Protein AF-A0A9Q0I1T8-F1 (afdb_monomer)

Structure (mmCIF, N/CA/C/O backbone):
data_AF-A0A9Q0I1T8-F1
#
_entry.id   AF-A0A9Q0I1T8-F1
#
loop_
_atom_site.group_PDB
_atom_site.id
_atom_site.type_symbol
_atom_site.label_atom_id
_atom_site.label_alt_id
_atom_site.label_comp_id
_atom_site.label_asym_id
_atom_site.label_entity_id
_atom_site.label_seq_id
_atom_site.pdbx_PDB_ins_code
_atom_site.Cartn_x
_atom_site.Cartn_y
_atom_site.Cartn_z
_atom_site.occupancy
_atom_site.B_iso_or_equiv
_atom_site.auth_seq_id
_atom_site.auth_comp_id
_atom_site.auth_asym_id
_atom_site.auth_atom_id
_atom_site.pdbx_PDB_model_num
ATOM 1 N N . MET A 1 1 ? -14.343 9.483 -34.000 1.00 51.53 1 MET A N 1
ATOM 2 C CA . MET A 1 1 ? -15.474 9.572 -33.045 1.00 51.53 1 MET A CA 1
ATOM 3 C C . MET A 1 1 ? -15.349 8.598 -31.855 1.00 51.53 1 MET A C 1
ATOM 5 O O . MET A 1 1 ? -15.179 9.073 -30.742 1.00 51.53 1 MET A O 1
ATOM 9 N N . GLN A 1 2 ? -15.341 7.262 -32.033 1.00 53.12 2 GLN A N 1
ATOM 10 C CA . GLN A 1 2 ? -15.307 6.309 -30.893 1.00 53.12 2 GLN A CA 1
ATOM 11 C C . GLN A 1 2 ? -14.057 6.409 -29.983 1.00 53.12 2 GLN A C 1
ATOM 13 O O . GLN A 1 2 ? -14.193 6.241 -28.775 1.00 53.12 2 GLN A O 1
ATOM 18 N N . LYS A 1 3 ? -12.871 6.733 -30.534 1.00 62.94 3 LYS A N 1
ATOM 19 C CA . LYS A 1 3 ? -11.593 6.837 -29.785 1.00 62.94 3 LYS A CA 1
ATOM 20 C C . LYS A 1 3 ? -11.587 7.945 -28.715 1.00 62.94 3 LYS A C 1
ATOM 22 O O . LYS A 1 3 ? -10.957 7.767 -27.683 1.00 62.94 3 LYS A O 1
ATOM 27 N N . PHE A 1 4 ? -12.289 9.059 -28.945 1.00 61.53 4 PHE A N 1
ATOM 28 C CA . PHE A 1 4 ? -12.214 10.262 -28.094 1.00 61.53 4 PHE A CA 1
ATOM 29 C C . PHE A 1 4 ? -13.514 10.576 -27.337 1.00 61.53 4 PHE A C 1
ATOM 31 O O . PHE A 1 4 ? -13.502 11.395 -26.426 1.00 61.53 4 PHE A O 1
ATOM 38 N N . ARG A 1 5 ? -14.628 9.904 -27.675 1.00 51.78 5 ARG A N 1
ATOM 39 C CA . ARG A 1 5 ? -15.926 10.081 -26.999 1.00 51.78 5 ARG A CA 1
ATOM 40 C C . ARG A 1 5 ? -15.902 9.596 -25.544 1.00 51.78 5 ARG A C 1
ATOM 42 O O . ARG A 1 5 ? -16.572 10.168 -24.699 1.00 51.78 5 ARG A O 1
ATOM 49 N N . ARG A 1 6 ? -15.138 8.542 -25.242 1.00 56.75 6 ARG A N 1
ATOM 50 C CA . ARG A 1 6 ? -15.064 7.918 -23.911 1.00 56.75 6 ARG A CA 1
ATOM 51 C C . ARG A 1 6 ? -13.673 8.106 -23.321 1.00 56.75 6 ARG A C 1
ATOM 53 O O . ARG A 1 6 ? -12.721 7.500 -23.806 1.00 56.75 6 ARG A O 1
ATOM 60 N N . VAL A 1 7 ? -13.564 8.916 -22.270 1.00 54.38 7 VAL A N 1
ATOM 61 C CA . VAL A 1 7 ? -12.290 9.198 -21.592 1.00 54.38 7 VAL A CA 1
ATOM 62 C C . VAL A 1 7 ? -12.302 8.561 -20.203 1.00 54.38 7 VAL A C 1
ATOM 64 O O . VAL A 1 7 ? -13.291 8.640 -19.477 1.00 54.38 7 VAL A O 1
ATOM 67 N N . PHE A 1 8 ? -11.207 7.893 -19.838 1.00 49.31 8 PHE A N 1
ATOM 68 C CA . PHE A 1 8 ? -11.041 7.313 -18.507 1.00 49.31 8 PHE A CA 1
ATOM 69 C C . PHE A 1 8 ? -10.514 8.378 -17.542 1.00 49.31 8 PHE A C 1
ATOM 71 O O . PHE A 1 8 ? -9.388 8.853 -17.685 1.00 49.31 8 PHE A O 1
ATOM 78 N N . GLU A 1 9 ? -11.322 8.752 -16.551 1.00 43.28 9 GLU A N 1
ATOM 79 C CA . GLU A 1 9 ? -10.919 9.701 -15.513 1.00 43.28 9 GLU A CA 1
ATOM 80 C C . GLU A 1 9 ? -10.294 8.985 -14.300 1.00 43.28 9 GLU A C 1
ATOM 82 O O . GLU A 1 9 ? -10.974 8.273 -13.560 1.00 43.28 9 GLU A O 1
ATOM 87 N N . GLY A 1 10 ? -9.004 9.224 -14.038 1.00 44.25 10 GLY A N 1
ATOM 88 C CA . GLY A 1 10 ? -8.345 8.869 -12.771 1.00 44.25 10 GLY A CA 1
ATOM 89 C C . GLY A 1 10 ? -8.330 7.372 -12.411 1.00 44.25 10 GLY A C 1
ATOM 90 O O . GLY A 1 10 ? -8.317 6.501 -13.277 1.00 44.25 10 GLY A O 1
ATOM 91 N N . ILE A 1 11 ? -8.298 7.069 -11.102 1.00 31.44 11 ILE A N 1
ATOM 92 C CA . ILE A 1 11 ? -8.317 5.706 -10.521 1.00 31.44 11 ILE A CA 1
ATOM 93 C C . ILE A 1 11 ? -9.739 5.113 -10.622 1.00 31.44 11 ILE A C 1
ATOM 95 O O . ILE A 1 11 ? -10.334 4.679 -9.633 1.00 31.44 11 ILE A O 1
ATOM 99 N N . ALA A 1 12 ? -10.343 5.143 -11.806 1.00 27.09 12 ALA A N 1
ATOM 100 C CA . ALA A 1 12 ? -11.598 4.454 -12.040 1.00 27.09 12 ALA A CA 1
ATOM 101 C C . ALA A 1 12 ? -11.328 2.946 -12.144 1.00 27.09 12 ALA A C 1
ATOM 103 O O . ALA A 1 12 ? -10.468 2.495 -12.903 1.00 27.09 12 ALA A O 1
ATOM 104 N N . LYS A 1 13 ? -12.079 2.149 -11.372 1.00 34.12 13 LYS A N 1
ATOM 105 C CA . LYS A 1 13 ? -12.199 0.702 -11.602 1.00 34.12 13 LYS A CA 1
ATOM 106 C C . LYS A 1 13 ? -12.590 0.487 -13.067 1.00 34.12 13 LYS A C 1
ATOM 108 O O . LYS A 1 13 ? -13.462 1.194 -13.569 1.00 34.12 13 LYS A O 1
ATOM 113 N N . ALA A 1 14 ? -11.972 -0.487 -13.731 1.00 31.80 14 ALA A N 1
ATOM 114 C CA . ALA A 1 14 ? -12.332 -0.877 -15.091 1.00 31.80 14 ALA A CA 1
ATOM 115 C C . ALA A 1 14 ? -13.862 -1.052 -15.209 1.00 31.80 14 ALA A C 1
ATOM 117 O O . ALA A 1 14 ? -14.426 -1.929 -14.555 1.00 31.80 14 ALA A O 1
ATOM 118 N N . GLY A 1 15 ? -14.530 -0.185 -15.987 1.00 37.97 15 GLY A N 1
ATOM 119 C CA . GLY A 1 15 ? -15.959 -0.320 -16.304 1.00 37.97 15 GLY A CA 1
ATOM 120 C C . GLY A 1 15 ? -16.792 0.962 -16.469 1.00 37.97 15 GLY A C 1
ATOM 121 O O . GLY A 1 15 ? -17.834 0.886 -17.108 1.00 37.97 15 GLY A O 1
ATOM 122 N N . GLN A 1 16 ? -16.383 2.130 -15.958 1.00 44.97 16 GLN A N 1
ATOM 123 C CA . GLN A 1 16 ? -17.155 3.378 -16.129 1.00 44.97 16 GLN A CA 1
ATOM 124 C C . GLN A 1 16 ? -16.420 4.370 -17.033 1.00 44.97 16 GLN A C 1
ATOM 126 O O . GLN A 1 16 ? -15.580 5.138 -16.578 1.00 44.97 16 GLN A O 1
ATOM 131 N N . SER A 1 17 ? -16.728 4.342 -18.328 1.00 48.81 17 SER A N 1
ATOM 132 C CA . SER A 1 17 ? -16.342 5.397 -19.267 1.00 48.81 17 SER A CA 1
ATOM 133 C C . SER A 1 17 ? -17.405 6.499 -19.271 1.00 48.81 17 SER A C 1
ATOM 135 O O . SER A 1 17 ? -18.556 6.205 -19.602 1.00 48.81 17 SER A O 1
ATOM 137 N N . THR A 1 18 ? -17.042 7.735 -18.938 1.00 58.75 18 THR A N 1
ATOM 138 C CA . THR A 1 18 ? -17.910 8.920 -19.068 1.00 58.75 18 THR A CA 1
ATOM 139 C C . THR A 1 18 ? -17.721 9.578 -20.435 1.00 58.75 18 THR A C 1
ATOM 141 O O . THR A 1 18 ? -16.619 9.546 -20.992 1.00 58.75 18 THR A O 1
ATOM 144 N N . ASP A 1 19 ? -18.802 10.128 -20.998 1.00 68.88 19 ASP A N 1
ATOM 145 C CA . ASP A 1 19 ? -18.733 10.873 -22.257 1.00 68.88 19 ASP A CA 1
ATOM 146 C C . ASP A 1 19 ? -18.014 12.205 -22.017 1.00 68.88 19 ASP A C 1
ATOM 148 O O . ASP A 1 19 ? -18.327 12.908 -21.056 1.00 68.88 19 ASP A O 1
ATOM 152 N N . LEU A 1 20 ? -17.035 12.545 -22.858 1.00 70.69 20 LEU A N 1
ATOM 153 C CA . LEU A 1 20 ? -16.271 13.791 -22.731 1.00 70.69 20 LEU A CA 1
ATOM 154 C C . LEU A 1 20 ? -17.185 15.026 -22.742 1.00 70.69 20 LEU A C 1
ATOM 156 O O . LEU A 1 20 ? -16.912 15.997 -22.038 1.00 70.69 20 LEU A O 1
ATOM 160 N N . ASN A 1 21 ? -18.289 14.983 -23.490 1.00 72.50 21 ASN A N 1
ATOM 161 C CA . ASN A 1 21 ? -19.240 16.090 -23.559 1.00 72.50 21 ASN A CA 1
ATOM 162 C C . ASN A 1 21 ? -19.986 16.334 -22.234 1.00 72.50 21 ASN A C 1
ATOM 164 O O . ASN A 1 21 ? -20.385 17.468 -21.973 1.00 72.50 21 ASN A O 1
ATOM 168 N N . ASP A 1 22 ? -20.127 15.314 -21.381 1.00 66.81 22 ASP A N 1
ATOM 169 C CA . ASP A 1 22 ? -20.904 15.406 -20.138 1.00 66.81 22 ASP A CA 1
ATOM 170 C C . ASP A 1 22 ? -20.167 16.169 -19.026 1.00 66.81 22 ASP A C 1
ATOM 172 O O . ASP A 1 22 ? -20.800 16.706 -18.118 1.00 66.81 22 ASP A O 1
ATOM 176 N N . PHE A 1 23 ? -18.831 16.221 -19.071 1.00 70.19 23 PHE A N 1
ATOM 177 C CA . PHE A 1 23 ? -18.014 16.826 -18.010 1.00 70.19 23 PHE A CA 1
ATOM 178 C C . PHE A 1 23 ? -17.028 17.891 -18.501 1.00 70.19 23 PHE A C 1
ATOM 180 O O . PHE A 1 23 ? -16.344 18.507 -17.682 1.00 70.19 23 PHE A O 1
ATOM 187 N N . TYR A 1 24 ? -16.933 18.123 -19.813 1.00 76.12 24 TYR A N 1
ATOM 188 C CA . TYR A 1 24 ? -16.053 19.155 -20.344 1.00 76.12 24 TYR A CA 1
ATOM 189 C C . TYR A 1 24 ? -16.520 20.558 -19.925 1.00 76.12 24 TYR A C 1
ATOM 191 O O . TYR A 1 24 ? -17.674 20.963 -20.122 1.00 76.12 24 TYR A O 1
ATOM 199 N N . THR A 1 25 ? -15.569 21.318 -19.393 1.00 74.50 25 THR A N 1
ATOM 200 C CA . THR A 1 25 ? -15.685 22.749 -19.123 1.00 74.50 25 THR A CA 1
ATOM 201 C C . THR A 1 25 ? -14.617 23.463 -19.929 1.00 74.50 25 THR A C 1
ATOM 203 O O . THR A 1 25 ? -13.478 22.997 -19.994 1.00 74.50 25 THR A O 1
ATOM 206 N N . GLU A 1 26 ? -14.989 24.575 -20.557 1.00 75.06 26 GLU A N 1
ATOM 207 C CA . GLU A 1 26 ? -14.080 25.338 -21.403 1.00 75.06 26 GLU A CA 1
ATOM 208 C C . GLU A 1 26 ? -12.887 25.849 -20.584 1.00 75.06 26 GLU A C 1
ATOM 210 O O . GLU A 1 26 ? -13.046 26.377 -19.481 1.00 75.06 26 GLU A O 1
ATOM 215 N N . LEU A 1 27 ? -11.677 25.628 -21.100 1.00 75.44 27 LEU A N 1
ATOM 216 C CA . LEU A 1 27 ? -10.441 26.071 -20.463 1.00 75.44 27 LEU A CA 1
ATOM 217 C C . LEU A 1 27 ? -10.156 27.525 -20.834 1.00 75.44 27 LEU A C 1
ATOM 219 O O . LEU A 1 27 ? -10.411 27.943 -21.959 1.00 75.44 27 LEU A O 1
ATOM 223 N N . PHE A 1 28 ? -9.588 28.289 -19.900 1.00 74.25 28 PHE A N 1
ATOM 224 C CA . PHE A 1 28 ? -9.167 29.658 -20.178 1.00 74.25 28 PHE A CA 1
ATOM 225 C C . PHE A 1 28 ? -7.843 29.659 -20.952 1.00 74.25 28 PHE A C 1
ATOM 227 O O . PHE A 1 28 ? -6.806 29.221 -20.433 1.00 74.25 28 PHE A O 1
ATOM 234 N N . ILE A 1 29 ? -7.901 30.133 -22.197 1.00 78.62 29 ILE A N 1
ATOM 235 C CA . ILE A 1 29 ? -6.774 30.221 -23.128 1.00 78.62 29 ILE A CA 1
ATOM 236 C C . ILE A 1 29 ? -6.526 31.693 -23.436 1.00 78.62 29 ILE A C 1
ATOM 238 O O . ILE A 1 29 ? -7.453 32.406 -23.823 1.00 78.62 29 ILE A O 1
ATOM 242 N N . THR A 1 30 ? -5.280 32.141 -23.290 1.00 80.00 30 THR A N 1
ATOM 243 C CA . THR A 1 30 ? -4.878 33.504 -23.659 1.00 80.00 30 THR A CA 1
ATOM 244 C C . THR A 1 30 ? -3.759 33.500 -24.686 1.00 80.00 30 THR A C 1
ATOM 246 O O . THR A 1 30 ? -2.960 32.560 -24.768 1.00 80.00 30 THR A O 1
ATOM 249 N N . GLN A 1 31 ? -3.721 34.547 -25.509 1.00 75.25 31 GLN A N 1
ATOM 250 C CA . GLN A 1 31 ? -2.633 34.770 -26.452 1.00 75.25 31 GLN A CA 1
ATOM 251 C C . GLN A 1 31 ? -1.405 35.321 -25.724 1.00 75.25 31 GLN A C 1
ATOM 253 O O . GLN A 1 31 ? -1.519 36.194 -24.862 1.00 75.25 31 GLN A O 1
ATOM 258 N N . ARG A 1 32 ? -0.213 34.854 -26.102 1.00 66.88 32 ARG A N 1
ATOM 259 C CA . ARG A 1 32 ? 1.053 35.412 -25.621 1.00 66.88 32 ARG A CA 1
ATOM 260 C C . ARG A 1 32 ? 1.692 36.269 -26.713 1.00 66.88 32 ARG A C 1
ATOM 262 O O . ARG A 1 32 ? 1.799 35.824 -27.851 1.00 66.88 32 ARG A O 1
ATOM 269 N N . VAL A 1 33 ? 2.149 37.474 -26.367 1.00 54.09 33 VAL A N 1
ATOM 270 C CA . VAL A 1 33 ? 2.911 38.332 -27.293 1.00 54.09 33 VAL A CA 1
ATOM 271 C C . VAL A 1 33 ? 4.278 37.687 -27.559 1.00 54.09 33 VAL A C 1
ATOM 273 O O . VAL A 1 33 ? 4.983 37.308 -26.618 1.00 54.09 33 VAL A O 1
ATOM 276 N N . SER A 1 34 ? 4.634 37.524 -28.835 1.00 42.25 34 SER A N 1
ATOM 277 C CA . SER A 1 34 ? 5.871 36.876 -29.284 1.00 42.25 34 SER A CA 1
ATOM 278 C C . SER A 1 34 ? 7.102 37.677 -28.837 1.00 42.25 34 SER A C 1
ATOM 280 O O . SER A 1 34 ? 7.327 38.786 -29.315 1.00 42.25 34 SER A O 1
ATOM 282 N N . GLY A 1 35 ? 7.894 37.129 -27.909 1.00 42.78 35 GLY A N 1
ATOM 283 C CA . GLY A 1 35 ? 9.159 37.737 -27.471 1.00 42.78 35 GLY A CA 1
ATOM 284 C C . GLY A 1 35 ? 9.687 37.278 -26.106 1.00 42.78 35 GLY A C 1
ATOM 285 O O . GLY A 1 35 ? 10.890 37.316 -25.879 1.00 42.78 35 GLY A O 1
ATOM 286 N N . GLU A 1 36 ? 8.836 36.775 -25.204 1.00 41.53 36 GLU A N 1
ATOM 287 C CA . GLU A 1 36 ? 9.262 36.311 -23.868 1.00 41.53 36 GLU A CA 1
ATOM 288 C C . GLU A 1 36 ? 9.109 34.789 -23.708 1.00 41.53 36 GLU A C 1
ATOM 290 O O . GLU A 1 36 ? 8.176 34.292 -23.066 1.00 41.53 36 GLU A O 1
ATOM 295 N N . VAL A 1 37 ? 10.043 34.008 -24.261 1.00 40.28 37 VAL A N 1
ATOM 296 C CA . VAL A 1 37 ? 10.165 32.588 -23.891 1.00 40.28 37 VAL A CA 1
ATOM 297 C C . VAL A 1 37 ? 11.018 32.481 -22.620 1.00 40.28 37 VAL A C 1
ATOM 299 O O . VAL A 1 37 ? 12.234 32.314 -22.657 1.00 40.28 37 VAL A O 1
ATOM 302 N N . ASN A 1 38 ? 10.369 32.664 -21.465 1.00 43.56 38 ASN A N 1
ATOM 303 C CA . ASN A 1 38 ? 11.008 32.660 -20.143 1.00 43.56 38 ASN A CA 1
ATOM 304 C C . ASN A 1 38 ? 11.754 31.347 -19.835 1.00 43.56 38 ASN A C 1
ATOM 306 O O . ASN A 1 38 ? 11.150 30.276 -19.804 1.00 43.56 38 ASN A O 1
ATOM 310 N N . LYS A 1 39 ? 13.037 31.452 -19.459 1.00 42.25 39 LYS A N 1
ATOM 311 C CA . LYS A 1 39 ? 13.865 30.374 -18.875 1.00 42.25 39 LYS A CA 1
ATOM 312 C C . LYS A 1 39 ? 13.617 30.171 -17.364 1.00 42.25 39 LYS A C 1
ATOM 314 O O . LYS A 1 39 ? 14.558 29.915 -16.617 1.00 42.25 39 LYS A O 1
ATOM 319 N N . GLU A 1 40 ? 12.389 30.335 -16.868 1.00 40.06 40 GLU A N 1
ATOM 320 C CA . GLU A 1 40 ? 12.116 30.280 -15.419 1.00 40.06 40 GLU A CA 1
ATOM 321 C C . GLU A 1 40 ? 11.460 28.969 -14.955 1.00 40.06 40 GLU A C 1
ATOM 323 O O . GLU A 1 40 ? 10.579 28.416 -15.612 1.00 40.06 40 GLU A O 1
ATOM 328 N N . HIS A 1 41 ? 11.890 28.490 -13.779 1.00 40.66 41 HIS A N 1
ATOM 329 C CA . HIS A 1 41 ? 11.390 27.289 -13.101 1.00 40.66 41 HIS A CA 1
ATOM 330 C C . HIS A 1 41 ? 9.871 27.327 -12.834 1.00 40.66 41 HIS A C 1
ATOM 332 O O . HIS A 1 41 ? 9.326 28.352 -12.419 1.00 40.66 41 HIS A O 1
ATOM 338 N N . GLU A 1 42 ? 9.216 26.162 -12.951 1.00 43.53 42 GLU A N 1
ATOM 339 C CA . GLU A 1 42 ? 7.760 25.955 -12.796 1.00 43.53 42 GLU A CA 1
ATOM 340 C C . GLU A 1 42 ? 7.165 26.549 -11.501 1.00 43.53 42 GLU A C 1
ATOM 342 O O . GLU A 1 42 ? 6.018 26.989 -11.495 1.00 43.53 42 GLU A O 1
ATOM 347 N N . VAL A 1 43 ? 7.948 26.625 -10.418 1.00 37.94 43 VAL A N 1
ATOM 348 C CA . VAL A 1 43 ? 7.512 27.174 -9.120 1.00 37.94 43 VAL A CA 1
ATOM 349 C C . VAL A 1 43 ? 7.369 28.702 -9.151 1.00 37.94 43 VAL A C 1
ATOM 351 O O . VAL A 1 43 ? 6.425 29.232 -8.569 1.00 37.94 43 VAL A O 1
ATOM 354 N N . ARG A 1 44 ? 8.241 29.420 -9.877 1.00 38.78 44 ARG A N 1
ATOM 355 C CA . ARG A 1 44 ? 8.143 30.885 -10.011 1.00 38.78 44 ARG A CA 1
ATOM 356 C C . ARG A 1 44 ? 7.009 31.297 -10.944 1.00 38.78 44 ARG A C 1
ATOM 358 O O . ARG A 1 44 ? 6.328 32.261 -10.643 1.00 38.78 44 ARG A O 1
ATOM 365 N N . LEU A 1 45 ? 6.726 30.543 -12.009 1.00 39.72 45 LEU A N 1
ATOM 366 C CA . LEU A 1 45 ? 5.625 30.847 -12.942 1.00 39.72 45 LEU A CA 1
ATOM 367 C C . LEU A 1 45 ? 4.246 30.896 -12.255 1.00 39.72 45 LEU A C 1
ATOM 369 O O . LEU A 1 45 ? 3.423 31.747 -12.592 1.00 39.72 45 LEU A O 1
ATOM 373 N N . ILE A 1 46 ? 4.019 30.040 -11.253 1.00 41.81 46 ILE A N 1
ATOM 374 C CA . ILE A 1 46 ? 2.792 30.030 -10.436 1.00 41.81 46 ILE A CA 1
ATOM 375 C C . ILE A 1 46 ? 2.728 31.265 -9.512 1.00 41.81 46 ILE A C 1
ATOM 377 O O . ILE A 1 46 ? 1.664 31.864 -9.335 1.00 41.81 46 ILE A O 1
ATOM 381 N N . GLU A 1 47 ? 3.866 31.685 -8.949 1.00 37.16 47 GLU A N 1
ATOM 382 C CA . GLU A 1 47 ? 3.966 32.875 -8.092 1.00 37.16 47 GLU A CA 1
ATOM 383 C C . GLU A 1 47 ? 3.866 34.190 -8.886 1.00 37.16 47 GLU A C 1
ATOM 385 O O . GLU A 1 47 ? 3.229 35.139 -8.422 1.00 37.16 47 GLU A O 1
ATOM 390 N N . THR A 1 48 ? 4.435 34.252 -10.094 1.00 36.59 48 THR A N 1
ATOM 391 C CA . THR A 1 48 ? 4.420 35.440 -10.962 1.00 36.59 48 THR A CA 1
ATOM 392 C C . THR A 1 48 ? 3.041 35.659 -11.600 1.00 36.59 48 THR A C 1
ATOM 394 O O . THR A 1 48 ? 2.607 36.806 -11.714 1.00 36.59 48 THR A O 1
ATOM 397 N N . ALA A 1 49 ? 2.298 34.589 -11.925 1.00 40.91 49 ALA A N 1
ATOM 398 C CA . ALA A 1 49 ? 0.901 34.669 -12.380 1.00 40.91 49 ALA A CA 1
ATOM 399 C C . ALA A 1 49 ? -0.047 35.259 -11.316 1.00 40.91 49 ALA A C 1
ATOM 401 O O . ALA A 1 49 ? -1.059 35.862 -11.654 1.00 40.91 49 ALA A O 1
ATOM 402 N N . SER A 1 50 ? 0.307 35.147 -10.031 1.00 40.03 50 SER A N 1
ATOM 403 C CA . SER A 1 50 ? -0.465 35.724 -8.920 1.00 40.03 50 SER A CA 1
ATOM 404 C C . SER A 1 50 ? -0.128 37.198 -8.627 1.00 40.03 50 SER A C 1
ATOM 406 O O . SER A 1 50 ? -0.771 37.800 -7.769 1.00 40.03 50 SER A O 1
ATOM 408 N N . ARG A 1 51 ? 0.897 37.779 -9.277 1.00 35.75 51 ARG A N 1
ATOM 409 C CA . ARG A 1 51 ? 1.445 39.113 -8.947 1.00 35.75 51 ARG A CA 1
ATOM 410 C C . ARG A 1 51 ? 1.409 40.143 -10.085 1.00 35.75 51 ARG A C 1
ATOM 412 O O . ARG A 1 51 ? 1.714 41.304 -9.819 1.00 35.75 51 ARG A O 1
ATOM 419 N N . LYS A 1 52 ? 1.057 39.777 -11.324 1.00 37.22 52 LYS A N 1
ATOM 420 C CA . LYS A 1 52 ? 0.959 40.749 -12.431 1.00 37.22 52 LYS A CA 1
ATOM 421 C C . LYS A 1 52 ? -0.379 41.514 -12.372 1.00 37.22 52 LYS A C 1
ATOM 423 O O . LYS A 1 52 ? -1.423 40.868 -12.318 1.00 37.22 52 LYS A O 1
ATOM 428 N N . PRO A 1 53 ? -0.383 42.862 -12.393 1.00 34.53 53 PRO A N 1
ATOM 429 C CA . PRO A 1 53 ? -1.608 43.624 -12.610 1.00 34.53 53 PRO A CA 1
ATOM 430 C C . PRO A 1 53 ? -2.123 43.377 -14.035 1.00 34.53 53 PRO A C 1
ATOM 432 O O . PRO A 1 53 ? -1.329 43.218 -14.964 1.00 34.53 53 PRO A O 1
ATOM 435 N N . ALA A 1 54 ? -3.448 43.320 -14.181 1.00 36.31 54 ALA A N 1
ATOM 436 C CA . ALA A 1 54 ? -4.143 43.020 -15.427 1.00 36.31 54 ALA A CA 1
ATOM 437 C C . ALA A 1 54 ? -3.746 44.004 -16.543 1.00 36.31 54 ALA A C 1
ATOM 439 O O . ALA A 1 54 ? -4.226 45.133 -16.589 1.00 36.31 54 ALA A O 1
ATOM 440 N N . LYS A 1 55 ? -2.875 43.565 -17.457 1.00 42.09 55 LYS A N 1
ATOM 441 C CA . LYS A 1 55 ? -3.002 43.978 -18.858 1.00 42.09 55 LYS A CA 1
ATOM 442 C C . LYS A 1 55 ? -4.176 43.187 -19.433 1.00 42.09 55 LYS A C 1
ATOM 444 O O . LYS A 1 55 ? -4.337 42.023 -19.076 1.00 42.09 55 LYS A O 1
ATOM 449 N N . GLU A 1 56 ? -5.001 43.827 -20.254 1.00 48.62 56 GLU A N 1
ATOM 450 C CA . GLU A 1 56 ? -6.152 43.211 -20.923 1.00 48.62 56 GLU A CA 1
ATOM 451 C C . GLU A 1 56 ? -5.678 42.045 -21.810 1.00 48.62 56 GLU A C 1
ATOM 453 O O . GLU A 1 56 ? -5.257 42.235 -22.947 1.00 48.62 56 GLU A O 1
ATOM 458 N N . GLU A 1 57 ? -5.662 40.829 -21.257 1.00 60.06 57 GLU A N 1
ATOM 459 C CA . GLU A 1 57 ? -5.399 39.600 -22.007 1.00 60.06 57 GLU A CA 1
ATOM 460 C C . GLU A 1 57 ? -6.686 39.199 -22.740 1.00 60.06 57 GLU A C 1
ATOM 462 O O . GLU A 1 57 ? -7.739 39.042 -22.119 1.00 60.06 57 GLU A O 1
ATOM 467 N N . THR A 1 58 ? -6.612 39.030 -24.059 1.00 61.25 58 THR A N 1
ATOM 468 C CA . THR A 1 58 ? -7.749 38.619 -24.886 1.00 61.25 58 THR A CA 1
ATOM 469 C C . THR A 1 58 ? -7.973 37.104 -24.766 1.00 61.25 58 THR A C 1
ATOM 471 O O . THR A 1 58 ? -7.074 36.316 -25.085 1.00 61.25 58 THR A O 1
ATOM 474 N N . PRO A 1 59 ? -9.147 36.652 -24.282 1.00 71.69 59 PRO A N 1
ATOM 475 C CA . PRO A 1 59 ? -9.467 35.232 -24.236 1.00 71.69 59 PRO A CA 1
ATOM 476 C C . PRO A 1 59 ? -9.747 34.708 -25.647 1.00 71.69 59 PRO A C 1
ATOM 478 O O . PRO A 1 59 ? -10.517 35.309 -26.395 1.00 71.69 59 PRO A O 1
ATOM 481 N N . ILE A 1 60 ? -9.149 33.569 -25.994 1.00 78.06 60 ILE A N 1
ATOM 482 C CA . ILE A 1 60 ? -9.393 32.880 -27.266 1.00 78.06 60 ILE A CA 1
ATOM 483 C C . ILE A 1 60 ? -10.310 31.692 -26.999 1.00 78.06 60 ILE A C 1
ATOM 485 O O . ILE A 1 60 ? -10.001 30.831 -26.172 1.00 78.06 60 ILE A O 1
ATOM 489 N N . LYS A 1 61 ? -11.430 31.626 -27.719 1.00 79.19 61 LYS A N 1
ATOM 490 C CA . LYS A 1 61 ? -12.284 30.440 -27.716 1.00 79.19 61 LYS A CA 1
ATOM 491 C C . LYS A 1 61 ? -11.666 29.327 -28.547 1.00 79.19 61 LYS A C 1
ATOM 493 O O . LYS A 1 61 ? -11.028 29.572 -29.569 1.00 79.19 61 LYS A O 1
ATOM 498 N N . LEU A 1 62 ? -11.928 28.083 -28.156 1.00 78.81 62 LEU A N 1
ATOM 499 C CA . LEU A 1 62 ? -11.392 26.913 -28.856 1.00 78.81 62 LEU A CA 1
ATOM 500 C C . LEU A 1 62 ? -11.847 26.826 -30.329 1.00 78.81 62 LEU A C 1
ATOM 502 O O . LEU A 1 62 ? -11.085 26.387 -31.185 1.00 78.81 62 LEU A O 1
ATOM 506 N N . GLU A 1 63 ? -13.072 27.262 -30.624 1.00 75.44 63 GLU A N 1
ATOM 507 C CA . GLU A 1 63 ? -13.652 27.309 -31.979 1.00 75.44 63 GLU A CA 1
ATOM 508 C C . GLU A 1 63 ? -13.016 28.367 -32.896 1.00 75.44 63 GLU A C 1
ATOM 510 O O . GLU A 1 63 ? -13.161 28.310 -34.117 1.00 75.44 63 GLU A O 1
ATOM 515 N N . ASP A 1 64 ? -12.294 29.319 -32.309 1.00 79.00 64 ASP A N 1
ATOM 516 C CA . ASP A 1 64 ? -11.671 30.435 -33.015 1.00 79.00 64 ASP A CA 1
ATOM 517 C C . ASP A 1 64 ? -10.144 30.300 -33.059 1.00 79.00 64 ASP A C 1
ATOM 519 O O . ASP A 1 64 ? -9.465 31.196 -33.548 1.00 79.00 64 ASP A O 1
ATOM 523 N N . ILE A 1 65 ? -9.585 29.174 -32.590 1.00 82.62 65 ILE A N 1
ATOM 524 C CA . ILE A 1 65 ? -8.136 29.022 -32.409 1.00 82.62 65 ILE A CA 1
ATOM 525 C C . ILE A 1 65 ? -7.347 29.205 -33.715 1.00 82.62 65 ILE A C 1
ATOM 527 O O . ILE A 1 65 ? -6.251 29.740 -33.679 1.00 82.62 65 ILE A O 1
ATOM 531 N N . PHE A 1 66 ? -7.907 28.821 -34.866 1.00 80.38 66 PHE A N 1
ATOM 532 C CA . PHE A 1 66 ? -7.288 28.996 -36.189 1.00 80.38 66 PHE A CA 1
ATOM 533 C C . PHE A 1 66 ? -7.853 30.176 -36.994 1.00 80.38 66 PHE A C 1
ATOM 535 O O . PHE A 1 66 ? -7.490 30.350 -38.159 1.00 80.38 66 PHE A O 1
ATOM 542 N N . LYS A 1 67 ? -8.769 30.964 -36.420 1.00 79.25 67 LYS A N 1
ATOM 543 C CA . LYS A 1 67 ? -9.340 32.131 -37.100 1.00 79.25 67 LYS A CA 1
ATOM 544 C C . LYS A 1 67 ? -8.411 33.340 -36.942 1.00 79.25 67 LYS A C 1
ATOM 546 O O . LYS A 1 67 ? -7.719 33.443 -35.931 1.00 79.25 67 LYS A O 1
ATOM 551 N N . PRO A 1 68 ? -8.382 34.255 -37.926 1.00 69.62 68 PRO A N 1
ATOM 552 C CA . PRO A 1 68 ? -7.589 35.472 -37.821 1.00 69.62 68 PRO A CA 1
ATOM 553 C C . PRO A 1 68 ? -8.056 36.316 -36.629 1.00 69.62 68 PRO A C 1
ATOM 555 O O . PRO A 1 68 ? -9.254 36.528 -36.425 1.00 69.62 68 PRO A O 1
ATOM 558 N N . LEU A 1 69 ? -7.097 36.785 -35.835 1.00 66.88 69 LEU A N 1
ATOM 559 C CA . LEU A 1 69 ? -7.340 37.682 -34.708 1.00 66.88 69 LEU A CA 1
ATOM 560 C C . LEU A 1 69 ? -7.575 39.126 -35.195 1.00 66.88 69 LEU A C 1
ATOM 562 O O . LEU A 1 69 ? -7.189 39.462 -36.317 1.00 66.88 69 LEU A O 1
ATOM 566 N N . PRO A 1 70 ? -8.172 40.013 -34.372 1.00 58.69 70 PRO A N 1
ATOM 567 C CA . PRO A 1 70 ? -8.407 41.405 -34.756 1.00 58.69 70 PRO A CA 1
ATOM 568 C C . PRO A 1 70 ? -7.089 42.103 -35.140 1.00 58.69 70 PRO A C 1
ATOM 570 O O . PRO A 1 70 ? -6.241 42.332 -34.280 1.00 58.69 70 PRO A O 1
ATOM 573 N N . GLY A 1 71 ? -6.911 42.421 -36.428 1.00 57.78 71 GLY A N 1
ATOM 574 C CA . GLY A 1 71 ? -5.695 43.046 -36.974 1.00 57.78 71 GLY A CA 1
ATOM 575 C C . GLY A 1 71 ? -4.743 42.121 -37.752 1.00 57.78 71 GLY A C 1
ATOM 576 O O . GLY A 1 71 ? -3.696 42.593 -38.186 1.00 57.78 71 GLY A O 1
ATOM 577 N N . GLN A 1 72 ? -5.079 40.839 -37.950 1.00 62.28 72 GLN A N 1
ATOM 578 C CA . GLN A 1 72 ? -4.378 39.930 -38.873 1.00 62.28 72 GLN A CA 1
ATOM 579 C C . GLN A 1 72 ? -5.232 39.631 -40.116 1.00 62.28 72 GLN A C 1
ATOM 581 O O . GLN A 1 72 ? -6.377 39.206 -39.987 1.00 62.28 72 GLN A O 1
ATOM 586 N N . ASP A 1 73 ? -4.658 39.789 -41.315 1.00 53.75 73 ASP A N 1
ATOM 587 C CA . ASP A 1 73 ? -5.344 39.526 -42.596 1.00 53.75 73 ASP A CA 1
ATOM 588 C C . ASP A 1 73 ? -5.337 38.041 -43.014 1.00 53.75 73 ASP A C 1
ATOM 590 O O . ASP A 1 73 ? -6.088 37.644 -43.906 1.00 53.75 73 ASP A O 1
ATOM 594 N N . GLN A 1 74 ? -4.509 37.195 -42.382 1.00 60.25 74 GLN A N 1
ATOM 595 C CA . GLN A 1 74 ? -4.394 35.764 -42.696 1.00 60.25 74 GLN A CA 1
ATOM 596 C C . GLN A 1 74 ? -4.468 34.880 -41.436 1.00 60.25 74 GLN A C 1
ATOM 598 O O . GLN A 1 74 ? -3.955 35.269 -40.385 1.00 60.25 74 GLN A O 1
ATOM 603 N N . PRO A 1 75 ? -5.100 33.691 -41.516 1.00 72.69 75 PRO A N 1
ATOM 604 C CA . PRO A 1 75 ? -5.181 32.745 -40.403 1.00 72.69 75 PRO A CA 1
ATOM 605 C C . PRO A 1 75 ? -3.813 32.128 -40.081 1.00 72.69 75 PRO A C 1
ATOM 607 O O . PRO A 1 75 ? -3.045 31.805 -40.986 1.00 72.69 75 PRO A O 1
ATOM 610 N N . SER A 1 76 ? -3.529 31.903 -38.795 1.00 80.50 76 SER A N 1
ATOM 611 C CA . SER A 1 76 ? -2.292 31.248 -38.351 1.00 80.50 76 SER A CA 1
ATOM 612 C C . SER A 1 76 ? -2.201 29.805 -38.862 1.00 80.50 76 SER A C 1
ATOM 614 O O . SER A 1 76 ? -3.144 29.023 -38.702 1.00 80.50 76 SER A O 1
ATOM 616 N N . ARG A 1 77 ? -1.053 29.429 -39.439 1.00 87.00 77 ARG A N 1
ATOM 617 C CA . ARG A 1 77 ? -0.769 28.059 -39.880 1.00 87.00 77 ARG A CA 1
ATOM 618 C C . ARG A 1 77 ? -0.352 27.206 -38.688 1.00 87.00 77 ARG A C 1
ATOM 620 O O . ARG A 1 77 ? -0.964 26.162 -38.464 1.00 87.00 77 ARG A O 1
ATOM 627 N N . THR A 1 78 ? 0.653 27.642 -37.932 1.00 88.31 78 THR A N 1
ATOM 628 C CA . THR A 1 78 ? 1.240 26.882 -36.821 1.00 88.31 78 THR A CA 1
ATOM 629 C C . THR A 1 78 ? 0.954 27.546 -35.480 1.00 88.31 78 THR A C 1
ATOM 631 O O . THR A 1 78 ? 1.400 28.657 -35.195 1.00 88.31 78 THR A O 1
ATOM 634 N N . ILE A 1 79 ? 0.242 26.823 -34.618 1.00 89.81 79 ILE A N 1
ATOM 635 C CA . ILE A 1 79 ? -0.138 27.264 -33.278 1.00 89.81 79 ILE A CA 1
ATOM 636 C C . ILE A 1 79 ? 0.577 26.408 -32.243 1.00 89.81 79 ILE A C 1
ATOM 638 O O . ILE A 1 79 ? 0.479 25.181 -32.265 1.00 89.81 79 ILE A O 1
ATOM 642 N N . MET A 1 80 ? 1.231 27.049 -31.277 1.00 89.50 80 MET A N 1
ATOM 643 C CA . MET A 1 80 ? 1.834 26.374 -30.132 1.00 89.50 80 MET A CA 1
ATOM 644 C C . MET A 1 80 ? 1.097 26.726 -28.841 1.00 89.50 80 MET A C 1
ATOM 646 O O . MET A 1 80 ? 1.106 27.868 -28.389 1.00 89.50 80 MET A O 1
ATOM 650 N N . THR A 1 81 ? 0.500 25.727 -28.202 1.00 89.81 81 THR A N 1
ATOM 651 C CA . THR A 1 81 ? -0.175 25.864 -26.912 1.00 89.81 81 THR A CA 1
ATOM 652 C C . THR A 1 81 ? 0.713 25.370 -25.779 1.00 89.81 81 THR A C 1
ATOM 654 O O . THR A 1 81 ? 1.056 24.190 -25.686 1.00 89.81 81 THR A O 1
ATOM 657 N N . THR A 1 82 ? 1.043 26.275 -24.864 1.00 86.25 82 THR A N 1
ATOM 658 C CA . THR A 1 82 ? 1.876 26.003 -23.690 1.00 86.25 82 THR A CA 1
ATOM 659 C C . THR A 1 82 ? 1.043 25.949 -22.409 1.00 86.25 82 THR A C 1
ATOM 661 O O . THR A 1 82 ? -0.021 26.555 -22.301 1.00 86.25 82 THR A O 1
ATOM 664 N N . GLY A 1 83 ? 1.502 25.197 -21.410 1.00 79.81 83 GLY A N 1
ATOM 665 C CA . GLY A 1 83 ? 0.862 25.183 -20.092 1.00 79.81 83 GLY A CA 1
ATOM 666 C C . GLY A 1 83 ? 1.495 24.183 -19.133 1.00 79.81 83 GLY A C 1
ATOM 667 O O . GLY A 1 83 ? 2.167 23.238 -19.557 1.00 79.81 83 GLY A O 1
ATOM 668 N N . VAL A 1 84 ? 1.276 24.363 -17.831 1.00 74.94 84 VAL A N 1
ATOM 669 C CA . VAL A 1 84 ? 1.848 23.494 -16.784 1.00 74.94 84 VAL A CA 1
ATOM 670 C C . VAL A 1 84 ? 1.330 22.048 -16.866 1.00 74.94 84 VAL A C 1
ATOM 672 O O . VAL A 1 84 ? 0.348 21.740 -17.554 1.00 74.94 84 VAL A O 1
ATOM 675 N N . ALA A 1 85 ? 2.025 21.113 -16.214 1.00 74.12 85 ALA A N 1
ATOM 676 C CA . ALA A 1 85 ? 1.625 19.707 -16.200 1.00 74.12 85 ALA A CA 1
ATOM 677 C C . ALA A 1 85 ? 0.231 19.528 -15.567 1.00 74.12 85 ALA A C 1
ATOM 679 O O . ALA A 1 85 ? -0.086 20.148 -14.556 1.00 74.12 85 ALA A O 1
ATOM 680 N N . GLY A 1 86 ? -0.613 18.685 -16.171 1.00 66.62 86 GLY A N 1
ATOM 681 C CA . GLY A 1 86 ? -1.961 18.402 -15.660 1.00 66.62 86 GLY A CA 1
ATOM 682 C C . GLY A 1 86 ? -3.012 19.498 -15.890 1.00 66.62 86 GLY A C 1
ATOM 683 O O . GLY A 1 86 ? -4.151 19.309 -15.484 1.00 66.62 86 GLY A O 1
ATOM 684 N N . ILE A 1 87 ? -2.678 20.602 -16.574 1.00 74.06 87 ILE A N 1
ATOM 685 C CA . ILE A 1 87 ? -3.601 21.737 -16.790 1.00 74.06 87 ILE A CA 1
ATOM 686 C C . ILE A 1 87 ? -4.726 21.473 -17.813 1.00 74.06 87 ILE A C 1
ATOM 688 O O . ILE A 1 87 ? -5.622 22.294 -17.957 1.00 74.06 87 ILE A O 1
ATOM 692 N N . GLY A 1 88 ? -4.684 20.343 -18.533 1.00 77.69 88 GLY A N 1
ATOM 693 C CA . GLY A 1 88 ? -5.741 19.944 -19.476 1.00 77.69 88 GLY A CA 1
ATOM 694 C C . GLY A 1 88 ? -5.426 20.096 -20.972 1.00 77.69 88 GLY A C 1
ATOM 695 O O . GLY A 1 88 ? -6.336 19.950 -21.777 1.00 77.69 88 GLY A O 1
ATOM 696 N N . LYS A 1 89 ? -4.163 20.319 -21.371 1.00 84.62 89 LYS A N 1
ATOM 697 C CA . LYS A 1 89 ? -3.754 20.461 -22.792 1.00 84.62 89 LYS A CA 1
ATOM 698 C C . LYS A 1 89 ? -4.231 19.310 -23.700 1.00 84.62 89 LYS A C 1
ATOM 700 O O . LYS A 1 89 ? -4.854 19.564 -24.719 1.00 84.62 89 LYS A O 1
ATOM 705 N N . THR A 1 90 ? -4.024 18.056 -23.295 1.00 84.56 90 THR A N 1
ATOM 706 C CA . THR A 1 90 ? -4.488 16.875 -24.053 1.00 84.56 90 THR A CA 1
ATOM 707 C C . THR A 1 90 ? -6.017 16.749 -24.083 1.00 84.56 90 THR A C 1
ATOM 709 O O . THR A 1 90 ? -6.601 16.285 -25.054 1.00 84.56 90 THR A O 1
ATOM 712 N N . ILE A 1 91 ? -6.710 17.179 -23.022 1.00 82.31 91 ILE A N 1
ATOM 713 C CA . ILE A 1 91 ? -8.183 17.177 -23.002 1.00 82.31 91 ILE A CA 1
ATOM 714 C C . ILE A 1 91 ? -8.722 18.212 -24.001 1.00 82.31 91 ILE A C 1
ATOM 716 O O . ILE A 1 91 ? -9.726 17.957 -24.663 1.00 82.31 91 ILE A O 1
ATOM 720 N N . LEU A 1 92 ? -8.027 19.342 -24.156 1.00 84.69 92 LEU A N 1
ATOM 721 C CA . LEU A 1 92 ? -8.364 20.392 -25.114 1.00 84.69 92 LEU A CA 1
ATOM 722 C C . LEU A 1 92 ? -8.278 19.898 -26.570 1.00 84.69 92 LEU A C 1
ATOM 724 O O . LEU A 1 92 ? -9.222 20.079 -27.338 1.00 84.69 92 LEU A O 1
ATOM 728 N N . THR A 1 93 ? -7.192 19.211 -26.935 1.00 87.06 93 THR A N 1
ATOM 729 C CA . THR A 1 93 ? -7.012 18.639 -28.283 1.00 87.06 93 THR A CA 1
ATOM 730 C C . THR A 1 93 ? -8.009 17.517 -28.574 1.00 87.06 93 THR A C 1
ATOM 732 O O . THR A 1 93 ? -8.555 17.427 -29.680 1.00 87.06 93 THR A O 1
ATOM 735 N N . HIS A 1 94 ? -8.318 16.693 -27.568 1.00 86.56 94 HIS A N 1
ATOM 736 C CA . HIS A 1 94 ? -9.367 15.680 -27.663 1.00 86.56 94 HIS A CA 1
ATOM 737 C C . HIS A 1 94 ? -10.751 16.301 -27.882 1.00 86.56 94 HIS A C 1
ATOM 739 O O . HIS A 1 94 ? -11.499 15.802 -28.725 1.00 86.56 94 HIS A O 1
ATOM 745 N N . LYS A 1 95 ? -11.089 17.389 -27.173 1.00 86.00 95 LYS A N 1
ATOM 746 C CA . LYS A 1 95 ? -12.379 18.073 -27.340 1.00 86.00 95 LYS A CA 1
ATOM 747 C C . LYS A 1 95 ? -12.519 18.692 -28.727 1.00 86.00 95 LYS A C 1
ATOM 749 O O . LYS A 1 95 ? -13.538 18.469 -29.368 1.00 86.00 95 LYS A O 1
ATOM 754 N N . PHE A 1 96 ? -11.483 19.371 -29.220 1.00 87.38 96 PHE A N 1
ATOM 755 C CA . PHE A 1 96 ? -11.462 19.923 -30.579 1.00 87.38 96 PHE A CA 1
ATOM 756 C C . PHE A 1 96 ? -11.710 18.845 -31.643 1.00 87.38 96 PHE A C 1
ATOM 758 O O . PHE A 1 96 ? -12.565 18.996 -32.512 1.00 87.38 96 PHE A O 1
ATOM 765 N N . THR A 1 97 ? -11.000 17.717 -31.531 1.00 87.00 97 THR A N 1
ATOM 766 C CA . THR A 1 97 ? -11.148 16.586 -32.460 1.00 87.00 97 THR A CA 1
ATOM 767 C C . THR A 1 97 ? -12.546 15.968 -32.376 1.00 87.00 97 THR A C 1
ATOM 769 O O . THR A 1 97 ? -13.092 15.527 -33.388 1.00 87.00 97 THR A O 1
ATOM 772 N N . LEU A 1 98 ? -13.134 15.910 -31.176 1.00 85.19 98 LEU A N 1
ATOM 773 C CA . LEU A 1 98 ? -14.481 15.386 -30.967 1.00 85.19 98 LEU A CA 1
ATOM 774 C C . LEU A 1 98 ? -15.547 16.305 -31.575 1.00 85.19 98 LEU A C 1
ATOM 776 O O . LEU A 1 98 ? -16.415 15.799 -32.277 1.00 85.19 98 LEU A O 1
ATOM 780 N N . ASP A 1 99 ? -15.457 17.620 -31.366 1.00 83.25 99 ASP A N 1
ATOM 781 C CA . ASP A 1 99 ? -16.419 18.593 -31.906 1.00 83.25 99 ASP A CA 1
ATOM 782 C C . ASP A 1 99 ? -16.398 18.652 -33.430 1.00 83.25 99 ASP A C 1
ATOM 784 O O . ASP A 1 99 ? -17.459 18.708 -34.053 1.00 83.25 99 ASP A O 1
ATOM 788 N N . TRP A 1 100 ? -15.208 18.564 -34.029 1.00 87.12 100 TRP A N 1
ATOM 789 C CA . TRP A 1 100 ? -15.061 18.405 -35.473 1.00 87.12 100 TRP A CA 1
ATOM 790 C C . TRP A 1 100 ? -15.691 17.089 -35.956 1.00 87.12 100 TRP A C 1
ATOM 792 O O . TRP A 1 100 ? -16.508 17.087 -36.873 1.00 87.12 100 TRP A O 1
ATOM 802 N N . ALA A 1 101 ? -15.385 15.962 -35.301 1.00 83.31 101 ALA A N 1
ATOM 803 C CA . ALA A 1 101 ? -15.918 14.657 -35.698 1.00 83.31 101 ALA A CA 1
ATOM 804 C C . ALA A 1 101 ? -17.443 14.532 -35.514 1.00 83.31 101 ALA A C 1
ATOM 806 O O . ALA A 1 101 ? -18.062 13.704 -36.179 1.00 83.31 101 ALA A O 1
ATOM 807 N N . GLU A 1 102 ? -18.036 15.301 -34.597 1.00 82.75 102 GLU A N 1
ATOM 808 C CA . GLU A 1 102 ? -19.485 15.398 -34.381 1.00 82.75 102 GLU A CA 1
ATOM 809 C C . GLU A 1 102 ? -20.159 16.461 -35.267 1.00 82.75 102 GLU A C 1
ATOM 811 O O . GLU A 1 102 ? -21.383 16.571 -35.226 1.00 82.75 102 GLU A O 1
ATOM 816 N N . GLY A 1 103 ? -19.396 17.217 -36.068 1.00 79.69 103 GLY A N 1
ATOM 817 C CA . GLY A 1 103 ? -19.921 18.269 -36.942 1.00 79.69 103 GLY A CA 1
ATOM 818 C C . GLY A 1 103 ? -20.510 19.457 -36.177 1.00 79.69 103 GLY A C 1
ATOM 819 O O . GLY A 1 103 ? -21.490 20.045 -36.617 1.00 79.69 103 GLY A O 1
ATOM 820 N N . LYS A 1 104 ? -19.975 19.768 -34.990 1.00 81.19 104 LYS A N 1
ATOM 821 C CA . LYS A 1 104 ? -20.451 20.874 -34.140 1.00 81.19 104 LYS A CA 1
ATOM 822 C C . LYS A 1 104 ? -19.698 22.180 -34.392 1.00 81.19 104 LYS A C 1
ATOM 824 O O . LYS A 1 104 ? -20.276 23.251 -34.243 1.00 81.19 104 LYS A O 1
ATOM 829 N N . ALA A 1 105 ? -18.417 22.094 -34.745 1.00 80.25 105 ALA A N 1
ATOM 830 C CA . ALA A 1 105 ? -17.529 23.235 -34.959 1.00 80.25 105 ALA A CA 1
ATOM 831 C C . ALA A 1 105 ? -16.478 22.913 -36.035 1.00 80.25 105 ALA A C 1
ATOM 833 O O . ALA A 1 105 ? -16.280 21.745 -36.371 1.00 80.25 105 ALA A O 1
ATOM 834 N N . ASN A 1 106 ? -15.772 23.940 -36.528 1.00 81.00 106 ASN A N 1
ATOM 835 C CA . ASN A 1 106 ? -14.661 23.801 -37.486 1.00 81.00 106 ASN A CA 1
ATOM 836 C C . ASN A 1 106 ? -15.057 23.141 -38.823 1.00 81.00 106 ASN A C 1
ATOM 838 O O . ASN A 1 106 ? -14.354 22.272 -39.337 1.00 81.00 106 ASN A O 1
ATOM 842 N N . HIS A 1 107 ? -16.203 23.547 -39.383 1.00 80.06 107 HIS A N 1
ATOM 843 C CA . HIS A 1 107 ? -16.749 23.019 -40.644 1.00 80.06 107 HIS A CA 1
ATOM 844 C C . HIS A 1 107 ? -15.868 23.303 -41.874 1.00 80.06 107 HIS A C 1
ATOM 846 O O . HIS A 1 107 ? -16.047 22.678 -42.914 1.00 80.06 107 HIS A O 1
ATOM 852 N N . ASP A 1 108 ? -14.926 24.239 -41.762 1.00 80.44 108 ASP A N 1
ATOM 853 C CA . ASP A 1 108 ? -13.922 24.564 -42.776 1.00 80.44 108 ASP A CA 1
ATOM 854 C C . ASP A 1 108 ? -12.791 23.519 -42.863 1.00 80.44 108 ASP A C 1
ATOM 856 O O . ASP A 1 108 ? -12.044 23.485 -43.844 1.00 80.44 108 ASP A O 1
ATOM 860 N N . ILE A 1 109 ? -12.662 22.646 -41.858 1.00 85.25 109 ILE A N 1
ATOM 861 C CA . ILE A 1 109 ? -11.613 21.627 -41.774 1.00 85.25 109 ILE A CA 1
ATOM 862 C C . ILE A 1 109 ? -12.134 20.288 -42.302 1.00 85.25 109 ILE A C 1
ATOM 864 O O . ILE A 1 109 ? -13.080 19.703 -41.776 1.00 85.25 109 ILE A O 1
ATOM 868 N N . HIS A 1 110 ? -11.453 19.753 -43.314 1.00 86.31 110 HIS A N 1
ATOM 869 C CA . HIS A 1 110 ? -11.826 18.498 -43.968 1.00 86.31 110 HIS A CA 1
ATOM 870 C C . HIS A 1 110 ? -11.265 17.273 -43.241 1.00 86.31 110 HIS A C 1
ATOM 872 O O . HIS A 1 110 ? -11.917 16.233 -43.197 1.00 86.31 110 HIS A O 1
ATOM 878 N N . PHE A 1 111 ? -10.067 17.388 -42.655 1.00 84.75 111 PHE A N 1
ATOM 879 C CA . PHE A 1 111 ? -9.421 16.309 -41.906 1.00 84.75 111 PHE A CA 1
ATOM 880 C C . PHE A 1 111 ? -8.734 16.843 -40.653 1.00 84.75 111 PHE A C 1
ATOM 882 O O . PHE A 1 111 ? -7.932 17.768 -40.736 1.00 84.75 111 PHE A O 1
ATOM 889 N N . THR A 1 112 ? -8.982 16.202 -39.510 1.00 86.94 112 THR A N 1
ATOM 890 C CA . THR A 1 112 ? -8.196 16.400 -38.284 1.00 86.94 112 THR A CA 1
ATOM 891 C C . THR A 1 112 ? -7.421 15.125 -37.968 1.00 86.94 112 THR A C 1
ATOM 893 O O . THR A 1 112 ? -8.018 14.063 -37.773 1.00 86.94 112 THR A O 1
ATOM 896 N N . LEU A 1 113 ? -6.094 15.228 -37.915 1.00 90.00 113 LEU A N 1
ATOM 897 C CA . LEU A 1 113 ? -5.160 14.114 -37.752 1.00 90.00 113 LEU A CA 1
ATOM 898 C C . LEU A 1 113 ? -4.363 14.297 -36.447 1.00 90.00 113 LEU A C 1
ATOM 900 O O . LEU A 1 113 ? -3.324 14.962 -36.442 1.00 90.00 113 LEU A O 1
ATOM 904 N N . PRO A 1 114 ? -4.864 13.762 -35.316 1.00 89.69 114 PRO A N 1
ATOM 905 C CA . PRO A 1 114 ? -4.187 13.873 -34.032 1.00 89.69 114 PRO A CA 1
ATOM 906 C C . PRO A 1 114 ? -3.098 12.811 -33.862 1.00 89.69 114 PRO A C 1
ATOM 908 O O . PRO A 1 114 ? -3.372 11.611 -33.881 1.00 89.69 114 PRO A O 1
ATOM 911 N N . PHE A 1 115 ? -1.881 13.267 -33.604 1.00 89.62 115 PHE A N 1
ATOM 912 C CA . PHE A 1 115 ? -0.729 12.467 -33.220 1.00 89.62 115 PHE A CA 1
ATOM 913 C C . PHE A 1 115 ? -0.292 12.827 -31.808 1.00 89.62 115 PHE A C 1
ATOM 915 O O . PHE A 1 115 ? -0.265 13.996 -31.426 1.00 89.62 115 PHE A O 1
ATOM 922 N N . THR A 1 116 ? 0.120 11.827 -31.039 1.00 89.69 116 THR A N 1
ATOM 923 C CA . THR A 1 116 ? 0.857 12.071 -29.797 1.00 89.69 116 THR A CA 1
ATOM 924 C C . THR A 1 116 ? 2.345 11.855 -30.046 1.00 89.69 116 THR A C 1
ATOM 926 O O . THR A 1 116 ? 2.734 10.885 -30.700 1.00 89.69 116 THR A O 1
ATOM 929 N N . PHE A 1 117 ? 3.213 12.702 -29.488 1.00 87.56 117 PHE A N 1
ATOM 930 C CA . PHE A 1 117 ? 4.660 12.475 -29.594 1.00 87.56 117 PHE A CA 1
ATOM 931 C C . PHE A 1 117 ? 5.079 11.146 -28.959 1.00 87.56 117 PHE A C 1
ATOM 933 O O . PHE A 1 117 ? 6.038 10.524 -29.406 1.00 87.56 117 PHE A O 1
ATOM 940 N N . ARG A 1 118 ? 4.316 10.635 -27.983 1.00 85.69 118 ARG A N 1
ATOM 941 C CA . ARG A 1 118 ? 4.500 9.282 -27.444 1.00 85.69 118 ARG A CA 1
ATOM 942 C C . ARG A 1 118 ? 4.332 8.194 -28.507 1.00 85.69 118 ARG A C 1
ATOM 944 O O . ARG A 1 118 ? 5.146 7.276 -28.534 1.00 85.69 118 ARG A O 1
ATOM 951 N N . GLU A 1 119 ? 3.298 8.278 -29.341 1.00 84.75 119 GLU A N 1
ATOM 952 C CA . GLU A 1 119 ? 3.066 7.340 -30.445 1.00 84.75 119 GLU A CA 1
ATOM 953 C C . GLU A 1 119 ? 4.118 7.520 -31.551 1.00 84.75 119 GLU A C 1
ATOM 955 O O . GLU A 1 119 ? 4.684 6.534 -32.017 1.00 84.75 119 GLU A O 1
ATOM 960 N N . LEU A 1 120 ? 4.447 8.765 -31.913 1.00 86.12 120 LEU A N 1
ATOM 961 C CA . LEU A 1 120 ? 5.453 9.069 -32.940 1.00 86.12 120 LEU A CA 1
ATOM 962 C C . LEU A 1 120 ? 6.860 8.595 -32.543 1.00 86.12 120 LEU A C 1
ATOM 964 O O . LEU A 1 120 ? 7.602 8.084 -33.378 1.00 86.12 120 LEU A O 1
ATOM 968 N N . ASN A 1 121 ? 7.208 8.667 -31.255 1.00 86.44 121 ASN A N 1
ATOM 969 C CA . ASN A 1 121 ? 8.477 8.155 -30.737 1.00 86.44 121 ASN A CA 1
ATOM 970 C C . ASN A 1 121 ? 8.660 6.642 -30.966 1.00 86.44 121 ASN A C 1
ATOM 972 O O . ASN A 1 121 ? 9.797 6.177 -30.998 1.00 86.44 121 ASN A O 1
ATOM 976 N N . LEU A 1 122 ? 7.577 5.863 -31.110 1.00 83.94 122 LEU A N 1
ATOM 977 C CA . LEU A 1 122 ? 7.652 4.418 -31.389 1.00 83.94 122 LEU A CA 1
ATOM 978 C C . LEU A 1 122 ? 8.099 4.117 -32.826 1.00 83.94 122 LEU A C 1
ATOM 980 O O . LEU A 1 122 ? 8.440 2.977 -33.137 1.00 83.94 122 LEU A O 1
ATOM 984 N N . LEU A 1 123 ? 8.074 5.126 -33.698 1.00 82.00 123 LEU A N 1
ATOM 985 C CA . LEU A 1 123 ? 8.403 5.026 -35.118 1.00 82.00 123 LEU A CA 1
ATOM 986 C C . LEU A 1 123 ? 9.756 5.657 -35.467 1.00 82.00 123 LEU A C 1
ATOM 988 O O . LEU A 1 123 ? 10.088 5.749 -36.642 1.00 82.00 123 LEU A O 1
ATOM 992 N N . LYS A 1 124 ? 10.542 6.061 -34.460 1.00 75.69 124 LYS A N 1
ATOM 993 C CA . LYS A 1 124 ? 11.805 6.798 -34.619 1.00 75.69 124 LYS A CA 1
ATOM 994 C C . LYS A 1 124 ? 12.810 6.141 -35.578 1.00 75.69 124 LYS A C 1
ATOM 996 O O . LYS A 1 124 ? 13.510 6.857 -36.277 1.00 75.69 124 LYS A O 1
ATOM 1001 N N . GLU A 1 125 ? 12.881 4.811 -35.611 1.00 76.75 125 GLU A N 1
ATOM 1002 C CA . GLU A 1 125 ? 13.870 4.056 -36.407 1.00 76.75 125 GLU A CA 1
ATOM 1003 C C . GLU A 1 125 ? 13.342 3.555 -37.755 1.00 76.75 125 GLU A C 1
ATOM 1005 O O . GLU A 1 125 ? 13.970 2.731 -38.417 1.00 76.75 125 GLU A O 1
ATOM 1010 N N . LYS A 1 126 ? 12.142 3.982 -38.141 1.00 81.50 126 LYS A N 1
ATOM 1011 C CA . LYS A 1 126 ? 11.489 3.529 -39.363 1.00 81.50 126 LYS A CA 1
ATOM 1012 C C . LYS A 1 126 ? 11.339 4.694 -40.318 1.00 81.50 126 LYS A C 1
ATOM 1014 O O . LYS A 1 126 ? 10.993 5.803 -39.911 1.00 81.50 126 LYS A O 1
ATOM 1019 N N . GLU A 1 127 ? 11.540 4.407 -41.591 1.00 87.31 127 GLU A N 1
ATOM 1020 C CA . GLU A 1 127 ? 11.253 5.351 -42.656 1.00 87.31 127 GLU A CA 1
ATOM 1021 C C . GLU A 1 127 ? 9.807 5.188 -43.108 1.00 87.31 127 GLU A C 1
ATOM 1023 O O . GLU A 1 127 ? 9.306 4.076 -43.281 1.00 87.31 127 GLU A O 1
ATOM 1028 N N . PHE A 1 128 ? 9.136 6.318 -43.278 1.00 85.62 128 PHE A N 1
ATOM 1029 C CA . PHE A 1 128 ? 7.769 6.393 -43.762 1.00 85.62 128 PHE A CA 1
ATOM 1030 C C . PHE A 1 128 ? 7.683 7.506 -44.790 1.00 85.62 128 PHE A C 1
ATOM 1032 O O . PHE A 1 128 ? 8.317 8.549 -44.640 1.00 85.62 128 PHE A O 1
ATOM 1039 N N . SER A 1 129 ? 6.873 7.325 -45.824 1.00 89.19 129 SER A N 1
ATOM 1040 C CA . SER A 1 129 ? 6.313 8.481 -46.522 1.00 89.19 129 SER A CA 1
ATOM 1041 C C . SER A 1 129 ? 5.237 9.119 -45.650 1.00 89.19 129 SER A C 1
ATOM 1043 O O . SER A 1 129 ? 4.678 8.466 -44.761 1.00 89.19 129 SER A O 1
ATOM 1045 N N . LEU A 1 130 ? 4.896 10.388 -45.895 1.00 85.94 130 LEU A N 1
ATOM 1046 C CA . LEU A 1 130 ? 3.803 11.018 -45.153 1.00 85.94 130 LEU A CA 1
ATOM 1047 C C . LEU A 1 130 ? 2.511 10.201 -45.312 1.00 85.94 130 LEU A C 1
ATOM 1049 O O . LEU A 1 130 ? 1.815 9.957 -44.332 1.00 85.94 130 LEU A O 1
ATOM 1053 N N . MET A 1 131 ? 2.244 9.687 -46.516 1.00 82.50 131 MET A N 1
ATOM 1054 C CA . MET A 1 131 ? 1.089 8.826 -46.792 1.00 82.50 131 MET A CA 1
ATOM 1055 C C . MET A 1 131 ? 1.116 7.521 -45.990 1.00 82.50 131 MET A C 1
ATOM 1057 O O . MET A 1 131 ? 0.105 7.128 -45.410 1.00 82.50 131 MET A O 1
ATOM 1061 N N . GLU A 1 132 ? 2.264 6.848 -45.917 1.00 82.44 132 GLU A N 1
ATOM 1062 C CA . GLU A 1 132 ? 2.414 5.622 -45.126 1.00 82.44 132 GLU A CA 1
ATOM 1063 C C . GLU A 1 132 ? 2.252 5.886 -43.631 1.00 82.44 132 GLU A C 1
ATOM 1065 O O . GLU A 1 132 ? 1.601 5.096 -42.946 1.00 82.44 132 GLU A O 1
ATOM 1070 N N . LEU A 1 133 ? 2.777 7.010 -43.134 1.00 85.50 133 LEU A N 1
ATOM 1071 C CA . LEU A 1 133 ? 2.616 7.426 -41.744 1.00 85.50 133 LEU A CA 1
ATOM 1072 C C . LEU A 1 133 ? 1.134 7.656 -41.413 1.00 85.50 133 LEU A C 1
ATOM 1074 O O . LEU A 1 133 ? 0.639 7.162 -40.398 1.00 85.50 133 LEU A O 1
ATOM 1078 N N . LEU A 1 134 ? 0.394 8.332 -42.299 1.00 83.38 134 LEU A N 1
ATOM 1079 C CA . LEU A 1 134 ? -1.048 8.534 -42.143 1.00 83.38 134 LEU A CA 1
ATOM 1080 C C . LEU A 1 134 ? -1.814 7.205 -42.173 1.00 83.38 134 LEU A C 1
ATOM 1082 O O . LEU A 1 134 ? -2.621 6.950 -41.281 1.00 83.38 134 LEU A O 1
ATOM 1086 N N . HIS A 1 135 ? -1.522 6.319 -43.130 1.00 79.81 135 HIS A N 1
ATOM 1087 C CA . HIS A 1 135 ? -2.153 4.996 -43.222 1.00 79.81 135 HIS A CA 1
ATOM 1088 C C . HIS A 1 135 ? 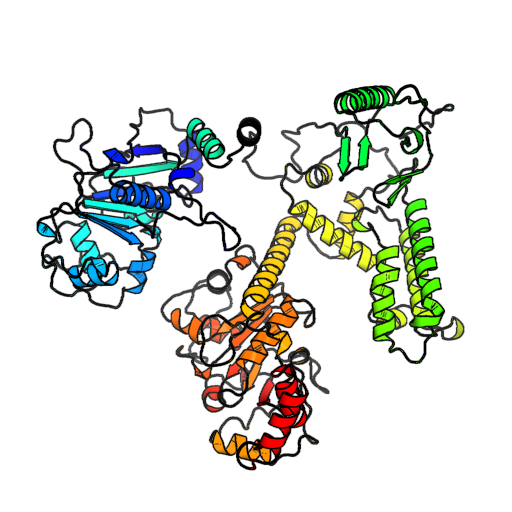-1.822 4.078 -42.041 1.00 79.81 135 HIS A C 1
ATOM 1090 O O . HIS A 1 135 ? -2.623 3.201 -41.705 1.00 79.81 135 HIS A O 1
ATOM 1096 N N . HIS A 1 136 ? -0.647 4.251 -41.430 1.00 79.12 136 HIS A N 1
ATOM 1097 C CA . HIS A 1 136 ? -0.217 3.479 -40.271 1.00 79.12 136 HIS A CA 1
ATOM 1098 C C . HIS A 1 136 ? -1.087 3.780 -39.046 1.00 79.12 136 HIS A C 1
ATOM 1100 O O . HIS A 1 136 ? -1.538 2.855 -38.370 1.00 79.12 136 HIS A O 1
ATOM 1106 N N . PHE A 1 137 ? -1.369 5.060 -38.787 1.00 75.88 137 PHE A N 1
ATOM 1107 C CA . PHE A 1 137 ? -2.184 5.480 -37.642 1.00 75.88 137 PHE A CA 1
ATOM 1108 C C . PHE A 1 137 ? -3.687 5.518 -37.933 1.00 75.88 137 PHE A C 1
ATOM 1110 O O . PHE A 1 137 ? -4.498 5.314 -37.025 1.00 75.88 137 PHE A O 1
ATOM 1117 N N . PHE A 1 138 ? -4.069 5.733 -39.191 1.00 78.38 138 PHE A N 1
ATOM 1118 C CA . PHE A 1 138 ? -5.450 5.893 -39.629 1.00 78.38 138 PHE A CA 1
ATOM 1119 C C . PHE A 1 138 ? -5.732 4.986 -40.829 1.00 78.38 138 PHE A C 1
ATOM 1121 O O . PHE A 1 138 ? -5.848 5.431 -41.963 1.00 78.38 138 PHE A O 1
ATOM 1128 N N . ILE A 1 139 ? -5.885 3.682 -40.585 1.00 66.88 139 ILE A N 1
ATOM 1129 C CA . ILE A 1 139 ? -6.134 2.672 -41.636 1.00 66.88 139 ILE A CA 1
ATOM 1130 C C . ILE A 1 139 ? -7.328 3.045 -42.538 1.00 66.88 139 ILE A C 1
ATOM 1132 O O . ILE A 1 139 ? -7.349 2.694 -43.716 1.00 66.88 139 ILE A O 1
ATOM 1136 N N . GLN A 1 140 ? -8.307 3.784 -42.008 1.00 63.75 140 GLN A N 1
ATOM 1137 C CA . GLN A 1 140 ? -9.488 4.256 -42.736 1.00 63.75 140 GLN A CA 1
ATOM 1138 C C . GLN A 1 140 ? -9.166 5.267 -43.848 1.00 63.75 140 GLN A C 1
ATOM 1140 O O . GLN A 1 140 ? -10.016 5.501 -44.701 1.00 63.75 140 GLN A O 1
ATOM 1145 N N . THR A 1 141 ? -7.967 5.856 -43.869 1.00 64.31 141 THR A N 1
ATOM 1146 C CA . THR A 1 141 ? -7.568 6.816 -44.904 1.00 64.31 141 THR A CA 1
ATOM 1147 C C . THR A 1 141 ? -6.943 6.167 -46.139 1.00 64.31 141 THR A C 1
ATOM 1149 O O . THR A 1 141 ? -6.618 6.888 -47.077 1.00 64.31 141 THR A O 1
ATOM 1152 N N . LYS A 1 142 ? -6.855 4.823 -46.196 1.00 61.38 142 LYS A N 1
ATOM 1153 C CA . LYS A 1 142 ? -6.256 4.014 -47.287 1.00 61.38 142 LYS A CA 1
ATOM 1154 C C . LYS A 1 142 ? -6.890 4.146 -48.692 1.00 61.38 142 LYS A C 1
ATOM 1156 O O . LYS A 1 142 ? -6.638 3.312 -49.553 1.00 61.38 142 LYS A O 1
ATOM 1161 N N . GLY A 1 143 ? -7.677 5.186 -48.953 1.00 55.09 143 GLY A N 1
ATOM 1162 C CA . GLY A 1 143 ? -8.206 5.541 -50.276 1.00 55.09 143 GLY A CA 1
ATOM 1163 C C . GLY A 1 143 ? -8.009 7.012 -50.660 1.00 55.09 143 GLY A C 1
ATOM 1164 O O . GLY A 1 143 ? -8.445 7.418 -51.733 1.00 55.09 143 GLY A O 1
ATOM 1165 N N . ILE A 1 144 ? -7.374 7.823 -49.807 1.00 64.12 144 ILE A N 1
ATOM 1166 C CA . ILE A 1 144 ? -7.106 9.239 -50.078 1.00 64.12 144 ILE A CA 1
ATOM 1167 C C . ILE A 1 144 ? -5.724 9.336 -50.720 1.00 64.12 144 ILE A C 1
ATOM 1169 O O . ILE A 1 144 ? -4.737 8.938 -50.114 1.00 64.12 144 ILE A O 1
ATOM 1173 N N . LEU A 1 145 ? -5.654 9.855 -51.946 1.00 58.03 145 LEU A N 1
ATOM 1174 C CA . LEU A 1 145 ? -4.408 9.932 -52.723 1.00 58.03 145 LEU A CA 1
ATOM 1175 C C . LEU A 1 145 ? -3.766 11.331 -52.714 1.00 58.03 145 LEU A C 1
ATOM 1177 O O . LEU A 1 145 ? -2.596 11.463 -53.058 1.00 58.03 145 LEU A O 1
ATOM 1181 N N . ARG A 1 146 ? -4.524 12.375 -52.349 1.00 65.69 146 ARG A N 1
ATOM 1182 C CA . ARG A 1 146 ? -4.142 13.793 -52.484 1.00 65.69 146 ARG A CA 1
ATOM 1183 C C . ARG A 1 146 ? -4.634 14.601 -51.278 1.00 65.69 146 ARG A C 1
ATOM 1185 O O . ARG A 1 146 ? -5.786 15.022 -51.247 1.00 65.69 146 ARG A O 1
ATOM 1192 N N . TYR A 1 147 ? -3.785 14.776 -50.263 1.00 71.50 147 TYR A N 1
ATOM 1193 C CA . TYR A 1 147 ? -4.090 15.603 -49.078 1.00 71.50 147 TYR A CA 1
ATOM 1194 C C . TYR A 1 147 ? -3.890 17.106 -49.321 1.00 71.50 147 TYR A C 1
ATOM 1196 O O . TYR A 1 147 ? -4.403 17.921 -48.563 1.00 71.50 147 TYR A O 1
ATOM 1204 N N . ASP A 1 148 ? -3.189 17.469 -50.395 1.00 71.31 148 ASP A N 1
ATOM 1205 C CA . ASP A 1 148 ? -2.947 18.835 -50.869 1.00 71.31 148 ASP A CA 1
ATOM 1206 C C . ASP A 1 148 ? -4.234 19.593 -51.236 1.00 71.31 148 ASP A C 1
ATOM 1208 O O . ASP A 1 148 ? -4.269 20.817 -51.140 1.00 71.31 148 ASP A O 1
ATOM 1212 N N . LEU A 1 149 ? -5.296 18.871 -51.609 1.00 76.62 149 LEU A N 1
ATOM 1213 C CA . LEU A 1 149 ? -6.590 19.432 -52.019 1.00 76.62 149 LEU A CA 1
ATOM 1214 C C . LEU A 1 149 ? -7.541 19.729 -50.848 1.00 76.62 149 LEU A C 1
ATOM 1216 O O . LEU A 1 149 ? -8.628 20.262 -51.064 1.00 76.62 149 LEU A O 1
ATOM 1220 N N . PHE A 1 150 ? -7.164 19.366 -49.621 1.00 81.75 150 PHE A N 1
ATOM 1221 C CA . PHE A 1 150 ? -8.032 19.450 -48.452 1.00 81.75 150 PHE A CA 1
ATOM 1222 C C . PHE A 1 150 ? -7.441 20.356 -47.377 1.00 81.75 150 PHE A C 1
ATOM 1224 O O . PHE A 1 150 ? -6.231 20.404 -47.170 1.00 81.75 150 PHE A O 1
ATOM 1231 N N . GLN A 1 151 ? -8.314 21.016 -46.614 1.00 84.31 151 GLN A N 1
ATOM 1232 C CA . GLN A 1 151 ? -7.885 21.706 -45.402 1.00 84.31 151 GLN A CA 1
ATOM 1233 C C . GLN A 1 151 ? -7.646 20.674 -44.293 1.00 84.31 151 GLN A C 1
ATOM 1235 O O . GLN A 1 151 ? -8.593 20.178 -43.675 1.00 84.31 151 GLN A O 1
ATOM 1240 N N . VAL A 1 152 ? -6.376 20.335 -44.068 1.00 88.88 152 VAL A N 1
ATOM 1241 C CA . VAL A 1 152 ? -5.938 19.348 -43.070 1.00 88.88 152 VAL A CA 1
ATOM 1242 C C . VAL A 1 152 ? -5.404 20.054 -41.826 1.00 88.88 152 VAL A C 1
ATOM 1244 O O . VAL A 1 152 ? -4.672 21.037 -41.936 1.00 88.88 152 VAL A O 1
ATOM 1247 N N . VAL A 1 153 ? -5.742 19.537 -40.645 1.00 91.69 153 VAL A N 1
ATOM 1248 C CA . VAL A 1 153 ? -5.160 19.943 -39.362 1.00 91.69 153 VAL A CA 1
ATOM 1249 C C . VAL A 1 153 ? -4.369 18.792 -38.760 1.00 91.69 153 VAL A C 1
ATOM 1251 O O . VAL A 1 153 ? -4.924 17.726 -38.491 1.00 91.69 153 VAL A O 1
ATOM 1254 N N . PHE A 1 154 ? -3.090 19.029 -38.488 1.00 93.00 154 PHE A N 1
ATOM 1255 C CA . PHE A 1 154 ? -2.236 18.134 -37.717 1.00 93.00 154 PHE A CA 1
ATOM 1256 C C . PHE A 1 154 ? -2.185 18.600 -36.269 1.00 93.00 154 PHE A C 1
ATOM 1258 O O . PHE A 1 154 ? -1.757 19.717 -35.991 1.00 93.00 154 PHE A O 1
ATOM 1265 N N . ILE A 1 155 ? -2.597 17.741 -35.340 1.00 93.25 155 ILE A N 1
ATOM 1266 C CA . ILE A 1 155 ? -2.464 18.020 -33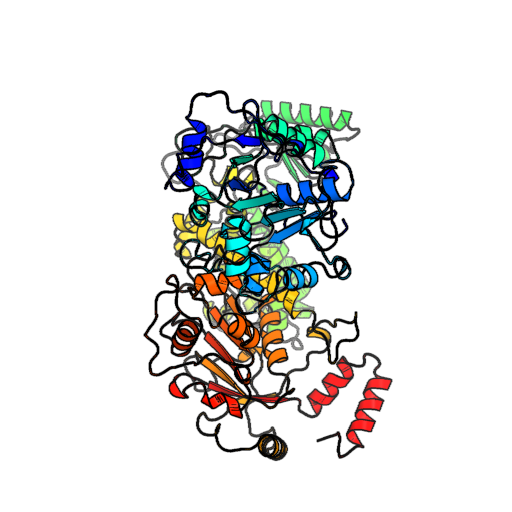.908 1.00 93.25 155 ILE A CA 1
ATOM 1267 C C . ILE A 1 155 ? -1.309 17.180 -33.379 1.00 93.25 155 ILE A C 1
ATOM 1269 O O . ILE A 1 155 ? -1.381 15.960 -33.428 1.00 93.25 155 ILE A O 1
ATOM 1273 N N . LEU A 1 156 ? -0.256 17.820 -32.883 1.00 93.12 156 LEU A N 1
ATOM 1274 C CA . LEU A 1 156 ? 0.927 17.188 -32.309 1.00 93.12 156 LEU A CA 1
ATOM 1275 C C . LEU A 1 156 ? 0.910 17.387 -30.787 1.00 93.12 156 LEU A C 1
ATOM 1277 O O . LEU A 1 156 ? 1.353 18.412 -30.263 1.00 93.12 156 LEU A O 1
ATOM 1281 N N . ASP A 1 157 ? 0.350 16.414 -30.071 1.00 91.81 157 ASP A N 1
ATOM 1282 C CA . ASP A 1 157 ? 0.156 16.491 -28.623 1.00 91.81 157 ASP A CA 1
ATOM 1283 C C . ASP A 1 157 ? 1.388 15.997 -27.847 1.00 91.81 157 ASP A C 1
ATOM 1285 O O . ASP A 1 157 ? 1.894 14.893 -28.085 1.00 91.81 157 ASP A O 1
ATOM 1289 N N . GLY A 1 158 ? 1.848 16.804 -26.886 1.00 89.75 158 GLY A N 1
ATOM 1290 C CA . GLY A 1 158 ? 2.877 16.424 -25.914 1.00 89.75 158 GLY A CA 1
ATOM 1291 C C . GLY A 1 158 ? 4.318 16.533 -26.413 1.00 89.75 158 GLY A C 1
ATOM 1292 O O . GLY A 1 158 ? 5.094 15.597 -26.231 1.00 89.75 158 GLY A O 1
ATOM 1293 N N . LEU A 1 159 ? 4.709 17.664 -27.011 1.00 89.06 159 LEU A N 1
ATOM 1294 C CA . LEU A 1 159 ? 6.094 17.921 -27.452 1.00 89.06 159 LEU A CA 1
ATOM 1295 C C . LEU A 1 159 ? 7.120 17.782 -26.309 1.00 89.06 159 LEU A C 1
ATOM 1297 O O . LEU A 1 159 ? 8.266 17.424 -26.551 1.00 89.06 159 LEU A O 1
ATOM 1301 N N . ASP A 1 160 ? 6.718 17.978 -25.050 1.00 86.31 160 ASP A N 1
ATOM 1302 C CA . ASP A 1 160 ? 7.569 17.707 -23.885 1.00 86.31 160 ASP A CA 1
ATOM 1303 C C . ASP A 1 160 ? 7.969 16.229 -23.733 1.00 86.31 160 ASP A C 1
ATOM 1305 O O . ASP A 1 160 ? 8.958 15.929 -23.067 1.00 86.31 160 ASP A O 1
ATOM 1309 N N . GLU A 1 161 ? 7.239 15.309 -24.367 1.00 86.38 161 GLU A N 1
ATOM 1310 C CA . GLU A 1 161 ? 7.590 13.891 -24.465 1.00 86.38 161 GLU A CA 1
ATOM 1311 C C . GLU A 1 161 ? 8.345 13.550 -25.766 1.00 86.38 161 GLU A C 1
ATOM 1313 O O . GLU A 1 161 ? 8.685 12.381 -25.965 1.00 86.38 161 GLU A O 1
ATOM 1318 N N . CYS A 1 162 ? 8.622 14.516 -26.654 1.00 87.56 162 CYS A N 1
ATOM 1319 C CA . CYS A 1 162 ? 9.326 14.284 -27.918 1.00 87.56 162 CYS A CA 1
ATOM 1320 C C . CYS A 1 162 ? 10.768 13.805 -27.687 1.00 87.56 162 CYS A C 1
ATOM 1322 O O . CYS A 1 162 ? 11.515 14.372 -26.891 1.00 87.56 162 CYS A O 1
ATOM 1324 N N . ARG A 1 163 ? 11.160 12.735 -28.389 1.00 85.12 163 ARG A N 1
ATOM 1325 C CA . ARG A 1 163 ? 12.526 12.169 -28.387 1.00 85.12 163 ARG A CA 1
ATOM 1326 C C . ARG A 1 163 ? 13.113 12.048 -29.794 1.00 85.12 163 ARG A C 1
ATOM 1328 O O . ARG A 1 163 ? 14.164 11.420 -29.980 1.00 85.12 163 ARG A O 1
ATOM 1335 N N . LEU A 1 164 ? 12.390 12.569 -30.781 1.00 85.62 164 LEU A N 1
ATOM 1336 C CA . LEU A 1 164 ? 12.825 12.648 -32.165 1.00 85.62 164 LEU A CA 1
ATOM 1337 C C . LEU A 1 164 ? 13.829 13.806 -32.287 1.00 85.62 164 LEU A C 1
ATOM 1339 O O . LEU A 1 164 ? 13.597 14.855 -31.682 1.00 85.62 164 LEU A O 1
ATOM 1343 N N . PRO A 1 165 ? 14.944 13.633 -33.015 1.00 84.50 165 PRO A N 1
ATOM 1344 C CA . PRO A 1 165 ? 15.911 14.701 -33.237 1.00 84.50 165 PRO A CA 1
ATOM 1345 C C . PRO A 1 165 ? 15.335 15.715 -34.236 1.00 84.50 165 PRO A C 1
ATOM 1347 O O . PRO A 1 165 ? 15.607 15.649 -35.426 1.00 84.50 165 PRO A O 1
ATOM 1350 N N . LEU A 1 166 ? 14.483 16.628 -33.763 1.00 86.00 166 LEU A N 1
ATOM 1351 C CA . LEU A 1 166 ? 13.866 17.660 -34.600 1.00 86.00 166 LEU A CA 1
ATOM 1352 C C . LEU A 1 166 ? 14.896 18.743 -34.958 1.00 86.00 166 LEU A C 1
ATOM 1354 O O . LEU A 1 166 ? 14.928 19.810 -34.348 1.00 86.00 166 LEU A O 1
ATOM 1358 N N . ASP A 1 167 ? 15.760 18.456 -35.929 1.00 86.81 167 ASP A N 1
ATOM 1359 C CA . ASP A 1 167 ? 16.770 19.400 -36.398 1.00 86.81 167 ASP A CA 1
ATOM 1360 C C . ASP A 1 167 ? 16.195 20.323 -37.483 1.00 86.81 167 ASP A C 1
ATOM 1362 O O . ASP A 1 167 ? 16.051 19.974 -38.656 1.00 86.81 167 ASP A O 1
ATOM 1366 N N . PHE A 1 168 ? 15.840 21.545 -37.093 1.00 86.38 168 PHE A N 1
ATOM 1367 C CA . PHE A 1 168 ? 15.283 22.537 -38.011 1.00 86.38 168 PHE A CA 1
ATOM 1368 C C . PHE A 1 168 ? 16.329 23.211 -38.915 1.00 86.38 168 PHE A C 1
ATOM 1370 O O . PHE A 1 168 ? 15.929 23.899 -39.848 1.00 86.38 168 PHE A O 1
ATOM 1377 N N . GLN A 1 169 ? 17.628 23.003 -38.679 1.00 82.50 169 GLN A N 1
ATOM 1378 C CA . GLN A 1 169 ? 18.708 23.628 -39.449 1.00 82.50 169 GLN A CA 1
ATOM 1379 C C . GLN A 1 169 ? 19.339 22.657 -40.449 1.00 82.50 169 GLN A C 1
ATOM 1381 O O . GLN A 1 169 ? 19.556 23.027 -41.600 1.00 82.50 169 GLN A O 1
ATOM 1386 N N . ASN A 1 170 ? 19.606 21.416 -40.029 1.00 83.62 170 ASN A N 1
ATOM 1387 C CA . ASN A 1 170 ? 20.346 20.445 -40.839 1.00 83.62 170 ASN A CA 1
ATOM 1388 C C . ASN A 1 170 ? 19.454 19.429 -41.565 1.00 83.62 170 ASN A C 1
ATOM 1390 O O . ASN A 1 170 ? 19.918 18.814 -42.526 1.00 83.62 170 ASN A O 1
ATOM 1394 N N . ASN A 1 171 ? 18.191 19.232 -41.151 1.00 87.12 171 ASN A N 1
ATOM 1395 C CA . ASN A 1 171 ? 17.332 18.267 -41.847 1.00 87.12 171 ASN A CA 1
ATOM 1396 C C . ASN A 1 171 ? 17.036 18.726 -43.285 1.00 87.12 171 ASN A C 1
ATOM 1398 O O . ASN A 1 171 ? 16.664 19.895 -43.478 1.00 87.12 171 ASN A O 1
ATOM 1402 N N . PRO A 1 172 ? 17.140 17.813 -44.275 1.00 86.81 172 PRO A N 1
ATOM 1403 C CA . PRO A 1 172 ? 16.957 18.136 -45.684 1.00 86.81 172 PRO A CA 1
ATOM 1404 C C . PRO A 1 172 ? 15.539 18.642 -45.947 1.00 86.81 172 PRO A C 1
ATOM 1406 O O . PRO A 1 172 ? 14.579 18.175 -45.327 1.00 86.81 172 PRO A O 1
ATOM 1409 N N . ILE A 1 173 ? 15.413 19.575 -46.893 1.00 86.12 173 ILE A N 1
ATOM 1410 C CA . ILE A 1 173 ? 14.111 20.056 -47.364 1.00 86.12 173 ILE A CA 1
ATOM 1411 C C . ILE A 1 173 ? 13.394 18.893 -48.052 1.00 86.12 173 ILE A C 1
ATOM 1413 O O . ILE A 1 173 ? 13.917 18.296 -48.995 1.00 86.12 173 ILE A O 1
ATOM 1417 N N . TRP A 1 174 ? 12.197 18.574 -47.573 1.00 85.94 174 TRP A N 1
ATOM 1418 C CA . TRP A 1 174 ? 11.413 17.431 -48.022 1.00 85.94 174 TRP A CA 1
ATOM 1419 C C . TRP A 1 174 ? 9.999 17.868 -48.393 1.00 85.94 174 TRP A C 1
ATOM 1421 O O . TRP A 1 174 ? 9.208 18.226 -47.526 1.00 85.94 174 TRP A O 1
ATOM 1431 N N . THR A 1 175 ? 9.676 17.824 -49.686 1.00 83.69 175 THR A N 1
ATOM 1432 C CA . THR A 1 175 ? 8.405 18.333 -50.236 1.00 83.69 175 THR A CA 1
ATOM 1433 C C . THR A 1 175 ? 7.485 17.229 -50.769 1.00 83.69 175 THR A C 1
ATOM 1435 O O . THR A 1 175 ? 6.288 17.452 -50.954 1.00 83.69 175 THR A O 1
ATOM 1438 N N . ASP A 1 176 ? 8.014 16.024 -51.005 1.00 82.81 176 ASP A N 1
ATOM 1439 C CA . ASP A 1 176 ? 7.274 14.910 -51.604 1.00 82.81 176 ASP A CA 1
ATOM 1440 C C . ASP A 1 176 ? 6.587 14.050 -50.533 1.00 82.81 176 ASP A C 1
ATOM 1442 O O . ASP A 1 176 ? 7.234 13.393 -49.714 1.00 82.81 176 ASP A O 1
ATOM 1446 N N . VAL A 1 177 ? 5.253 14.021 -50.568 1.00 82.06 177 VAL A N 1
ATOM 1447 C CA . VAL A 1 177 ? 4.419 13.259 -49.625 1.00 82.06 177 VAL A CA 1
ATOM 1448 C C . VAL A 1 177 ? 4.487 11.741 -49.827 1.00 82.06 177 VAL A C 1
ATOM 1450 O O . VAL A 1 177 ? 4.108 11.001 -48.917 1.00 82.06 177 VAL A O 1
ATOM 1453 N N . SER A 1 178 ? 4.957 11.272 -50.990 1.00 81.38 178 SER A N 1
ATOM 1454 C CA . SER A 1 178 ? 4.954 9.851 -51.379 1.00 81.38 178 SER A CA 1
ATOM 1455 C C . SER A 1 178 ? 6.292 9.149 -51.151 1.00 81.38 178 SER A C 1
ATOM 1457 O O . SER A 1 178 ? 6.348 7.923 -51.207 1.00 81.38 178 SER A O 1
ATOM 1459 N N . LYS A 1 179 ? 7.371 9.897 -50.895 1.00 84.75 179 LYS A N 1
ATOM 1460 C CA . LYS A 1 179 ? 8.705 9.330 -50.661 1.00 84.75 179 LYS A CA 1
ATOM 1461 C C . LYS A 1 179 ? 8.968 9.123 -49.178 1.00 84.75 179 LYS A C 1
ATOM 1463 O O . LYS A 1 179 ? 8.649 9.992 -48.366 1.00 84.75 179 LYS A O 1
ATOM 1468 N N . SER A 1 180 ? 9.572 7.985 -48.852 1.00 88.81 180 SER A N 1
ATOM 1469 C CA . SER A 1 180 ? 9.875 7.608 -47.475 1.00 88.81 180 SER A CA 1
ATOM 1470 C C . SER A 1 180 ? 11.129 8.306 -46.955 1.00 88.81 180 SER A C 1
ATOM 1472 O O . SER A 1 180 ? 12.118 8.445 -47.670 1.00 88.81 180 SER A O 1
ATOM 1474 N N . THR A 1 181 ? 11.054 8.780 -45.715 1.00 90.88 181 THR A N 1
ATOM 1475 C CA . THR A 1 181 ? 12.153 9.397 -44.966 1.00 90.88 181 THR A CA 1
ATOM 1476 C C . THR A 1 181 ? 11.913 9.194 -43.469 1.00 90.88 181 THR A C 1
ATOM 1478 O O . THR A 1 181 ? 10.898 8.613 -43.067 1.00 90.88 181 THR A O 1
ATOM 1481 N N . SER A 1 182 ? 12.836 9.629 -42.618 1.00 91.12 182 SER A N 1
ATOM 1482 C CA . SER A 1 182 ? 12.676 9.499 -41.173 1.00 91.12 182 SER A CA 1
ATOM 1483 C C . SER A 1 182 ? 11.547 10.393 -40.641 1.00 91.12 182 SER A C 1
ATOM 1485 O O . SER A 1 182 ? 11.224 11.457 -41.178 1.00 91.12 182 SER A O 1
ATOM 1487 N N . VAL A 1 183 ? 10.918 9.960 -39.546 1.00 90.12 183 VAL A N 1
ATOM 1488 C CA . VAL A 1 183 ? 9.768 10.667 -38.956 1.00 90.12 183 VAL A CA 1
ATOM 1489 C C . VAL A 1 183 ? 10.147 12.070 -38.461 1.00 90.12 183 VAL A C 1
ATOM 1491 O O . VAL A 1 183 ? 9.328 12.983 -38.532 1.00 90.12 183 VAL A O 1
ATOM 1494 N N . ASP A 1 184 ? 11.378 12.286 -37.996 1.00 90.19 184 ASP A N 1
ATOM 1495 C CA . ASP A 1 184 ? 11.859 13.614 -37.596 1.00 90.19 184 ASP A CA 1
ATOM 1496 C C . ASP A 1 184 ? 12.016 14.568 -38.796 1.00 90.19 184 ASP A C 1
ATOM 1498 O O . ASP A 1 184 ? 11.615 15.732 -38.701 1.00 90.19 184 ASP A O 1
ATOM 1502 N N . VAL A 1 185 ? 12.492 14.076 -39.948 1.00 90.38 185 VAL A N 1
ATOM 1503 C CA . VAL A 1 185 ? 12.576 14.851 -41.196 1.00 90.38 185 VAL A CA 1
ATOM 1504 C C . VAL A 1 185 ? 11.173 15.194 -41.698 1.00 90.38 185 VAL A C 1
ATOM 1506 O O . VAL A 1 185 ? 10.922 16.342 -42.062 1.00 90.38 185 VAL A O 1
ATOM 1509 N N . LEU A 1 186 ? 10.219 14.257 -41.638 1.00 90.81 186 LEU A N 1
ATOM 1510 C CA . LEU A 1 186 ? 8.819 14.539 -41.982 1.00 90.81 186 LEU A CA 1
ATOM 1511 C C . LEU A 1 186 ? 8.208 15.628 -41.092 1.00 90.81 186 LEU A C 1
ATOM 1513 O O . LEU A 1 186 ? 7.585 16.558 -41.599 1.00 90.81 186 LEU A O 1
ATOM 1517 N N . LEU A 1 187 ? 8.370 15.525 -39.769 1.00 90.50 187 LEU A N 1
ATOM 1518 C CA . LEU A 1 187 ? 7.770 16.472 -38.825 1.00 90.50 187 LEU A CA 1
ATOM 1519 C C . LEU A 1 187 ? 8.416 17.857 -38.904 1.00 90.50 187 LEU A C 1
ATOM 1521 O O . LEU A 1 187 ? 7.699 18.853 -38.856 1.00 90.50 187 LEU A O 1
ATOM 1525 N N . THR A 1 188 ? 9.741 17.935 -39.052 1.00 91.00 188 THR A N 1
ATOM 1526 C CA . THR A 1 188 ? 10.442 19.219 -39.222 1.00 91.00 188 THR A CA 1
ATOM 1527 C C . THR A 1 188 ? 9.979 19.932 -40.490 1.00 91.00 188 THR A C 1
ATOM 1529 O O . THR A 1 188 ? 9.593 21.094 -40.408 1.00 91.00 188 THR A O 1
ATOM 1532 N N . ASN A 1 189 ? 9.903 19.238 -41.628 1.00 91.00 189 ASN A N 1
ATOM 1533 C CA . ASN A 1 189 ? 9.420 19.822 -42.885 1.00 91.00 189 ASN A CA 1
ATOM 1534 C C . ASN A 1 189 ? 7.918 20.155 -42.863 1.00 91.00 189 ASN A C 1
ATOM 1536 O O . ASN A 1 189 ? 7.502 21.162 -43.435 1.00 91.00 189 ASN A O 1
ATOM 1540 N N . LEU A 1 190 ? 7.097 19.367 -42.160 1.00 90.00 190 LEU A N 1
ATOM 1541 C CA . LEU A 1 190 ? 5.678 19.677 -41.956 1.00 90.00 190 LEU A CA 1
ATOM 1542 C C . LEU A 1 190 ? 5.515 20.986 -41.167 1.00 90.00 190 LEU A C 1
ATOM 1544 O O . LEU A 1 190 ? 4.773 21.873 -41.592 1.00 90.00 190 LEU A O 1
ATOM 1548 N N . ILE A 1 191 ? 6.252 21.127 -40.058 1.00 89.25 191 ILE A N 1
ATOM 1549 C CA . ILE A 1 191 ? 6.224 22.305 -39.176 1.00 89.25 191 ILE A CA 1
ATOM 1550 C C . ILE A 1 191 ? 6.793 23.552 -39.869 1.00 89.25 191 ILE A C 1
ATOM 1552 O O . ILE A 1 191 ? 6.185 24.614 -39.752 1.00 89.25 191 ILE A O 1
ATOM 1556 N N . ARG A 1 192 ? 7.897 23.432 -40.625 1.00 87.12 192 ARG A N 1
ATOM 1557 C CA . ARG A 1 192 ? 8.460 24.536 -41.433 1.00 87.12 192 ARG A CA 1
ATOM 1558 C C . ARG A 1 192 ? 7.510 25.003 -42.538 1.00 87.12 192 ARG A C 1
ATOM 1560 O O . ARG A 1 192 ? 7.532 26.169 -42.909 1.00 87.12 192 ARG A O 1
ATOM 1567 N N . GLY A 1 193 ? 6.670 24.103 -43.048 1.00 85.88 193 GLY A N 1
ATOM 1568 C CA . GLY A 1 193 ? 5.773 24.384 -44.167 1.00 85.88 193 GLY A CA 1
ATOM 1569 C C . GLY A 1 193 ? 6.280 23.928 -45.529 1.00 85.88 193 GLY A C 1
ATOM 1570 O O . GLY A 1 193 ? 5.570 24.116 -46.510 1.00 85.88 193 GLY A O 1
ATOM 1571 N N . ASP A 1 194 ? 7.438 23.269 -45.583 1.00 87.00 194 ASP A N 1
ATOM 1572 C CA . ASP A 1 194 ? 7.994 22.663 -46.798 1.00 87.00 194 ASP A CA 1
ATOM 1573 C C . ASP A 1 194 ? 7.158 21.454 -47.262 1.00 87.00 194 ASP A C 1
ATOM 1575 O O . ASP A 1 194 ? 6.984 21.214 -48.459 1.00 87.00 194 ASP A O 1
ATOM 1579 N N . LEU A 1 195 ? 6.579 20.716 -46.306 1.00 85.25 195 LEU A N 1
ATOM 1580 C CA . LEU A 1 195 ? 5.698 19.573 -46.539 1.00 85.25 195 LEU A CA 1
ATOM 1581 C C . LEU A 1 195 ? 4.246 19.943 -46.190 1.00 85.25 195 LEU A C 1
ATOM 1583 O O . LEU A 1 195 ? 3.951 20.350 -45.069 1.00 85.25 195 LEU A O 1
ATOM 1587 N N . LEU A 1 196 ? 3.323 19.788 -47.147 1.00 85.62 196 LEU A N 1
ATOM 1588 C CA . LEU A 1 196 ? 1.922 20.250 -47.067 1.00 85.62 196 LEU A CA 1
ATOM 1589 C C . LEU A 1 196 ? 1.764 21.728 -46.613 1.00 85.62 196 LEU A C 1
ATOM 1591 O O . LEU A 1 196 ? 1.261 22.003 -45.513 1.00 85.62 196 LEU A O 1
ATOM 1595 N N . PRO A 1 197 ? 2.104 22.706 -47.477 1.00 84.50 197 PRO A N 1
ATOM 1596 C CA . PRO A 1 197 ? 2.008 24.145 -47.180 1.00 84.50 197 PRO A CA 1
ATOM 1597 C C . PRO A 1 197 ? 0.582 24.676 -46.920 1.00 84.50 197 PRO A C 1
ATOM 1599 O O . PRO A 1 197 ? 0.413 25.757 -46.362 1.00 84.50 197 PRO A O 1
ATOM 1602 N N . SER A 1 198 ? -0.461 23.913 -47.254 1.00 83.44 198 SER A N 1
ATOM 1603 C CA . SER A 1 198 ? -1.863 24.250 -46.953 1.00 83.44 198 SER A CA 1
ATOM 1604 C C . SER A 1 198 ? -2.358 23.722 -45.595 1.00 83.44 198 SER A C 1
ATOM 1606 O O . SER A 1 198 ? -3.423 24.127 -45.124 1.00 83.44 198 SER A O 1
ATOM 1608 N N . ALA A 1 199 ? -1.610 22.822 -44.945 1.00 88.12 199 ALA A N 1
ATOM 1609 C CA . ALA A 1 199 ? -2.017 22.214 -43.680 1.00 88.12 199 ALA A CA 1
ATOM 1610 C C . ALA A 1 199 ? -1.836 23.159 -42.482 1.00 88.12 199 ALA A C 1
ATOM 1612 O O . ALA A 1 199 ? -0.848 23.878 -42.388 1.00 88.12 199 ALA A O 1
ATOM 1613 N N . ARG A 1 200 ? -2.763 23.114 -41.525 1.00 90.75 200 ARG A N 1
ATOM 1614 C CA . ARG A 1 200 ? -2.632 23.810 -40.237 1.00 90.75 200 ARG A CA 1
ATOM 1615 C C . ARG A 1 200 ? -2.060 22.866 -39.187 1.00 90.75 200 ARG A C 1
ATOM 1617 O O . ARG A 1 200 ? -2.328 21.664 -39.212 1.00 90.75 200 ARG A O 1
ATOM 1624 N N . ILE A 1 201 ? -1.290 23.402 -38.251 1.00 92.44 201 ILE A N 1
ATOM 1625 C CA . ILE A 1 201 ? -0.544 22.624 -37.265 1.00 92.44 201 ILE A CA 1
ATOM 1626 C C . ILE A 1 201 ? -0.832 23.169 -35.878 1.00 92.44 201 ILE A C 1
ATOM 1628 O O . ILE A 1 201 ? -0.722 24.366 -35.627 1.00 92.44 201 ILE A O 1
ATOM 1632 N N . TRP A 1 202 ? -1.176 22.275 -34.959 1.00 93.38 202 TRP A N 1
ATOM 1633 C CA . TRP A 1 202 ? -1.380 22.609 -33.561 1.00 93.38 202 TRP A CA 1
ATOM 1634 C C . TRP A 1 202 ? -0.512 21.748 -32.660 1.00 93.38 202 TRP A C 1
ATOM 1636 O O . TRP A 1 202 ? -0.658 20.532 -32.623 1.00 93.38 202 TRP A O 1
ATOM 1646 N N . ILE A 1 203 ? 0.378 22.383 -31.909 1.00 92.69 203 ILE A N 1
ATOM 1647 C CA . ILE A 1 203 ? 1.372 21.721 -31.071 1.00 92.69 203 ILE A CA 1
ATOM 1648 C C . ILE A 1 203 ? 1.086 22.036 -29.610 1.00 92.69 203 ILE A C 1
ATOM 1650 O O . ILE A 1 203 ? 0.981 23.205 -29.242 1.00 92.69 203 ILE A O 1
ATOM 1654 N N . THR A 1 204 ? 0.993 21.020 -28.752 1.00 92.06 204 THR A N 1
ATOM 1655 C CA . THR A 1 204 ? 0.851 21.229 -27.303 1.00 92.06 204 THR A CA 1
ATOM 1656 C C . THR A 1 204 ? 2.131 20.858 -26.565 1.00 92.06 204 THR A C 1
ATOM 1658 O O . THR A 1 204 ? 2.783 19.856 -26.862 1.00 92.06 204 THR A O 1
ATOM 1661 N N . THR A 1 205 ? 2.518 21.672 -25.581 1.00 90.62 205 THR A N 1
ATOM 1662 C CA . THR A 1 205 ? 3.777 21.458 -24.858 1.00 90.62 205 THR A CA 1
ATOM 1663 C C . THR A 1 205 ? 3.785 22.071 -23.461 1.00 90.62 205 THR A C 1
ATOM 1665 O O . THR A 1 205 ? 2.924 22.876 -23.088 1.00 90.62 205 THR A O 1
ATOM 1668 N N . ARG A 1 206 ? 4.769 21.690 -22.644 1.00 86.75 206 ARG A N 1
ATOM 1669 C CA . ARG A 1 206 ? 5.125 22.449 -21.438 1.00 86.75 206 ARG A CA 1
ATOM 1670 C C . ARG A 1 206 ? 6.011 23.634 -21.822 1.00 86.75 206 ARG A C 1
ATOM 1672 O O . ARG A 1 206 ? 6.814 23.497 -22.740 1.00 86.75 206 ARG A O 1
ATOM 1679 N N . PRO A 1 207 ? 5.963 24.757 -21.082 1.00 79.44 207 PRO A N 1
ATOM 1680 C CA . PRO A 1 207 ? 6.801 25.921 -21.378 1.00 79.44 207 PRO A CA 1
ATOM 1681 C C . PRO A 1 207 ? 8.293 25.585 -21.531 1.00 79.44 207 PRO A C 1
ATOM 1683 O O . PRO A 1 207 ? 8.943 26.100 -22.431 1.00 79.44 207 PRO A O 1
ATOM 1686 N N . ALA A 1 208 ? 8.815 24.661 -20.714 1.00 76.19 208 ALA A N 1
ATOM 1687 C CA . ALA A 1 208 ? 10.218 24.243 -20.758 1.00 76.19 208 ALA A CA 1
ATOM 1688 C C . ALA A 1 208 ? 10.634 23.555 -22.075 1.00 76.19 208 ALA A C 1
ATOM 1690 O O . ALA A 1 208 ? 11.804 23.606 -22.439 1.00 76.19 208 ALA A O 1
ATOM 1691 N N . ALA A 1 209 ? 9.693 22.928 -22.785 1.00 82.00 209 ALA A N 1
ATOM 1692 C CA . ALA A 1 209 ? 9.943 22.209 -24.033 1.00 82.00 209 ALA A CA 1
ATOM 1693 C C . ALA A 1 209 ? 9.535 23.006 -25.285 1.00 82.00 209 ALA A C 1
ATOM 1695 O O . ALA A 1 209 ? 9.745 22.534 -26.397 1.00 82.00 209 ALA A O 1
ATOM 1696 N N . ALA A 1 210 ? 8.989 24.218 -25.132 1.00 84.00 210 ALA A N 1
ATOM 1697 C CA . ALA A 1 210 ? 8.595 25.068 -26.258 1.00 84.00 210 ALA A CA 1
ATOM 1698 C C . ALA A 1 210 ? 9.786 25.462 -27.153 1.00 84.00 210 ALA A C 1
ATOM 1700 O O . ALA A 1 210 ? 9.636 25.565 -28.362 1.00 84.00 210 ALA A O 1
ATOM 1701 N N . ASN A 1 211 ? 10.982 25.591 -26.569 1.00 81.56 211 ASN A N 1
ATOM 1702 C CA . ASN A 1 211 ? 12.214 25.945 -27.285 1.00 81.56 211 ASN A CA 1
ATOM 1703 C C . ASN A 1 211 ? 12.714 24.865 -28.258 1.00 81.56 211 ASN A C 1
ATOM 1705 O O . ASN A 1 211 ? 13.685 25.108 -28.966 1.00 81.56 211 ASN A O 1
ATOM 1709 N N . GLN A 1 212 ? 12.108 23.673 -28.273 1.00 83.25 212 GLN A N 1
ATOM 1710 C CA . GLN A 1 212 ? 12.458 22.635 -29.248 1.00 83.25 212 GLN A CA 1
ATOM 1711 C C . GLN A 1 212 ? 12.031 23.008 -30.674 1.00 83.25 212 GLN A C 1
ATOM 1713 O O . GLN A 1 212 ? 12.549 22.435 -31.627 1.00 83.25 212 GLN A O 1
ATOM 1718 N N . ILE A 1 213 ? 11.092 23.946 -30.824 1.00 86.56 213 ILE A N 1
ATOM 1719 C CA . ILE A 1 213 ? 10.646 24.453 -32.120 1.00 86.56 213 ILE A CA 1
ATOM 1720 C C . ILE A 1 213 ? 11.106 25.909 -32.245 1.00 86.56 213 ILE A C 1
ATOM 1722 O O . ILE A 1 213 ? 10.846 26.699 -31.332 1.00 86.56 213 ILE A O 1
ATOM 1726 N N . PRO A 1 214 ? 11.784 26.287 -33.345 1.00 85.12 214 PRO A N 1
ATOM 1727 C CA . PRO A 1 214 ? 12.168 27.671 -33.587 1.00 85.12 214 PRO A CA 1
ATOM 1728 C C . PRO A 1 214 ? 10.953 28.601 -33.583 1.00 85.12 214 PRO A C 1
ATOM 1730 O O . PRO A 1 214 ? 9.914 28.276 -34.158 1.00 85.12 214 PRO A O 1
ATOM 1733 N N . ALA A 1 215 ? 11.092 29.783 -32.977 1.00 80.69 215 ALA A N 1
ATOM 1734 C CA . ALA A 1 215 ? 10.013 30.774 -32.920 1.00 80.69 215 ALA A CA 1
ATOM 1735 C C . ALA A 1 215 ? 9.556 31.226 -34.319 1.00 80.69 215 ALA A C 1
ATOM 1737 O O . ALA A 1 215 ? 8.390 31.543 -34.509 1.00 80.69 215 ALA A O 1
ATOM 1738 N N . GLU A 1 216 ? 10.461 31.188 -35.297 1.00 81.25 216 GLU A N 1
ATOM 1739 C CA . GLU A 1 216 ? 10.209 31.499 -36.709 1.00 81.25 216 GLU A CA 1
ATOM 1740 C C . GLU A 1 216 ? 9.209 30.535 -37.368 1.00 81.25 216 GLU A C 1
ATOM 1742 O O . GLU A 1 216 ? 8.568 30.893 -38.347 1.00 81.25 216 GLU A O 1
ATOM 1747 N N . CYS A 1 217 ? 9.056 29.319 -36.832 1.00 83.62 217 CYS A N 1
ATOM 1748 C CA . CYS A 1 217 ? 8.128 28.307 -37.342 1.00 83.62 217 CYS A CA 1
ATOM 1749 C C . CYS A 1 217 ? 6.748 28.348 -36.659 1.00 83.62 217 CYS A C 1
ATOM 1751 O O . CYS A 1 217 ? 5.908 27.488 -36.932 1.00 83.62 217 CYS A O 1
ATOM 1753 N N . VAL A 1 218 ? 6.519 29.274 -35.719 1.00 85.94 218 VAL A N 1
ATOM 1754 C CA . VAL A 1 218 ? 5.290 29.349 -34.919 1.00 85.94 218 VAL A CA 1
ATOM 1755 C C . VAL A 1 218 ? 4.640 30.717 -35.088 1.00 85.94 218 VAL A C 1
ATOM 1757 O O . VAL A 1 218 ? 5.126 31.713 -34.560 1.00 85.94 218 VAL A O 1
ATOM 1760 N N . ASP A 1 219 ? 3.482 30.747 -35.743 1.00 83.38 219 ASP A N 1
ATOM 1761 C CA . ASP A 1 219 ? 2.750 31.989 -36.012 1.00 83.38 219 ASP A CA 1
ATOM 1762 C C . ASP A 1 219 ? 2.042 32.530 -34.766 1.00 83.38 219 ASP A C 1
ATOM 1764 O O . ASP A 1 219 ? 1.905 33.739 -34.582 1.00 83.38 219 ASP A O 1
ATOM 1768 N N . MET A 1 220 ? 1.563 31.631 -33.899 1.00 83.62 220 MET A N 1
ATOM 1769 C CA . MET A 1 220 ? 0.833 32.011 -32.693 1.00 83.62 220 MET A CA 1
ATOM 1770 C C . MET A 1 220 ? 1.172 31.124 -31.498 1.00 83.62 220 MET A C 1
ATOM 1772 O O . MET A 1 220 ? 1.107 29.896 -31.561 1.00 83.62 220 MET A O 1
ATOM 1776 N N . VAL A 1 221 ? 1.447 31.761 -30.356 1.00 83.31 221 VAL A N 1
ATOM 1777 C CA . VAL A 1 221 ? 1.630 31.082 -29.069 1.00 83.31 221 VAL A CA 1
ATOM 1778 C C . VAL A 1 221 ? 0.443 31.367 -28.155 1.00 83.31 221 VAL A C 1
ATOM 1780 O O . VAL A 1 221 ? 0.123 32.518 -27.859 1.00 83.31 221 VAL A O 1
ATOM 1783 N N . THR A 1 222 ? -0.183 30.302 -27.666 1.00 84.75 222 THR A N 1
ATOM 1784 C CA . THR A 1 222 ? -1.282 30.356 -26.697 1.00 84.75 222 THR A CA 1
ATOM 1785 C C . THR A 1 222 ? -0.863 29.729 -25.368 1.00 84.75 222 THR A C 1
ATOM 1787 O O . THR A 1 222 ? 0.004 28.851 -25.314 1.00 84.75 222 THR A O 1
ATOM 1790 N N . GLU A 1 223 ? -1.454 30.181 -24.265 1.00 82.38 223 GLU A N 1
ATOM 1791 C CA . GLU A 1 223 ? -1.206 29.650 -22.923 1.00 82.38 223 GLU A CA 1
ATOM 1792 C C . GLU A 1 223 ? -2.511 29.164 -22.281 1.00 82.38 223 GLU A C 1
ATOM 1794 O O . GLU A 1 223 ? -3.487 29.906 -22.190 1.00 82.38 223 GLU A O 1
ATOM 1799 N N . VAL A 1 224 ? -2.522 27.917 -21.797 1.00 80.19 224 VAL A N 1
ATOM 1800 C CA . VAL A 1 224 ? -3.638 27.369 -21.011 1.00 80.19 224 VAL A CA 1
ATOM 1801 C C . VAL A 1 224 ? -3.412 27.701 -19.541 1.00 80.19 224 VAL A C 1
ATOM 1803 O O . VAL A 1 224 ? -2.520 27.141 -18.898 1.00 80.19 224 VAL A O 1
ATOM 1806 N N . ARG A 1 225 ? -4.255 28.577 -18.989 1.00 70.62 225 ARG A N 1
ATOM 1807 C CA . ARG A 1 225 ? -4.196 29.006 -17.578 1.00 70.62 225 ARG A CA 1
ATOM 1808 C C . ARG A 1 225 ? -5.016 28.116 -16.635 1.00 70.62 225 ARG A C 1
ATOM 1810 O O . ARG A 1 225 ? -4.941 28.275 -15.419 1.00 70.62 225 ARG A O 1
ATOM 1817 N N . GLY A 1 226 ? -5.769 27.160 -17.182 1.00 70.19 226 GLY A N 1
ATOM 1818 C CA . GLY A 1 226 ? -6.662 26.272 -16.434 1.00 70.19 226 GLY A CA 1
ATOM 1819 C C . GLY A 1 226 ? -8.066 26.858 -16.282 1.00 70.19 226 GLY A C 1
ATOM 1820 O O . GLY A 1 226 ? -8.542 27.565 -17.166 1.00 70.19 226 GLY A O 1
ATOM 1821 N N . PHE A 1 227 ? -8.740 26.544 -15.174 1.00 68.81 227 PHE A N 1
ATOM 1822 C CA . PHE A 1 227 ? -10.080 27.060 -14.890 1.00 68.81 227 PHE A CA 1
ATOM 1823 C C . PHE A 1 227 ? -10.030 28.388 -14.130 1.00 68.81 227 PHE A C 1
ATOM 1825 O O . PHE A 1 227 ? -9.379 28.498 -13.085 1.00 68.81 227 PHE A O 1
ATOM 1832 N N . THR A 1 228 ? -10.805 29.363 -14.595 1.00 66.81 228 THR A N 1
ATOM 1833 C CA . THR A 1 228 ? -11.230 30.510 -13.782 1.00 66.81 228 THR A CA 1
ATOM 1834 C C . THR A 1 228 ? -12.142 30.043 -12.646 1.00 66.81 228 THR A C 1
ATOM 1836 O O . THR A 1 228 ? -12.690 28.941 -12.683 1.00 66.81 228 THR A O 1
ATOM 1839 N N . ASP A 1 229 ? -12.322 30.856 -11.605 1.00 60.97 229 ASP A N 1
ATOM 1840 C CA . ASP A 1 229 ? -13.198 30.475 -10.490 1.00 60.97 229 ASP A CA 1
ATOM 1841 C C . ASP A 1 229 ? -14.645 30.153 -10.927 1.00 60.97 229 ASP A C 1
ATOM 1843 O O . ASP A 1 229 ? -15.158 29.127 -10.477 1.00 60.97 229 ASP A O 1
ATOM 1847 N N . PRO A 1 230 ? -15.273 30.893 -11.866 1.00 67.31 230 PRO A N 1
ATOM 1848 C CA . PRO A 1 230 ? -16.557 30.499 -12.452 1.00 67.31 230 PRO A CA 1
ATOM 1849 C C . PRO A 1 230 ? -16.516 29.148 -13.187 1.00 67.31 230 PRO A C 1
ATOM 1851 O O . PRO A 1 230 ? -17.409 28.322 -13.006 1.00 67.31 230 PRO A O 1
ATOM 1854 N N . GLN A 1 231 ? -15.455 28.874 -13.954 1.00 66.75 231 GLN A N 1
ATOM 1855 C CA . GLN A 1 231 ? -15.287 27.599 -14.667 1.00 66.75 231 GLN A CA 1
ATOM 1856 C C . GLN A 1 231 ? -15.048 26.424 -13.709 1.00 66.75 231 GLN A C 1
ATOM 1858 O O . GLN A 1 231 ? -15.540 25.326 -13.945 1.00 66.75 231 GLN A O 1
ATOM 1863 N N . LYS A 1 232 ? -14.353 26.629 -12.581 1.00 67.31 232 LYS A N 1
ATOM 1864 C CA . LYS A 1 232 ? -14.221 25.588 -11.545 1.00 67.31 232 LYS A CA 1
ATOM 1865 C C . LYS A 1 232 ? -15.592 25.190 -11.012 1.00 67.31 232 LYS A C 1
ATOM 1867 O O . LYS A 1 232 ? -15.857 24.006 -10.830 1.00 67.31 232 LYS A O 1
ATOM 1872 N N . GLU A 1 233 ? -16.467 26.163 -10.764 1.00 70.00 233 GLU A N 1
ATOM 1873 C CA . GLU A 1 233 ? -17.832 25.879 -10.325 1.00 70.00 233 GLU A CA 1
ATOM 1874 C C . GLU A 1 233 ? -18.627 25.114 -11.374 1.00 70.00 233 GLU A C 1
ATOM 1876 O O . GLU A 1 233 ? -19.286 24.130 -11.044 1.00 70.00 233 GLU A O 1
ATOM 1881 N N . GLU A 1 234 ? -18.554 25.548 -12.629 1.00 73.88 234 GLU A N 1
ATOM 1882 C CA . GLU A 1 234 ? -19.205 24.869 -13.745 1.00 73.88 234 GLU A CA 1
ATOM 1883 C C . GLU A 1 234 ? -18.726 23.419 -13.874 1.00 73.88 234 GLU A C 1
ATOM 1885 O O . GLU A 1 234 ? -19.550 22.511 -13.965 1.00 73.88 234 GLU A O 1
ATOM 1890 N N . TYR A 1 235 ? -17.414 23.187 -13.788 1.00 71.06 235 TYR A N 1
ATOM 1891 C CA . TYR A 1 235 ? -16.824 21.851 -13.808 1.00 71.06 235 TYR A CA 1
ATOM 1892 C C . TYR A 1 235 ? -17.382 20.971 -12.690 1.00 71.06 235 TYR A C 1
ATOM 1894 O O . TYR A 1 235 ? -17.835 19.857 -12.948 1.00 71.06 235 TYR A O 1
ATOM 1902 N N . PHE A 1 236 ? -17.425 21.462 -11.448 1.00 69.06 236 PHE A N 1
ATOM 1903 C CA . PHE A 1 236 ? -17.980 20.680 -10.341 1.00 69.06 236 PHE A CA 1
ATOM 1904 C C . PHE A 1 236 ? -19.486 20.431 -10.490 1.00 69.06 236 PHE A C 1
ATOM 1906 O O . PHE A 1 236 ? -19.941 19.338 -10.157 1.00 69.06 236 PHE A O 1
ATOM 1913 N N . ARG A 1 237 ? -20.255 21.384 -11.032 1.00 75.19 237 ARG A N 1
ATOM 1914 C CA . ARG A 1 237 ? -21.685 21.182 -11.325 1.00 75.19 237 ARG A CA 1
ATOM 1915 C C . ARG A 1 237 ? -21.910 20.137 -12.416 1.00 75.19 237 ARG A C 1
ATOM 1917 O O . ARG A 1 237 ? -22.768 19.282 -12.254 1.00 75.19 237 ARG A O 1
ATOM 1924 N N . LYS A 1 238 ? -21.117 20.151 -13.490 1.00 73.69 238 LYS A N 1
ATOM 1925 C CA . LYS A 1 238 ? -21.196 19.137 -14.556 1.00 73.69 238 LYS A CA 1
ATOM 1926 C C . LYS A 1 238 ? -20.728 17.762 -14.074 1.00 73.69 238 LYS A C 1
ATOM 1928 O O . LYS A 1 238 ? -21.298 16.735 -14.434 1.00 73.69 238 LYS A O 1
ATOM 1933 N N . ARG A 1 239 ? -19.709 17.726 -13.209 1.00 66.94 239 ARG A N 1
ATOM 1934 C CA . ARG A 1 239 ? -19.098 16.482 -12.723 1.00 66.94 239 ARG A CA 1
ATOM 1935 C C . ARG A 1 239 ? -19.970 15.703 -11.740 1.00 66.94 239 ARG A C 1
ATOM 1937 O O . ARG A 1 239 ? -19.852 14.473 -11.666 1.00 66.94 239 ARG A O 1
ATOM 1944 N N . PHE A 1 240 ? -20.798 16.398 -10.966 1.00 72.50 240 PHE A N 1
ATOM 1945 C CA . PHE A 1 240 ? -21.678 15.805 -9.966 1.00 72.50 240 PHE A CA 1
ATOM 1946 C C . PHE A 1 240 ? -23.135 16.032 -10.367 1.00 72.50 240 PHE A C 1
ATOM 1948 O O . PHE A 1 240 ? -23.632 17.146 -10.296 1.00 72.50 240 PHE A O 1
ATOM 1955 N N . ARG A 1 241 ? -23.837 14.952 -10.737 1.00 61.94 241 ARG A N 1
ATOM 1956 C CA . ARG A 1 241 ? -25.252 15.003 -11.154 1.00 61.94 241 ARG A CA 1
ATOM 1957 C C . ARG A 1 241 ? -26.197 15.542 -10.066 1.00 61.94 241 ARG A C 1
ATOM 1959 O O . ARG A 1 241 ? -27.289 15.987 -10.390 1.00 61.94 241 ARG A O 1
ATOM 1966 N N . GLU A 1 242 ? -25.791 15.494 -8.794 1.00 72.19 242 GLU A N 1
ATOM 1967 C CA . GLU A 1 242 ? -26.537 16.077 -7.672 1.00 72.19 242 GLU A CA 1
ATOM 1968 C C . GLU A 1 242 ? -26.119 17.531 -7.406 1.00 72.19 242 GLU A C 1
ATOM 1970 O O . GLU A 1 242 ? -25.011 17.816 -6.939 1.00 72.19 242 GLU A O 1
ATOM 1975 N N . GLU A 1 243 ? -27.050 18.458 -7.633 1.00 69.31 243 GLU A N 1
ATOM 1976 C CA . GLU A 1 243 ? -26.823 19.904 -7.526 1.00 69.31 243 GLU A CA 1
ATOM 1977 C C . GLU A 1 243 ? -26.540 20.379 -6.088 1.00 69.31 243 GLU A C 1
ATOM 1979 O O . GLU A 1 243 ? -25.751 21.303 -5.856 1.00 69.31 243 GLU A O 1
ATOM 1984 N N . THR A 1 244 ? -27.115 19.698 -5.096 1.00 71.75 244 THR A N 1
ATOM 1985 C CA . THR A 1 244 ? -26.883 19.955 -3.666 1.00 71.75 244 THR A CA 1
ATOM 1986 C C . THR A 1 244 ? -25.459 19.580 -3.243 1.00 71.75 244 THR A C 1
ATOM 1988 O O . THR A 1 244 ? -24.808 20.323 -2.499 1.00 71.75 244 THR A O 1
ATOM 1991 N N . LEU A 1 245 ? -24.936 18.468 -3.766 1.00 69.50 245 LEU A N 1
ATOM 1992 C CA . LEU A 1 245 ? -23.572 18.002 -3.530 1.00 69.50 245 LEU A CA 1
ATOM 1993 C C . LEU A 1 245 ? -22.550 18.926 -4.206 1.00 69.50 245 LEU A C 1
ATOM 1995 O O . LEU A 1 245 ? -21.598 19.364 -3.555 1.00 69.50 245 LEU A O 1
ATOM 1999 N N . ALA A 1 246 ? -22.782 19.296 -5.470 1.00 66.75 246 ALA A N 1
ATOM 2000 C CA . ALA A 1 246 ? -21.935 20.237 -6.203 1.00 66.75 246 ALA A CA 1
ATOM 2001 C C . ALA A 1 246 ? -21.847 21.601 -5.494 1.00 66.75 246 ALA A C 1
ATOM 2003 O O . ALA A 1 246 ? -20.752 22.121 -5.267 1.00 66.75 246 ALA A O 1
ATOM 2004 N N . SER A 1 247 ? -22.989 22.146 -5.057 1.00 70.31 247 SER A N 1
ATOM 2005 C CA . SER A 1 247 ? -23.064 23.436 -4.355 1.00 70.31 247 SER A CA 1
ATOM 2006 C C . SER A 1 247 ? -22.351 23.413 -2.999 1.00 70.31 247 SER A C 1
ATOM 2008 O O . SER A 1 247 ? -21.670 24.372 -2.625 1.00 70.31 247 SER A O 1
ATOM 2010 N N . THR A 1 248 ? -22.438 22.292 -2.281 1.00 69.31 248 THR A N 1
ATOM 2011 C CA . THR A 1 248 ? -21.738 22.087 -1.006 1.00 69.31 248 THR A CA 1
ATOM 2012 C C . THR A 1 248 ? -20.221 22.038 -1.213 1.00 69.31 248 THR A C 1
ATOM 2014 O O . THR A 1 248 ? -19.476 22.714 -0.500 1.00 69.31 248 THR A O 1
ATOM 2017 N N . ILE A 1 249 ? -19.751 21.313 -2.233 1.00 61.62 249 ILE A N 1
ATOM 2018 C CA . ILE A 1 249 ? -18.326 21.223 -2.593 1.00 61.62 249 ILE A CA 1
ATOM 2019 C C . ILE A 1 249 ? -17.774 22.599 -2.991 1.00 61.62 249 ILE A C 1
ATOM 2021 O O . ILE A 1 249 ? -16.743 23.019 -2.463 1.00 61.62 249 ILE A O 1
ATOM 2025 N N . ILE A 1 250 ? -18.483 23.337 -3.849 1.00 62.59 250 ILE A N 1
ATOM 2026 C CA . ILE A 1 250 ? -18.105 24.694 -4.275 1.00 62.59 250 ILE A CA 1
ATOM 2027 C C . ILE A 1 250 ? -18.011 25.643 -3.070 1.00 62.59 250 ILE A C 1
ATOM 2029 O O . ILE A 1 250 ? -17.031 26.380 -2.928 1.00 62.59 250 ILE A O 1
ATOM 2033 N N . SER A 1 251 ? -18.993 25.593 -2.164 1.00 67.75 251 SER A N 1
ATOM 2034 C CA . SER A 1 251 ? -19.004 26.388 -0.929 1.00 67.75 251 SER A CA 1
ATOM 2035 C C . SER A 1 251 ? -17.812 26.064 -0.023 1.00 67.75 251 SER A C 1
ATOM 2037 O O . SER A 1 251 ? -17.156 26.970 0.497 1.00 67.75 251 SER A O 1
ATOM 2039 N N . HIS A 1 252 ? -17.465 24.782 0.127 1.00 60.47 252 HIS A N 1
ATOM 2040 C CA . HIS A 1 252 ? -16.299 24.371 0.904 1.00 60.47 252 HIS A CA 1
ATOM 2041 C C . HIS A 1 252 ? -14.981 24.844 0.284 1.00 60.47 252 HIS A C 1
ATOM 2043 O O . HIS A 1 252 ? -14.144 25.367 1.019 1.00 60.47 252 HIS A O 1
ATOM 2049 N N . ILE A 1 253 ? -14.824 24.741 -1.041 1.00 52.88 253 ILE A N 1
ATOM 2050 C CA . ILE A 1 253 ? -13.619 25.181 -1.762 1.00 52.88 253 ILE A CA 1
ATOM 2051 C C . ILE A 1 253 ? -13.415 26.696 -1.617 1.00 52.88 253 ILE A C 1
ATOM 2053 O O . ILE A 1 253 ? -12.317 27.132 -1.265 1.00 52.88 253 ILE A O 1
ATOM 2057 N N . LYS A 1 254 ? -14.478 27.499 -1.784 1.00 52.09 254 LYS A N 1
ATOM 2058 C CA . LYS A 1 254 ? -14.431 28.965 -1.610 1.00 52.09 254 LYS A CA 1
ATOM 2059 C C . LYS A 1 254 ? -14.068 29.396 -0.185 1.00 52.09 254 LYS A C 1
ATOM 2061 O O . LYS A 1 254 ? -13.463 30.448 0.012 1.00 52.09 254 LYS A O 1
ATOM 2066 N N . ARG A 1 255 ? -14.423 28.593 0.824 1.00 56.22 255 ARG A N 1
ATOM 2067 C CA . ARG A 1 255 ? -14.140 28.877 2.245 1.00 56.22 255 ARG A CA 1
ATOM 2068 C C . ARG A 1 255 ? -12.731 28.459 2.675 1.00 56.22 255 ARG A C 1
ATOM 2070 O O . ARG A 1 255 ? -12.240 28.936 3.697 1.00 56.22 255 ARG A O 1
ATOM 2077 N N . SER A 1 256 ? -12.051 27.613 1.904 1.00 50.06 256 SER A N 1
ATOM 2078 C CA . SER A 1 256 ? -10.704 27.122 2.206 1.00 50.06 256 SER A CA 1
ATOM 2079 C C . SER A 1 256 ? -9.602 27.931 1.504 1.00 50.06 256 SER A C 1
ATOM 2081 O O . SER A 1 256 ? -9.182 27.601 0.403 1.00 50.06 256 SER A O 1
ATOM 2083 N N . ARG A 1 257 ? -9.025 28.938 2.181 1.00 46.56 257 ARG A N 1
ATOM 2084 C CA . ARG A 1 257 ? -7.793 29.657 1.747 1.00 46.56 257 ARG A CA 1
ATOM 2085 C C . ARG A 1 257 ? -6.493 28.834 1.935 1.00 46.56 257 ARG A C 1
ATOM 2087 O O . ARG A 1 257 ? -5.443 29.387 2.244 1.00 46.56 257 ARG A O 1
ATOM 2094 N N . GLY A 1 258 ? -6.567 27.506 1.842 1.00 43.03 258 GLY A N 1
ATOM 2095 C CA . GLY A 1 258 ? -5.624 26.574 2.479 1.00 43.03 258 GLY A CA 1
ATOM 2096 C C . GLY A 1 258 ? -4.788 25.677 1.561 1.00 43.03 258 GLY A C 1
ATOM 2097 O O . GLY A 1 258 ? -4.414 24.595 1.996 1.00 43.03 258 GLY A O 1
ATOM 2098 N N . LEU A 1 259 ? -4.481 26.081 0.325 1.00 39.16 259 LEU A N 1
ATOM 2099 C CA . LEU A 1 259 ? -3.520 25.378 -0.549 1.00 39.16 259 LEU A CA 1
ATOM 2100 C C . LEU A 1 259 ? -2.089 25.943 -0.408 1.00 39.16 259 LEU A C 1
ATOM 2102 O O . LEU A 1 259 ? -1.394 26.182 -1.391 1.00 39.16 259 LEU A O 1
ATOM 2106 N N . HIS A 1 260 ? -1.640 26.174 0.828 1.00 32.88 260 HIS A N 1
ATOM 2107 C CA . HIS A 1 260 ? -0.246 26.517 1.125 1.00 32.88 260 HIS A CA 1
ATOM 2108 C C . HIS A 1 260 ? 0.289 25.682 2.299 1.00 32.88 260 HIS A C 1
ATOM 2110 O O . HIS A 1 260 ? -0.415 25.404 3.268 1.00 32.88 260 HIS A O 1
ATOM 2116 N N . ILE A 1 261 ? 1.532 25.238 2.134 1.00 30.33 261 ILE A N 1
ATOM 2117 C CA . ILE A 1 261 ? 2.221 24.107 2.769 1.00 30.33 261 ILE A CA 1
ATOM 2118 C C . ILE A 1 261 ? 2.756 24.412 4.195 1.00 30.33 261 ILE A C 1
ATOM 2120 O O . ILE A 1 261 ? 3.097 25.547 4.507 1.00 30.33 261 ILE A O 1
ATOM 2124 N N . MET A 1 262 ? 2.919 23.341 4.999 1.00 28.41 262 MET A N 1
ATOM 2125 C CA . MET A 1 262 ? 3.807 23.157 6.176 1.00 28.41 262 MET A CA 1
ATOM 2126 C C . MET A 1 262 ? 3.516 23.866 7.517 1.00 28.41 262 MET A C 1
ATOM 2128 O O . MET A 1 262 ? 3.688 25.071 7.656 1.00 28.41 262 MET A O 1
ATOM 2132 N N . ARG A 1 263 ? 3.288 23.057 8.571 1.00 31.66 263 ARG A N 1
ATOM 2133 C CA . ARG A 1 263 ? 4.106 22.970 9.814 1.00 31.66 263 ARG A CA 1
ATOM 2134 C C . ARG A 1 263 ? 3.351 22.217 10.915 1.00 31.66 263 ARG A C 1
ATOM 2136 O O . ARG A 1 263 ? 2.276 22.626 11.340 1.00 31.66 263 ARG A O 1
ATOM 2143 N N . LEU A 1 264 ? 3.975 21.171 11.463 1.00 36.84 264 LEU A N 1
ATOM 2144 C CA . LEU A 1 264 ? 3.492 20.453 12.653 1.00 36.84 264 LEU A CA 1
ATOM 2145 C C . LEU A 1 264 ? 3.721 21.181 13.982 1.00 36.84 264 LEU A C 1
ATOM 2147 O O . LEU A 1 264 ? 3.362 20.667 15.040 1.00 36.84 264 LEU A O 1
ATOM 2151 N N . GLN A 1 265 ? 4.217 22.413 13.926 1.00 43.00 265 GLN A N 1
ATOM 2152 C CA . GLN A 1 265 ? 4.052 23.428 14.959 1.00 43.00 265 GLN A CA 1
ATOM 2153 C C . GLN A 1 265 ? 3.961 24.789 14.257 1.00 43.00 265 GLN A C 1
ATOM 2155 O O . GLN A 1 265 ? 4.979 25.399 13.946 1.00 43.00 265 GLN A O 1
ATOM 2160 N N . ALA A 1 266 ? 2.751 25.252 13.942 1.00 31.50 266 ALA A N 1
ATOM 2161 C CA . ALA A 1 266 ? 2.533 26.625 13.497 1.00 31.50 266 ALA A CA 1
ATOM 2162 C C . ALA A 1 266 ? 1.893 27.419 14.640 1.00 31.50 266 ALA A C 1
ATOM 2164 O O . ALA A 1 266 ? 0.739 27.197 15.003 1.00 31.50 266 ALA A O 1
ATOM 2165 N N . THR A 1 267 ? 2.650 28.352 15.212 1.00 37.38 267 THR A N 1
ATOM 2166 C CA . THR A 1 267 ? 2.153 29.378 16.140 1.00 37.38 267 THR A CA 1
ATOM 2167 C C . THR A 1 267 ? 1.468 30.545 15.424 1.00 37.38 267 THR A C 1
ATOM 2169 O O . THR A 1 267 ? 1.045 31.491 16.081 1.00 37.38 267 THR A O 1
ATOM 2172 N N . THR A 1 268 ? 1.285 30.499 14.102 1.00 48.66 268 THR A N 1
ATOM 2173 C CA . THR A 1 268 ? 0.683 31.600 13.342 1.00 48.66 268 THR A CA 1
ATOM 2174 C C . THR A 1 268 ? -0.360 31.087 12.340 1.00 48.66 268 THR A C 1
ATOM 2176 O O . THR A 1 268 ? -0.051 30.347 11.413 1.00 48.66 268 THR A O 1
ATOM 2179 N N . LYS A 1 269 ? -1.618 31.510 12.580 1.00 49.41 269 LYS A N 1
ATOM 2180 C CA . LYS A 1 269 ? -2.923 31.081 12.012 1.00 49.41 269 LYS A CA 1
ATOM 2181 C C . LYS A 1 269 ? -3.504 29.768 12.570 1.00 49.41 269 LYS A C 1
ATOM 2183 O O . LYS A 1 269 ? -3.711 28.791 11.861 1.00 49.41 269 LYS A O 1
ATOM 2188 N N . LEU A 1 270 ? -3.849 29.785 13.860 1.00 59.72 270 LEU A N 1
ATOM 2189 C CA . LEU A 1 270 ? -4.636 28.733 14.515 1.00 59.72 270 LEU A CA 1
ATOM 2190 C C . LEU A 1 270 ? -6.139 28.930 14.246 1.00 59.72 270 LEU A C 1
ATOM 2192 O O . LEU A 1 270 ? -6.720 29.923 14.683 1.00 59.72 270 LEU A O 1
ATOM 2196 N N . GLN A 1 271 ? -6.784 27.971 13.575 1.00 69.12 271 GLN A N 1
ATOM 2197 C CA . GLN A 1 271 ? -8.247 27.884 13.527 1.00 69.12 271 GLN A CA 1
ATOM 2198 C C . GLN A 1 271 ? -8.752 27.234 14.821 1.00 69.12 271 GLN A C 1
ATOM 2200 O O . GLN A 1 271 ? -8.241 26.194 15.240 1.00 69.12 271 GLN A O 1
ATOM 2205 N N . ARG A 1 272 ? -9.754 27.841 15.464 1.00 78.50 272 ARG A N 1
ATOM 2206 C CA . ARG A 1 272 ? -10.444 27.240 16.612 1.00 78.50 272 ARG A CA 1
ATOM 2207 C C . ARG A 1 272 ? -11.650 26.465 16.116 1.00 78.50 272 ARG A C 1
ATOM 2209 O O . ARG A 1 272 ? -12.441 26.996 15.345 1.00 78.50 272 ARG A O 1
ATOM 2216 N N . GLU A 1 273 ? -11.809 25.251 16.616 1.00 80.31 273 GLU A N 1
ATOM 2217 C CA . GLU A 1 273 ? -13.009 24.458 16.398 1.00 80.31 273 GLU A CA 1
ATOM 2218 C C . GLU A 1 273 ? -13.499 23.855 17.700 1.00 80.31 273 GLU A C 1
ATOM 2220 O O . GLU A 1 273 ? -12.709 23.499 18.577 1.00 80.31 273 GLU A O 1
ATOM 2225 N N . ARG A 1 274 ? -14.823 23.762 17.812 1.00 84.81 274 ARG A N 1
ATOM 2226 C CA . ARG A 1 274 ? -15.507 23.095 18.909 1.00 84.81 274 ARG A CA 1
ATOM 2227 C C . ARG A 1 274 ? -16.075 21.791 18.365 1.00 84.81 274 ARG A C 1
ATOM 2229 O O . ARG A 1 274 ? -16.866 21.819 17.429 1.00 84.81 274 ARG A O 1
ATOM 2236 N N . VAL A 1 275 ? -15.656 20.672 18.944 1.00 87.38 275 VAL A N 1
ATOM 2237 C CA . VAL A 1 275 ? -16.234 19.357 18.651 1.00 87.38 275 VAL A CA 1
ATOM 2238 C C . VAL A 1 275 ? -17.420 19.178 19.584 1.00 87.38 275 VAL A C 1
ATOM 2240 O O . VAL A 1 275 ? -17.237 19.193 20.797 1.00 87.38 275 VAL A O 1
ATOM 2243 N N . ILE A 1 276 ? -18.616 19.090 19.010 1.00 87.69 276 ILE A N 1
ATOM 2244 C CA . ILE A 1 276 ? -19.881 19.002 19.755 1.00 87.69 276 ILE A CA 1
ATOM 2245 C C . ILE A 1 276 ? -20.485 17.601 19.632 1.00 87.69 276 ILE A C 1
ATOM 2247 O O . ILE A 1 276 ? -21.167 17.135 20.537 1.00 87.69 276 ILE A O 1
ATOM 2251 N N . GLU A 1 277 ? -20.207 16.919 18.525 1.00 87.19 277 GLU A N 1
ATOM 2252 C CA . GLU A 1 277 ? -20.839 15.658 18.169 1.00 87.19 277 GLU A CA 1
ATOM 2253 C C . GLU A 1 277 ? -19.828 14.727 17.490 1.00 87.19 277 GLU A C 1
ATOM 2255 O O . GLU A 1 277 ? -19.002 15.160 16.678 1.00 87.19 277 GLU A O 1
ATOM 2260 N N . LEU A 1 278 ? -19.893 13.444 17.840 1.00 87.75 278 LEU A N 1
ATOM 2261 C CA . LEU A 1 278 ? -19.132 12.348 17.254 1.00 87.75 278 LEU A CA 1
ATOM 2262 C C . LEU A 1 278 ? -20.123 11.262 16.830 1.00 87.75 278 LEU A C 1
ATOM 2264 O O . LEU A 1 278 ? -20.685 10.575 17.677 1.00 87.75 278 LEU A O 1
ATOM 2268 N N . GLN A 1 279 ? -20.333 11.113 15.525 1.00 83.50 279 GLN A N 1
ATOM 2269 C CA . GLN A 1 279 ? -21.257 10.124 14.969 1.00 83.50 279 GLN A CA 1
ATOM 2270 C C . GLN A 1 279 ? -20.499 8.917 14.413 1.00 83.50 279 GLN A C 1
ATOM 2272 O O . GLN A 1 279 ? -19.460 9.067 13.757 1.00 83.50 279 GLN A O 1
ATOM 2277 N N . TYR A 1 280 ? -21.044 7.725 14.633 1.00 81.00 280 TYR A N 1
ATOM 2278 C CA . TYR A 1 280 ? -20.606 6.492 13.997 1.00 81.00 280 TYR A CA 1
ATOM 2279 C C . TYR A 1 280 ? -21.807 5.576 13.757 1.00 81.00 280 TYR A C 1
ATOM 2281 O O . TYR A 1 280 ? -22.339 5.002 14.697 1.00 81.00 280 TYR A O 1
ATOM 2289 N N . ALA A 1 281 ? -22.200 5.411 12.490 1.00 79.75 281 ALA A N 1
ATOM 2290 C CA . ALA A 1 281 ? -23.406 4.669 12.117 1.00 79.75 281 ALA A CA 1
ATOM 2291 C C . ALA A 1 281 ? -24.646 5.182 12.881 1.00 79.75 281 ALA A C 1
ATOM 2293 O O . ALA A 1 281 ? -25.039 6.328 12.671 1.00 79.75 281 ALA A O 1
ATOM 2294 N N . ASP A 1 282 ? -25.244 4.352 13.732 1.00 75.69 282 ASP A N 1
ATOM 2295 C CA . ASP A 1 282 ? -26.390 4.657 14.592 1.00 75.69 282 ASP A CA 1
ATOM 2296 C C . ASP A 1 282 ? -26.005 5.221 15.972 1.00 75.69 282 ASP A C 1
ATOM 2298 O O . ASP A 1 282 ? -26.860 5.774 16.664 1.00 75.69 282 ASP A O 1
ATOM 2302 N N . ASP A 1 283 ? -24.727 5.153 16.356 1.00 81.06 283 ASP A N 1
ATOM 2303 C CA . ASP A 1 283 ? -24.227 5.717 17.608 1.00 81.06 283 ASP A CA 1
ATOM 2304 C C . ASP A 1 283 ? -23.889 7.211 17.454 1.00 81.06 283 ASP A C 1
ATOM 2306 O O . ASP A 1 283 ? -23.158 7.630 16.547 1.00 81.06 283 ASP A O 1
ATOM 2310 N N . CYS A 1 284 ? -24.360 8.027 18.399 1.00 86.06 284 CYS A N 1
ATOM 2311 C CA . CYS A 1 284 ? -24.015 9.443 18.508 1.00 86.06 284 CYS A CA 1
ATOM 2312 C C . CYS A 1 284 ? -23.516 9.767 19.920 1.00 86.06 284 CYS A C 1
ATOM 2314 O O . CYS A 1 284 ? -24.199 9.510 20.909 1.00 86.06 284 CYS A O 1
ATOM 2316 N N . ALA A 1 285 ? -22.325 10.361 20.012 1.00 89.50 285 ALA A N 1
ATOM 2317 C CA . ALA A 1 285 ? -21.780 10.897 21.251 1.00 89.50 285 ALA A CA 1
ATOM 2318 C C . ALA A 1 285 ? -21.743 12.429 21.201 1.00 89.50 285 ALA A C 1
ATOM 2320 O O . ALA A 1 285 ? -21.030 13.031 20.393 1.00 89.50 285 ALA A O 1
ATOM 2321 N N . LEU A 1 286 ? -22.490 13.057 22.107 1.00 91.38 286 LEU A N 1
ATOM 2322 C CA . LEU A 1 286 ? -22.497 14.503 22.307 1.00 91.38 286 LEU A CA 1
ATOM 2323 C C . LEU A 1 286 ? -21.438 14.886 23.341 1.00 91.38 286 LEU A C 1
ATOM 2325 O O . LEU A 1 286 ? -21.311 14.247 24.384 1.00 91.38 286 LEU A O 1
ATOM 2329 N N . VAL A 1 287 ? -20.666 15.932 23.055 1.00 90.19 287 VAL A N 1
ATOM 2330 C CA . VAL A 1 287 ? -19.522 16.338 23.876 1.00 90.19 287 VAL A CA 1
ATOM 2331 C C . VAL A 1 287 ? -19.583 17.832 24.159 1.00 90.19 287 VAL A C 1
ATOM 2333 O O . VAL A 1 287 ? -19.827 18.649 23.273 1.00 90.19 287 VAL A O 1
ATOM 2336 N N . SER A 1 288 ? -19.328 18.206 25.410 1.00 90.00 288 SER A N 1
ATOM 2337 C CA . SER A 1 288 ? -19.300 19.601 25.842 1.00 90.00 288 SER A CA 1
ATOM 2338 C C . SER A 1 288 ? -18.301 19.807 26.978 1.00 90.00 288 SER A C 1
ATOM 2340 O O . SER A 1 288 ? -17.945 18.874 27.694 1.00 90.00 288 SER A O 1
ATOM 2342 N N . HIS A 1 289 ? -17.848 21.049 27.151 1.00 85.88 289 HIS A N 1
ATOM 2343 C CA . HIS A 1 289 ? -16.978 21.449 28.258 1.00 85.88 289 HIS A CA 1
ATOM 2344 C C . HIS A 1 289 ? -17.744 21.909 29.503 1.00 85.88 289 HIS A C 1
ATOM 2346 O O . HIS A 1 289 ? -17.121 22.092 30.545 1.00 85.88 289 HIS A O 1
ATOM 2352 N N . ASN A 1 290 ? -19.054 22.146 29.402 1.00 85.88 290 ASN A N 1
ATOM 2353 C CA . ASN A 1 290 ? -19.878 22.541 30.541 1.00 85.88 290 ASN A CA 1
ATOM 2354 C C . ASN A 1 290 ? -21.267 21.868 30.499 1.00 85.88 290 ASN A C 1
ATOM 2356 O O . ASN A 1 290 ? -21.768 21.578 29.404 1.00 85.88 290 ASN A O 1
ATOM 2360 N N . PRO A 1 291 ? -21.884 21.605 31.671 1.00 89.31 291 PRO A N 1
ATOM 2361 C CA . PRO A 1 291 ? -23.178 20.926 31.751 1.00 89.31 291 PRO A CA 1
ATOM 2362 C C . PRO A 1 291 ? -24.308 21.668 31.027 1.00 89.31 291 PRO A C 1
ATOM 2364 O O . PRO A 1 291 ? -25.125 21.042 30.360 1.00 89.31 291 PRO A O 1
ATOM 2367 N N . GLN A 1 292 ? -24.342 22.999 31.101 1.00 90.94 292 GLN A N 1
ATOM 2368 C CA . GLN A 1 292 ? -25.399 23.814 30.494 1.00 90.94 292 GLN A CA 1
ATOM 2369 C C . GLN A 1 292 ? -25.381 23.734 28.958 1.00 90.94 292 GLN A C 1
ATOM 2371 O O . GLN A 1 292 ? -26.421 23.551 28.322 1.00 90.94 292 GLN A O 1
ATOM 2376 N N . ASP A 1 293 ? -24.198 23.804 28.354 1.00 91.25 293 ASP A N 1
ATOM 2377 C CA . ASP A 1 293 ? -23.984 23.622 26.919 1.00 91.25 293 ASP A CA 1
ATOM 2378 C C . ASP A 1 293 ? -24.321 22.181 26.521 1.00 91.25 293 ASP A C 1
ATOM 2380 O O . ASP A 1 293 ? -24.921 21.984 25.469 1.00 91.25 293 ASP A O 1
ATOM 2384 N N . LEU A 1 294 ? -23.992 21.175 27.349 1.00 92.56 294 LEU A N 1
ATOM 2385 C CA . LEU A 1 294 ? -24.363 19.785 27.056 1.00 92.56 294 LEU A CA 1
ATOM 2386 C C . LEU A 1 294 ? -25.884 19.624 27.010 1.00 92.56 294 LEU A C 1
ATOM 2388 O O . LEU A 1 294 ? -26.401 19.066 26.048 1.00 92.56 294 LEU A O 1
ATOM 2392 N N . GLN A 1 295 ? -26.599 20.169 27.998 1.00 94.56 295 GLN A N 1
ATOM 2393 C CA . GLN A 1 295 ? -28.062 20.165 28.017 1.00 94.56 295 GLN A CA 1
ATOM 2394 C C . GLN A 1 295 ? -28.639 20.910 26.803 1.00 94.56 295 GLN A C 1
ATOM 2396 O O . GLN A 1 295 ? -29.608 20.455 26.193 1.00 94.56 295 GLN A O 1
ATOM 2401 N N . SER A 1 296 ? -28.033 22.033 26.409 1.00 93.12 296 SER A N 1
ATOM 2402 C CA . SER A 1 296 ? -28.464 22.820 25.246 1.00 93.12 296 SER A CA 1
ATOM 2403 C C . SER A 1 296 ? -28.299 22.041 23.938 1.00 93.12 296 SER A C 1
ATOM 2405 O O . SER A 1 296 ? -29.219 21.996 23.120 1.00 93.12 296 SER A O 1
ATOM 2407 N N . VAL A 1 297 ? -27.152 21.380 23.761 1.00 92.56 297 VAL A N 1
ATOM 2408 C CA . VAL A 1 297 ? -26.862 20.518 22.606 1.00 92.56 297 VAL A CA 1
ATOM 2409 C C . VAL A 1 297 ? -27.796 19.310 22.585 1.00 92.56 297 VAL A C 1
ATOM 2411 O O . VAL A 1 297 ? -28.378 19.019 21.546 1.00 92.56 297 VAL A O 1
ATOM 2414 N N . LEU A 1 298 ? -28.001 18.653 23.728 1.00 92.88 298 LEU A N 1
ATOM 2415 C CA . LEU A 1 298 ? -28.924 17.528 23.877 1.00 92.88 298 LEU A CA 1
ATOM 2416 C C . LEU A 1 298 ? -30.358 17.928 23.508 1.00 92.88 298 LEU A C 1
ATOM 2418 O O . LEU A 1 298 ? -31.011 17.247 22.724 1.00 92.88 298 LEU A O 1
ATOM 2422 N N . THR A 1 299 ? -30.828 19.075 24.000 1.00 93.31 299 THR A N 1
ATOM 2423 C CA . THR A 1 299 ? -32.163 19.615 23.688 1.00 93.31 299 THR A CA 1
ATOM 2424 C C . THR A 1 299 ? -32.313 19.899 22.193 1.00 93.31 299 THR A C 1
ATOM 2426 O O . THR A 1 299 ? -33.341 19.582 21.591 1.00 93.31 299 THR A O 1
ATOM 2429 N N . ALA A 1 300 ? -31.281 20.480 21.575 1.00 92.12 300 ALA A N 1
ATOM 2430 C CA . ALA A 1 300 ? -31.263 20.746 20.143 1.00 92.12 300 ALA A CA 1
ATOM 2431 C C . ALA A 1 300 ? -31.267 19.447 19.320 1.00 92.12 300 ALA A C 1
ATOM 2433 O O . ALA A 1 300 ? -32.028 19.352 18.356 1.00 92.12 300 ALA A O 1
ATOM 2434 N N . ALA A 1 301 ? -30.482 18.444 19.726 1.00 90.50 301 ALA A N 1
ATOM 2435 C CA . ALA A 1 301 ? -30.420 17.136 19.082 1.00 90.50 301 ALA A CA 1
ATOM 2436 C C . ALA A 1 301 ? -31.764 16.402 19.175 1.00 90.50 301 ALA A C 1
ATOM 2438 O O . ALA A 1 301 ? -32.306 15.999 18.150 1.00 90.50 301 ALA A O 1
ATOM 2439 N N . VAL A 1 302 ? -32.367 16.332 20.370 1.00 91.38 302 VAL A N 1
ATOM 2440 C CA . VAL A 1 302 ? -33.704 15.746 20.579 1.00 91.38 302 VAL A CA 1
ATOM 2441 C C . VAL A 1 302 ? -34.732 16.426 19.675 1.00 91.38 302 VAL A C 1
ATOM 2443 O O . VAL A 1 302 ? -35.454 15.746 18.954 1.00 91.38 302 VAL A O 1
ATOM 2446 N N . ARG A 1 303 ? -34.762 17.766 19.635 1.00 92.50 303 ARG A N 1
ATOM 2447 C CA . ARG A 1 303 ? -35.685 18.515 18.767 1.00 92.50 303 ARG A CA 1
ATOM 2448 C C . ARG A 1 303 ? -35.461 18.210 17.282 1.00 92.50 303 ARG A C 1
ATOM 2450 O O . ARG A 1 303 ? -36.434 18.110 16.536 1.00 92.50 303 ARG A O 1
ATOM 2457 N N . ALA A 1 304 ? -34.208 18.104 16.842 1.00 90.62 304 ALA A N 1
ATOM 2458 C CA . ALA A 1 304 ? -33.875 17.778 15.459 1.00 90.62 304 ALA A CA 1
ATOM 2459 C C . ALA A 1 304 ? -34.319 16.352 15.098 1.00 90.62 304 ALA A C 1
ATOM 2461 O O . ALA A 1 304 ? -34.998 16.170 14.090 1.00 90.62 304 ALA A O 1
ATOM 2462 N N . TYR A 1 305 ? -34.023 15.372 15.953 1.00 89.81 305 TYR A N 1
ATOM 2463 C CA . TYR A 1 305 ? -34.437 13.982 15.770 1.00 89.81 305 TYR A CA 1
ATOM 2464 C C . TYR A 1 305 ? -35.960 13.835 15.754 1.00 89.81 305 TYR A C 1
ATOM 2466 O O . TYR A 1 305 ? -36.491 13.206 14.842 1.00 89.81 305 TYR A O 1
ATOM 2474 N N . SER A 1 306 ? -36.682 14.510 16.654 1.00 90.19 306 SER A N 1
ATOM 2475 C CA . SER A 1 306 ? -38.151 14.489 16.651 1.00 90.19 306 SER A CA 1
ATOM 2476 C C . SER A 1 306 ? -38.748 15.046 15.356 1.00 90.19 306 SER A C 1
ATOM 2478 O O . SER A 1 306 ? -39.724 14.499 14.853 1.00 90.19 306 SER A O 1
ATOM 2480 N N . ARG A 1 307 ? -38.146 16.088 14.761 1.00 92.50 307 ARG A N 1
ATOM 2481 C CA . ARG A 1 307 ? -38.576 16.614 13.448 1.00 92.50 307 ARG A CA 1
ATOM 2482 C C . ARG A 1 307 ? -38.343 15.633 12.299 1.00 92.50 307 ARG A C 1
ATOM 2484 O O . ARG A 1 307 ? -39.028 15.725 11.290 1.00 92.50 307 ARG A O 1
ATOM 2491 N N . MET A 1 308 ? -37.392 14.715 12.450 1.00 90.94 308 MET A N 1
ATOM 2492 C CA . MET A 1 308 ? -37.110 13.643 11.491 1.00 90.94 308 MET A CA 1
ATOM 2493 C C . MET A 1 308 ? -37.920 12.367 11.775 1.00 90.94 308 MET A C 1
ATOM 2495 O O . MET A 1 308 ? -37.690 11.350 11.130 1.00 90.94 308 MET A O 1
ATOM 2499 N N . GLY A 1 309 ? -38.847 12.396 12.741 1.00 91.12 309 GLY A N 1
ATOM 2500 C CA . GLY A 1 309 ? -39.625 11.222 13.144 1.00 91.12 309 GLY A CA 1
ATOM 2501 C C . GLY A 1 309 ? -38.841 10.205 13.981 1.00 91.12 309 GLY A C 1
ATOM 2502 O O . GLY A 1 309 ? -39.274 9.065 14.112 1.00 91.12 309 GLY A O 1
ATOM 2503 N N . LEU A 1 310 ? -37.692 10.593 14.544 1.00 88.88 310 LEU A N 1
ATOM 2504 C CA . LEU A 1 310 ? -36.869 9.749 15.408 1.00 88.88 310 LEU A CA 1
ATOM 2505 C C . LEU A 1 310 ? -37.125 10.061 16.888 1.00 88.88 310 LEU A C 1
ATOM 2507 O O . LEU A 1 310 ? -37.313 11.215 17.284 1.00 88.88 310 LEU A O 1
ATOM 2511 N N . THR A 1 311 ? -37.075 9.027 17.726 1.00 86.94 311 THR A N 1
ATOM 2512 C CA . THR A 1 311 ? -37.220 9.139 19.183 1.00 86.94 311 THR A CA 1
ATOM 2513 C C . THR A 1 311 ? -35.922 8.730 19.866 1.00 86.94 311 THR A C 1
ATOM 2515 O O . THR A 1 311 ? -35.359 7.678 19.568 1.00 86.94 311 THR A O 1
ATOM 2518 N N . VAL A 1 312 ? -35.442 9.560 20.795 1.00 87.06 312 VAL A N 1
ATOM 2519 C CA . VAL A 1 312 ? -34.256 9.242 21.598 1.00 87.06 312 VAL A CA 1
ATOM 2520 C C . VAL A 1 312 ? -34.622 8.185 22.632 1.00 87.06 312 VAL A C 1
ATOM 2522 O O . VAL A 1 312 ? -35.562 8.363 23.400 1.00 87.06 312 VAL A O 1
ATOM 2525 N N . ASN A 1 313 ? -33.862 7.092 22.665 1.00 88.38 313 ASN A N 1
ATOM 2526 C CA . ASN A 1 313 ? -34.002 6.071 23.694 1.00 88.38 313 ASN A CA 1
ATOM 2527 C C . ASN A 1 313 ? -33.288 6.536 24.970 1.00 88.38 313 ASN A C 1
ATOM 2529 O O . ASN A 1 313 ? -32.079 6.359 25.118 1.00 88.38 313 ASN A O 1
ATOM 2533 N N . THR A 1 314 ? -34.042 7.141 25.876 1.00 88.75 314 THR A N 1
ATOM 2534 C CA . THR A 1 314 ? -33.577 7.672 27.166 1.00 88.75 314 THR A CA 1
ATOM 2535 C C . THR A 1 314 ? -32.961 6.595 28.059 1.00 88.75 314 THR A C 1
ATOM 2537 O O . THR A 1 314 ? -31.954 6.860 28.704 1.00 88.75 314 THR A O 1
ATOM 2540 N N . ILE A 1 315 ? -33.472 5.358 28.015 1.00 87.62 315 ILE A N 1
ATOM 2541 C CA . ILE A 1 315 ? -32.946 4.211 28.781 1.00 87.62 315 ILE A CA 1
ATOM 2542 C C . ILE A 1 315 ? -31.530 3.827 28.328 1.00 87.62 315 ILE A C 1
ATOM 2544 O O . ILE A 1 315 ? -30.697 3.447 29.144 1.00 87.62 315 ILE A O 1
ATOM 2548 N N . LYS A 1 316 ? -31.249 3.898 27.023 1.00 87.69 316 LYS A N 1
ATOM 2549 C CA . LYS A 1 316 ? -29.921 3.596 26.460 1.00 87.69 316 LYS A CA 1
ATOM 2550 C C . LYS A 1 316 ? -28.973 4.798 26.454 1.00 87.69 316 LYS A C 1
ATOM 2552 O O . LYS A 1 316 ? -27.798 4.627 26.140 1.00 87.69 316 LYS A O 1
ATOM 2557 N N . THR A 1 317 ? -29.474 5.999 26.736 1.00 90.12 317 THR A N 1
ATOM 2558 C CA . THR A 1 317 ? -28.688 7.233 26.672 1.00 90.12 317 THR A CA 1
ATOM 2559 C C . THR A 1 317 ? -28.106 7.539 28.045 1.00 90.12 317 THR A C 1
ATOM 2561 O O . THR A 1 317 ? -28.811 7.959 28.958 1.00 90.12 317 THR A O 1
ATOM 2564 N N . GLU A 1 318 ? -26.797 7.364 28.181 1.00 91.31 318 GLU A N 1
ATOM 2565 C CA . GLU A 1 318 ? -26.072 7.597 29.429 1.00 91.31 318 GLU A CA 1
ATOM 2566 C C . GLU A 1 318 ? -25.175 8.837 29.322 1.00 91.31 318 GLU A C 1
ATOM 2568 O O . GLU A 1 318 ? -24.690 9.186 28.242 1.00 91.31 318 GLU A O 1
ATOM 2573 N N . VAL A 1 319 ? -24.923 9.502 30.452 1.00 92.06 319 VAL A N 1
ATOM 2574 C CA . VAL A 1 319 ? -24.010 10.651 30.532 1.00 92.06 319 VAL A CA 1
ATOM 2575 C C . VAL A 1 319 ? -22.827 10.305 31.429 1.00 92.06 319 VAL A C 1
ATOM 2577 O O . VAL A 1 319 ? -23.012 9.881 32.565 1.00 92.06 319 VAL A O 1
ATOM 2580 N N . VAL A 1 320 ? -21.602 10.537 30.949 1.00 91.00 320 VAL A N 1
ATOM 2581 C CA . VAL A 1 320 ? -20.391 10.493 31.782 1.00 91.00 320 VAL A CA 1
ATOM 2582 C C . VAL A 1 320 ? -19.833 11.898 31.961 1.00 91.00 320 VAL A C 1
ATOM 2584 O O . VAL A 1 320 ? -19.721 12.666 31.003 1.00 91.00 320 VAL A O 1
ATOM 2587 N N . CYS A 1 321 ? -19.438 12.229 33.186 1.00 88.69 321 CYS A N 1
ATOM 2588 C CA . CYS A 1 321 ? -18.830 13.514 33.509 1.00 88.69 321 CYS A CA 1
ATOM 2589 C C . CYS A 1 321 ? -17.343 13.325 33.821 1.00 88.69 321 CYS A C 1
ATOM 2591 O O . CYS A 1 321 ? -16.980 12.579 34.723 1.00 88.69 321 CYS A O 1
ATOM 2593 N N . GLN A 1 322 ? -16.475 14.018 33.082 1.00 86.69 322 GLN A N 1
ATOM 2594 C CA . GLN A 1 322 ? -15.022 13.940 33.249 1.00 86.69 322 GLN A CA 1
ATOM 2595 C C . GLN A 1 322 ? -14.486 15.221 33.892 1.00 86.69 322 GLN A C 1
ATOM 2597 O O . GLN A 1 322 ? -14.337 16.255 33.239 1.00 86.69 322 GLN A O 1
ATOM 2602 N N . TRP A 1 323 ? -14.195 15.153 35.189 1.00 76.69 323 TRP A N 1
ATOM 2603 C CA . TRP A 1 323 ? -13.864 16.323 36.004 1.00 76.69 323 TRP A CA 1
ATOM 2604 C C . TRP A 1 323 ? -12.371 16.677 35.941 1.00 76.69 323 TRP A C 1
ATOM 2606 O O . TRP A 1 323 ? -11.504 15.814 36.085 1.00 76.69 323 TRP A O 1
ATOM 2616 N N . SER A 1 324 ? -12.048 17.964 35.753 1.00 67.31 324 SER A N 1
ATOM 2617 C CA . SER A 1 324 ? -10.657 18.450 35.741 1.00 67.31 324 SER A CA 1
ATOM 2618 C C . SER A 1 324 ? -10.087 18.723 37.139 1.00 67.31 324 SER A C 1
ATOM 2620 O O . SER A 1 324 ? -8.884 18.573 37.336 1.00 67.31 324 SER A O 1
ATOM 2622 N N . ALA A 1 325 ? -10.936 19.146 38.081 1.00 62.09 325 ALA A N 1
ATOM 2623 C CA . ALA A 1 325 ? -10.672 19.333 39.512 1.00 62.09 325 ALA A CA 1
ATOM 2624 C C . ALA A 1 325 ? -12.015 19.599 40.221 1.00 62.09 325 ALA A C 1
ATOM 2626 O O . ALA A 1 325 ? -12.890 20.199 39.602 1.00 62.09 325 ALA A O 1
ATOM 2627 N N . ASN A 1 326 ? -12.148 19.199 41.491 1.00 63.66 326 ASN A N 1
ATOM 2628 C CA . ASN A 1 326 ? -13.354 19.340 42.325 1.00 63.66 326 ASN A CA 1
ATOM 2629 C C . ASN A 1 326 ? -14.593 18.641 41.741 1.00 63.66 326 ASN A C 1
ATOM 2631 O O . ASN A 1 326 ? -15.357 19.220 40.973 1.00 63.66 326 ASN A O 1
ATOM 2635 N N . ILE A 1 327 ? -14.792 17.381 42.135 1.00 70.44 327 ILE A N 1
ATOM 2636 C CA . ILE A 1 327 ? -16.031 16.652 41.848 1.00 70.44 327 ILE A CA 1
ATOM 2637 C C . ILE A 1 327 ? -17.153 17.351 42.632 1.00 70.44 327 ILE A C 1
ATOM 2639 O O . ILE A 1 327 ? -17.021 17.491 43.852 1.00 70.44 327 ILE A O 1
ATOM 2643 N N . PRO A 1 328 ? -18.219 17.838 41.975 1.00 72.19 328 PRO A N 1
ATOM 2644 C CA . PRO A 1 328 ? -19.325 18.458 42.687 1.00 72.19 328 PRO A CA 1
ATOM 2645 C C . PRO A 1 328 ? -19.999 17.431 43.604 1.00 72.19 328 PRO A C 1
ATOM 2647 O O . PRO A 1 328 ? -20.139 16.264 43.245 1.00 72.19 328 PRO A O 1
ATOM 2650 N N . SER A 1 329 ? -20.428 17.872 44.789 1.00 72.12 329 SER A N 1
ATOM 2651 C CA . SER A 1 329 ? -21.116 17.020 45.773 1.00 72.12 329 SER A CA 1
ATOM 2652 C C . SER A 1 329 ? -22.417 16.423 45.232 1.00 72.12 329 SER A C 1
ATOM 2654 O O . SER A 1 329 ? -22.836 15.357 45.673 1.00 72.12 329 SER A O 1
ATOM 2656 N N . THR A 1 330 ? -23.037 17.095 44.261 1.00 79.06 330 THR A N 1
ATOM 2657 C CA . THR A 1 330 ? -24.196 16.610 43.511 1.00 79.06 330 THR A CA 1
ATOM 2658 C C . THR A 1 330 ? -23.886 16.622 42.010 1.00 79.06 330 THR A C 1
ATOM 2660 O O . THR A 1 330 ? -23.465 17.655 41.479 1.00 79.06 330 THR A O 1
ATOM 2663 N N . PRO A 1 331 ? -24.049 15.488 41.301 1.00 81.12 331 PRO A N 1
ATOM 2664 C CA . PRO A 1 331 ? -23.847 15.448 39.861 1.00 81.12 331 PRO A CA 1
ATOM 2665 C C . PRO A 1 331 ? -24.929 16.274 39.140 1.00 81.12 331 PRO A C 1
ATOM 2667 O O . PRO A 1 331 ? -26.079 16.304 39.583 1.00 81.12 331 PRO A O 1
ATOM 2670 N N . PRO A 1 332 ? -24.588 16.944 38.025 1.00 87.00 332 PRO A N 1
ATOM 2671 C CA . PRO A 1 332 ? -25.558 17.692 37.236 1.00 87.00 332 PRO A CA 1
ATOM 2672 C C . PRO A 1 332 ? -26.636 16.761 36.669 1.00 87.00 332 PRO A C 1
ATOM 2674 O O . PRO A 1 332 ? -26.331 15.677 36.176 1.00 87.00 332 PRO A O 1
ATOM 2677 N N . ALA A 1 333 ? -27.892 17.203 36.725 1.00 90.00 333 ALA A N 1
ATOM 2678 C CA . ALA A 1 333 ? -29.013 16.495 36.123 1.00 90.00 333 ALA A CA 1
ATOM 2679 C C . ALA A 1 333 ? -29.164 16.887 34.648 1.00 90.00 333 ALA A C 1
ATOM 2681 O O . ALA A 1 333 ? -29.067 18.066 34.301 1.00 90.00 333 ALA A O 1
ATOM 2682 N N . PHE A 1 334 ? -29.440 15.896 33.802 1.00 93.06 334 PHE A N 1
ATOM 2683 C CA . PHE A 1 334 ? -29.693 16.086 32.376 1.00 93.06 334 PHE A CA 1
ATOM 2684 C C . PHE A 1 334 ? -31.047 15.499 32.006 1.00 93.06 334 PHE A C 1
ATOM 2686 O O . PHE A 1 334 ? -31.429 14.453 32.533 1.00 93.06 334 PHE A O 1
ATOM 2693 N N . THR A 1 335 ? -31.757 16.150 31.090 1.00 92.69 335 THR A N 1
ATOM 2694 C CA . THR A 1 335 ? -33.060 15.687 30.604 1.00 92.69 335 THR A CA 1
ATOM 2695 C C . THR A 1 335 ? -33.087 15.564 29.083 1.00 92.69 335 THR A C 1
ATOM 2697 O O . THR A 1 335 ? -32.581 16.426 28.362 1.00 92.69 335 THR A O 1
ATOM 2700 N N . ALA A 1 336 ? -33.697 14.495 28.576 1.00 90.25 336 ALA A N 1
ATOM 2701 C CA . ALA A 1 336 ? -33.950 14.279 27.154 1.00 90.25 336 ALA A CA 1
ATOM 2702 C C . ALA A 1 336 ? -35.383 13.783 26.967 1.00 90.25 336 ALA A C 1
ATOM 2704 O O . ALA A 1 336 ? -35.838 12.919 27.704 1.00 90.25 336 ALA A O 1
ATOM 2705 N N . ALA A 1 337 ? -36.102 14.348 25.993 1.00 84.88 337 ALA A N 1
ATOM 2706 C CA . ALA A 1 337 ? -37.499 13.995 25.711 1.00 84.88 337 ALA A CA 1
ATOM 2707 C C . ALA A 1 337 ? -38.443 14.051 26.942 1.00 84.88 337 ALA A C 1
ATOM 2709 O O . ALA A 1 337 ? -39.451 13.358 26.978 1.00 84.88 337 ALA A O 1
ATOM 2710 N N . GLY A 1 338 ? -38.133 14.895 27.936 1.00 84.50 338 GLY A N 1
ATOM 2711 C CA . GLY A 1 338 ? -38.919 15.032 29.170 1.00 84.50 338 GLY A CA 1
ATOM 2712 C C . GLY A 1 338 ? -38.534 14.067 30.298 1.00 84.50 338 GLY A C 1
ATOM 2713 O O . GLY A 1 338 ? -39.031 14.227 31.407 1.00 84.50 338 GLY A O 1
ATOM 2714 N N . GLU A 1 339 ? -37.615 13.129 30.060 1.00 91.00 339 GLU A N 1
ATOM 2715 C CA . GLU A 1 339 ? -37.127 12.177 31.063 1.00 91.00 339 GLU A CA 1
ATOM 2716 C C . GLU A 1 339 ? -35.713 12.528 31.537 1.00 91.00 339 GLU A C 1
ATOM 2718 O O . GLU A 1 339 ? -34.924 13.134 30.806 1.00 91.00 339 GLU A O 1
ATOM 2723 N N . GLN A 1 340 ? -35.380 12.144 32.770 1.00 92.19 340 GLN A N 1
ATOM 2724 C CA . GLN A 1 340 ? -34.051 12.345 33.345 1.00 92.19 340 GLN A CA 1
ATOM 2725 C C . GLN A 1 340 ? -33.088 11.241 32.885 1.00 92.19 340 GLN A C 1
ATOM 2727 O O . GLN A 1 340 ? -33.381 10.057 33.030 1.00 92.19 340 GLN A O 1
ATOM 2732 N N . LEU A 1 341 ? -31.926 11.631 32.357 1.00 93.06 341 LEU A N 1
ATOM 2733 C CA . LEU A 1 341 ? -30.882 10.703 31.920 1.00 93.06 341 LEU A CA 1
ATOM 2734 C C . LEU A 1 341 ? -30.029 10.209 33.094 1.00 93.06 341 LEU A C 1
ATOM 2736 O O . LEU A 1 341 ? -29.767 10.948 34.048 1.00 93.06 341 LEU A O 1
ATOM 2740 N N . SER A 1 342 ? -29.526 8.978 32.991 1.00 91.38 342 SER A N 1
ATOM 2741 C CA . SER A 1 342 ? -28.620 8.400 33.984 1.00 91.38 342 SER A CA 1
ATOM 2742 C C . SER A 1 342 ? -27.194 8.929 33.823 1.00 91.38 342 SER A C 1
ATOM 2744 O O . SER A 1 342 ? -26.563 8.752 32.776 1.00 91.38 342 SER A O 1
ATOM 2746 N N . VAL A 1 343 ? -26.659 9.527 34.890 1.00 91.19 343 VAL A N 1
ATOM 2747 C CA . VAL A 1 343 ? -25.239 9.890 34.985 1.00 91.19 343 VAL A CA 1
ATOM 2748 C C . VAL A 1 343 ? -24.470 8.707 35.566 1.00 91.19 343 VAL A C 1
ATOM 2750 O O . VAL A 1 343 ? -24.733 8.293 36.694 1.00 91.19 343 VAL A O 1
ATOM 2753 N N . VAL A 1 344 ? -23.531 8.157 34.799 1.00 90.69 344 VAL A N 1
ATOM 2754 C CA . VAL A 1 344 ? -22.797 6.930 35.139 1.00 90.69 344 VAL A CA 1
ATOM 2755 C C . VAL A 1 344 ? -21.293 7.197 35.269 1.00 90.69 344 VAL A C 1
ATOM 2757 O O . VAL A 1 344 ? -20.755 8.035 34.543 1.00 90.69 344 VAL A O 1
ATOM 2760 N N . PRO A 1 345 ? -20.573 6.474 36.150 1.00 88.44 345 PRO A N 1
ATOM 2761 C CA . PRO A 1 345 ? -19.127 6.651 36.328 1.00 88.44 345 PRO A CA 1
ATOM 2762 C C . PRO A 1 345 ? -18.313 6.091 35.151 1.00 88.44 345 PRO A C 1
ATOM 2764 O O . PRO A 1 345 ? -17.162 6.470 34.930 1.00 88.44 345 PRO A O 1
ATOM 2767 N N . SER A 1 346 ? -18.891 5.169 34.381 1.00 90.38 346 SER A N 1
ATOM 2768 C CA . SER A 1 346 ? -18.301 4.662 33.146 1.00 90.38 346 SER A CA 1
ATOM 2769 C C . SER A 1 346 ? -19.366 4.068 32.238 1.00 90.38 346 SER A C 1
ATOM 2771 O O . SER A 1 346 ? -20.290 3.436 32.746 1.00 90.38 346 SER A O 1
ATOM 2773 N N . PHE A 1 347 ? -19.187 4.176 30.923 1.00 88.00 347 PHE A N 1
ATOM 2774 C CA . PHE A 1 347 ? -20.075 3.555 29.939 1.00 88.00 347 PHE A CA 1
ATOM 2775 C C . PHE A 1 347 ? -19.301 2.953 28.764 1.00 88.00 347 PHE A C 1
ATOM 2777 O O . PHE A 1 347 ? -18.103 3.198 28.590 1.00 88.00 347 PHE A O 1
ATOM 2784 N N . ARG A 1 348 ? -19.978 2.129 27.958 1.00 87.81 348 ARG A N 1
ATOM 2785 C CA . ARG A 1 348 ? -19.390 1.480 26.780 1.00 87.81 348 ARG A CA 1
ATOM 2786 C C . ARG A 1 348 ? -19.717 2.272 25.515 1.00 87.81 348 ARG A C 1
ATOM 2788 O O . ARG A 1 348 ? -20.877 2.372 25.145 1.00 87.81 348 ARG A O 1
ATOM 2795 N N . TYR A 1 349 ? -18.688 2.712 24.800 1.00 86.31 349 TYR A N 1
ATOM 2796 C CA . TYR A 1 349 ? -18.790 3.376 23.502 1.00 86.31 349 TYR A CA 1
ATOM 2797 C C . TYR A 1 349 ? -17.984 2.618 22.441 1.00 86.31 349 TYR A C 1
ATOM 2799 O O . TYR A 1 349 ? -16.791 2.365 22.630 1.00 86.31 349 TYR A O 1
ATOM 2807 N N . LEU A 1 350 ? -18.631 2.204 21.342 1.00 85.25 350 LEU A N 1
ATOM 2808 C CA . LEU A 1 350 ? -18.021 1.413 20.252 1.00 85.25 350 LEU A CA 1
ATOM 2809 C C . LEU A 1 350 ? -17.245 0.173 20.741 1.00 85.25 350 LEU A C 1
ATOM 2811 O O . LEU A 1 350 ? -16.208 -0.229 20.203 1.00 85.25 350 LEU A O 1
ATOM 2815 N N . GLY A 1 351 ? -17.743 -0.431 21.821 1.00 84.50 351 GLY A N 1
ATOM 2816 C CA . GLY A 1 351 ? -17.135 -1.593 22.458 1.00 84.50 351 GLY A CA 1
ATOM 2817 C C . GLY A 1 351 ? -16.013 -1.291 23.456 1.00 84.50 35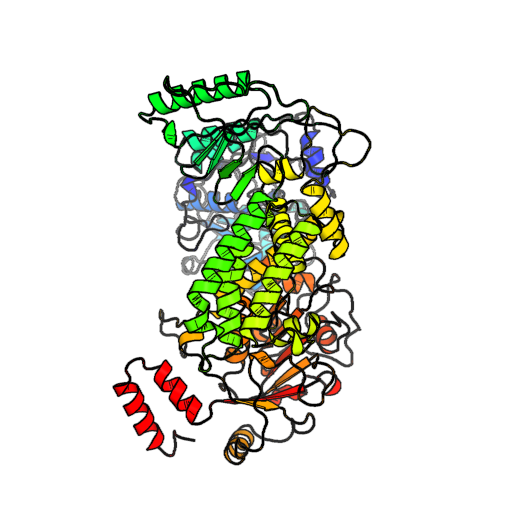1 GLY A C 1
ATOM 2818 O O . GLY A 1 351 ? -15.575 -2.238 24.104 1.00 84.50 351 GLY A O 1
ATOM 2819 N N . SER A 1 352 ? -15.573 -0.038 23.620 1.00 88.12 352 SER A N 1
ATOM 2820 C CA . SER A 1 352 ? -14.558 0.392 24.602 1.00 88.12 352 SER A CA 1
ATOM 2821 C C . SER A 1 352 ? -15.196 1.084 25.809 1.00 88.12 352 SER A C 1
ATOM 2823 O O . SER A 1 352 ? -16.212 1.756 25.667 1.00 88.12 352 SER A O 1
ATOM 2825 N N . ILE A 1 353 ? -14.621 0.931 26.999 1.00 90.62 353 ILE A N 1
ATOM 2826 C CA . ILE A 1 353 ? -15.114 1.570 28.225 1.00 90.62 353 ILE A CA 1
ATOM 2827 C C . ILE A 1 353 ? -14.481 2.955 28.392 1.00 90.62 353 ILE A C 1
ATOM 2829 O O . ILE A 1 353 ? -13.257 3.091 28.409 1.00 90.62 353 ILE A O 1
ATOM 2833 N N . LEU A 1 354 ? -15.327 3.972 28.556 1.00 88.56 354 LEU A N 1
ATOM 2834 C CA . LEU A 1 354 ? -14.942 5.329 28.930 1.00 88.56 354 LEU A CA 1
ATOM 2835 C C . LEU A 1 354 ? -15.295 5.562 30.398 1.00 88.56 354 LEU A C 1
ATOM 2837 O O . LEU A 1 354 ? -16.437 5.342 30.791 1.00 88.56 354 LEU A O 1
ATOM 2841 N N . SER A 1 355 ? -14.325 6.017 31.188 1.00 89.38 355 SER A N 1
ATOM 2842 C CA . SER A 1 355 ? -14.475 6.272 32.627 1.00 89.38 355 SER A CA 1
ATOM 2843 C C . SER A 1 355 ? -14.423 7.770 32.950 1.00 89.38 355 SER A C 1
ATOM 2845 O O . SER A 1 355 ? -13.767 8.551 32.248 1.00 89.38 355 SER A O 1
ATOM 2847 N N . GLU A 1 356 ? -15.064 8.167 34.050 1.00 88.00 356 GLU A N 1
ATOM 2848 C CA . GLU A 1 356 ? -15.073 9.536 34.590 1.00 88.00 356 GLU A CA 1
ATOM 2849 C C . GLU A 1 356 ? -13.673 10.054 34.974 1.00 88.00 356 GLU A C 1
ATOM 2851 O O . GLU A 1 356 ? -13.353 11.234 34.820 1.00 88.00 356 GLU A O 1
ATOM 2856 N N . ASP A 1 357 ? -12.790 9.156 35.413 1.00 84.75 357 ASP A N 1
ATOM 2857 C CA . ASP A 1 357 ? -11.440 9.461 35.894 1.00 84.75 357 ASP A CA 1
ATOM 2858 C C . ASP A 1 357 ? -10.404 9.614 34.762 1.00 84.75 357 ASP A C 1
ATOM 2860 O O . ASP A 1 357 ? -9.229 9.940 35.009 1.00 84.75 357 ASP A O 1
ATOM 2864 N N . ASN A 1 358 ? -10.839 9.421 33.511 1.00 81.94 358 ASN A N 1
ATOM 2865 C CA . ASN A 1 358 ? -10.010 9.386 32.309 1.00 81.94 358 ASN A CA 1
ATOM 2866 C C . ASN A 1 358 ? -8.904 8.313 32.342 1.00 81.94 358 ASN A C 1
ATOM 2868 O O . ASN A 1 358 ? -7.849 8.497 31.725 1.00 81.94 358 ASN A O 1
ATOM 2872 N N . THR A 1 359 ? -9.095 7.212 33.075 1.00 87.06 359 THR A N 1
ATOM 2873 C CA . THR A 1 359 ? -8.170 6.072 33.054 1.00 87.06 359 THR A CA 1
ATOM 2874 C C . THR A 1 359 ? -8.721 4.920 32.220 1.00 87.06 359 THR A C 1
ATOM 2876 O O . THR A 1 359 ? -9.920 4.785 31.994 1.00 87.06 359 THR A O 1
ATOM 2879 N N . ILE A 1 360 ? -7.812 4.060 31.757 1.00 91.88 360 ILE A N 1
ATOM 2880 C CA . ILE A 1 360 ? -8.152 2.831 31.029 1.00 91.88 360 ILE A CA 1
ATOM 2881 C C . ILE A 1 360 ? -8.150 1.597 31.943 1.00 91.88 360 ILE A C 1
ATOM 2883 O O . ILE A 1 360 ? -8.130 0.473 31.447 1.00 91.88 360 ILE A O 1
ATOM 2887 N N . ASP A 1 361 ? -8.120 1.777 33.270 1.00 93.06 361 ASP A N 1
ATOM 2888 C CA . ASP A 1 361 ? -8.031 0.661 34.220 1.00 93.06 361 ASP A CA 1
ATOM 2889 C C . ASP A 1 361 ? -9.225 -0.304 34.037 1.00 93.06 361 ASP A C 1
ATOM 2891 O O . ASP A 1 361 ? -9.022 -1.508 33.859 1.00 93.06 361 ASP A O 1
ATOM 2895 N N . ASN A 1 362 ? -10.450 0.230 33.948 1.00 92.00 362 ASN A N 1
ATOM 2896 C CA . ASN A 1 362 ? -11.669 -0.555 33.701 1.00 92.00 362 ASN A CA 1
ATOM 2897 C C . ASN A 1 362 ? -11.665 -1.253 32.332 1.00 92.00 362 ASN A C 1
ATOM 2899 O O . ASN A 1 362 ? -12.054 -2.418 32.227 1.00 92.00 362 ASN A O 1
ATOM 2903 N N . GLU A 1 363 ? -11.187 -0.568 31.290 1.00 94.31 363 GLU A N 1
ATOM 2904 C CA . GLU A 1 363 ? -11.092 -1.118 29.934 1.00 94.31 363 GLU A CA 1
ATOM 2905 C C . GLU A 1 363 ? -10.139 -2.320 29.889 1.00 94.31 363 GLU A C 1
ATOM 2907 O O . GLU A 1 363 ? -10.515 -3.399 29.429 1.00 94.31 363 GLU A O 1
ATOM 2912 N N . VAL A 1 364 ? -8.932 -2.181 30.447 1.00 95.75 364 VAL A N 1
ATOM 2913 C CA . VAL A 1 364 ? -7.926 -3.255 30.481 1.00 95.75 364 VAL A CA 1
ATOM 2914 C C . VAL A 1 364 ? -8.442 -4.470 31.254 1.00 95.75 364 VAL A C 1
ATOM 2916 O O . VAL A 1 364 ? -8.312 -5.603 30.781 1.00 95.75 364 VAL A O 1
ATOM 2919 N N . GLN A 1 365 ? -9.073 -4.264 32.415 1.00 95.25 365 GLN A N 1
ATOM 2920 C CA . GLN A 1 365 ? -9.640 -5.369 33.197 1.00 95.25 365 GLN A CA 1
ATOM 2921 C C . GLN A 1 365 ? -10.780 -6.073 32.457 1.00 95.25 365 GLN A C 1
ATOM 2923 O O . GLN A 1 365 ? -10.833 -7.306 32.422 1.00 95.25 365 GLN A O 1
ATOM 2928 N N . ASN A 1 366 ? -11.662 -5.313 31.804 1.00 94.62 366 ASN A N 1
ATOM 2929 C CA . ASN A 1 366 ? -12.735 -5.878 30.995 1.00 94.62 366 ASN A CA 1
ATOM 2930 C C . ASN A 1 366 ? -12.186 -6.708 29.818 1.00 94.62 366 ASN A C 1
ATOM 2932 O O . ASN A 1 366 ? -12.655 -7.826 29.591 1.00 94.62 366 ASN A O 1
ATOM 2936 N N . ARG A 1 367 ? -11.145 -6.235 29.121 1.00 96.69 367 ARG A N 1
ATOM 2937 C CA . ARG A 1 367 ? -10.491 -6.988 28.034 1.00 96.69 367 ARG A CA 1
ATOM 2938 C C . ARG A 1 367 ? -9.859 -8.284 28.518 1.00 96.69 367 ARG A C 1
ATOM 2940 O O . ARG A 1 367 ? -10.068 -9.330 27.903 1.00 96.69 367 ARG A O 1
ATOM 2947 N N . ILE A 1 368 ? -9.155 -8.248 29.651 1.00 97.62 368 ILE A N 1
ATOM 2948 C CA . ILE A 1 368 ? -8.593 -9.454 30.276 1.00 97.62 368 ILE A CA 1
ATOM 2949 C C . ILE A 1 368 ? -9.712 -10.436 30.635 1.00 97.62 368 ILE A C 1
ATOM 2951 O O . ILE A 1 368 ? -9.580 -11.630 30.359 1.00 97.62 368 ILE A O 1
ATOM 2955 N N . LYS A 1 369 ? -10.832 -9.962 31.198 1.00 97.06 369 LYS A N 1
ATOM 2956 C CA . LYS A 1 369 ? -11.994 -10.800 31.533 1.00 97.06 369 LYS A CA 1
ATOM 2957 C C . LYS A 1 369 ? -12.584 -11.475 30.290 1.00 97.06 369 LYS A C 1
ATOM 2959 O O . LYS A 1 369 ? -12.792 -12.689 30.294 1.00 97.06 369 LYS A O 1
ATOM 2964 N N . GLN A 1 370 ? -12.809 -10.719 29.216 1.00 94.44 370 GLN A N 1
ATOM 2965 C CA . GLN A 1 370 ? -13.359 -11.238 27.959 1.00 94.44 370 GLN A CA 1
ATOM 2966 C C . GLN A 1 370 ? -12.418 -12.248 27.290 1.00 94.44 370 GLN A C 1
ATOM 2968 O O . GLN A 1 370 ? -12.844 -13.348 26.928 1.00 94.44 370 GLN A O 1
ATOM 2973 N N . ALA A 1 371 ? -11.127 -11.922 27.190 1.00 95.44 371 ALA A N 1
ATOM 2974 C CA . ALA A 1 371 ? -10.122 -12.817 26.627 1.00 95.44 371 ALA A CA 1
ATOM 2975 C C . ALA A 1 371 ? -9.947 -14.088 27.475 1.00 95.44 371 ALA A C 1
ATOM 2977 O O . ALA A 1 371 ? -9.822 -15.184 26.927 1.00 95.44 371 ALA A O 1
ATOM 2978 N N . SER A 1 372 ? -10.017 -13.973 28.806 1.00 97.06 372 SER A N 1
ATOM 2979 C CA . SER A 1 372 ? -9.992 -15.119 29.725 1.00 97.06 372 SER A CA 1
ATOM 2980 C C . SER A 1 372 ? -11.185 -16.047 29.512 1.00 97.06 372 SER A C 1
ATOM 2982 O O . SER A 1 372 ? -11.010 -17.265 29.459 1.00 97.06 372 SER A O 1
ATOM 2984 N N . ALA A 1 373 ? -12.389 -15.493 29.342 1.00 94.12 373 ALA A N 1
ATOM 2985 C CA . ALA A 1 373 ? -13.584 -16.277 29.042 1.00 94.12 373 ALA A CA 1
ATOM 2986 C C . ALA A 1 373 ? -13.469 -16.986 27.681 1.00 94.12 373 ALA A C 1
ATOM 2988 O O . ALA A 1 373 ? -13.769 -18.177 27.573 1.00 94.12 373 ALA A O 1
ATOM 2989 N N . ALA A 1 374 ? -12.972 -16.290 26.652 1.00 90.44 374 ALA A N 1
ATOM 2990 C CA . ALA A 1 374 ? -12.721 -16.877 25.337 1.00 90.44 374 ALA A CA 1
ATOM 2991 C C . ALA A 1 374 ? -11.700 -18.026 25.407 1.00 90.44 374 ALA A C 1
ATOM 2993 O O . ALA A 1 374 ? -11.965 -19.116 24.895 1.00 90.44 374 ALA A O 1
ATOM 2994 N N . PHE A 1 375 ? -10.584 -17.821 26.114 1.00 93.06 375 PHE A N 1
ATOM 2995 C CA . PHE A 1 375 ? -9.580 -18.860 26.332 1.00 93.06 375 PHE A CA 1
ATOM 2996 C C . PHE A 1 375 ? -10.169 -20.067 27.073 1.00 93.06 375 PHE A C 1
ATOM 2998 O O . PHE A 1 375 ? -9.940 -21.215 26.691 1.00 93.06 375 PHE A O 1
ATOM 3005 N N . GLY A 1 376 ? -10.970 -19.813 28.113 1.00 90.56 376 GLY A N 1
ATOM 3006 C CA . GLY A 1 376 ? -11.645 -20.839 28.905 1.00 90.56 376 GLY A CA 1
ATOM 3007 C C . GLY A 1 376 ? -12.549 -21.746 28.068 1.00 90.56 376 GLY A C 1
ATOM 3008 O O . GLY A 1 376 ? -12.446 -22.968 28.183 1.00 90.56 376 GLY A O 1
ATOM 3009 N N . ARG A 1 377 ? -13.364 -21.171 27.171 1.00 91.62 377 ARG A N 1
ATOM 3010 C CA . ARG A 1 377 ? -14.260 -21.927 26.270 1.00 91.62 377 ARG A CA 1
ATOM 3011 C C . ARG A 1 377 ? -13.508 -22.864 25.319 1.00 91.62 377 ARG A C 1
ATOM 3013 O O . ARG A 1 377 ? -13.992 -23.952 25.019 1.00 91.62 377 ARG A O 1
ATOM 3020 N N . LEU A 1 378 ? -12.314 -22.469 24.875 1.00 89.12 378 LEU A N 1
ATOM 3021 C CA . LEU A 1 378 ? -11.490 -23.239 23.933 1.00 89.12 378 LEU A CA 1
ATOM 3022 C C . LEU A 1 378 ? -10.487 -24.177 24.618 1.00 89.12 378 LEU A C 1
ATOM 3024 O O . LEU A 1 378 ? -9.882 -25.026 23.959 1.00 89.12 378 LEU A O 1
ATOM 3028 N N . ARG A 1 379 ? -10.329 -24.069 25.942 1.00 90.00 379 ARG A N 1
ATOM 3029 C CA . ARG A 1 379 ? -9.291 -24.764 26.712 1.00 90.00 379 ARG A CA 1
ATOM 3030 C C . ARG A 1 379 ? -9.263 -26.271 26.474 1.00 90.00 379 ARG A C 1
ATOM 3032 O O . ARG A 1 379 ? -8.208 -26.789 26.127 1.00 90.00 379 ARG A O 1
ATOM 3039 N N . ARG A 1 380 ? -10.393 -26.965 26.645 1.00 86.75 380 ARG A N 1
ATOM 3040 C CA . ARG A 1 380 ? -10.456 -28.433 26.504 1.00 86.75 380 ARG A CA 1
ATOM 3041 C C . ARG A 1 380 ? -10.399 -28.884 25.042 1.00 86.75 380 ARG A C 1
ATOM 3043 O O . ARG A 1 380 ? -9.690 -29.829 24.727 1.00 86.75 380 ARG A O 1
ATOM 3050 N N . ARG A 1 381 ? -11.133 -28.201 24.156 1.00 87.69 381 ARG A N 1
ATOM 3051 C CA . ARG A 1 381 ? -11.315 -28.619 22.753 1.00 87.69 381 ARG A CA 1
ATOM 3052 C C . ARG A 1 381 ? -10.094 -28.343 21.874 1.00 87.69 381 ARG A C 1
ATOM 3054 O O . ARG A 1 381 ? -9.814 -29.128 20.974 1.00 87.69 381 ARG A O 1
ATOM 3061 N N . VAL A 1 382 ? -9.378 -27.248 22.142 1.00 87.75 382 VAL A N 1
ATOM 3062 C CA . VAL A 1 382 ? -8.250 -26.788 21.317 1.00 87.75 382 VAL A CA 1
ATOM 3063 C C . VAL A 1 382 ? -6.938 -26.855 22.092 1.00 87.75 382 VAL A C 1
ATOM 3065 O O . VAL A 1 382 ? -6.040 -27.609 21.728 1.00 87.75 382 VAL A O 1
ATOM 3068 N N . PHE A 1 383 ? -6.807 -26.091 23.180 1.00 90.31 383 PHE A N 1
ATOM 3069 C CA . PHE A 1 383 ? -5.492 -25.861 23.796 1.00 90.31 383 PHE A CA 1
ATOM 3070 C C . PHE A 1 383 ? -4.924 -27.100 24.509 1.00 90.31 383 PHE A C 1
ATOM 3072 O O . PHE A 1 383 ? -3.733 -27.382 24.391 1.00 90.31 383 PHE A O 1
ATOM 3079 N N . GLN A 1 384 ? -5.769 -27.892 25.173 1.00 89.94 384 GLN A N 1
ATOM 3080 C CA . GLN A 1 384 ? -5.379 -29.140 25.848 1.00 89.94 384 GLN A CA 1
ATOM 3081 C C . GLN A 1 384 ? -5.451 -30.382 24.948 1.00 89.94 384 GLN A C 1
ATOM 3083 O O . GLN A 1 384 ? -5.040 -31.462 25.366 1.00 89.94 384 GLN A O 1
ATOM 3088 N N . ASN A 1 385 ? -5.952 -30.251 23.720 1.00 87.69 385 ASN A N 1
ATOM 3089 C CA . ASN A 1 385 ? -6.108 -31.385 22.819 1.00 87.69 385 ASN A CA 1
ATOM 3090 C C . ASN A 1 385 ? -4.737 -31.858 22.309 1.00 87.69 385 ASN A C 1
ATOM 3092 O O . ASN A 1 385 ? -3.995 -31.073 21.716 1.00 87.69 385 ASN A O 1
ATOM 3096 N N . LYS A 1 386 ? -4.383 -33.123 22.551 1.00 88.31 386 LYS A N 1
ATOM 3097 C CA . LYS A 1 386 ? -3.089 -33.694 22.140 1.00 88.31 386 LYS A CA 1
ATOM 3098 C C . LYS A 1 386 ? -3.001 -33.964 20.633 1.00 88.31 386 LYS A C 1
ATOM 3100 O O . LYS A 1 386 ? -1.899 -33.984 20.104 1.00 88.31 386 LYS A O 1
ATOM 3105 N N . ASN A 1 387 ? -4.137 -34.074 19.945 1.00 87.56 387 ASN A N 1
ATOM 3106 C CA . ASN A 1 387 ? -4.199 -34.372 18.510 1.00 87.56 387 ASN A CA 1
ATOM 3107 C C . ASN A 1 387 ? -4.014 -33.127 17.625 1.00 87.56 387 ASN A C 1
ATOM 3109 O O . ASN A 1 387 ? -4.031 -33.231 16.404 1.00 87.56 387 ASN A O 1
ATOM 3113 N N . LEU A 1 388 ? -3.874 -31.936 18.220 1.00 83.44 388 LEU A N 1
ATOM 3114 C CA . LEU A 1 388 ? -3.658 -30.689 17.486 1.00 83.44 388 LEU A CA 1
ATOM 3115 C C . LEU A 1 388 ? -2.206 -30.233 17.603 1.00 83.44 388 LEU A C 1
ATOM 3117 O O . LEU A 1 388 ? -1.672 -30.107 18.708 1.00 83.44 388 LEU A O 1
ATOM 3121 N N . HIS A 1 389 ? -1.605 -29.888 16.465 1.00 82.31 389 HIS A N 1
ATOM 3122 C CA . HIS A 1 389 ? -0.268 -29.305 16.423 1.00 82.31 389 HIS A CA 1
ATOM 3123 C C . HIS A 1 389 ? -0.205 -27.965 17.171 1.00 82.31 389 HIS A C 1
ATOM 3125 O O . HIS A 1 389 ? -1.143 -27.161 17.142 1.00 82.31 389 HIS A O 1
ATOM 3131 N N . LEU A 1 390 ? 0.943 -27.697 17.805 1.00 80.81 390 LEU A N 1
ATOM 3132 C CA . LEU A 1 390 ? 1.194 -26.462 18.555 1.00 80.81 390 LEU A CA 1
ATOM 3133 C C . LEU A 1 390 ? 0.946 -25.211 17.702 1.00 80.81 390 LEU A C 1
ATOM 3135 O O . LEU A 1 390 ? 0.285 -24.283 18.165 1.00 80.81 390 LEU A O 1
ATOM 3139 N N . ARG A 1 391 ? 1.402 -25.215 16.442 1.00 76.94 391 ARG A N 1
ATOM 3140 C CA . ARG A 1 391 ? 1.188 -24.111 15.495 1.00 76.94 391 ARG A CA 1
ATOM 3141 C C . ARG A 1 391 ? -0.298 -23.770 15.355 1.00 76.94 391 ARG A C 1
ATOM 3143 O O . ARG A 1 391 ? -0.668 -22.612 15.505 1.00 76.94 391 ARG A O 1
ATOM 3150 N N . THR A 1 392 ? -1.157 -24.773 15.171 1.00 70.81 392 THR A N 1
ATOM 3151 C CA . THR A 1 392 ? -2.613 -24.589 15.069 1.00 70.81 392 THR A CA 1
ATOM 3152 C C . THR A 1 392 ? -3.197 -23.994 16.349 1.00 70.81 392 THR A C 1
ATOM 3154 O O . THR A 1 392 ? -3.990 -23.055 16.289 1.00 70.81 392 THR A O 1
ATOM 3157 N N . LYS A 1 393 ? -2.773 -24.481 17.523 1.00 83.12 393 LYS A N 1
ATOM 3158 C CA . LYS A 1 393 ? -3.220 -23.941 18.820 1.00 83.12 393 LYS A CA 1
ATOM 3159 C C . LYS A 1 393 ? -2.844 -22.471 18.986 1.00 83.12 393 LYS A C 1
ATOM 3161 O O . LYS A 1 393 ? -3.681 -21.675 19.410 1.00 83.12 393 LYS A O 1
ATOM 3166 N N . VAL A 1 394 ? -1.606 -22.114 18.645 1.00 77.50 394 VAL A N 1
ATOM 3167 C CA . VAL A 1 394 ? -1.114 -20.732 18.715 1.00 77.50 394 VAL A CA 1
ATOM 3168 C C . VAL A 1 394 ? -1.863 -19.837 17.727 1.00 77.50 394 VAL A C 1
ATOM 3170 O O . VAL A 1 394 ? -2.291 -18.755 18.119 1.00 77.50 394 VAL A O 1
ATOM 3173 N N . CYS A 1 395 ? -2.117 -20.297 16.497 1.00 73.25 395 CYS A N 1
ATOM 3174 C CA . CYS A 1 395 ? -2.918 -19.548 15.524 1.00 73.25 395 CYS A CA 1
ATOM 3175 C C . CYS A 1 395 ? -4.330 -19.253 16.049 1.00 73.25 395 CYS A C 1
ATOM 3177 O O . CYS A 1 395 ? -4.774 -18.109 15.996 1.00 73.25 395 CYS A O 1
ATOM 3179 N N . VAL A 1 396 ? -5.020 -20.248 16.620 1.00 73.88 396 VAL A N 1
ATOM 3180 C CA . VAL A 1 396 ? -6.356 -20.047 17.213 1.00 73.88 396 VAL A CA 1
ATOM 3181 C C . VAL A 1 396 ? -6.300 -19.075 18.396 1.00 73.88 396 VAL A C 1
ATOM 3183 O O . VAL A 1 396 ? -7.157 -18.200 18.528 1.00 73.88 396 VAL A O 1
ATOM 3186 N N . TYR A 1 397 ? -5.279 -19.190 19.249 1.00 87.06 397 TYR A N 1
ATOM 3187 C CA . TYR A 1 397 ? -5.066 -18.272 20.368 1.00 87.06 397 TYR A CA 1
ATOM 3188 C C . TYR A 1 397 ? -4.862 -16.823 19.902 1.00 87.06 397 TYR A C 1
ATOM 3190 O O . TYR A 1 397 ? -5.503 -15.913 20.431 1.00 87.06 397 TYR A O 1
ATOM 3198 N N . GLN A 1 398 ? -4.018 -16.602 18.893 1.00 80.62 398 GLN A N 1
ATOM 3199 C CA . GLN A 1 398 ? -3.792 -15.277 18.317 1.00 80.62 398 GLN A CA 1
ATOM 3200 C C . GLN A 1 398 ? -5.070 -14.724 17.668 1.00 80.62 398 GLN A C 1
ATOM 3202 O O . GLN A 1 398 ? -5.438 -13.581 17.926 1.00 80.62 398 GLN A O 1
ATOM 3207 N N . ALA A 1 399 ? -5.786 -15.545 16.896 1.00 71.25 399 ALA A N 1
ATOM 3208 C CA . ALA A 1 399 ? -6.976 -15.125 16.159 1.00 71.25 399 ALA A CA 1
ATOM 3209 C C . ALA A 1 399 ? -8.173 -14.771 17.056 1.00 71.25 399 ALA A C 1
ATOM 3211 O O . ALA A 1 399 ? -8.972 -13.916 16.679 1.00 71.25 399 ALA A O 1
ATOM 3212 N N . ILE A 1 400 ? -8.309 -15.408 18.225 1.00 78.88 400 ILE A N 1
ATOM 3213 C CA . ILE A 1 400 ? -9.479 -15.238 19.103 1.00 78.88 400 ILE A CA 1
ATOM 3214 C C . ILE A 1 400 ? -9.118 -14.510 20.399 1.00 78.88 400 ILE A C 1
ATOM 3216 O O . ILE A 1 400 ? -9.762 -13.528 20.764 1.00 78.88 400 ILE A O 1
ATOM 3220 N N . CYS A 1 401 ? -8.117 -14.988 21.140 1.00 89.19 401 CYS A N 1
ATOM 3221 C CA . CYS A 1 401 ? -7.816 -14.449 22.465 1.00 89.19 401 CYS A CA 1
ATOM 3222 C C . CYS A 1 401 ? -7.059 -13.122 22.378 1.00 89.19 401 CYS A C 1
ATOM 3224 O O . CYS A 1 401 ? -7.416 -12.192 23.095 1.00 89.19 401 CYS A O 1
ATOM 3226 N N . ILE A 1 402 ? -6.047 -13.016 21.509 1.00 90.69 402 ILE A N 1
ATOM 3227 C CA . ILE A 1 402 ? -5.245 -11.787 21.379 1.00 90.69 402 ILE A CA 1
ATOM 3228 C C . ILE A 1 402 ? -6.042 -10.662 20.724 1.00 90.69 402 ILE A C 1
ATOM 3230 O O . ILE A 1 402 ? -6.008 -9.539 21.219 1.00 90.69 402 ILE A O 1
ATOM 3234 N N . THR A 1 403 ? -6.820 -10.960 19.684 1.00 84.06 403 THR A N 1
ATOM 3235 C CA . THR A 1 403 ? -7.736 -9.987 19.063 1.00 84.06 403 THR A CA 1
ATOM 3236 C C . THR A 1 403 ? -8.778 -9.462 20.053 1.00 84.06 403 THR A C 1
ATOM 3238 O O . THR A 1 403 ? -9.029 -8.262 20.087 1.00 84.06 403 THR A O 1
ATOM 3241 N N . THR A 1 404 ? -9.329 -10.324 20.918 1.00 90.69 404 THR A N 1
ATOM 3242 C CA . THR A 1 404 ? -10.250 -9.906 21.991 1.00 90.69 404 THR A CA 1
ATOM 3243 C C . THR A 1 404 ? -9.542 -9.064 23.056 1.00 90.69 404 THR A C 1
ATOM 3245 O O . THR A 1 404 ? -10.089 -8.065 23.520 1.00 90.69 404 THR A O 1
ATOM 3248 N N . LEU A 1 405 ? -8.329 -9.463 23.455 1.00 95.88 405 LEU A N 1
ATOM 3249 C CA . LEU A 1 405 ? -7.545 -8.789 24.491 1.00 95.88 405 LEU A CA 1
ATOM 3250 C C . LEU A 1 405 ? -7.113 -7.382 24.065 1.00 95.88 405 LEU A C 1
ATOM 3252 O O . LEU A 1 405 ? -7.122 -6.473 24.886 1.00 95.88 405 LEU A O 1
ATOM 3256 N N . LEU A 1 406 ? -6.709 -7.219 22.805 1.00 94.06 406 LEU A N 1
ATOM 3257 C CA . LEU A 1 406 ? -6.102 -5.994 22.274 1.00 94.06 406 LEU A CA 1
ATOM 3258 C C . LEU A 1 406 ? -7.048 -5.188 21.380 1.00 94.06 406 LEU A C 1
ATOM 3260 O O . LEU A 1 406 ? -6.602 -4.318 20.631 1.00 94.06 406 LEU A O 1
ATOM 3264 N N . TYR A 1 407 ? -8.347 -5.468 21.450 1.00 93.44 407 TYR A N 1
ATOM 3265 C CA . TYR A 1 407 ? -9.352 -4.697 20.731 1.00 93.44 407 TYR A CA 1
ATOM 3266 C C . TYR A 1 407 ? -9.247 -3.210 21.104 1.00 93.44 407 TYR A C 1
ATOM 3268 O O . TYR A 1 407 ? -9.246 -2.859 22.284 1.00 93.44 407 TYR A O 1
ATOM 3276 N N . SER A 1 408 ? -9.150 -2.353 20.086 1.00 88.75 408 SER A N 1
ATOM 3277 C CA . SER A 1 408 ? -8.998 -0.896 20.206 1.00 88.75 408 SER A CA 1
ATOM 3278 C C . SER A 1 408 ? -7.754 -0.409 20.968 1.00 88.75 408 SER A C 1
ATOM 3280 O O . SER A 1 408 ? -7.703 0.749 21.395 1.00 88.75 408 SER A O 1
ATOM 3282 N N . CYS A 1 409 ? -6.719 -1.246 21.127 1.00 93.31 409 CYS A N 1
ATOM 3283 C CA . CYS A 1 409 ? -5.498 -0.858 21.844 1.00 93.31 409 CYS A CA 1
ATOM 3284 C C . CYS A 1 409 ? -4.713 0.287 21.177 1.00 93.31 409 CYS A C 1
ATOM 3286 O O . CYS A 1 409 ? -3.921 0.971 21.834 1.00 93.31 409 CYS A O 1
ATOM 3288 N N . GLU A 1 410 ? -4.967 0.555 19.894 1.00 92.56 410 GLU A N 1
ATOM 3289 C CA . GLU A 1 410 ? -4.400 1.682 19.160 1.00 92.56 410 GLU A CA 1
ATOM 3290 C C . GLU A 1 410 ? -4.778 3.050 19.744 1.00 92.56 410 GLU A C 1
ATOM 3292 O O . GLU A 1 410 ? -4.062 4.014 19.499 1.00 92.56 410 GLU A O 1
ATOM 3297 N N . ALA A 1 411 ? -5.858 3.145 20.527 1.00 89.69 411 ALA A N 1
ATOM 3298 C CA . ALA A 1 411 ? -6.301 4.385 21.168 1.00 89.69 411 ALA A CA 1
ATOM 3299 C C . ALA A 1 411 ? -5.887 4.498 22.649 1.00 89.69 411 ALA A C 1
ATOM 3301 O O . ALA A 1 411 ? -6.126 5.526 23.286 1.00 89.69 411 ALA A O 1
ATOM 3302 N N . TRP A 1 412 ? -5.283 3.455 23.227 1.00 92.19 412 TRP A N 1
ATOM 3303 C CA . TRP A 1 412 ? -5.006 3.403 24.662 1.00 92.19 412 TRP A CA 1
ATOM 3304 C C . TRP A 1 412 ? -3.841 4.294 25.089 1.00 92.19 412 TRP A C 1
ATOM 3306 O O . TRP A 1 412 ? -2.832 4.413 24.394 1.00 92.19 412 TRP A O 1
ATOM 3316 N N . VAL A 1 413 ? -3.960 4.848 26.301 1.00 92.00 413 VAL A N 1
ATOM 3317 C CA . VAL A 1 413 ? -2.859 5.510 27.009 1.00 92.00 413 VAL A CA 1
ATOM 3318 C C . VAL A 1 413 ? -2.398 4.628 28.170 1.00 92.00 413 VAL A C 1
ATOM 3320 O O . VAL A 1 413 ? -2.944 4.682 29.270 1.00 92.00 413 VAL A O 1
ATOM 3323 N N . THR A 1 414 ? -1.403 3.781 27.918 1.00 92.50 414 THR A N 1
ATOM 3324 C CA . THR A 1 414 ? -0.972 2.723 28.838 1.00 92.50 414 THR A CA 1
ATOM 3325 C C . THR A 1 414 ? 0.139 3.162 29.790 1.00 92.50 414 THR A C 1
ATOM 3327 O O . THR A 1 414 ? 1.115 3.828 29.424 1.00 92.50 414 THR A O 1
ATOM 3330 N N . TYR A 1 415 ? 0.038 2.685 31.026 1.00 92.75 415 TYR A N 1
ATOM 3331 C CA . TYR A 1 415 ? 1.091 2.724 32.035 1.00 92.75 415 TYR A CA 1
ATOM 3332 C C . TYR A 1 415 ? 1.729 1.343 32.199 1.00 92.75 415 TYR A C 1
ATOM 3334 O O . TYR A 1 415 ? 1.144 0.324 31.834 1.00 92.75 415 TYR A O 1
ATOM 3342 N N . SER A 1 416 ? 2.911 1.285 32.819 1.00 92.50 416 SER A N 1
ATOM 3343 C CA . SER A 1 416 ? 3.625 0.021 33.046 1.00 92.50 416 SER A CA 1
ATOM 3344 C C . SER A 1 416 ? 2.782 -1.007 33.810 1.00 92.50 416 SER A C 1
ATOM 3346 O O . SER A 1 416 ? 2.898 -2.197 33.545 1.00 92.50 416 SER A O 1
ATOM 3348 N N . ARG A 1 417 ? 1.888 -0.569 34.712 1.00 95.50 417 ARG A N 1
ATOM 3349 C CA . ARG A 1 417 ? 0.944 -1.464 35.406 1.00 95.50 417 ARG A CA 1
ATOM 3350 C C . ARG A 1 417 ? -0.026 -2.172 34.451 1.00 95.50 417 ARG A C 1
ATOM 3352 O O . ARG A 1 417 ? -0.293 -3.353 34.637 1.00 95.50 417 ARG A O 1
ATOM 3359 N N . HIS A 1 418 ? -0.503 -1.475 33.415 1.00 96.00 418 HIS A N 1
ATOM 3360 C CA . HIS A 1 418 ? -1.420 -2.026 32.412 1.00 96.00 418 HIS A CA 1
ATOM 3361 C C . HIS A 1 418 ? -0.716 -3.058 31.544 1.00 96.00 418 HIS A C 1
ATOM 3363 O O . HIS A 1 418 ? -1.208 -4.171 31.395 1.00 96.00 418 HIS A O 1
ATOM 3369 N N . ILE A 1 419 ? 0.473 -2.708 31.041 1.00 95.94 419 ILE A N 1
ATOM 3370 C CA . ILE A 1 419 ? 1.297 -3.612 30.234 1.00 95.94 419 ILE A CA 1
ATOM 3371 C C . ILE A 1 419 ? 1.624 -4.881 31.023 1.00 95.94 419 ILE A C 1
ATOM 3373 O O . ILE A 1 419 ? 1.392 -5.975 30.522 1.00 95.94 419 ILE A O 1
ATOM 3377 N N . ARG A 1 420 ? 2.054 -4.760 32.288 1.00 97.12 420 ARG A N 1
ATOM 3378 C CA . ARG A 1 420 ? 2.323 -5.923 33.152 1.00 97.12 420 ARG A CA 1
ATOM 3379 C C . ARG A 1 420 ? 1.101 -6.828 33.312 1.00 97.12 420 ARG A C 1
ATOM 3381 O O . ARG A 1 420 ? 1.248 -8.040 33.211 1.00 97.12 420 ARG A O 1
ATOM 3388 N N . ALA A 1 421 ? -0.087 -6.269 33.544 1.00 97.56 421 ALA A N 1
ATOM 3389 C CA . ALA A 1 421 ? -1.307 -7.062 33.709 1.00 97.56 421 ALA A CA 1
ATOM 3390 C C . ALA A 1 421 ? -1.680 -7.834 32.427 1.00 97.56 421 ALA A C 1
ATOM 3392 O O . ALA A 1 421 ? -2.009 -9.022 32.486 1.00 97.56 421 ALA A O 1
ATOM 3393 N N . LEU A 1 422 ? -1.583 -7.179 31.266 1.00 97.62 422 LEU A N 1
ATOM 3394 C CA . LEU A 1 422 ? -1.842 -7.801 29.965 1.00 97.62 422 LEU A CA 1
ATOM 3395 C C . LEU A 1 422 ? -0.800 -8.879 29.633 1.00 97.62 422 LEU A C 1
ATOM 3397 O O . LEU A 1 422 ? -1.161 -9.977 29.209 1.00 97.62 422 LEU A O 1
ATOM 3401 N N . GLU A 1 423 ? 0.478 -8.599 29.886 1.00 96.31 423 GLU A N 1
ATOM 3402 C CA . GLU A 1 423 ? 1.580 -9.535 29.658 1.00 96.31 423 GLU A CA 1
ATOM 3403 C C . GLU A 1 423 ? 1.441 -10.770 30.562 1.00 96.31 423 GLU A C 1
ATOM 3405 O O . GLU A 1 423 ? 1.529 -11.903 30.097 1.00 96.31 423 GLU A O 1
ATOM 3410 N N . GLN A 1 424 ? 1.099 -10.589 31.841 1.00 95.38 424 GLN A N 1
ATOM 3411 C CA . GLN A 1 424 ? 0.823 -11.702 32.756 1.00 95.38 424 GLN A CA 1
ATOM 3412 C C . GLN A 1 424 ? -0.329 -12.591 32.272 1.00 95.38 424 GLN A C 1
ATOM 3414 O O . GLN A 1 424 ? -0.292 -13.812 32.443 1.00 95.38 424 GLN A O 1
ATOM 3419 N N . PHE A 1 425 ? -1.381 -12.019 31.684 1.00 96.81 425 PHE A N 1
ATOM 3420 C CA . PHE A 1 425 ? -2.430 -12.816 31.051 1.00 96.81 425 PHE A CA 1
ATOM 3421 C C . PHE A 1 425 ? -1.897 -13.585 29.832 1.00 96.81 425 PHE A C 1
ATOM 3423 O O . PHE A 1 425 ? -2.125 -14.795 29.736 1.00 96.81 425 PHE A O 1
ATOM 3430 N N . HIS A 1 426 ? -1.155 -12.908 28.951 1.00 96.25 426 HIS A N 1
ATOM 3431 C CA . HIS A 1 426 ? -0.589 -13.488 27.735 1.00 96.25 426 HIS A CA 1
ATOM 3432 C C . HIS A 1 426 ? 0.309 -14.695 28.034 1.00 96.25 426 HIS A C 1
ATOM 3434 O O . HIS A 1 426 ? 0.095 -15.788 27.506 1.00 96.25 426 HIS A O 1
ATOM 3440 N N . ILE A 1 427 ? 1.248 -14.523 28.964 1.00 93.44 427 ILE A N 1
ATOM 3441 C CA . ILE A 1 427 ? 2.216 -15.545 29.370 1.00 93.44 427 ILE A CA 1
ATOM 3442 C C . ILE A 1 427 ? 1.513 -16.753 29.982 1.00 93.44 427 ILE A C 1
ATOM 3444 O O . ILE A 1 427 ? 1.786 -17.887 29.590 1.00 93.44 427 ILE A O 1
ATOM 3448 N N . ARG A 1 428 ? 0.557 -16.529 30.895 1.00 94.31 428 ARG A N 1
ATOM 3449 C CA . ARG A 1 428 ? -0.206 -17.623 31.520 1.00 94.31 428 ARG A CA 1
ATOM 3450 C C . ARG A 1 428 ? -0.953 -18.466 30.487 1.00 94.31 428 ARG A C 1
ATOM 3452 O O . ARG A 1 428 ? -1.074 -19.678 30.663 1.00 94.31 428 ARG A O 1
ATOM 3459 N N . CYS A 1 429 ? -1.471 -17.850 29.427 1.00 95.12 429 CYS A N 1
ATOM 3460 C CA . CYS A 1 429 ? -2.138 -18.575 28.349 1.00 95.12 429 CYS A CA 1
ATOM 3461 C C . CYS A 1 429 ? -1.146 -19.404 27.523 1.00 95.12 429 CYS A C 1
ATOM 3463 O O . CYS A 1 429 ? -1.400 -20.587 27.299 1.00 95.12 429 CYS A O 1
ATOM 3465 N N . LEU A 1 430 ? -0.005 -18.825 27.132 1.00 94.88 430 LEU A N 1
ATOM 3466 C CA . LEU A 1 430 ? 1.030 -19.529 26.367 1.00 94.88 430 LEU A CA 1
ATOM 3467 C C . LEU A 1 430 ? 1.634 -20.705 27.142 1.00 94.88 430 LEU A C 1
ATOM 3469 O O . LEU A 1 430 ? 1.729 -21.805 26.603 1.00 94.88 430 LEU A O 1
ATOM 3473 N N . GLN A 1 431 ? 1.952 -20.515 28.425 1.00 93.94 431 GLN A N 1
ATOM 3474 C CA . GLN A 1 431 ? 2.432 -21.593 29.298 1.00 93.94 431 GLN A CA 1
ATOM 3475 C C . GLN A 1 431 ? 1.430 -22.754 29.350 1.00 93.94 431 GLN A C 1
ATOM 3477 O O . GLN A 1 431 ? 1.811 -23.908 29.182 1.00 93.94 431 GLN A O 1
ATOM 3482 N N . ARG A 1 432 ? 0.126 -22.462 29.475 1.00 92.88 432 ARG A N 1
ATOM 3483 C CA . ARG A 1 432 ? -0.930 -23.490 29.456 1.00 92.88 432 ARG A CA 1
ATOM 3484 C C . ARG A 1 432 ? -1.064 -24.209 28.114 1.00 92.88 432 ARG A C 1
ATOM 3486 O O . ARG A 1 432 ? -1.401 -25.388 28.120 1.00 92.88 432 ARG A O 1
ATOM 3493 N N . ILE A 1 433 ? -0.841 -23.524 26.991 1.00 93.50 433 ILE A N 1
ATOM 3494 C CA . ILE A 1 433 ? -0.845 -24.141 25.652 1.00 93.50 433 ILE A CA 1
ATOM 3495 C C . ILE A 1 433 ? 0.344 -25.097 25.498 1.00 93.50 433 ILE A C 1
ATOM 3497 O O . ILE A 1 433 ? 0.182 -26.183 24.943 1.00 93.50 433 ILE A O 1
ATOM 3501 N N . LEU A 1 434 ? 1.513 -24.706 26.011 1.00 91.69 434 LEU A N 1
ATOM 3502 C CA . LEU A 1 434 ? 2.737 -25.511 25.987 1.00 91.69 434 LEU A CA 1
ATOM 3503 C C . LEU A 1 434 ? 2.757 -26.629 27.040 1.00 91.69 434 LEU A C 1
ATOM 3505 O O . LEU A 1 434 ? 3.627 -27.491 26.988 1.00 91.69 434 LEU A O 1
ATOM 3509 N N . GLY A 1 435 ? 1.829 -26.617 28.000 1.00 90.44 435 GLY A N 1
ATOM 3510 C CA . GLY A 1 435 ? 1.847 -27.540 29.137 1.00 90.44 435 GLY A CA 1
ATOM 3511 C C . GLY A 1 435 ? 2.941 -27.233 30.165 1.00 90.44 435 GLY A C 1
ATOM 3512 O O . GLY A 1 435 ? 3.235 -28.086 30.993 1.00 90.44 435 GLY A O 1
ATOM 3513 N N . ILE A 1 436 ? 3.517 -26.028 30.128 1.00 91.06 436 ILE A N 1
ATOM 3514 C CA . ILE A 1 436 ? 4.558 -25.576 31.054 1.00 91.06 436 ILE A CA 1
ATOM 3515 C C . ILE A 1 436 ? 3.918 -25.161 32.377 1.00 91.06 436 ILE A C 1
ATOM 3517 O O . ILE A 1 436 ? 2.934 -24.414 32.428 1.00 91.06 436 ILE A O 1
ATOM 3521 N N . THR A 1 437 ? 4.518 -25.626 33.458 1.00 86.00 437 THR A N 1
ATOM 3522 C CA . THR A 1 437 ? 4.166 -25.328 34.838 1.00 86.00 437 THR A CA 1
ATOM 3523 C C . THR A 1 437 ? 5.233 -24.450 35.490 1.00 86.00 437 THR A C 1
ATOM 3525 O O . THR A 1 437 ? 6.345 -24.291 34.993 1.00 86.00 437 THR A O 1
ATOM 3528 N N . TRP A 1 438 ? 4.912 -23.874 36.649 1.00 78.44 438 TRP A N 1
ATOM 3529 C CA . TRP A 1 438 ? 5.862 -23.056 37.409 1.00 78.44 438 TRP A CA 1
ATOM 3530 C C . TRP A 1 438 ? 7.120 -23.833 37.847 1.00 78.44 438 TRP A C 1
ATOM 3532 O O . TRP A 1 438 ? 8.156 -23.218 38.092 1.00 78.44 438 TRP A O 1
ATOM 3542 N N . ARG A 1 439 ? 7.041 -25.172 37.931 1.00 84.25 439 ARG A N 1
ATOM 3543 C CA . ARG A 1 439 ? 8.154 -26.052 38.326 1.00 84.25 439 ARG A CA 1
ATOM 3544 C C . ARG A 1 439 ? 9.237 -26.145 37.258 1.00 84.25 439 ARG A C 1
ATOM 3546 O O . ARG A 1 439 ? 10.396 -26.331 37.603 1.00 84.25 439 ARG A O 1
ATOM 3553 N N . ASP A 1 440 ? 8.864 -25.949 35.997 1.00 85.94 440 ASP A N 1
ATOM 3554 C CA . ASP A 1 440 ? 9.769 -26.101 34.857 1.00 85.94 440 ASP A CA 1
ATOM 3555 C C . ASP A 1 440 ? 10.748 -24.921 34.729 1.00 85.94 440 ASP A C 1
ATOM 3557 O O . ASP A 1 440 ? 11.699 -24.993 33.960 1.00 85.94 440 ASP A O 1
ATOM 3561 N N . ARG A 1 441 ? 10.522 -23.823 35.476 1.00 84.88 441 ARG A N 1
ATOM 3562 C CA . ARG A 1 441 ? 11.378 -22.616 35.534 1.00 84.88 441 ARG A CA 1
ATOM 3563 C C . ARG A 1 441 ? 11.775 -22.052 34.159 1.00 84.88 441 ARG A C 1
ATOM 3565 O O . ARG A 1 441 ? 12.826 -21.434 34.017 1.00 84.88 441 ARG A O 1
ATOM 3572 N N . VAL A 1 442 ? 10.907 -22.219 33.160 1.00 85.75 442 VAL A N 1
ATOM 3573 C CA . VAL A 1 442 ? 11.154 -21.762 31.787 1.00 85.75 442 VAL A CA 1
ATOM 3574 C C . VAL A 1 442 ? 11.066 -20.230 31.714 1.00 85.75 442 VAL A C 1
ATOM 3576 O O . VAL A 1 442 ? 10.030 -19.665 32.093 1.00 85.75 442 VAL A O 1
ATOM 3579 N N . PRO A 1 443 ? 12.107 -19.534 31.219 1.00 88.62 443 PRO A N 1
ATOM 3580 C CA . PRO A 1 443 ? 12.096 -18.083 31.087 1.00 88.62 443 PRO A CA 1
ATOM 3581 C C . PRO A 1 443 ? 11.095 -17.612 30.022 1.00 88.62 443 PRO A C 1
ATOM 3583 O O . PRO A 1 443 ? 10.783 -18.311 29.057 1.00 88.62 443 PRO A O 1
ATOM 3586 N N . LEU A 1 444 ? 10.613 -16.373 30.170 1.00 84.88 444 LEU A N 1
ATOM 3587 C CA . LEU A 1 444 ? 9.649 -15.763 29.245 1.00 84.88 444 LEU A CA 1
ATOM 3588 C C . LEU A 1 444 ? 10.140 -15.758 27.789 1.00 84.88 444 LEU A C 1
ATOM 3590 O O . LEU A 1 444 ? 9.369 -16.052 26.876 1.00 84.88 444 LEU A O 1
ATOM 3594 N N . SER A 1 445 ? 11.416 -15.443 27.572 1.00 87.38 445 SER A N 1
ATOM 3595 C CA . SER A 1 445 ? 12.032 -15.430 26.241 1.00 87.38 445 SER A CA 1
ATOM 3596 C C . SER A 1 445 ? 11.884 -16.775 25.526 1.00 87.38 445 SER A C 1
ATOM 3598 O O . SER A 1 445 ? 11.576 -16.812 24.337 1.00 87.38 445 SER A O 1
ATOM 3600 N N . GLU A 1 446 ? 12.020 -17.881 26.256 1.00 89.19 446 GLU A N 1
ATOM 3601 C CA . GLU A 1 446 ? 11.884 -19.228 25.710 1.00 89.19 446 GLU A CA 1
ATOM 3602 C C . GLU A 1 446 ? 10.420 -19.587 25.418 1.00 89.19 446 GLU A C 1
ATOM 3604 O O . GLU A 1 446 ? 10.131 -20.176 24.377 1.00 89.19 446 GLU A O 1
ATOM 3609 N N . VAL A 1 447 ? 9.474 -19.174 26.273 1.00 91.50 447 VAL A N 1
ATOM 3610 C CA . VAL A 1 447 ? 8.028 -19.346 26.015 1.00 91.50 447 VAL A CA 1
ATOM 3611 C C . VAL A 1 447 ? 7.609 -18.629 24.726 1.00 91.50 447 VAL A C 1
ATOM 3613 O O . VAL A 1 447 ? 6.881 -19.195 23.904 1.00 91.50 447 VAL A O 1
ATOM 3616 N N . LEU A 1 448 ? 8.076 -17.393 24.534 1.00 88.88 448 LEU A N 1
ATOM 3617 C CA . LEU A 1 448 ? 7.797 -16.603 23.333 1.00 88.88 448 LEU A CA 1
ATOM 3618 C C . LEU A 1 448 ? 8.463 -17.208 22.092 1.00 88.88 448 LEU A C 1
ATOM 3620 O O . LEU A 1 448 ? 7.802 -17.341 21.065 1.00 88.88 448 LEU A O 1
ATOM 3624 N N . SER A 1 449 ? 9.719 -17.651 22.207 1.00 86.62 449 SER A N 1
ATOM 3625 C CA . SER A 1 449 ? 10.457 -18.315 21.123 1.00 86.62 449 SER A CA 1
ATOM 3626 C C . SER A 1 449 ? 9.765 -19.604 20.661 1.00 86.62 449 SER A C 1
ATOM 3628 O O . SER A 1 449 ? 9.428 -19.741 19.486 1.00 86.62 449 SER A O 1
ATOM 3630 N N . LYS A 1 450 ? 9.411 -20.503 21.593 1.00 84.69 450 LYS A N 1
ATOM 3631 C CA . LYS A 1 450 ? 8.717 -21.774 21.296 1.00 84.69 450 LYS A CA 1
ATOM 3632 C C . LYS A 1 450 ? 7.360 -21.591 20.618 1.00 84.69 450 LYS A C 1
ATOM 3634 O O . LYS A 1 450 ? 6.905 -22.472 19.894 1.00 84.69 450 LYS A O 1
ATOM 3639 N N . THR A 1 451 ? 6.687 -20.474 20.881 1.00 81.81 451 THR A N 1
ATOM 3640 C CA . THR A 1 451 ? 5.365 -20.172 20.310 1.00 81.81 451 THR A CA 1
ATOM 3641 C C . THR A 1 451 ? 5.431 -19.220 19.125 1.00 81.81 451 THR A C 1
ATOM 3643 O O . THR A 1 451 ? 4.395 -18.965 18.517 1.00 81.81 451 THR A O 1
ATOM 3646 N N . ASN A 1 452 ? 6.611 -18.691 18.790 1.00 81.56 452 ASN A N 1
ATOM 3647 C CA . ASN A 1 452 ? 6.788 -17.613 17.820 1.00 81.56 452 ASN A CA 1
ATOM 3648 C C . ASN A 1 452 ? 5.833 -16.421 18.076 1.00 81.56 452 ASN A C 1
ATOM 3650 O O . ASN A 1 452 ? 5.224 -15.870 17.155 1.00 81.56 452 ASN A O 1
ATOM 3654 N N . CYS A 1 453 ? 5.636 -16.062 19.351 1.00 81.25 453 CYS A N 1
ATOM 3655 C CA . CYS A 1 453 ? 4.796 -14.936 19.767 1.00 81.25 453 CYS A CA 1
ATOM 3656 C C . CYS A 1 453 ? 5.639 -13.705 20.127 1.00 81.25 453 CYS A C 1
ATOM 3658 O O . CYS A 1 453 ? 6.777 -13.814 20.575 1.00 81.25 453 CYS A O 1
ATOM 3660 N N . ARG A 1 454 ? 5.049 -12.515 19.968 1.00 88.69 454 ARG A N 1
ATOM 3661 C CA . ARG A 1 454 ? 5.615 -11.238 20.434 1.00 88.69 454 ARG A CA 1
ATOM 3662 C C . ARG A 1 454 ? 5.058 -10.887 21.810 1.00 88.69 454 ARG A C 1
ATOM 3664 O O . ARG A 1 454 ? 3.976 -11.347 22.163 1.00 88.69 454 ARG A O 1
ATOM 3671 N N . THR A 1 455 ? 5.749 -10.012 22.538 1.00 93.19 455 THR A N 1
ATOM 3672 C CA . THR A 1 455 ? 5.196 -9.417 23.764 1.00 93.19 455 THR A CA 1
ATOM 3673 C C . THR A 1 455 ? 3.952 -8.583 23.452 1.00 93.19 455 THR A C 1
ATOM 3675 O O . THR A 1 455 ? 3.768 -8.076 22.333 1.00 93.19 455 THR A O 1
ATOM 3678 N N . ILE A 1 456 ? 3.093 -8.394 24.452 1.00 94.75 456 ILE A N 1
ATOM 3679 C CA . ILE A 1 456 ? 1.922 -7.526 24.323 1.00 94.75 456 ILE A CA 1
ATOM 3680 C C . ILE A 1 456 ? 2.354 -6.078 24.116 1.00 94.75 456 ILE A C 1
ATOM 3682 O O . ILE A 1 456 ? 1.775 -5.389 23.282 1.00 94.75 456 ILE A O 1
ATOM 3686 N N . GLU A 1 457 ? 3.401 -5.625 24.806 1.00 94.12 457 GLU A N 1
ATOM 3687 C CA . GLU A 1 457 ? 3.927 -4.267 24.629 1.00 94.12 457 GLU A CA 1
ATOM 3688 C C . GLU A 1 457 ? 4.355 -3.989 23.181 1.00 94.12 457 GLU A C 1
ATOM 3690 O O . GLU A 1 457 ? 3.974 -2.966 22.604 1.00 94.12 457 GLU A O 1
ATOM 3695 N N . ALA A 1 458 ? 5.089 -4.921 22.562 1.00 89.62 458 ALA A N 1
ATOM 3696 C CA . ALA A 1 458 ? 5.497 -4.802 21.165 1.00 89.62 458 ALA A CA 1
ATOM 3697 C C . ALA A 1 458 ? 4.282 -4.804 20.226 1.00 89.62 458 ALA A C 1
ATOM 3699 O O . ALA A 1 458 ? 4.228 -4.023 19.276 1.00 89.62 458 ALA A O 1
ATOM 3700 N N . THR A 1 459 ? 3.281 -5.637 20.519 1.00 90.38 459 THR A N 1
ATOM 3701 C CA . THR A 1 459 ? 2.050 -5.723 19.724 1.00 90.38 459 THR A CA 1
ATOM 3702 C C . THR A 1 459 ? 1.232 -4.429 19.813 1.00 90.38 459 THR A C 1
ATOM 3704 O O . THR A 1 459 ? 0.855 -3.876 18.783 1.00 90.38 459 THR A O 1
ATOM 3707 N N . ILE A 1 460 ? 1.026 -3.875 21.011 1.00 93.75 460 ILE A N 1
ATOM 3708 C CA . ILE A 1 460 ? 0.340 -2.584 21.201 1.00 93.75 460 ILE A CA 1
ATOM 3709 C C . ILE A 1 460 ? 1.097 -1.469 20.476 1.00 93.75 460 ILE A C 1
ATOM 3711 O O . ILE A 1 460 ? 0.492 -0.697 19.735 1.00 93.75 460 ILE A O 1
ATOM 3715 N N . THR A 1 461 ? 2.424 -1.418 20.628 1.00 90.56 461 THR A N 1
ATOM 3716 C CA . THR A 1 461 ? 3.276 -0.437 19.937 1.00 90.56 461 THR A CA 1
ATOM 3717 C C . THR A 1 461 ? 3.099 -0.528 18.420 1.00 90.56 461 THR A C 1
ATOM 3719 O O . THR A 1 461 ? 2.912 0.490 17.754 1.00 90.56 461 THR A O 1
ATOM 3722 N N . GLN A 1 462 ? 3.078 -1.744 17.868 1.00 85.62 462 GLN A N 1
ATOM 3723 C CA . GLN A 1 462 ? 2.844 -1.976 16.445 1.00 85.62 462 GLN A CA 1
ATOM 3724 C C . GLN A 1 462 ? 1.465 -1.467 15.994 1.00 85.62 462 GLN A C 1
ATOM 3726 O O . GLN A 1 462 ? 1.371 -0.779 14.976 1.00 85.62 462 GLN A O 1
ATOM 3731 N N . HIS A 1 463 ? 0.401 -1.775 16.740 1.00 86.25 463 HIS A N 1
ATOM 3732 C CA . HIS A 1 463 ? -0.956 -1.310 16.435 1.00 86.25 463 HIS A CA 1
ATOM 3733 C C . HIS A 1 463 ? -1.058 0.221 16.481 1.00 86.25 463 HIS A C 1
ATOM 3735 O O . HIS A 1 463 ? -1.599 0.833 15.558 1.00 86.25 463 HIS A O 1
ATOM 3741 N N . GLN A 1 464 ? -0.467 0.848 17.499 1.00 91.25 464 GLN A N 1
ATOM 3742 C CA . GLN A 1 464 ? -0.438 2.303 17.661 1.00 91.25 464 GLN A CA 1
ATOM 3743 C C . GLN A 1 464 ? 0.322 3.001 16.533 1.00 91.25 464 GLN A C 1
ATOM 3745 O O . GLN A 1 464 ? -0.176 3.977 15.974 1.00 91.25 464 GLN A O 1
ATOM 3750 N N . LEU A 1 465 ? 1.499 2.499 16.149 1.00 86.38 465 LEU A N 1
ATOM 3751 C CA . LEU A 1 465 ? 2.274 3.070 15.043 1.00 86.38 465 LEU A CA 1
ATOM 3752 C C . LEU A 1 465 ? 1.578 2.871 13.692 1.00 86.38 465 LEU A C 1
ATOM 3754 O O . LEU A 1 465 ? 1.567 3.783 12.863 1.00 86.38 465 LEU A O 1
ATOM 3758 N N . ARG A 1 466 ? 0.932 1.718 13.478 1.00 83.44 466 ARG A N 1
ATOM 3759 C CA . ARG A 1 466 ? 0.128 1.467 12.275 1.00 83.44 466 ARG A CA 1
ATOM 3760 C C . ARG A 1 466 ? -1.046 2.441 12.177 1.00 83.44 466 ARG A C 1
ATOM 3762 O O . ARG A 1 466 ? -1.273 3.023 11.114 1.00 83.44 466 ARG A O 1
ATOM 3769 N N . TRP A 1 467 ? -1.769 2.638 13.278 1.00 89.38 467 TRP A N 1
ATOM 3770 C CA . TRP A 1 467 ? -2.866 3.598 13.350 1.00 89.38 467 TRP A CA 1
ATOM 3771 C C . TRP A 1 467 ? -2.381 5.037 13.164 1.00 89.38 467 TRP A C 1
ATOM 3773 O O . TRP A 1 467 ? -2.956 5.773 12.364 1.00 89.38 467 TRP A O 1
ATOM 3783 N N . LEU A 1 468 ? -1.274 5.420 13.806 1.00 87.31 468 LEU A N 1
ATOM 3784 C CA . LEU A 1 468 ? -0.629 6.717 13.607 1.00 87.31 468 LEU A CA 1
ATOM 3785 C C . LEU A 1 468 ? -0.319 6.958 12.126 1.00 87.31 468 LEU A C 1
ATOM 3787 O O . LEU A 1 468 ? -0.697 7.998 11.593 1.00 87.31 468 LEU A O 1
ATOM 3791 N N . GLY A 1 469 ? 0.286 5.983 11.443 1.00 81.19 469 GLY A N 1
ATOM 3792 C CA . GLY A 1 469 ? 0.529 6.064 10.004 1.00 81.19 469 GLY A CA 1
ATOM 3793 C C . GLY A 1 469 ? -0.758 6.296 9.203 1.00 81.19 469 GLY A C 1
ATOM 3794 O O . GLY A 1 469 ? -0.771 7.120 8.291 1.00 81.19 469 GLY A O 1
ATOM 3795 N N . HIS A 1 470 ? -1.866 5.632 9.557 1.00 81.31 470 HIS A N 1
ATOM 3796 C CA . HIS A 1 470 ? -3.162 5.886 8.918 1.00 81.31 470 HIS A CA 1
ATOM 3797 C C . HIS A 1 470 ? -3.669 7.307 9.167 1.00 81.31 470 HIS A C 1
ATOM 3799 O O . HIS A 1 470 ? -4.084 7.959 8.213 1.00 81.31 470 HIS A O 1
ATOM 3805 N N . VAL A 1 471 ? -3.612 7.804 10.406 1.00 85.44 471 VAL A N 1
ATOM 3806 C CA . VAL A 1 471 ? -4.058 9.162 10.759 1.00 85.44 471 VAL A CA 1
ATOM 3807 C C . VAL A 1 471 ? -3.239 10.227 10.026 1.00 85.44 471 VAL A C 1
ATOM 3809 O O . VAL A 1 471 ? -3.812 11.188 9.517 1.00 85.44 471 VAL A O 1
ATOM 3812 N N . VAL A 1 472 ? -1.921 10.039 9.914 1.00 83.12 472 VAL A N 1
ATOM 3813 C CA . VAL A 1 472 ? -1.016 10.933 9.171 1.00 83.12 472 VAL A CA 1
ATOM 3814 C C . VAL A 1 472 ? -1.396 11.001 7.687 1.00 83.12 472 VAL A C 1
ATOM 3816 O O . VAL A 1 472 ? -1.401 12.083 7.104 1.00 83.12 472 VAL A O 1
ATOM 3819 N N . ARG A 1 473 ? -1.788 9.869 7.089 1.00 81.75 473 ARG A N 1
ATOM 3820 C CA . ARG A 1 473 ? -2.233 9.790 5.687 1.00 81.75 473 ARG A CA 1
ATOM 3821 C C . ARG A 1 473 ? -3.643 10.340 5.434 1.00 81.75 473 ARG A C 1
ATOM 3823 O O . ARG A 1 473 ? -3.997 10.555 4.279 1.00 81.75 473 ARG A O 1
ATOM 3830 N N . MET A 1 474 ? -4.468 10.560 6.464 1.00 81.88 474 MET A N 1
ATOM 3831 C CA . MET A 1 474 ? -5.830 11.081 6.270 1.00 81.88 474 MET A CA 1
ATOM 3832 C C . MET A 1 474 ? -5.812 12.513 5.711 1.00 81.88 474 MET A C 1
ATOM 3834 O O . MET A 1 474 ? -4.913 13.279 6.047 1.00 81.88 474 MET A O 1
ATOM 3838 N N . PRO A 1 475 ? -6.821 12.939 4.932 1.00 77.00 475 PRO A N 1
ATOM 3839 C CA . PRO A 1 475 ? -6.995 14.344 4.563 1.00 77.00 475 PRO A CA 1
ATOM 3840 C C . PRO A 1 475 ? -6.965 15.291 5.777 1.00 77.00 475 PRO A C 1
ATOM 3842 O O . PRO A 1 475 ? -7.427 14.940 6.864 1.00 77.00 475 PRO A O 1
ATOM 3845 N N . SER A 1 476 ? -6.439 16.507 5.606 1.00 78.12 476 SER A N 1
ATOM 3846 C CA . SER A 1 476 ? -6.247 17.479 6.699 1.00 78.12 476 SER A CA 1
ATOM 3847 C C . SER A 1 476 ? -7.549 17.950 7.358 1.00 78.12 476 SER A C 1
ATOM 3849 O O . SER A 1 476 ? -7.525 18.392 8.504 1.00 78.12 476 SER A O 1
ATOM 3851 N N . ASN A 1 477 ? -8.690 17.818 6.678 1.00 80.00 477 ASN A N 1
ATOM 3852 C CA . ASN A 1 477 ? -10.015 18.139 7.213 1.00 80.00 477 ASN A CA 1
ATOM 3853 C C . ASN A 1 477 ? -10.579 17.053 8.151 1.00 80.00 477 ASN A C 1
ATOM 3855 O O . ASN A 1 477 ? -11.510 17.326 8.908 1.00 80.00 477 ASN A O 1
ATOM 3859 N N . ARG A 1 478 ? -10.032 15.830 8.136 1.00 84.94 478 ARG A N 1
ATOM 3860 C CA . ARG A 1 478 ? -10.523 14.718 8.961 1.00 84.94 478 ARG A CA 1
ATOM 3861 C C . ARG A 1 478 ? -10.215 14.966 10.433 1.00 84.94 478 ARG A C 1
ATOM 3863 O O . ARG A 1 478 ? -9.058 15.150 10.813 1.00 84.94 478 ARG A O 1
ATOM 3870 N N . LEU A 1 479 ? -11.246 14.876 11.273 1.00 85.75 479 LEU A N 1
ATOM 3871 C CA . LEU A 1 479 ? -11.147 15.151 12.707 1.00 85.75 479 LEU A CA 1
ATOM 3872 C C . LEU A 1 479 ? -9.996 14.403 13.417 1.00 85.75 479 LEU A C 1
ATOM 3874 O O . LEU A 1 479 ? -9.257 15.067 14.141 1.00 85.75 479 LEU A O 1
ATOM 3878 N N . PRO A 1 480 ? -9.732 13.097 13.182 1.00 88.44 480 PRO A N 1
ATOM 3879 C CA . PRO A 1 480 ? -8.613 12.405 13.832 1.00 88.44 480 PRO A CA 1
ATOM 3880 C C . PRO A 1 480 ? -7.242 13.043 13.565 1.00 88.44 480 PRO A C 1
ATOM 3882 O O . PRO A 1 480 ? -6.456 13.218 14.496 1.00 88.44 480 PRO A O 1
ATOM 3885 N N . ARG A 1 481 ? -6.964 13.456 12.317 1.00 86.00 481 ARG A N 1
ATOM 3886 C CA . ARG A 1 481 ? -5.704 14.131 11.956 1.00 86.00 481 ARG A CA 1
ATOM 3887 C C . ARG A 1 481 ? -5.620 15.507 12.610 1.00 86.00 481 ARG A C 1
ATOM 3889 O O . ARG A 1 481 ? -4.579 15.889 13.141 1.00 86.00 481 ARG A O 1
ATOM 3896 N N . ARG A 1 482 ? -6.739 16.228 12.646 1.00 84.88 482 ARG A N 1
ATOM 3897 C CA . ARG A 1 482 ? -6.830 17.545 13.285 1.00 84.88 482 ARG A CA 1
ATOM 3898 C C . ARG A 1 482 ? -6.624 17.477 14.790 1.00 84.88 482 ARG A C 1
ATOM 3900 O O . ARG A 1 482 ? -5.884 18.292 15.321 1.00 84.88 482 ARG A O 1
ATOM 3907 N N . VAL A 1 483 ? -7.205 16.493 15.473 1.00 84.81 483 VAL A N 1
ATOM 3908 C CA . VAL A 1 483 ? -7.007 16.271 16.915 1.00 84.81 483 VAL A CA 1
ATOM 3909 C C . VAL A 1 483 ? -5.564 15.843 17.209 1.00 84.81 483 VAL A C 1
ATOM 3911 O O . VAL A 1 483 ? -4.955 16.334 18.164 1.00 84.81 483 VAL A O 1
ATOM 3914 N N . LEU A 1 484 ? -4.969 14.995 16.359 1.00 85.19 484 LEU A N 1
ATOM 3915 C CA . LEU A 1 484 ? -3.571 14.574 16.493 1.00 85.19 484 LEU A CA 1
ATOM 3916 C C . LEU A 1 484 ? -2.595 15.760 16.453 1.00 85.19 484 LEU A C 1
ATOM 3918 O O . LEU A 1 484 ? -1.611 15.758 17.194 1.00 85.19 484 LEU A O 1
ATOM 3922 N N . TYR A 1 485 ? -2.865 16.794 15.657 1.00 80.56 485 TYR A N 1
ATOM 3923 C CA . TYR A 1 485 ? -1.991 17.971 15.542 1.00 80.56 485 TYR A CA 1
ATOM 3924 C C . TYR A 1 485 ? -2.479 19.203 16.312 1.00 80.56 485 TYR A C 1
ATOM 3926 O O . TYR A 1 485 ? -1.686 20.082 16.637 1.00 80.56 485 TYR A O 1
ATOM 3934 N N . GLY A 1 486 ? -3.747 19.222 16.711 1.00 79.44 486 GLY A N 1
ATOM 3935 C CA . GLY A 1 486 ? -4.369 20.294 17.475 1.00 79.44 486 GLY A CA 1
ATOM 3936 C C . GLY A 1 486 ? -3.935 20.335 18.939 1.00 79.44 486 GLY A C 1
ATOM 3937 O O . GLY A 1 486 ? -3.339 19.396 19.480 1.00 79.44 486 GLY A O 1
ATOM 3938 N N . GLN A 1 487 ? -4.243 21.449 19.594 1.00 79.12 487 GLN A N 1
ATOM 3939 C CA . GLN A 1 487 ? -4.041 21.654 21.026 1.00 79.12 487 GLN A CA 1
ATOM 3940 C C . GLN A 1 487 ? -5.332 22.187 21.642 1.00 79.12 487 GLN A C 1
ATOM 3942 O O . GLN A 1 487 ? -6.123 22.844 20.963 1.00 79.12 487 GLN A O 1
ATOM 3947 N N . LEU A 1 488 ? -5.549 21.903 22.927 1.00 79.62 488 LEU A N 1
ATOM 3948 C CA . LEU A 1 488 ? -6.679 22.477 23.649 1.00 79.62 488 LEU A CA 1
ATOM 3949 C C . LEU A 1 488 ? -6.520 23.996 23.708 1.00 79.62 488 LEU A C 1
ATOM 3951 O O . LEU A 1 488 ? -5.466 24.507 24.078 1.00 79.62 488 LEU A O 1
ATOM 3955 N N . HIS A 1 489 ? -7.580 24.709 23.333 1.00 77.94 489 HIS A N 1
ATOM 3956 C CA . HIS A 1 489 ? -7.569 26.167 23.312 1.00 77.94 489 HIS A CA 1
ATOM 3957 C C . HIS A 1 489 ? -7.561 26.777 24.727 1.00 77.94 489 HIS A C 1
ATOM 3959 O O . HIS A 1 489 ? -6.997 27.851 24.935 1.00 77.94 489 HIS A O 1
ATOM 3965 N N . ARG A 1 490 ? -8.186 26.095 25.695 1.00 74.81 490 ARG A N 1
ATOM 3966 C CA . ARG A 1 490 ? -8.293 26.511 27.100 1.00 74.81 490 ARG A CA 1
ATOM 3967 C C . ARG A 1 490 ? -7.702 25.440 28.021 1.00 74.81 490 ARG A C 1
ATOM 3969 O O . ARG A 1 490 ? -7.680 24.264 27.667 1.00 74.81 490 ARG A O 1
ATOM 3976 N N . GLY A 1 491 ? -7.278 25.864 29.211 1.00 71.88 491 GLY A N 1
ATOM 3977 C CA . GLY A 1 491 ? -6.628 25.016 30.212 1.00 71.88 491 GLY A CA 1
ATOM 3978 C C . GLY A 1 491 ? -5.102 25.031 30.097 1.00 71.88 491 GLY A C 1
ATOM 3979 O O . GLY A 1 491 ? -4.539 25.106 29.006 1.00 71.88 491 GLY A O 1
ATOM 3980 N N . ARG A 1 492 ? -4.417 24.981 31.242 1.00 69.69 492 ARG A N 1
ATOM 3981 C CA . ARG A 1 492 ? -2.957 24.830 31.339 1.00 69.69 492 ARG A CA 1
ATOM 3982 C C . ARG A 1 492 ? -2.656 23.569 32.139 1.00 69.69 492 ARG A C 1
ATOM 3984 O O . ARG A 1 492 ? -3.428 23.201 33.019 1.00 69.69 492 ARG A O 1
ATOM 3991 N N . ARG A 1 493 ? -1.548 22.893 31.832 1.00 72.31 493 ARG A N 1
ATOM 3992 C CA . ARG A 1 493 ? -1.110 21.749 32.642 1.00 72.31 493 ARG A CA 1
ATOM 3993 C C . ARG A 1 493 ? -0.481 22.277 33.930 1.00 72.31 493 ARG A C 1
ATOM 3995 O O . ARG A 1 493 ? 0.343 23.185 33.866 1.00 72.31 493 ARG A O 1
ATOM 4002 N N . SER A 1 494 ? -0.852 21.697 35.066 1.00 69.25 494 SER A N 1
ATOM 4003 C CA . SER A 1 494 ? -0.202 21.966 36.349 1.00 69.25 494 SER A CA 1
ATOM 4004 C C . SER A 1 494 ? 1.262 21.513 36.322 1.00 69.25 494 SER A C 1
ATOM 4006 O O . SER A 1 494 ? 1.617 20.557 35.623 1.00 69.25 494 SER A O 1
ATOM 4008 N N . ALA A 1 495 ? 2.127 22.210 37.058 1.00 66.75 495 ALA A N 1
ATOM 4009 C CA . ALA A 1 495 ? 3.495 21.757 37.295 1.00 66.75 495 ALA A CA 1
ATOM 4010 C C . ALA A 1 495 ? 3.472 20.484 38.169 1.00 66.75 495 ALA A C 1
ATOM 4012 O O . ALA A 1 495 ? 2.686 20.410 39.111 1.00 66.75 495 ALA A O 1
ATOM 4013 N N . GLY A 1 496 ? 4.294 19.476 37.845 1.00 73.25 496 GLY A N 1
ATOM 4014 C CA . GLY A 1 496 ? 4.391 18.214 38.598 1.00 73.25 496 GLY A CA 1
ATOM 4015 C C . GLY A 1 496 ? 4.019 16.953 37.803 1.00 73.25 496 GLY A C 1
ATOM 4016 O O . GLY A 1 496 ? 4.203 16.890 36.586 1.00 73.25 496 GLY A O 1
ATOM 4017 N N . GLY A 1 497 ? 3.522 15.925 38.502 1.00 69.75 497 GLY A N 1
ATOM 4018 C CA . GLY A 1 497 ? 3.196 14.599 37.956 1.00 69.75 497 GLY A CA 1
ATOM 4019 C C . GLY A 1 497 ? 1.987 14.596 37.014 1.00 69.75 497 GLY A C 1
ATOM 4020 O O . GLY A 1 497 ? 0.881 14.226 37.396 1.00 69.75 497 GLY A O 1
ATOM 4021 N N . GLN A 1 498 ? 2.187 15.009 35.764 1.00 76.38 498 GLN A N 1
ATOM 4022 C CA . GLN A 1 498 ? 1.115 15.116 34.774 1.00 76.38 498 GLN A CA 1
ATOM 4023 C C . GLN A 1 498 ? 0.660 13.738 34.253 1.00 76.38 498 GLN A C 1
ATOM 4025 O O . GLN A 1 498 ? 1.481 12.882 33.916 1.00 76.38 498 GLN A O 1
ATOM 4030 N N . LYS A 1 499 ? -0.660 13.547 34.081 1.00 80.12 499 LYS A N 1
ATOM 4031 C CA . LYS A 1 499 ? -1.213 12.384 33.356 1.00 80.12 499 LYS A CA 1
ATOM 4032 C C . LYS A 1 499 ? -0.643 12.329 31.929 1.00 80.12 499 LYS A C 1
ATOM 4034 O O . LYS A 1 499 ? -0.509 13.370 31.272 1.00 80.12 499 LYS A O 1
ATOM 4039 N N . LYS A 1 500 ? -0.305 11.123 31.453 1.00 85.44 500 LYS A N 1
ATOM 4040 C CA . LYS A 1 500 ? 0.199 10.897 30.090 1.00 85.44 500 LYS A CA 1
ATOM 4041 C C . LYS A 1 500 ? -0.896 11.216 29.075 1.00 85.44 500 LYS A C 1
ATOM 4043 O O . LYS A 1 500 ? -2.062 10.917 29.307 1.00 85.44 500 LYS A O 1
ATOM 4048 N N . ARG A 1 501 ? -0.522 11.792 27.933 1.00 85.88 501 ARG A N 1
ATOM 4049 C CA . ARG A 1 501 ? -1.410 11.933 26.771 1.00 85.88 501 ARG A CA 1
ATOM 4050 C C . ARG A 1 501 ? -1.109 10.848 25.753 1.00 85.88 501 ARG A C 1
ATOM 4052 O O . ARG A 1 501 ? 0.015 10.355 25.675 1.00 85.88 501 ARG A O 1
ATOM 4059 N N . TYR A 1 502 ? -2.066 10.611 24.865 1.00 87.81 502 TYR A N 1
ATOM 4060 C CA . TYR A 1 502 ? -1.867 9.766 23.690 1.00 87.81 502 TYR A CA 1
ATOM 4061 C C . TYR A 1 502 ? -0.631 10.178 22.865 1.00 87.81 502 TYR A C 1
ATOM 4063 O O . TYR A 1 502 ? 0.208 9.347 22.531 1.00 87.81 502 TYR A O 1
ATOM 4071 N N . LYS A 1 503 ? -0.420 11.489 22.652 1.00 85.56 503 LYS A N 1
ATOM 4072 C CA . LYS A 1 503 ? 0.783 12.004 21.966 1.00 85.56 503 LYS A CA 1
ATOM 4073 C C . LYS A 1 503 ? 2.088 11.670 22.694 1.00 85.56 503 LYS A C 1
ATOM 4075 O O . LYS A 1 503 ? 3.108 11.478 22.041 1.00 85.56 503 LYS A O 1
ATOM 4080 N N . ASP A 1 504 ? 2.075 11.637 24.027 1.00 86.81 504 ASP A N 1
ATOM 4081 C CA . ASP A 1 504 ? 3.274 11.335 24.815 1.00 86.81 504 ASP A CA 1
ATOM 4082 C C . ASP A 1 504 ? 3.653 9.852 24.638 1.00 86.81 504 ASP A C 1
ATOM 4084 O O . ASP A 1 504 ? 4.826 9.537 24.455 1.00 86.81 504 ASP A O 1
ATOM 4088 N N . GLN A 1 505 ? 2.660 8.957 24.574 1.00 87.44 505 GLN A N 1
ATOM 4089 C CA . GLN A 1 505 ? 2.868 7.539 24.271 1.00 87.44 505 GLN A CA 1
ATOM 4090 C C . GLN A 1 505 ? 3.388 7.302 22.851 1.00 87.44 505 GLN A C 1
ATOM 4092 O O . GLN A 1 505 ? 4.349 6.556 22.675 1.00 87.44 505 GLN A O 1
ATOM 4097 N N . LEU A 1 506 ? 2.820 7.976 21.848 1.00 88.56 506 LEU A N 1
ATOM 4098 C CA . LEU A 1 506 ? 3.309 7.869 20.471 1.00 88.56 506 LEU A CA 1
ATOM 4099 C C . LEU A 1 506 ? 4.765 8.327 20.336 1.00 88.56 506 LEU A C 1
ATOM 4101 O O . LEU A 1 506 ? 5.544 7.694 19.629 1.00 88.56 506 LEU A O 1
ATOM 4105 N N . LYS A 1 507 ? 5.169 9.384 21.052 1.00 86.00 507 LYS A N 1
ATOM 4106 C CA . LYS A 1 507 ? 6.575 9.815 21.093 1.00 86.00 507 LYS A CA 1
ATOM 4107 C C . LYS A 1 507 ? 7.487 8.737 21.674 1.00 86.00 507 LYS A C 1
ATOM 4109 O O . LYS A 1 507 ? 8.572 8.518 21.143 1.00 86.00 507 LYS A O 1
ATOM 4114 N N . THR A 1 508 ? 7.057 8.058 22.740 1.00 86.06 508 THR A N 1
ATOM 4115 C CA . THR A 1 508 ? 7.801 6.922 23.297 1.00 86.06 508 THR A CA 1
ATOM 4116 C C . THR A 1 508 ? 7.900 5.781 22.287 1.00 86.06 508 THR A C 1
ATOM 4118 O O . THR A 1 508 ? 9.005 5.311 22.045 1.00 86.06 508 THR A O 1
ATOM 4121 N N . ALA A 1 509 ? 6.795 5.395 21.642 1.00 85.94 509 ALA A N 1
ATOM 4122 C CA . ALA A 1 509 ? 6.772 4.348 20.618 1.00 85.94 509 ALA A CA 1
ATOM 4123 C C . ALA A 1 509 ? 7.729 4.647 19.449 1.00 85.94 509 ALA A C 1
ATOM 4125 O O . ALA A 1 509 ? 8.550 3.806 19.091 1.00 85.94 509 ALA A O 1
ATOM 4126 N N . LEU A 1 510 ? 7.682 5.867 18.903 1.00 83.88 510 LEU A N 1
ATOM 4127 C CA . LEU A 1 510 ? 8.582 6.309 17.832 1.00 83.88 510 LEU A CA 1
ATOM 4128 C C . LEU A 1 510 ? 10.051 6.249 18.265 1.00 83.88 510 LEU A C 1
ATOM 4130 O O . LEU A 1 510 ? 10.885 5.734 17.523 1.00 83.88 510 LEU A O 1
ATOM 4134 N N . LYS A 1 511 ? 10.361 6.710 19.485 1.00 84.44 511 LYS A N 1
ATOM 4135 C CA . LYS A 1 511 ? 11.717 6.652 20.046 1.00 84.44 511 LYS A CA 1
ATOM 4136 C C . LYS A 1 511 ? 12.205 5.209 20.193 1.00 84.44 511 LYS A C 1
ATOM 4138 O O . LYS A 1 511 ? 13.325 4.915 19.784 1.00 84.44 511 LYS A O 1
ATOM 4143 N N . THR A 1 512 ? 11.376 4.315 20.731 1.00 82.94 512 THR A N 1
ATOM 4144 C CA . THR A 1 512 ? 11.701 2.888 20.885 1.00 82.94 512 THR A CA 1
ATOM 4145 C C . THR A 1 512 ? 11.965 2.224 19.533 1.00 82.94 512 THR A C 1
ATOM 4147 O O . THR A 1 512 ? 12.915 1.458 19.401 1.00 82.94 512 THR A O 1
ATOM 4150 N N . CYS A 1 513 ? 11.184 2.568 18.507 1.00 78.75 513 CYS A N 1
ATOM 4151 C CA . CYS A 1 513 ? 11.355 2.054 17.147 1.00 78.75 513 CYS A CA 1
ATOM 4152 C C . CYS A 1 513 ? 12.411 2.805 16.318 1.00 78.75 513 CYS A C 1
ATOM 4154 O O . CYS A 1 513 ? 12.563 2.506 15.137 1.00 78.75 513 CYS A O 1
ATOM 4156 N N . LYS A 1 514 ? 13.135 3.771 16.904 1.00 82.25 514 LYS A N 1
ATOM 4157 C CA . LYS A 1 514 ? 14.141 4.607 16.220 1.00 82.25 514 LYS A CA 1
ATOM 4158 C C . LYS A 1 514 ? 13.594 5.359 14.992 1.00 82.25 514 LYS A C 1
ATOM 4160 O O . LYS A 1 514 ? 14.333 5.656 14.058 1.00 82.25 514 LYS A O 1
ATOM 4165 N N . ILE A 1 515 ? 12.306 5.707 15.001 1.00 73.50 515 ILE A N 1
ATOM 4166 C CA . ILE A 1 515 ? 11.660 6.485 13.937 1.00 73.50 515 ILE A CA 1
ATOM 4167 C C . ILE A 1 515 ? 11.730 7.968 14.309 1.00 73.50 515 ILE A C 1
ATOM 4169 O O . ILE A 1 515 ? 11.195 8.388 15.337 1.00 73.50 515 ILE A O 1
ATOM 4173 N N . ARG A 1 516 ? 12.378 8.777 13.464 1.00 71.19 516 ARG A N 1
ATOM 4174 C CA . ARG A 1 516 ? 12.434 10.235 13.644 1.00 71.19 516 ARG A CA 1
ATOM 4175 C C . ARG A 1 516 ? 11.058 10.858 13.359 1.00 71.19 516 ARG A C 1
ATOM 4177 O O . ARG A 1 516 ? 10.495 10.554 12.306 1.00 71.19 516 ARG A O 1
ATOM 4184 N N . PRO A 1 517 ? 10.511 11.725 14.234 1.00 69.06 517 PRO A N 1
ATOM 4185 C CA . PRO A 1 517 ? 9.213 12.366 14.010 1.00 69.06 517 PRO A CA 1
ATOM 4186 C C . PRO A 1 517 ? 9.115 13.141 12.690 1.00 69.06 517 PRO A C 1
ATOM 4188 O O . PRO A 1 517 ? 8.047 13.182 12.088 1.00 69.06 517 PRO A O 1
ATOM 4191 N N . GLU A 1 518 ? 10.221 13.722 12.227 1.00 66.25 518 GLU A N 1
ATOM 4192 C CA . GLU A 1 518 ? 10.303 14.504 10.989 1.00 66.25 518 GLU A CA 1
ATOM 4193 C C . GLU A 1 518 ? 10.156 13.620 9.744 1.00 66.25 518 GLU A C 1
ATOM 4195 O O . GLU A 1 518 ? 9.590 14.050 8.746 1.00 66.25 518 GLU A O 1
ATOM 4200 N N . ALA A 1 519 ? 10.607 12.366 9.826 1.00 66.06 519 ALA A N 1
ATOM 4201 C CA . ALA A 1 519 ? 10.501 11.382 8.750 1.00 66.06 519 ALA A CA 1
ATOM 4202 C C . ALA A 1 519 ? 9.179 10.593 8.798 1.00 66.06 519 ALA A C 1
ATOM 4204 O O . ALA A 1 519 ? 8.967 9.699 7.987 1.00 66.06 519 ALA A O 1
ATOM 4205 N N . LEU A 1 520 ? 8.284 10.874 9.755 1.00 67.94 520 LEU A N 1
ATOM 4206 C CA . LEU A 1 520 ? 7.064 10.087 9.958 1.00 67.94 520 LEU A CA 1
ATOM 4207 C C . LEU A 1 520 ? 6.134 10.123 8.739 1.00 67.94 520 LEU A C 1
ATOM 4209 O O . LEU A 1 520 ? 5.563 9.093 8.388 1.00 67.94 520 LEU A O 1
ATOM 4213 N N . GLU A 1 521 ? 5.965 11.291 8.113 1.00 68.56 521 GLU A N 1
ATOM 4214 C CA . GLU A 1 521 ? 5.120 11.426 6.920 1.00 68.56 521 GLU A CA 1
ATOM 4215 C C . GLU A 1 521 ? 5.727 10.681 5.722 1.00 68.56 521 GLU A C 1
ATOM 4217 O O . GLU A 1 521 ? 4.996 10.020 4.986 1.00 68.56 521 GLU A O 1
ATOM 4222 N N . GLU A 1 522 ? 7.057 10.709 5.590 1.00 65.69 522 GLU A N 1
ATOM 4223 C CA . GLU A 1 522 ? 7.805 9.984 4.555 1.00 65.69 522 GLU A CA 1
ATOM 4224 C C . GLU A 1 522 ? 7.671 8.466 4.740 1.00 65.69 522 GLU A C 1
ATOM 4226 O O . GLU A 1 522 ? 7.176 7.770 3.858 1.00 65.69 522 GLU A O 1
ATOM 4231 N N . VAL A 1 523 ? 7.981 7.956 5.937 1.00 67.12 523 VAL A N 1
ATOM 4232 C CA . VAL A 1 523 ? 7.860 6.527 6.271 1.00 67.12 523 VAL A CA 1
ATOM 4233 C C . VAL A 1 523 ? 6.412 6.048 6.122 1.00 67.12 523 VAL A C 1
ATOM 4235 O O . VAL A 1 523 ? 6.150 4.937 5.660 1.00 67.12 523 VAL A O 1
ATOM 4238 N N . ALA A 1 524 ? 5.433 6.884 6.482 1.00 67.19 524 ALA A N 1
ATOM 4239 C CA . ALA A 1 524 ? 4.025 6.557 6.291 1.00 67.19 524 ALA A CA 1
ATOM 4240 C C . ALA A 1 524 ? 3.630 6.484 4.805 1.00 67.19 524 ALA A C 1
ATOM 4242 O O . ALA A 1 524 ? 2.727 5.704 4.481 1.00 67.19 524 ALA A O 1
ATOM 4243 N N . ALA A 1 525 ? 4.268 7.266 3.929 1.00 65.38 525 ALA A N 1
ATOM 4244 C CA . ALA A 1 525 ? 4.070 7.222 2.483 1.00 65.38 525 ALA A CA 1
ATOM 4245 C C . ALA A 1 525 ? 4.725 5.982 1.848 1.00 65.38 525 ALA A C 1
ATOM 4247 O O . ALA A 1 525 ? 4.091 5.327 1.017 1.00 65.38 525 ALA A O 1
ATOM 4248 N N . ASP A 1 526 ? 5.917 5.586 2.299 1.00 67.00 526 ASP A N 1
ATOM 4249 C CA . ASP A 1 526 ? 6.611 4.380 1.819 1.00 67.00 526 ASP A CA 1
ATOM 4250 C C . ASP A 1 526 ? 5.779 3.106 2.059 1.00 67.00 526 ASP A C 1
ATOM 4252 O O . ASP A 1 526 ? 5.613 2.272 1.165 1.00 67.00 526 ASP A O 1
ATOM 4256 N N . VAL A 1 527 ? 5.146 2.987 3.235 1.00 66.56 527 VAL A N 1
ATOM 4257 C CA . VAL A 1 527 ? 4.240 1.865 3.561 1.00 66.56 527 VAL A CA 1
ATOM 4258 C C . VAL A 1 527 ? 3.005 1.837 2.648 1.00 66.56 527 VAL A C 1
ATOM 4260 O O . VAL A 1 527 ? 2.506 0.765 2.298 1.00 66.56 527 VAL A O 1
ATOM 4263 N N . GLN A 1 528 ? 2.500 3.002 2.229 1.00 68.62 528 GLN A N 1
ATOM 4264 C CA . GLN A 1 528 ? 1.397 3.063 1.267 1.00 68.62 528 GLN A CA 1
ATOM 4265 C C . GLN A 1 528 ? 1.846 2.571 -0.113 1.00 68.62 528 GLN A C 1
ATOM 4267 O O . GLN A 1 528 ? 1.111 1.824 -0.759 1.00 68.62 528 GLN A O 1
ATOM 4272 N N . CYS A 1 529 ? 3.056 2.940 -0.541 1.00 67.56 529 CYS A N 1
ATOM 4273 C CA . CYS A 1 529 ? 3.639 2.460 -1.792 1.00 67.56 529 CYS A CA 1
ATOM 4274 C C . CYS A 1 529 ? 3.793 0.933 -1.769 1.00 67.56 529 CYS A C 1
ATOM 4276 O O . CYS A 1 529 ? 3.370 0.266 -2.711 1.00 67.56 529 CYS A O 1
ATOM 4278 N N . GLN A 1 530 ? 4.269 0.363 -0.656 1.00 69.94 530 GLN A N 1
ATOM 4279 C CA . GLN A 1 530 ? 4.345 -1.089 -0.464 1.00 69.94 530 GLN A CA 1
ATOM 4280 C C . GLN A 1 530 ? 2.979 -1.770 -0.636 1.00 69.94 530 GLN A C 1
ATOM 4282 O O . GLN A 1 530 ? 2.865 -2.761 -1.358 1.00 69.94 530 GLN A O 1
ATOM 4287 N N . HIS A 1 531 ? 1.922 -1.236 -0.016 1.00 73.25 531 HIS A N 1
ATOM 4288 C CA . HIS A 1 531 ? 0.577 -1.800 -0.151 1.00 73.25 531 HIS A CA 1
ATOM 4289 C C . HIS A 1 531 ? 0.043 -1.698 -1.587 1.00 73.25 531 HIS A C 1
ATOM 4291 O O . HIS A 1 531 ? -0.555 -2.646 -2.098 1.00 73.25 531 HIS A O 1
ATOM 4297 N N . ASN A 1 532 ? 0.299 -0.573 -2.259 1.00 74.81 532 ASN A N 1
ATOM 4298 C CA . ASN A 1 532 ? -0.105 -0.359 -3.645 1.00 74.81 532 ASN A CA 1
ATOM 4299 C C . ASN A 1 532 ? 0.605 -1.332 -4.600 1.00 74.81 532 ASN A C 1
ATOM 4301 O O . ASN A 1 532 ? -0.042 -1.886 -5.486 1.00 74.81 532 ASN A O 1
ATOM 4305 N N . ILE A 1 533 ? 1.905 -1.576 -4.397 1.00 78.25 533 ILE A N 1
ATOM 4306 C CA . ILE A 1 533 ? 2.682 -2.559 -5.165 1.00 78.25 533 ILE A CA 1
ATOM 4307 C C . ILE A 1 533 ? 2.136 -3.963 -4.921 1.00 78.25 533 ILE A C 1
ATOM 4309 O O . ILE A 1 533 ? 1.844 -4.662 -5.885 1.00 78.25 533 ILE A O 1
ATOM 4313 N N . LYS A 1 534 ? 1.913 -4.362 -3.660 1.00 79.56 534 LYS A N 1
ATOM 4314 C CA . LYS A 1 534 ? 1.312 -5.670 -3.347 1.00 79.56 534 LYS A CA 1
ATOM 4315 C C . LYS A 1 534 ? -0.032 -5.853 -4.050 1.00 79.56 534 LYS A C 1
ATOM 4317 O O . LYS A 1 534 ? -0.230 -6.856 -4.721 1.00 79.56 534 LYS A O 1
ATOM 4322 N N . SER A 1 535 ? -0.921 -4.862 -3.977 1.00 78.31 535 SER A N 1
ATOM 4323 C CA . SER A 1 535 ? -2.220 -4.902 -4.661 1.00 78.31 535 SER A CA 1
ATOM 4324 C C . SER A 1 535 ? -2.077 -5.011 -6.186 1.00 78.31 535 SER A C 1
ATOM 4326 O O . SER A 1 535 ? -2.753 -5.826 -6.815 1.00 78.31 535 SER A O 1
ATOM 4328 N N . HIS A 1 536 ? -1.157 -4.248 -6.784 1.00 78.56 536 HIS A N 1
ATOM 4329 C CA . HIS A 1 536 ? -0.877 -4.315 -8.217 1.00 78.56 536 HIS A CA 1
ATOM 4330 C C . HIS A 1 536 ? -0.346 -5.693 -8.640 1.00 78.56 536 HIS A C 1
ATOM 4332 O O . HIS A 1 536 ? -0.856 -6.270 -9.598 1.00 78.56 536 HIS A O 1
ATOM 4338 N N . LEU A 1 537 ? 0.622 -6.252 -7.908 1.00 81.00 537 LEU A N 1
ATOM 4339 C CA . LEU A 1 537 ? 1.183 -7.573 -8.202 1.00 81.00 537 LEU A CA 1
ATOM 4340 C C . LEU A 1 537 ? 0.170 -8.697 -7.966 1.00 81.00 537 LEU A C 1
ATOM 4342 O O . LEU A 1 537 ? 0.107 -9.624 -8.770 1.00 81.00 537 LEU A O 1
ATOM 4346 N N . MET A 1 538 ? -0.675 -8.589 -6.934 1.00 79.38 538 MET A N 1
ATOM 4347 C CA . MET A 1 538 ? -1.811 -9.496 -6.751 1.00 79.38 538 MET A CA 1
ATOM 4348 C C . MET A 1 538 ? -2.723 -9.460 -7.975 1.00 79.38 538 MET A C 1
ATOM 4350 O O . MET A 1 538 ? -3.086 -10.504 -8.493 1.00 79.38 538 MET A O 1
ATOM 4354 N N . GLN A 1 539 ? -3.076 -8.280 -8.487 1.00 77.69 539 GLN A N 1
ATOM 4355 C CA . GLN A 1 539 ? -3.907 -8.191 -9.690 1.00 77.69 539 GLN A CA 1
ATOM 4356 C C . GLN A 1 539 ? -3.201 -8.747 -10.936 1.00 77.69 539 GLN A C 1
ATOM 4358 O O . GLN A 1 539 ? -3.853 -9.430 -11.724 1.00 77.69 539 GLN A O 1
ATOM 4363 N N . LYS A 1 540 ? -1.892 -8.497 -11.093 1.00 79.06 540 LYS A N 1
ATOM 4364 C CA . LYS A 1 540 ? -1.093 -8.942 -12.248 1.00 79.06 540 LYS A CA 1
ATOM 4365 C C . LYS A 1 540 ? -0.922 -10.464 -12.293 1.00 79.06 540 LYS A C 1
ATOM 4367 O O . LYS A 1 540 ? -1.081 -11.046 -13.358 1.00 79.06 540 LYS A O 1
ATOM 4372 N N . PHE A 1 541 ? -0.614 -11.105 -11.163 1.00 80.50 541 PHE A N 1
ATOM 4373 C CA . PHE A 1 541 ? -0.211 -12.521 -11.129 1.00 80.50 541 PHE A CA 1
ATOM 4374 C C . PHE A 1 541 ? -1.269 -13.486 -10.595 1.00 80.50 541 PHE A C 1
ATOM 4376 O O . PHE A 1 541 ? -1.093 -14.696 -10.707 1.00 80.50 541 PHE A O 1
ATOM 4383 N N . ARG A 1 542 ? -2.383 -12.994 -10.040 1.00 76.38 542 ARG A N 1
ATOM 4384 C CA . ARG A 1 542 ? -3.463 -13.871 -9.563 1.00 76.38 542 ARG A CA 1
ATOM 4385 C C . ARG A 1 542 ? -4.141 -14.640 -10.689 1.00 76.38 542 ARG A C 1
ATOM 4387 O O . ARG A 1 542 ? -4.559 -15.767 -10.471 1.00 76.38 542 ARG A O 1
ATOM 4394 N N . ARG A 1 543 ? -4.289 -14.038 -11.870 1.00 73.25 543 ARG A N 1
ATOM 4395 C CA . ARG A 1 543 ? -4.944 -14.661 -13.027 1.00 73.25 543 ARG A CA 1
ATOM 4396 C C . ARG A 1 543 ? -3.911 -14.951 -14.101 1.00 73.25 543 ARG A C 1
ATOM 4398 O O . ARG A 1 543 ? -3.318 -14.021 -14.638 1.00 73.25 543 ARG A O 1
ATOM 4405 N N . VAL A 1 544 ? -3.725 -16.226 -14.419 1.00 60.94 544 VAL A N 1
ATOM 4406 C CA . VAL A 1 544 ? -2.758 -16.681 -15.426 1.00 60.94 544 VAL A CA 1
ATOM 4407 C C . VAL A 1 544 ? -3.506 -17.454 -16.513 1.00 60.94 544 VAL A C 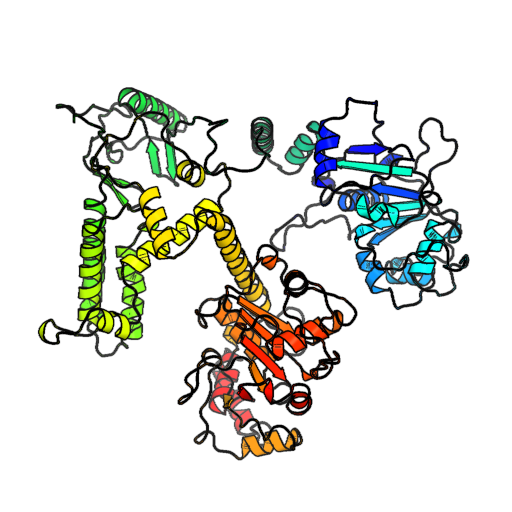1
ATOM 4409 O O . VAL A 1 544 ? -4.503 -18.118 -16.238 1.00 60.94 544 VAL A O 1
ATOM 4412 N N . PHE A 1 545 ? -3.061 -17.319 -17.763 1.00 53.09 545 PHE A N 1
ATOM 4413 C CA . PHE A 1 545 ? -3.596 -18.091 -18.882 1.00 53.09 545 PHE A CA 1
ATOM 4414 C C . PHE A 1 545 ? -2.832 -19.408 -19.015 1.00 53.09 545 PHE A C 1
ATOM 4416 O O . PHE A 1 545 ? -1.604 -19.414 -19.096 1.00 53.09 545 PHE A O 1
ATOM 4423 N N . GLU A 1 546 ? -3.559 -20.519 -19.060 1.00 47.94 546 GLU A N 1
ATOM 4424 C CA . GLU A 1 546 ? -2.990 -21.838 -19.332 1.00 47.94 546 GLU A CA 1
ATOM 4425 C C . GLU A 1 546 ? -2.976 -22.107 -20.850 1.00 47.94 546 GLU A C 1
ATOM 4427 O O . GLU A 1 546 ? -4.027 -22.297 -21.462 1.00 47.94 546 GLU A O 1
ATOM 4432 N N . GLY A 1 547 ? -1.790 -22.157 -21.468 1.00 51.19 547 GLY A N 1
ATOM 4433 C CA . GLY A 1 547 ? -1.610 -22.603 -22.861 1.00 51.19 547 GLY A CA 1
ATOM 4434 C C . GLY A 1 547 ? -1.891 -21.553 -23.951 1.00 51.19 547 GLY A C 1
ATOM 4435 O O . GLY A 1 547 ? -1.789 -20.349 -23.722 1.00 51.19 547 GLY A O 1
ATOM 4436 N N . ILE A 1 548 ? -2.193 -22.013 -25.177 1.00 36.72 548 ILE A N 1
ATOM 4437 C CA . ILE A 1 548 ? -2.507 -21.143 -26.327 1.00 36.72 548 ILE A CA 1
ATOM 4438 C C . ILE A 1 548 ? -3.853 -20.461 -26.061 1.00 36.72 548 ILE A C 1
ATOM 4440 O O . ILE A 1 548 ? -4.882 -21.127 -25.940 1.00 36.72 548 ILE A O 1
ATOM 4444 N N . ALA A 1 549 ? -3.827 -19.132 -25.956 1.00 33.69 549 ALA A N 1
ATOM 4445 C CA . ALA A 1 549 ? -4.946 -18.305 -25.527 1.00 33.69 549 ALA A CA 1
ATOM 4446 C C . ALA A 1 549 ? -6.229 -18.559 -26.345 1.00 33.69 549 ALA A C 1
ATOM 4448 O O . ALA A 1 549 ? -6.402 -18.032 -27.443 1.00 33.69 549 ALA A O 1
ATOM 4449 N N . LYS A 1 550 ? -7.178 -19.313 -25.777 1.00 40.03 550 LYS A N 1
ATOM 4450 C CA . LYS A 1 550 ? -8.595 -19.190 -26.138 1.00 40.03 550 LYS A CA 1
ATOM 4451 C C . LYS A 1 550 ? -9.151 -17.993 -25.373 1.00 40.03 550 LYS A C 1
ATOM 4453 O O . LYS A 1 550 ? -9.055 -17.939 -24.147 1.00 40.03 550 LYS A O 1
ATOM 4458 N N . ALA A 1 551 ? -9.685 -17.011 -26.092 1.00 34.50 551 ALA A N 1
ATOM 4459 C CA . ALA A 1 551 ? -10.211 -15.783 -25.508 1.00 34.50 551 ALA A CA 1
ATOM 4460 C C . ALA A 1 551 ? -11.229 -16.084 -24.386 1.00 34.50 551 ALA A C 1
ATOM 4462 O O . ALA A 1 551 ? -12.263 -16.697 -24.636 1.00 34.50 551 ALA A O 1
ATOM 4463 N N . GLY A 1 552 ? -10.934 -15.645 -23.155 1.00 41.22 552 GLY A N 1
ATOM 4464 C CA . GLY A 1 552 ? -11.928 -15.520 -22.080 1.00 41.22 552 GLY A CA 1
ATOM 4465 C C . GLY A 1 552 ? -11.804 -16.429 -20.849 1.00 41.22 552 GLY A C 1
ATOM 4466 O O . GLY A 1 552 ? -12.550 -16.201 -19.901 1.00 41.22 552 GLY A O 1
ATOM 4467 N N . GLN A 1 553 ? -10.887 -17.404 -20.783 1.00 50.00 553 GLN A N 1
ATOM 4468 C CA . GLN A 1 553 ? -10.723 -18.250 -19.582 1.00 50.00 553 GLN A CA 1
ATOM 4469 C C . GLN A 1 553 ? -9.395 -17.975 -18.860 1.00 50.00 553 GLN A C 1
ATOM 4471 O O . GLN A 1 553 ? -8.349 -18.480 -19.247 1.00 50.00 553 GLN A O 1
ATOM 4476 N N . SER A 1 554 ? -9.442 -17.165 -17.799 1.00 55.47 554 SER A N 1
ATOM 4477 C CA . SER A 1 554 ? -8.329 -16.976 -16.857 1.00 55.47 554 SER A CA 1
ATOM 4478 C C . SER A 1 554 ? -8.601 -17.759 -15.566 1.00 55.47 554 SER A C 1
ATOM 4480 O O . SER A 1 554 ? -9.626 -17.498 -14.927 1.00 55.47 554 SER A O 1
ATOM 4482 N N . THR A 1 555 ? -7.710 -18.666 -15.165 1.00 65.38 555 THR A N 1
ATOM 4483 C CA . THR A 1 555 ? -7.781 -19.425 -13.900 1.00 65.38 555 THR A CA 1
ATOM 4484 C C . THR A 1 555 ? -6.973 -18.733 -12.794 1.00 65.38 555 THR A C 1
ATOM 4486 O O . THR A 1 555 ? -6.001 -18.024 -13.074 1.00 65.38 555 THR A O 1
ATOM 4489 N N . ASP A 1 556 ? -7.410 -18.862 -11.531 1.00 74.19 556 ASP A N 1
ATOM 4490 C CA . ASP A 1 556 ? -6.640 -18.358 -10.382 1.00 74.19 556 ASP A CA 1
ATOM 4491 C C . ASP A 1 556 ? -5.386 -19.228 -10.223 1.00 74.19 556 ASP A C 1
ATOM 4493 O O . ASP A 1 556 ? -5.482 -20.455 -10.223 1.00 74.19 556 ASP A O 1
ATOM 4497 N N . LEU A 1 557 ? -4.209 -18.607 -10.115 1.00 77.81 557 LEU A N 1
ATOM 4498 C CA . LEU A 1 557 ? -2.932 -19.319 -10.024 1.00 77.81 557 LEU A CA 1
ATOM 4499 C C . LEU A 1 557 ? -2.929 -20.331 -8.873 1.00 77.81 557 LEU A C 1
ATOM 4501 O O . LEU A 1 557 ? -2.397 -21.428 -9.016 1.00 77.81 557 LEU A O 1
ATOM 4505 N N . ASN A 1 558 ? -3.552 -19.991 -7.743 1.00 77.88 558 ASN A N 1
ATOM 4506 C CA . ASN A 1 558 ? -3.600 -20.886 -6.590 1.00 77.88 558 ASN A CA 1
ATOM 4507 C C . ASN A 1 558 ? -4.451 -22.146 -6.835 1.00 77.88 558 ASN A C 1
ATOM 4509 O O . ASN A 1 558 ? -4.222 -23.149 -6.161 1.00 77.88 558 ASN A O 1
ATOM 4513 N N . ASP A 1 559 ? -5.394 -22.115 -7.783 1.00 73.00 559 ASP A N 1
ATOM 4514 C CA . ASP A 1 559 ? -6.300 -23.238 -8.053 1.00 73.00 559 ASP A CA 1
ATOM 4515 C C . AS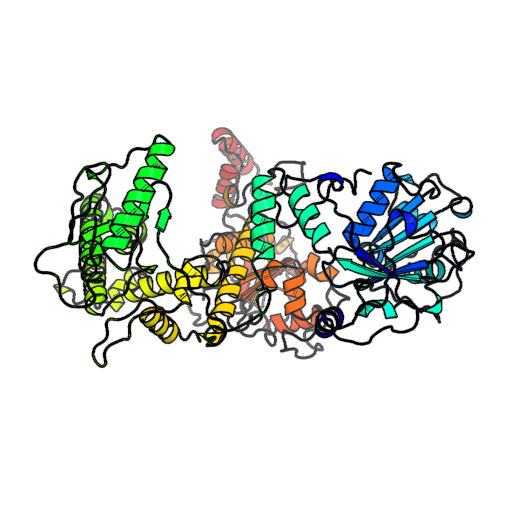P A 1 559 ? -5.596 -24.383 -8.798 1.00 73.00 559 ASP A C 1
ATOM 4517 O O . ASP A 1 559 ? -5.924 -25.548 -8.580 1.00 73.00 559 ASP A O 1
ATOM 4521 N N . PHE A 1 560 ? -4.621 -24.072 -9.660 1.00 75.00 560 PHE A N 1
ATOM 4522 C CA . PHE A 1 560 ? -3.916 -25.071 -10.477 1.00 75.00 560 PHE A CA 1
ATOM 4523 C C . PHE A 1 560 ? -2.433 -25.238 -10.122 1.00 75.00 560 PHE A C 1
ATOM 4525 O O . PHE A 1 560 ? -1.806 -26.210 -10.553 1.00 75.00 560 PHE A O 1
ATOM 4532 N N . TYR A 1 561 ? -1.849 -24.322 -9.339 1.00 80.56 561 TYR A N 1
ATOM 4533 C CA . TYR A 1 561 ? -0.444 -24.420 -8.956 1.00 80.56 561 TYR A CA 1
ATOM 4534 C C . TYR A 1 561 ? -0.177 -25.705 -8.166 1.00 80.56 561 TYR A C 1
ATOM 4536 O O . TYR A 1 561 ? -0.825 -26.001 -7.156 1.00 80.56 561 TYR A O 1
ATOM 4544 N N . THR A 1 562 ? 0.822 -26.448 -8.624 1.00 80.94 562 THR A N 1
ATOM 4545 C CA . THR A 1 562 ? 1.370 -27.627 -7.955 1.00 80.94 562 THR A CA 1
ATOM 4546 C C . THR A 1 562 ? 2.840 -27.351 -7.681 1.00 80.94 562 THR A C 1
ATOM 4548 O O . THR A 1 562 ? 3.519 -26.753 -8.516 1.00 80.94 562 THR A O 1
ATOM 4551 N N . GLU A 1 563 ? 3.311 -27.704 -6.486 1.00 82.69 563 GLU A N 1
ATOM 4552 C CA . GLU A 1 563 ? 4.682 -27.410 -6.074 1.00 82.69 563 GLU A CA 1
ATOM 4553 C C . GLU A 1 563 ? 5.676 -28.117 -7.008 1.00 82.69 563 GLU A C 1
ATOM 4555 O O . GLU A 1 563 ? 5.508 -29.295 -7.316 1.00 82.69 563 GLU A O 1
ATOM 4560 N N . LEU A 1 564 ? 6.674 -27.379 -7.502 1.00 83.62 564 LEU A N 1
ATOM 4561 C CA . LEU A 1 564 ? 7.712 -27.907 -8.389 1.00 83.62 564 LEU A CA 1
ATOM 4562 C C . LEU A 1 564 ? 8.849 -28.515 -7.567 1.00 83.62 564 LEU A C 1
ATOM 4564 O O . LEU A 1 564 ? 9.184 -28.007 -6.497 1.00 83.62 564 LEU A O 1
ATOM 4568 N N . PHE A 1 565 ? 9.469 -29.577 -8.081 1.00 82.06 565 PHE A N 1
ATOM 4569 C CA . PHE A 1 565 ? 10.670 -30.151 -7.485 1.00 82.06 565 PHE A CA 1
ATOM 4570 C C . PHE A 1 565 ? 11.892 -29.299 -7.848 1.00 82.06 565 PHE A C 1
ATOM 4572 O O . PHE A 1 565 ? 12.260 -29.187 -9.024 1.00 82.06 565 PHE A O 1
ATOM 4579 N N . ILE A 1 566 ? 12.486 -28.671 -6.831 1.00 85.19 566 ILE A N 1
ATOM 4580 C CA . ILE A 1 566 ? 13.646 -27.785 -6.949 1.00 85.19 566 ILE A CA 1
ATOM 4581 C C . ILE A 1 566 ? 14.773 -28.356 -6.099 1.00 85.19 566 ILE A C 1
ATOM 4583 O O . ILE A 1 566 ? 14.553 -28.697 -4.936 1.00 85.19 566 ILE A O 1
ATOM 4587 N N . THR A 1 567 ? 15.975 -28.422 -6.656 1.00 84.56 567 THR A N 1
ATOM 4588 C CA . THR A 1 567 ? 17.172 -28.917 -5.964 1.00 84.56 567 THR A CA 1
ATOM 4589 C C . THR A 1 567 ? 18.328 -27.941 -6.118 1.00 84.56 567 THR A C 1
ATOM 4591 O O . THR A 1 567 ? 18.399 -27.198 -7.098 1.00 84.56 567 THR A O 1
ATOM 4594 N N . GLU A 1 568 ? 19.242 -27.923 -5.151 1.00 80.81 568 GLU A N 1
ATOM 4595 C CA . GLU A 1 568 ? 20.506 -27.193 -5.283 1.00 80.81 568 GLU A CA 1
ATOM 4596 C C . GLU A 1 568 ? 21.449 -27.931 -6.244 1.00 80.81 568 GLU A C 1
ATOM 4598 O O . GLU A 1 568 ? 21.475 -29.163 -6.281 1.00 80.81 568 GLU A O 1
ATOM 4603 N N . ARG A 1 569 ? 22.230 -27.180 -7.026 1.00 71.50 569 ARG A N 1
ATOM 4604 C CA . ARG A 1 569 ? 23.279 -27.711 -7.901 1.00 71.50 569 ARG A CA 1
ATOM 4605 C C . ARG A 1 569 ? 24.635 -27.137 -7.501 1.00 71.50 569 ARG A C 1
ATOM 4607 O O . ARG A 1 569 ? 24.745 -25.959 -7.171 1.00 71.50 569 ARG A O 1
ATOM 4614 N N . ILE A 1 570 ? 25.685 -27.951 -7.605 1.00 59.56 570 ILE A N 1
ATOM 4615 C CA . ILE A 1 570 ? 27.064 -27.500 -7.387 1.00 59.56 570 ILE A CA 1
ATOM 4616 C C . ILE A 1 570 ? 27.461 -26.549 -8.531 1.00 59.56 570 ILE A C 1
ATOM 4618 O O . ILE A 1 570 ? 27.342 -26.892 -9.709 1.00 59.56 570 ILE A O 1
ATOM 4622 N N . SER A 1 571 ? 27.946 -25.356 -8.171 1.00 50.41 571 SER A N 1
ATOM 4623 C CA . SER A 1 571 ? 28.218 -24.206 -9.059 1.00 50.41 571 SER A CA 1
ATOM 4624 C C . SER A 1 571 ? 29.106 -24.511 -10.293 1.00 50.41 571 SER A C 1
ATOM 4626 O O . SER A 1 571 ? 29.021 -23.820 -11.305 1.00 50.41 571 SER A O 1
ATOM 4628 N N . GLY A 1 572 ? 29.916 -25.579 -10.272 1.00 48.78 572 GLY A N 1
ATOM 4629 C CA . GLY A 1 572 ? 30.885 -25.909 -11.332 1.00 48.78 572 GLY A CA 1
ATOM 4630 C C . GLY A 1 572 ? 30.379 -26.726 -12.537 1.00 48.78 572 GLY A C 1
ATOM 4631 O O . GLY A 1 572 ? 31.097 -26.824 -13.530 1.00 48.78 572 GLY A O 1
ATOM 4632 N N . GLU A 1 573 ? 29.175 -27.313 -12.500 1.00 48.88 573 GLU A N 1
ATOM 4633 C CA . GLU A 1 573 ? 28.722 -28.302 -13.510 1.00 48.88 573 GLU A CA 1
ATOM 4634 C C . GLU A 1 573 ? 27.777 -27.754 -14.598 1.00 48.88 573 GLU A C 1
ATOM 4636 O O . GLU A 1 573 ? 27.251 -28.507 -15.417 1.00 48.88 573 GLU A O 1
ATOM 4641 N N . VAL A 1 574 ? 27.546 -26.440 -14.659 1.00 50.94 574 VAL A N 1
ATOM 4642 C CA . VAL A 1 574 ? 26.489 -25.855 -15.513 1.00 50.94 574 VAL A CA 1
ATOM 4643 C C . VAL A 1 574 ? 26.765 -26.007 -17.029 1.00 50.94 574 VAL A C 1
ATOM 4645 O O . VAL A 1 574 ? 25.866 -25.812 -17.841 1.00 50.94 574 VAL A O 1
ATOM 4648 N N . ASN A 1 575 ? 27.974 -26.422 -17.433 1.00 46.22 575 ASN A N 1
ATOM 4649 C CA . ASN A 1 575 ? 28.543 -26.064 -18.739 1.00 46.22 575 ASN A CA 1
ATOM 4650 C C . ASN A 1 575 ? 28.755 -27.180 -19.790 1.00 46.22 575 ASN A C 1
ATOM 4652 O O . ASN A 1 575 ? 29.452 -26.918 -20.769 1.00 46.22 575 ASN A O 1
ATOM 4656 N N . LYS A 1 576 ? 28.231 -28.414 -19.656 1.00 49.38 576 LYS A N 1
ATOM 4657 C CA . LYS A 1 576 ? 28.607 -29.496 -20.612 1.00 49.38 576 LYS A CA 1
ATOM 4658 C C . LYS A 1 576 ? 27.517 -30.425 -21.162 1.00 49.38 576 LYS A C 1
ATOM 4660 O O . LYS A 1 576 ? 27.863 -31.366 -21.875 1.00 49.38 576 LYS A O 1
ATOM 4665 N N . GLU A 1 577 ? 26.225 -30.189 -20.929 1.00 50.19 577 GLU A N 1
ATOM 4666 C CA . GLU A 1 577 ? 25.189 -31.149 -21.358 1.00 50.19 577 GLU A CA 1
ATOM 4667 C C . GLU A 1 577 ? 24.096 -30.533 -22.245 1.00 50.19 577 GLU A C 1
ATOM 4669 O O . GLU A 1 577 ? 23.551 -29.473 -21.950 1.00 50.19 577 GLU A O 1
ATOM 4674 N N . HIS A 1 578 ? 23.775 -31.213 -23.355 1.00 54.50 578 HIS A N 1
ATOM 4675 C CA . HIS A 1 578 ? 22.612 -30.906 -24.197 1.00 54.50 578 HIS A CA 1
ATOM 4676 C C . HIS A 1 578 ? 21.306 -31.062 -23.403 1.00 54.50 578 HIS A C 1
ATOM 4678 O O . HIS A 1 578 ? 21.204 -31.964 -22.572 1.00 54.50 578 HIS A O 1
ATOM 4684 N N . GLU A 1 579 ? 20.283 -30.254 -23.718 1.00 55.91 579 GLU A N 1
ATOM 4685 C CA . GLU A 1 579 ? 18.974 -30.263 -23.031 1.00 55.91 579 GLU A CA 1
ATOM 4686 C C . GLU A 1 579 ? 18.355 -31.674 -22.927 1.00 55.91 579 GLU A C 1
ATOM 4688 O O . GLU A 1 579 ? 17.750 -32.003 -21.911 1.00 55.91 579 GLU A O 1
ATOM 4693 N N . VAL A 1 580 ? 18.585 -32.537 -23.927 1.00 53.59 580 VAL A N 1
ATOM 4694 C CA . VAL A 1 580 ? 18.135 -33.944 -23.940 1.00 53.59 580 VAL A CA 1
ATOM 4695 C C . VAL A 1 580 ? 18.828 -34.789 -22.861 1.00 53.59 580 VAL A C 1
ATOM 4697 O O . VAL A 1 580 ? 18.169 -35.559 -22.170 1.00 53.59 580 VAL A O 1
ATOM 4700 N N . ARG A 1 581 ? 20.141 -34.614 -22.657 1.00 56.41 581 ARG A N 1
ATOM 4701 C CA . ARG A 1 581 ? 20.894 -35.353 -21.630 1.00 56.41 581 ARG A CA 1
ATOM 4702 C C . ARG A 1 581 ? 20.528 -34.905 -20.218 1.00 56.41 581 ARG A C 1
ATOM 4704 O O . ARG A 1 581 ? 20.505 -35.740 -19.329 1.00 56.41 581 ARG A O 1
ATOM 4711 N N . LEU A 1 582 ? 20.173 -33.633 -20.014 1.00 56.81 582 LEU A N 1
ATOM 4712 C CA . LEU A 1 582 ? 19.710 -33.139 -18.709 1.00 56.81 582 LEU A CA 1
ATOM 4713 C C . LEU A 1 582 ? 18.384 -33.789 -18.290 1.00 56.81 582 LEU A C 1
ATOM 4715 O O . LEU A 1 582 ? 18.226 -34.163 -17.130 1.00 56.81 582 LEU A O 1
ATOM 4719 N N . ILE A 1 583 ? 17.464 -33.986 -19.241 1.00 58.28 583 ILE A N 1
ATOM 4720 C CA . ILE A 1 583 ? 16.213 -34.720 -19.008 1.00 58.28 583 ILE A CA 1
ATOM 4721 C C . ILE A 1 583 ? 16.523 -36.190 -18.681 1.00 58.28 583 ILE A C 1
ATOM 4723 O O . ILE A 1 583 ? 16.047 -36.706 -17.675 1.00 58.28 583 ILE A O 1
ATOM 4727 N N . GLU A 1 584 ? 17.384 -36.850 -19.465 1.00 55.22 584 GLU A N 1
ATOM 4728 C CA . GLU A 1 584 ? 17.764 -38.252 -19.230 1.00 55.22 584 GLU A CA 1
ATOM 4729 C C . GLU A 1 584 ? 18.506 -38.473 -17.897 1.00 55.22 584 GLU A C 1
ATOM 4731 O O . GLU A 1 584 ? 18.264 -39.470 -17.215 1.00 55.22 584 GLU A O 1
ATOM 4736 N N . THR A 1 585 ? 19.391 -37.554 -17.502 1.00 56.56 585 THR A N 1
ATOM 4737 C CA . THR A 1 585 ? 20.131 -37.601 -16.231 1.00 56.56 585 THR A CA 1
ATOM 4738 C C . THR A 1 585 ? 19.201 -37.364 -15.039 1.00 56.56 585 THR A C 1
ATOM 4740 O O . THR A 1 585 ? 19.308 -38.074 -14.036 1.00 56.56 585 THR A O 1
ATOM 4743 N N . ALA A 1 586 ? 18.247 -36.430 -15.152 1.00 55.12 586 ALA A N 1
ATOM 4744 C CA . ALA A 1 586 ? 17.227 -36.186 -14.131 1.00 55.12 586 ALA A CA 1
ATOM 4745 C C . ALA A 1 586 ? 16.285 -37.389 -13.941 1.00 55.12 586 ALA A C 1
ATOM 4747 O O . ALA A 1 586 ? 15.915 -37.691 -12.809 1.00 55.12 586 ALA A O 1
ATOM 4748 N N . SER A 1 587 ? 15.951 -38.116 -15.015 1.00 55.28 587 SER A N 1
ATOM 4749 C CA . SER A 1 587 ? 15.141 -39.343 -14.945 1.00 55.28 587 SER A CA 1
ATOM 4750 C C . SER A 1 587 ? 15.886 -40.549 -14.348 1.00 55.28 587 SER A C 1
ATOM 4752 O O . SER A 1 587 ? 15.241 -41.493 -13.894 1.00 55.28 587 SER A O 1
ATOM 4754 N N . ARG A 1 588 ? 17.230 -40.559 -14.353 1.00 53.31 588 ARG A N 1
ATOM 4755 C CA . ARG A 1 588 ? 18.054 -41.683 -13.855 1.00 53.31 588 ARG A CA 1
ATOM 4756 C C . ARG A 1 588 ? 18.455 -41.565 -12.379 1.00 53.31 588 ARG A C 1
ATOM 4758 O O . ARG A 1 588 ? 18.783 -42.587 -11.779 1.00 53.31 588 ARG A O 1
ATOM 4765 N N . LYS A 1 589 ? 18.434 -40.365 -11.783 1.00 56.41 589 LYS A N 1
ATOM 4766 C CA . LYS A 1 589 ? 18.776 -40.150 -10.363 1.00 56.41 589 LYS A CA 1
ATOM 4767 C C . LYS A 1 589 ? 17.547 -40.327 -9.453 1.00 56.41 589 LYS A C 1
ATOM 4769 O O . LYS A 1 589 ? 16.540 -39.652 -9.663 1.00 56.41 589 LYS A O 1
ATOM 4774 N N . PRO A 1 590 ? 17.589 -41.194 -8.423 1.00 50.66 590 PRO A N 1
ATOM 4775 C CA . PRO A 1 590 ? 16.468 -41.359 -7.502 1.00 50.66 590 PRO A CA 1
ATOM 4776 C C . PRO A 1 590 ? 16.294 -40.123 -6.601 1.00 50.66 590 PRO A C 1
ATOM 4778 O O . PRO A 1 590 ? 17.232 -39.684 -5.944 1.00 50.66 590 PRO A O 1
ATOM 4781 N N . ALA A 1 591 ? 15.060 -39.619 -6.471 1.00 50.19 591 ALA A N 1
ATOM 4782 C CA . ALA A 1 591 ? 14.708 -38.439 -5.660 1.00 50.19 591 ALA A CA 1
ATOM 4783 C C . ALA A 1 591 ? 15.025 -38.545 -4.145 1.00 50.19 591 ALA A C 1
ATOM 4785 O O . ALA A 1 591 ? 14.782 -37.601 -3.400 1.00 50.19 591 ALA A O 1
ATOM 4786 N N . LYS A 1 592 ? 15.532 -39.690 -3.666 1.00 48.03 592 LYS A N 1
ATOM 4787 C CA . LYS A 1 592 ? 15.880 -39.929 -2.254 1.00 48.03 592 LYS A CA 1
ATOM 4788 C C . LYS A 1 592 ? 17.239 -39.353 -1.837 1.00 48.03 592 LYS A C 1
ATOM 4790 O O . LYS A 1 592 ? 17.485 -39.282 -0.638 1.00 48.03 592 LYS A O 1
ATOM 4795 N N . GLU A 1 593 ? 18.099 -38.969 -2.779 1.00 52.50 593 GLU A N 1
ATOM 4796 C CA . GLU A 1 593 ? 19.472 -38.516 -2.486 1.00 52.50 593 GLU A CA 1
ATOM 4797 C C . GLU A 1 593 ? 19.635 -36.985 -2.444 1.00 52.50 593 GLU A C 1
ATOM 4799 O O . GLU A 1 593 ? 20.678 -36.496 -2.022 1.00 52.50 593 GLU A O 1
ATOM 4804 N N . GLU A 1 594 ? 18.612 -36.211 -2.824 1.00 64.19 594 GLU A N 1
ATOM 4805 C CA . GLU A 1 594 ? 18.693 -34.749 -2.950 1.00 64.19 594 GLU A CA 1
ATOM 4806 C C . GLU A 1 594 ? 17.720 -34.039 -1.997 1.00 64.19 594 GLU A C 1
ATOM 4808 O O . GLU A 1 594 ? 16.593 -34.487 -1.786 1.00 64.19 594 GLU A O 1
ATOM 4813 N N . THR A 1 595 ? 18.141 -32.910 -1.421 1.00 68.94 595 THR A N 1
ATOM 4814 C CA . THR A 1 595 ? 17.304 -32.089 -0.536 1.00 68.94 595 THR A CA 1
ATOM 4815 C C . THR A 1 595 ? 16.381 -31.178 -1.352 1.00 68.94 595 THR A C 1
ATOM 4817 O O . THR A 1 595 ? 16.874 -30.245 -1.992 1.00 68.94 595 THR A O 1
ATOM 4820 N N . PRO A 1 596 ? 15.049 -31.394 -1.337 1.00 79.44 596 PRO A N 1
ATOM 4821 C CA . PRO A 1 596 ? 14.120 -30.536 -2.058 1.00 79.44 596 PRO A CA 1
ATOM 4822 C C . PRO A 1 596 ? 14.015 -29.160 -1.393 1.00 79.44 596 PRO A C 1
ATOM 4824 O O . PRO A 1 596 ? 13.843 -29.055 -0.176 1.00 79.44 596 PRO A O 1
ATOM 4827 N N . ILE A 1 597 ? 14.061 -28.106 -2.203 1.00 83.38 597 ILE A N 1
ATOM 4828 C CA . ILE A 1 597 ? 13.885 -26.717 -1.774 1.00 83.38 597 ILE A CA 1
ATOM 4829 C C . ILE A 1 597 ? 12.461 -26.283 -2.109 1.00 83.38 597 ILE A C 1
ATOM 4831 O O . ILE A 1 597 ? 12.015 -26.375 -3.252 1.00 83.38 597 ILE A O 1
ATOM 4835 N N . LYS A 1 598 ? 11.737 -25.770 -1.116 1.00 84.12 598 LYS A N 1
ATOM 4836 C CA . LYS A 1 598 ? 10.417 -25.179 -1.347 1.00 84.12 598 LYS A CA 1
ATOM 4837 C C . LYS A 1 598 ? 10.538 -23.775 -1.914 1.00 84.12 598 LYS A C 1
ATOM 4839 O O . LYS A 1 598 ? 11.439 -23.022 -1.550 1.00 84.12 598 LYS A O 1
ATOM 4844 N N . CYS A 1 599 ? 9.555 -23.364 -2.712 1.00 83.81 599 CYS A N 1
ATOM 4845 C CA . CYS A 1 599 ? 9.503 -22.005 -3.262 1.00 83.81 599 CYS A CA 1
ATOM 4846 C C . CYS A 1 599 ? 9.541 -20.915 -2.169 1.00 83.81 599 CYS A C 1
ATOM 4848 O O . CYS A 1 599 ? 10.144 -19.862 -2.363 1.00 83.81 599 CYS A O 1
ATOM 4850 N N . GLU A 1 600 ? 8.905 -21.156 -1.018 1.00 83.00 600 GLU A N 1
ATOM 4851 C CA . GLU A 1 600 ? 8.880 -20.223 0.121 1.00 83.00 600 GLU A CA 1
ATOM 4852 C C . GLU A 1 600 ? 10.202 -20.152 0.901 1.00 83.00 600 GLU A C 1
ATOM 4854 O O . GLU A 1 600 ? 10.416 -19.216 1.671 1.00 83.00 600 GLU A O 1
ATOM 4859 N N . ASP A 1 601 ? 11.087 -21.125 0.692 1.00 84.12 601 ASP A N 1
ATOM 4860 C CA . ASP A 1 601 ? 12.349 -21.275 1.413 1.00 84.12 601 ASP A CA 1
ATOM 4861 C C . ASP A 1 601 ? 13.559 -20.911 0.547 1.00 84.12 601 ASP A C 1
ATOM 4863 O O . ASP A 1 601 ? 14.688 -21.008 1.013 1.00 84.12 601 ASP A O 1
ATOM 4867 N N . ILE A 1 602 ? 13.347 -20.442 -0.687 1.00 85.56 602 ILE A N 1
ATOM 4868 C CA . ILE A 1 602 ? 14.427 -20.264 -1.665 1.00 85.56 602 ILE A CA 1
ATOM 4869 C C . ILE A 1 602 ? 15.532 -19.301 -1.200 1.00 85.56 602 ILE A C 1
ATOM 4871 O O . ILE A 1 602 ? 16.691 -19.502 -1.527 1.00 85.56 602 ILE A O 1
ATOM 4875 N N . PHE A 1 603 ? 15.196 -18.285 -0.398 1.00 83.50 603 PHE A N 1
ATOM 4876 C CA . PHE A 1 603 ? 16.162 -17.335 0.176 1.00 83.50 603 PHE A CA 1
ATOM 4877 C C . PHE A 1 603 ? 16.572 -17.663 1.618 1.00 83.50 603 PHE A C 1
ATOM 4879 O O . PHE A 1 603 ? 17.242 -16.852 2.260 1.00 83.50 603 PHE A O 1
ATOM 4886 N N . LYS A 1 604 ? 16.135 -18.799 2.171 1.00 81.12 604 LYS A N 1
ATOM 4887 C CA . LYS A 1 604 ? 16.559 -19.228 3.506 1.00 81.12 604 LYS A CA 1
ATOM 4888 C C . LYS A 1 604 ? 17.913 -19.936 3.410 1.00 81.12 604 LYS A C 1
ATOM 4890 O O . LYS A 1 604 ? 18.161 -20.621 2.423 1.00 81.12 604 LYS A O 1
ATOM 4895 N N . PRO A 1 605 ? 18.786 -19.779 4.419 1.00 73.12 605 PRO A N 1
ATOM 4896 C CA . PRO A 1 605 ? 20.061 -20.481 4.437 1.00 73.12 605 PRO A CA 1
ATOM 4897 C C . PRO A 1 605 ? 19.837 -21.997 4.500 1.00 73.12 605 PRO A C 1
ATOM 4899 O O . PRO A 1 605 ? 18.968 -22.475 5.237 1.00 73.12 605 PRO A O 1
ATOM 4902 N N . LEU A 1 606 ? 20.623 -22.742 3.724 1.00 68.81 606 LEU A N 1
ATOM 4903 C CA . LEU A 1 606 ? 20.619 -24.204 3.731 1.00 68.81 606 LEU A CA 1
ATOM 4904 C C . LEU A 1 606 ? 21.320 -24.757 4.988 1.00 68.81 606 LEU A C 1
ATOM 4906 O O . LEU A 1 606 ? 22.084 -24.034 5.637 1.00 68.81 606 LEU A O 1
ATOM 4910 N N . PRO A 1 607 ? 21.084 -26.031 5.365 1.00 58.88 607 PRO A N 1
ATOM 4911 C CA . PRO A 1 607 ? 21.724 -26.640 6.530 1.00 58.88 607 PRO A CA 1
ATOM 4912 C C . PRO A 1 607 ? 23.260 -26.589 6.415 1.00 58.88 607 PRO A C 1
ATOM 4914 O O . PRO A 1 607 ? 23.839 -27.297 5.599 1.00 58.88 607 PRO A O 1
ATOM 4917 N N . GLY A 1 608 ? 23.914 -25.750 7.228 1.00 54.97 608 GLY A N 1
ATOM 4918 C CA . GLY A 1 608 ? 25.373 -25.555 7.222 1.00 54.97 608 GLY A CA 1
ATOM 4919 C C . GLY A 1 608 ? 25.868 -24.207 6.676 1.00 54.97 608 GLY A C 1
ATOM 4920 O O . GLY A 1 608 ? 27.065 -23.947 6.751 1.00 54.97 608 GLY A O 1
ATOM 4921 N N . GLN A 1 609 ? 24.983 -23.335 6.175 1.00 60.62 609 GLN A N 1
ATOM 4922 C CA . GLN A 1 609 ? 25.310 -21.945 5.824 1.00 60.62 609 GLN A CA 1
ATOM 4923 C C . GLN A 1 609 ? 24.809 -20.963 6.897 1.00 60.62 609 GLN A C 1
ATOM 4925 O O . GLN A 1 609 ? 23.643 -21.004 7.285 1.00 60.62 609 GLN A O 1
ATOM 4930 N N . ASP A 1 610 ? 25.668 -20.034 7.333 1.00 53.75 610 ASP A N 1
ATOM 4931 C CA . ASP A 1 610 ? 25.319 -19.013 8.339 1.00 53.75 610 ASP A CA 1
ATOM 4932 C C . ASP A 1 610 ? 24.600 -17.784 7.747 1.00 53.75 610 ASP A C 1
ATOM 4934 O O . ASP A 1 610 ? 23.929 -17.044 8.472 1.00 53.75 610 ASP A O 1
ATOM 4938 N N . GLN A 1 611 ? 24.720 -17.543 6.434 1.00 58.84 611 GLN A N 1
ATOM 4939 C CA . GLN A 1 611 ? 24.112 -16.394 5.753 1.00 58.84 611 GLN A CA 1
ATOM 4940 C C . GLN A 1 611 ? 23.365 -16.807 4.478 1.00 58.84 611 GLN A C 1
ATOM 4942 O O . GLN A 1 611 ? 23.838 -17.679 3.752 1.00 58.84 611 GLN A O 1
ATOM 4947 N N . PRO A 1 612 ? 22.208 -16.183 4.180 1.00 72.69 612 PRO A N 1
ATOM 4948 C CA . PRO A 1 612 ? 21.459 -16.460 2.962 1.00 72.69 612 PRO A CA 1
ATOM 4949 C C . PRO A 1 612 ? 22.180 -15.909 1.727 1.00 72.69 612 PRO A C 1
ATOM 4951 O O . PRO A 1 612 ? 22.667 -14.775 1.738 1.00 72.69 612 PRO A O 1
ATOM 4954 N N . SER A 1 613 ? 22.181 -16.679 0.639 1.00 81.75 613 SER A N 1
ATOM 4955 C CA . SER A 1 613 ? 22.770 -16.262 -0.635 1.00 81.75 613 SER A CA 1
ATOM 4956 C C . SER A 1 613 ? 22.107 -14.999 -1.182 1.00 81.75 613 SER A C 1
ATOM 4958 O O . SER A 1 613 ? 20.880 -14.896 -1.266 1.00 81.75 613 SER A O 1
ATOM 4960 N N . ARG A 1 614 ? 22.934 -14.028 -1.586 1.00 87.94 614 ARG A N 1
ATOM 4961 C CA . ARG A 1 614 ? 22.473 -12.770 -2.190 1.00 87.94 614 ARG A CA 1
ATOM 4962 C C . ARG A 1 614 ? 21.810 -13.009 -3.545 1.00 87.94 614 ARG A C 1
ATOM 4964 O O . ARG A 1 614 ? 20.693 -12.546 -3.768 1.00 87.94 614 ARG A O 1
ATOM 4971 N N . THR A 1 615 ? 22.521 -13.702 -4.432 1.00 90.56 615 THR A N 1
ATOM 4972 C CA . THR A 1 615 ? 22.110 -13.957 -5.815 1.00 90.56 615 THR A CA 1
ATOM 4973 C C . THR A 1 615 ? 21.865 -15.445 -6.000 1.00 90.56 615 THR A C 1
ATOM 4975 O O . THR A 1 615 ? 22.762 -16.259 -5.768 1.00 90.56 615 THR A O 1
ATOM 4978 N N . ILE A 1 616 ? 20.654 -15.787 -6.428 1.00 91.69 616 ILE A N 1
ATOM 4979 C CA . ILE A 1 616 ? 20.219 -17.150 -6.719 1.00 91.69 616 ILE A CA 1
ATOM 4980 C C . ILE A 1 616 ? 19.965 -17.256 -8.216 1.00 91.69 616 ILE A C 1
ATOM 4982 O O . ILE A 1 616 ? 19.196 -16.470 -8.771 1.00 91.69 616 ILE A O 1
ATOM 4986 N N . MET A 1 617 ? 20.568 -18.248 -8.863 1.00 92.19 617 MET A N 1
ATOM 4987 C CA . MET A 1 617 ? 20.269 -18.583 -10.251 1.00 92.19 617 MET A CA 1
ATOM 4988 C C . MET A 1 617 ? 19.469 -19.880 -10.311 1.00 92.19 617 MET A C 1
ATOM 4990 O O . MET A 1 617 ? 19.899 -20.904 -9.792 1.00 92.19 617 MET A O 1
ATOM 4994 N N . THR A 1 618 ? 18.311 -19.854 -10.959 1.00 91.94 618 THR A N 1
ATOM 4995 C CA . THR A 1 618 ? 17.471 -21.029 -11.181 1.00 91.94 618 THR A CA 1
ATOM 4996 C C . THR A 1 618 ? 17.506 -21.429 -12.646 1.00 91.94 618 THR A C 1
ATOM 4998 O O . THR A 1 618 ? 17.075 -20.684 -13.529 1.00 91.94 618 THR A O 1
ATOM 5001 N N . THR A 1 619 ? 17.995 -22.636 -12.898 1.00 89.06 619 THR A N 1
ATOM 5002 C CA . THR A 1 619 ? 18.119 -23.231 -14.229 1.00 89.06 619 THR A CA 1
ATOM 5003 C C . THR A 1 619 ? 17.049 -24.296 -14.456 1.00 89.06 619 THR A C 1
ATOM 5005 O O . THR A 1 619 ? 16.513 -24.883 -13.518 1.00 89.06 619 THR A O 1
ATOM 5008 N N . GLY A 1 620 ? 16.692 -24.533 -15.714 1.00 84.75 620 GLY A N 1
ATOM 5009 C CA . GLY A 1 620 ? 15.782 -25.614 -16.093 1.00 84.75 620 GLY A CA 1
ATOM 5010 C C . GLY A 1 620 ? 15.401 -25.544 -17.566 1.00 84.75 620 GLY A C 1
ATOM 5011 O O . GLY A 1 620 ? 15.518 -24.485 -18.192 1.00 84.75 620 GLY A O 1
ATOM 5012 N N . VAL A 1 621 ? 14.926 -26.652 -18.128 1.00 80.69 621 VAL A N 1
ATOM 5013 C CA . VAL A 1 621 ? 14.557 -26.746 -19.551 1.00 80.69 621 VAL A CA 1
ATOM 5014 C C . VAL A 1 621 ? 13.367 -25.843 -19.916 1.00 80.69 621 VAL A C 1
ATOM 5016 O O . VAL A 1 621 ? 12.678 -25.280 -19.052 1.00 80.69 621 VAL A O 1
ATOM 5019 N N . ALA A 1 622 ? 13.145 -25.629 -21.214 1.00 77.31 622 ALA A N 1
ATOM 5020 C CA . ALA A 1 622 ? 12.018 -24.837 -21.700 1.00 77.31 622 ALA A CA 1
ATOM 5021 C C . ALA A 1 622 ? 10.675 -25.443 -21.248 1.00 77.31 622 ALA A C 1
ATOM 5023 O O . ALA A 1 622 ? 10.504 -26.656 -21.233 1.00 77.31 622 ALA A O 1
ATOM 5024 N N . GLY A 1 623 ? 9.721 -24.597 -20.849 1.00 72.69 623 GLY A N 1
ATOM 5025 C CA . GLY A 1 623 ? 8.383 -25.046 -20.439 1.00 72.69 623 GLY A CA 1
ATOM 5026 C C . GLY A 1 623 ? 8.280 -25.697 -19.052 1.00 72.69 623 GLY A C 1
ATOM 5027 O O . GLY A 1 623 ? 7.167 -25.947 -18.606 1.00 72.69 623 GLY A O 1
ATOM 5028 N N . ILE A 1 624 ? 9.386 -25.891 -18.319 1.00 80.44 624 ILE A N 1
ATOM 5029 C CA . ILE A 1 624 ? 9.390 -26.598 -17.017 1.00 80.44 624 ILE A CA 1
ATOM 5030 C C . ILE A 1 624 ? 8.709 -25.839 -15.856 1.00 80.44 624 ILE A C 1
ATOM 5032 O O . ILE A 1 624 ? 8.576 -26.369 -14.759 1.00 80.44 624 ILE A O 1
ATOM 5036 N N . GLY A 1 625 ? 8.291 -24.585 -16.072 1.00 81.56 625 GLY A N 1
ATOM 5037 C CA . GLY A 1 625 ? 7.547 -23.798 -15.077 1.00 81.56 625 GLY A CA 1
ATOM 5038 C C . GLY A 1 625 ? 8.343 -22.741 -14.299 1.00 81.56 625 GLY A C 1
ATOM 5039 O O . GLY A 1 625 ? 7.823 -22.216 -13.320 1.00 81.56 625 GLY A O 1
ATOM 5040 N N . LYS A 1 626 ? 9.556 -22.364 -14.737 1.00 88.56 626 LYS A N 1
ATOM 5041 C CA . LYS A 1 626 ? 10.386 -21.316 -14.088 1.00 88.56 626 LYS A CA 1
ATOM 5042 C C . LYS A 1 626 ? 9.642 -19.984 -13.873 1.00 88.56 626 LYS A C 1
ATOM 5044 O O . LYS A 1 626 ? 9.632 -19.463 -12.765 1.00 88.56 626 LYS A O 1
ATOM 5049 N N . THR A 1 627 ? 8.948 -19.478 -14.893 1.00 87.19 627 THR A N 1
ATOM 5050 C CA . THR A 1 627 ? 8.148 -18.241 -14.794 1.00 87.19 627 THR A CA 1
ATOM 5051 C C . THR A 1 627 ? 6.926 -18.400 -13.880 1.00 87.19 627 THR A C 1
ATOM 5053 O O . THR A 1 627 ? 6.548 -17.490 -13.149 1.00 87.19 627 THR A O 1
ATOM 5056 N N . ILE A 1 628 ? 6.296 -19.580 -13.865 1.00 86.12 628 ILE A N 1
ATOM 5057 C CA . ILE A 1 628 ? 5.166 -19.850 -12.959 1.00 86.12 628 ILE A CA 1
ATOM 5058 C C . ILE A 1 628 ? 5.647 -19.857 -11.500 1.00 86.12 628 ILE A C 1
ATOM 5060 O O . ILE A 1 628 ? 4.944 -19.358 -10.620 1.00 86.12 628 ILE A O 1
ATOM 5064 N N . LEU A 1 629 ? 6.857 -20.359 -11.247 1.00 88.62 629 LEU A N 1
ATOM 5065 C CA . LEU A 1 629 ? 7.490 -20.359 -9.930 1.00 88.62 629 LEU A CA 1
ATOM 5066 C C . LEU A 1 629 ? 7.730 -18.932 -9.404 1.00 88.62 629 LEU A C 1
ATOM 5068 O O . LEU A 1 629 ? 7.353 -18.620 -8.273 1.00 88.62 629 LEU A O 1
ATOM 5072 N N . THR A 1 630 ? 8.286 -18.039 -10.227 1.00 91.50 630 THR A N 1
ATOM 5073 C CA . THR A 1 630 ? 8.520 -16.634 -9.843 1.00 91.50 630 THR A CA 1
ATOM 5074 C C . THR A 1 630 ? 7.214 -15.864 -9.628 1.00 91.50 630 THR A C 1
ATOM 5076 O O . THR A 1 630 ? 7.096 -15.077 -8.680 1.00 91.50 630 THR A O 1
ATOM 5079 N N . HIS A 1 631 ? 6.193 -16.132 -10.450 1.00 89.75 631 HIS A N 1
ATOM 5080 C CA . HIS A 1 631 ? 4.846 -15.596 -10.253 1.00 89.75 631 HIS A CA 1
ATOM 5081 C C . HIS A 1 631 ? 4.236 -16.070 -8.931 1.00 89.75 631 HIS A C 1
ATOM 5083 O O . HIS A 1 631 ? 3.687 -15.252 -8.190 1.00 89.75 631 HIS A O 1
ATOM 5089 N N . LYS A 1 632 ? 4.364 -17.363 -8.601 1.00 89.69 632 LYS A N 1
ATOM 5090 C CA . LYS A 1 632 ? 3.841 -17.925 -7.351 1.00 89.69 632 LYS A CA 1
ATOM 5091 C C . LYS A 1 632 ? 4.499 -17.295 -6.129 1.00 89.69 632 LYS A C 1
ATOM 5093 O O . LYS A 1 632 ? 3.786 -16.842 -5.235 1.00 89.69 632 LYS A O 1
ATOM 5098 N N . PHE A 1 633 ? 5.828 -17.196 -6.122 1.00 91.19 633 PHE A N 1
ATOM 5099 C CA . PHE A 1 633 ? 6.572 -16.524 -5.055 1.00 91.19 633 PHE A CA 1
ATOM 5100 C C . PHE A 1 633 ? 6.085 -15.087 -4.844 1.00 91.19 633 PHE A C 1
ATOM 5102 O O . PHE A 1 633 ? 5.809 -14.665 -3.718 1.00 91.19 633 PHE A O 1
ATOM 5109 N N . THR A 1 634 ? 5.939 -14.343 -5.944 1.00 90.75 634 THR A N 1
ATOM 5110 C CA . THR A 1 634 ? 5.492 -12.949 -5.908 1.00 90.75 634 THR A CA 1
ATOM 5111 C C . THR A 1 634 ? 4.062 -12.837 -5.380 1.00 90.75 634 THR A C 1
ATOM 5113 O O . THR A 1 634 ? 3.774 -11.950 -4.574 1.00 90.75 634 THR A O 1
ATOM 5116 N N . LEU A 1 635 ? 3.169 -13.742 -5.794 1.00 88.69 635 LEU A N 1
ATOM 5117 C CA . LEU A 1 635 ? 1.781 -13.775 -5.341 1.00 88.69 635 LEU A CA 1
ATOM 5118 C C . LEU A 1 635 ? 1.686 -14.093 -3.842 1.00 88.69 635 LEU A C 1
ATOM 5120 O O . LEU A 1 635 ? 1.015 -13.361 -3.118 1.00 88.69 635 LEU A O 1
ATOM 5124 N N . ASP A 1 636 ? 2.406 -15.106 -3.352 1.00 86.69 636 ASP A N 1
ATOM 5125 C CA . ASP A 1 636 ? 2.396 -15.480 -1.930 1.00 86.69 636 ASP A CA 1
ATOM 5126 C C . ASP A 1 636 ? 2.967 -14.377 -1.029 1.00 86.69 636 ASP A C 1
ATOM 5128 O O . ASP A 1 636 ? 2.449 -14.129 0.066 1.00 86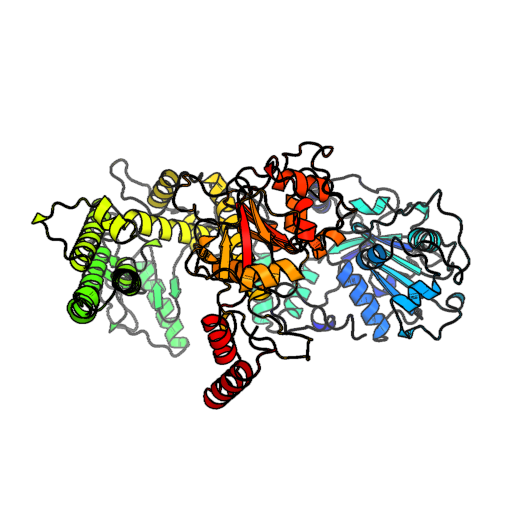.69 636 ASP A O 1
ATOM 5132 N N . TRP A 1 637 ? 3.997 -13.664 -1.493 1.00 89.88 637 TRP A N 1
ATOM 5133 C CA . TRP A 1 637 ? 4.512 -12.474 -0.814 1.00 89.88 637 TRP A CA 1
ATOM 5134 C C . TRP A 1 637 ? 3.491 -11.323 -0.800 1.00 89.88 637 TRP A C 1
ATOM 5136 O O . TRP A 1 637 ? 3.308 -10.640 0.222 1.00 89.88 637 TRP A O 1
ATOM 5146 N N . ALA A 1 638 ? 2.811 -11.091 -1.925 1.00 85.06 638 ALA A N 1
ATOM 5147 C CA . ALA A 1 638 ? 1.844 -10.009 -2.061 1.00 85.06 638 ALA A CA 1
ATOM 5148 C C . ALA A 1 638 ? 0.576 -10.261 -1.221 1.00 85.06 638 ALA A C 1
ATOM 5150 O O . ALA A 1 638 ? 0.071 -9.332 -0.590 1.00 85.06 638 ALA A O 1
ATOM 5151 N N . GLU A 1 639 ? 0.139 -11.519 -1.115 1.00 81.81 639 GLU A N 1
ATOM 5152 C CA . GLU A 1 639 ? -0.944 -11.971 -0.230 1.00 81.81 639 GLU A CA 1
ATOM 5153 C C . GLU A 1 639 ? -0.541 -12.009 1.255 1.00 81.81 639 GLU A C 1
ATOM 5155 O O . GLU A 1 639 ? -1.405 -12.078 2.129 1.00 81.81 639 GLU A O 1
ATOM 5160 N N . GLY A 1 640 ? 0.760 -11.939 1.560 1.00 79.00 640 GLY A N 1
ATOM 5161 C CA . GLY A 1 640 ? 1.279 -12.006 2.927 1.00 79.00 640 GLY A CA 1
ATOM 5162 C C . GLY A 1 640 ? 1.225 -13.412 3.529 1.00 79.00 640 GLY A C 1
ATOM 5163 O O . GLY A 1 640 ? 1.033 -13.552 4.732 1.00 79.00 640 GLY A O 1
ATOM 5164 N N . LYS A 1 641 ? 1.358 -14.454 2.700 1.00 79.75 641 LYS A N 1
ATOM 5165 C CA . LYS A 1 641 ? 1.420 -15.857 3.140 1.00 79.75 641 LYS A CA 1
ATOM 5166 C C . LYS A 1 641 ? 2.838 -16.273 3.538 1.00 79.75 641 LYS A C 1
ATOM 5168 O O . LYS A 1 641 ? 3.007 -16.984 4.527 1.00 79.75 641 LYS A O 1
ATOM 5173 N N . ALA A 1 642 ? 3.845 -15.796 2.806 1.00 81.94 642 ALA A N 1
ATOM 5174 C CA . ALA A 1 642 ? 5.257 -16.145 2.983 1.00 81.94 642 ALA A CA 1
ATOM 5175 C C . ALA A 1 642 ? 6.174 -14.911 2.858 1.00 81.94 642 ALA A C 1
ATOM 5177 O O . ALA A 1 642 ? 5.719 -13.832 2.474 1.00 81.94 642 ALA A O 1
ATOM 5178 N N . ASN A 1 643 ? 7.468 -15.076 3.176 1.00 82.12 643 ASN A N 1
ATOM 5179 C CA . ASN A 1 643 ? 8.516 -14.066 2.938 1.00 82.12 643 ASN A CA 1
ATOM 5180 C C . ASN A 1 643 ? 8.264 -12.706 3.623 1.00 82.12 643 ASN A C 1
ATOM 5182 O O . ASN A 1 643 ? 8.396 -11.639 3.023 1.00 82.12 643 ASN A O 1
ATOM 5186 N N . HIS A 1 644 ? 7.855 -12.743 4.895 1.00 75.75 644 HIS A N 1
ATOM 5187 C CA . HIS A 1 644 ? 7.485 -11.555 5.679 1.00 75.75 644 HIS A CA 1
ATOM 5188 C C . HIS A 1 644 ? 8.667 -10.626 6.007 1.00 75.75 644 HIS A C 1
ATOM 5190 O O . HIS A 1 644 ? 8.447 -9.482 6.401 1.00 75.75 644 HIS A O 1
ATOM 5196 N N . ASP A 1 645 ? 9.896 -11.122 5.875 1.00 77.75 645 ASP A N 1
ATOM 5197 C CA . ASP A 1 645 ? 11.150 -10.377 6.011 1.00 77.75 645 ASP A CA 1
ATOM 5198 C C . ASP A 1 645 ? 11.436 -9.470 4.800 1.00 77.75 645 ASP A C 1
ATOM 5200 O O . ASP A 1 645 ? 12.177 -8.491 4.917 1.00 77.75 645 ASP A O 1
ATOM 5204 N N . ILE A 1 646 ? 10.818 -9.750 3.648 1.00 84.69 646 ILE A N 1
ATOM 5205 C CA . ILE A 1 646 ? 11.022 -9.009 2.402 1.00 84.69 646 ILE A CA 1
ATOM 5206 C C . ILE A 1 646 ? 10.036 -7.839 2.310 1.00 84.69 646 ILE A C 1
ATOM 5208 O O . ILE A 1 646 ? 8.811 -8.002 2.317 1.00 84.69 646 ILE A O 1
ATOM 5212 N N . HIS A 1 647 ? 10.582 -6.632 2.168 1.00 83.81 647 HIS A N 1
ATOM 5213 C CA . HIS A 1 647 ? 9.810 -5.394 2.106 1.00 83.81 647 HIS A CA 1
ATOM 5214 C C . HIS A 1 647 ? 9.275 -5.120 0.701 1.00 83.81 647 HIS A C 1
ATOM 5216 O O . HIS A 1 647 ? 8.132 -4.685 0.578 1.00 83.81 647 HIS A O 1
ATOM 5222 N N . PHE A 1 648 ? 10.054 -5.403 -0.344 1.00 86.31 648 PHE A N 1
ATOM 5223 C CA . PHE A 1 648 ? 9.652 -5.212 -1.739 1.00 86.31 648 PHE A CA 1
ATOM 5224 C C . PHE A 1 648 ? 10.095 -6.398 -2.590 1.00 86.31 648 PHE A C 1
ATOM 5226 O O . PHE A 1 648 ? 11.239 -6.826 -2.486 1.00 86.31 648 PHE A O 1
ATOM 5233 N N . THR A 1 649 ? 9.201 -6.887 -3.449 1.00 90.19 649 THR A N 1
ATOM 5234 C CA . THR A 1 649 ? 9.532 -7.832 -4.523 1.00 90.19 649 THR A CA 1
ATOM 5235 C C . THR A 1 649 ? 9.253 -7.142 -5.852 1.00 90.19 649 THR A C 1
ATOM 5237 O O . THR A 1 649 ? 8.133 -6.682 -6.076 1.00 90.19 649 THR A O 1
ATOM 5240 N N . LEU A 1 650 ? 10.273 -7.028 -6.700 1.00 91.81 650 LEU A N 1
ATOM 5241 C CA . LEU A 1 650 ? 10.247 -6.280 -7.956 1.00 91.81 650 LEU A CA 1
ATOM 5242 C C . LEU A 1 650 ? 10.591 -7.234 -9.110 1.00 91.81 650 LEU A C 1
ATOM 5244 O O . LEU A 1 650 ? 11.772 -7.451 -9.393 1.00 91.81 650 LEU A O 1
ATOM 5248 N N . PRO A 1 651 ? 9.578 -7.866 -9.729 1.00 92.38 651 PRO A N 1
ATOM 5249 C CA . PRO A 1 651 ? 9.793 -8.783 -10.840 1.00 92.38 651 PRO A CA 1
ATOM 5250 C C . PRO A 1 651 ? 9.928 -8.047 -12.175 1.00 92.38 651 PRO A C 1
ATOM 5252 O O . PRO A 1 651 ? 9.060 -7.258 -12.548 1.00 92.38 651 PRO A O 1
ATOM 5255 N N . PHE A 1 652 ? 10.983 -8.376 -12.909 1.00 92.00 652 PHE A N 1
ATOM 5256 C CA . PHE A 1 652 ? 11.273 -7.943 -14.270 1.00 92.00 652 PHE A CA 1
ATOM 5257 C C . PHE A 1 652 ? 11.414 -9.161 -15.170 1.00 92.00 652 PHE A C 1
ATOM 5259 O O . PHE A 1 652 ? 11.958 -10.184 -14.757 1.00 92.00 652 PHE A O 1
ATOM 5266 N N . THR A 1 653 ? 10.985 -9.032 -16.419 1.00 90.56 653 THR A N 1
ATOM 5267 C CA . THR A 1 653 ? 11.349 -9.992 -17.466 1.00 90.56 653 THR A CA 1
ATOM 5268 C C . THR A 1 653 ? 12.447 -9.392 -18.340 1.00 90.56 653 THR A C 1
ATOM 5270 O O . THR A 1 653 ? 12.401 -8.205 -18.671 1.00 90.56 653 THR A O 1
ATOM 5273 N N . PHE A 1 654 ? 13.429 -10.187 -18.767 1.00 87.88 654 PHE A N 1
ATOM 5274 C CA . PHE A 1 654 ? 14.448 -9.691 -19.703 1.00 87.88 654 PHE A CA 1
ATOM 5275 C C . PHE A 1 654 ? 13.834 -9.237 -21.028 1.00 87.88 654 PHE A C 1
ATOM 5277 O O . PHE A 1 654 ? 14.315 -8.286 -21.637 1.00 87.88 654 PHE A O 1
ATOM 5284 N N . ARG A 1 655 ? 12.704 -9.827 -21.429 1.00 87.12 655 ARG A N 1
ATOM 5285 C CA . ARG A 1 655 ? 11.917 -9.373 -22.578 1.00 87.12 655 ARG A CA 1
ATOM 5286 C C . ARG A 1 655 ? 11.457 -7.922 -22.452 1.00 87.12 655 ARG A C 1
ATOM 5288 O O . ARG A 1 655 ? 11.572 -7.172 -23.416 1.00 87.12 655 ARG A O 1
ATOM 5295 N N . GLU A 1 656 ? 10.951 -7.533 -21.283 1.00 85.75 656 GLU A N 1
ATOM 5296 C CA . GLU A 1 656 ? 10.563 -6.152 -20.981 1.00 85.75 656 GLU A CA 1
ATOM 5297 C C . GLU A 1 656 ? 11.792 -5.231 -20.892 1.00 85.75 656 GLU A C 1
ATOM 5299 O O . GLU A 1 656 ? 11.768 -4.125 -21.428 1.00 85.75 656 GLU A O 1
ATOM 5304 N N . LEU A 1 657 ? 12.882 -5.690 -20.267 1.00 88.06 657 LEU A N 1
ATOM 5305 C CA . LEU A 1 657 ? 14.118 -4.910 -20.118 1.00 88.06 657 LEU A CA 1
ATOM 5306 C C . LEU A 1 657 ? 14.816 -4.646 -21.460 1.00 88.06 657 LEU A C 1
ATOM 5308 O O . LEU A 1 657 ? 15.337 -3.555 -21.680 1.00 88.06 657 LEU A O 1
ATOM 5312 N N . ASN A 1 658 ? 14.761 -5.595 -22.396 1.00 86.75 658 ASN A N 1
ATOM 5313 C CA . ASN A 1 658 ? 15.315 -5.438 -23.741 1.00 86.75 658 ASN A CA 1
ATOM 5314 C C . ASN A 1 658 ? 14.688 -4.261 -24.508 1.00 86.75 658 ASN A C 1
ATOM 5316 O O . ASN A 1 658 ? 15.359 -3.657 -25.340 1.00 86.75 658 ASN A O 1
ATOM 5320 N N . LEU A 1 659 ? 13.431 -3.898 -24.216 1.00 84.56 659 LEU A N 1
ATOM 5321 C CA . LEU A 1 659 ? 12.750 -2.745 -24.831 1.00 84.56 659 LEU A CA 1
ATOM 5322 C C . LEU A 1 659 ? 13.348 -1.395 -24.398 1.00 84.56 659 LEU A C 1
ATOM 5324 O O . LEU A 1 659 ? 12.996 -0.348 -24.946 1.00 84.56 659 LEU A O 1
ATOM 5328 N N . LEU A 1 660 ? 14.219 -1.408 -23.387 1.00 83.31 660 LEU A N 1
ATOM 5329 C CA . LEU A 1 660 ? 14.851 -0.235 -22.794 1.00 83.31 660 LEU A CA 1
ATOM 5330 C C . LEU A 1 660 ? 16.359 -0.158 -23.077 1.00 83.31 660 LEU A C 1
ATOM 5332 O O . LEU A 1 660 ? 17.013 0.731 -22.543 1.00 83.31 660 LEU A O 1
ATOM 5336 N N . LYS A 1 661 ? 16.899 -1.047 -23.925 1.00 75.19 661 LYS A N 1
ATOM 5337 C CA . LYS A 1 661 ? 18.339 -1.181 -24.216 1.00 75.19 661 LYS A CA 1
ATOM 5338 C C . LYS A 1 661 ? 19.035 0.133 -24.603 1.00 75.19 661 LYS A C 1
ATOM 5340 O O . LYS A 1 661 ? 20.181 0.334 -24.223 1.00 75.19 661 LYS A O 1
ATOM 5345 N N . GLU A 1 662 ? 18.351 1.022 -25.320 1.00 75.81 662 GLU A N 1
ATOM 5346 C CA . GLU A 1 662 ? 18.925 2.269 -25.865 1.00 75.81 662 GLU A CA 1
ATOM 5347 C C . GLU A 1 662 ? 18.577 3.527 -25.060 1.00 75.81 662 GLU A C 1
ATOM 5349 O O . GLU A 1 662 ? 18.760 4.656 -25.513 1.00 75.81 662 GLU A O 1
ATOM 5354 N N . LYS A 1 663 ? 18.003 3.352 -23.871 1.00 81.06 663 LYS A N 1
ATOM 5355 C CA . LYS A 1 663 ? 17.587 4.453 -23.006 1.00 81.06 663 LYS A CA 1
ATOM 5356 C C . LYS A 1 663 ? 18.408 4.427 -21.731 1.00 81.06 663 LYS A C 1
ATOM 5358 O O . LYS A 1 663 ? 18.648 3.368 -21.154 1.00 81.06 663 LYS A O 1
ATOM 5363 N N . GLU A 1 664 ? 18.765 5.610 -21.261 1.00 88.50 664 GLU A N 1
ATOM 5364 C CA . GLU A 1 664 ? 19.369 5.769 -19.949 1.00 88.50 664 GLU A CA 1
ATOM 5365 C C . GLU A 1 664 ? 18.285 5.941 -18.891 1.00 88.50 664 GLU A C 1
ATOM 5367 O O . GLU A 1 664 ? 17.301 6.662 -19.078 1.00 88.50 664 GLU A O 1
ATOM 5372 N N . PHE A 1 665 ? 18.476 5.257 -17.773 1.00 86.69 665 PHE A N 1
ATOM 5373 C CA . PHE A 1 665 ? 17.621 5.331 -16.605 1.00 86.69 665 PHE A CA 1
ATOM 5374 C C . PHE A 1 665 ? 18.500 5.383 -15.369 1.00 86.69 665 PHE A C 1
ATOM 5376 O O . PHE A 1 665 ? 19.535 4.726 -15.294 1.00 86.69 665 PHE A O 1
ATOM 5383 N N . SER A 1 666 ? 18.082 6.130 -14.358 1.00 89.44 666 SER A N 1
ATOM 5384 C CA . SER A 1 666 ? 18.516 5.820 -12.998 1.00 89.44 666 SER A CA 1
ATOM 5385 C C . SER A 1 666 ? 17.782 4.576 -12.507 1.00 89.44 666 SER A C 1
ATOM 5387 O O . SER A 1 666 ? 16.700 4.249 -13.008 1.00 89.44 666 SER A O 1
ATOM 5389 N N . LEU A 1 667 ? 18.314 3.885 -11.494 1.00 86.94 667 LEU A N 1
ATOM 5390 C CA . LEU A 1 667 ? 17.594 2.752 -10.907 1.00 86.94 667 LEU A CA 1
ATOM 5391 C C . LEU A 1 667 ? 16.199 3.188 -10.431 1.00 86.94 667 LEU A C 1
ATOM 5393 O O . LEU A 1 667 ? 15.218 2.496 -10.679 1.00 86.94 667 LEU A O 1
ATOM 5397 N N . MET A 1 668 ? 16.091 4.373 -9.824 1.00 84.31 668 MET A N 1
ATOM 5398 C CA . MET A 1 668 ? 14.811 4.960 -9.415 1.00 84.31 668 MET A CA 1
ATOM 5399 C C . MET A 1 668 ? 13.842 5.141 -10.590 1.00 84.31 668 MET A C 1
ATOM 5401 O O . MET A 1 668 ? 12.680 4.746 -10.502 1.00 84.31 668 MET A O 1
ATOM 5405 N N . GLU A 1 669 ? 14.303 5.712 -11.702 1.00 83.25 669 GLU A N 1
ATOM 5406 C CA . GLU A 1 669 ? 13.469 5.917 -12.890 1.00 83.25 669 GLU A CA 1
ATOM 5407 C C . GLU A 1 669 ? 13.050 4.597 -13.535 1.00 83.25 669 GLU A C 1
ATOM 5409 O O . GLU A 1 669 ? 11.894 4.470 -13.940 1.00 83.25 669 GLU A O 1
ATOM 5414 N N . LEU A 1 670 ? 13.947 3.607 -13.577 1.00 87.19 670 LEU A N 1
ATOM 5415 C CA . LEU A 1 670 ? 13.645 2.266 -14.071 1.00 87.19 670 LEU A CA 1
ATOM 5416 C C . LEU A 1 670 ? 12.529 1.626 -13.232 1.00 87.19 670 LEU A C 1
ATOM 5418 O O . LEU A 1 670 ? 11.542 1.128 -13.775 1.00 87.19 670 LEU A O 1
ATOM 5422 N N . LEU A 1 671 ? 12.621 1.718 -11.902 1.00 85.94 671 LEU A N 1
ATOM 5423 C CA . LEU A 1 671 ? 11.579 1.227 -10.997 1.00 85.94 671 LEU A CA 1
ATOM 5424 C C . LEU A 1 671 ? 10.257 1.985 -11.174 1.00 85.94 671 LEU A C 1
ATOM 5426 O O . LEU A 1 671 ? 9.200 1.361 -11.253 1.00 85.94 671 LEU A O 1
ATOM 5430 N N . HIS A 1 672 ? 10.298 3.313 -11.303 1.00 80.44 672 HIS A N 1
ATOM 5431 C CA . HIS A 1 672 ? 9.111 4.141 -11.535 1.00 80.44 672 HIS A CA 1
ATOM 5432 C C . HIS A 1 672 ? 8.444 3.868 -12.890 1.00 80.44 672 HIS A C 1
ATOM 5434 O O . HIS A 1 672 ? 7.231 4.068 -13.020 1.00 80.44 672 HIS A O 1
ATOM 5440 N N . HIS A 1 673 ? 9.224 3.452 -13.891 1.00 80.06 673 HIS A N 1
ATOM 5441 C CA . HIS A 1 673 ? 8.740 3.108 -15.222 1.00 80.06 673 HIS A CA 1
ATOM 5442 C C . HIS A 1 673 ? 7.877 1.842 -15.188 1.00 80.06 673 HIS A C 1
ATOM 5444 O O . HIS A 1 673 ? 6.757 1.855 -15.696 1.00 80.06 673 HIS A O 1
ATOM 5450 N N . PHE A 1 674 ? 8.363 0.782 -14.535 1.00 75.06 674 PHE A N 1
ATOM 5451 C CA . PHE A 1 674 ? 7.643 -0.493 -14.430 1.00 75.06 674 PHE A CA 1
ATOM 5452 C C . PHE A 1 674 ? 6.589 -0.513 -13.318 1.00 75.06 674 PHE A C 1
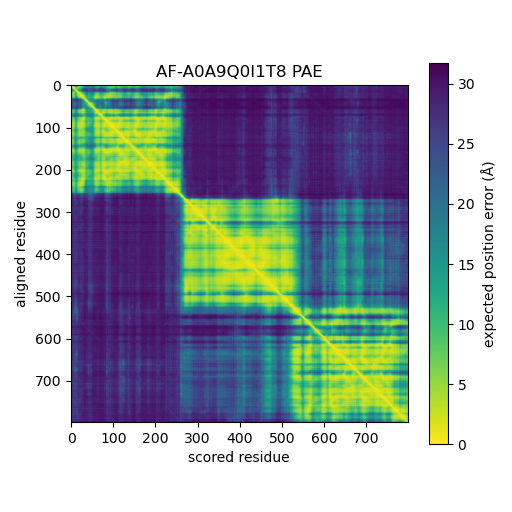ATOM 5454 O O . PHE A 1 674 ? 5.553 -1.163 -13.450 1.00 75.06 674 PHE A O 1
ATOM 5461 N N . PHE A 1 675 ? 6.820 0.234 -12.239 1.00 77.06 675 PHE A N 1
ATOM 5462 C CA . PHE A 1 675 ? 5.957 0.278 -11.066 1.00 77.06 675 PHE A CA 1
ATOM 5463 C C . PHE A 1 675 ? 5.627 1.726 -10.716 1.00 77.06 675 PHE A C 1
ATOM 5465 O O . PHE A 1 675 ? 6.195 2.292 -9.789 1.00 77.06 675 PHE A O 1
ATOM 5472 N N . ILE A 1 676 ? 4.663 2.349 -11.399 1.00 66.94 676 ILE A N 1
ATOM 5473 C CA . ILE A 1 676 ? 4.225 3.733 -11.102 1.00 66.94 676 ILE A CA 1
ATOM 5474 C C . ILE A 1 676 ? 3.879 3.939 -9.612 1.00 66.94 676 ILE A C 1
ATOM 5476 O O . ILE A 1 676 ? 4.038 5.037 -9.077 1.00 66.94 676 ILE A O 1
ATOM 5480 N N . GLN A 1 677 ? 3.454 2.879 -8.921 1.00 62.66 677 GLN A N 1
ATOM 5481 C CA . GLN A 1 677 ? 3.146 2.854 -7.490 1.00 62.66 677 GLN A CA 1
ATOM 5482 C C . GLN A 1 677 ? 4.364 3.136 -6.590 1.00 62.66 677 GLN A C 1
ATOM 5484 O O . GLN A 1 677 ? 4.179 3.420 -5.409 1.00 62.66 677 GLN A O 1
ATOM 5489 N N . THR A 1 678 ? 5.583 3.068 -7.131 1.00 60.94 678 THR A N 1
ATOM 5490 C CA . THR A 1 678 ? 6.843 3.324 -6.420 1.00 60.94 678 THR A CA 1
ATOM 5491 C C . THR A 1 678 ? 7.275 4.791 -6.420 1.00 60.94 678 THR A C 1
ATOM 5493 O O . THR A 1 678 ? 8.190 5.124 -5.679 1.00 60.94 678 THR A O 1
ATOM 5496 N N . LYS A 1 679 ? 6.591 5.694 -7.146 1.00 60.31 679 LYS A N 1
ATOM 5497 C CA . LYS A 1 679 ? 6.959 7.126 -7.284 1.00 60.31 679 LYS A CA 1
ATOM 5498 C C . LYS A 1 679 ? 7.046 7.934 -5.973 1.00 60.31 679 LYS A C 1
ATOM 5500 O O . LYS A 1 679 ? 7.435 9.099 -6.004 1.00 60.31 679 LYS A O 1
ATOM 5505 N N . GLY A 1 680 ? 6.659 7.351 -4.837 1.00 55.03 680 GLY A N 1
ATOM 5506 C CA . GLY A 1 680 ? 6.828 7.933 -3.502 1.00 55.03 680 GLY A CA 1
ATOM 5507 C C . GLY A 1 680 ? 8.076 7.460 -2.746 1.00 55.03 680 GLY A C 1
ATOM 5508 O O . GLY A 1 680 ? 8.439 8.101 -1.764 1.00 55.03 680 GLY A O 1
ATOM 5509 N N . ILE A 1 681 ? 8.733 6.386 -3.194 1.00 63.06 681 ILE A N 1
ATOM 5510 C CA . ILE A 1 681 ? 9.859 5.753 -2.498 1.00 63.06 681 ILE A CA 1
ATOM 5511 C C . ILE A 1 681 ? 11.151 6.447 -2.913 1.00 63.06 681 ILE A C 1
ATOM 5513 O O . ILE A 1 681 ? 11.509 6.476 -4.086 1.00 63.06 681 ILE A O 1
ATOM 5517 N N . ARG A 1 682 ? 11.871 7.000 -1.934 1.00 59.75 682 ARG A N 1
ATOM 5518 C CA . ARG A 1 682 ? 13.126 7.733 -2.179 1.00 59.75 682 ARG A CA 1
ATOM 5519 C C . ARG A 1 682 ? 14.384 6.982 -1.756 1.00 59.75 682 ARG A C 1
ATOM 5521 O O . ARG A 1 682 ? 15.476 7.406 -2.114 1.00 59.75 682 ARG A O 1
ATOM 5528 N N . ARG A 1 683 ? 14.253 5.903 -0.978 1.00 63.22 683 ARG A N 1
ATOM 5529 C CA . ARG A 1 683 ? 15.382 5.171 -0.382 1.00 63.22 683 ARG A CA 1
ATOM 5530 C C . ARG A 1 683 ? 15.120 3.671 -0.329 1.00 63.22 683 ARG A C 1
ATOM 5532 O O . ARG A 1 683 ? 14.431 3.204 0.570 1.00 63.22 683 ARG A O 1
ATOM 5539 N N . TYR A 1 684 ? 15.653 2.927 -1.297 1.00 68.81 684 TYR A N 1
ATOM 5540 C CA . TYR A 1 684 ? 15.566 1.459 -1.338 1.00 68.81 684 TYR A CA 1
ATOM 5541 C C . TYR A 1 684 ? 16.618 0.766 -0.460 1.00 68.81 684 TYR A C 1
ATOM 5543 O O . TYR A 1 684 ? 16.441 -0.390 -0.095 1.00 68.81 684 TYR A O 1
ATOM 5551 N N . ASP A 1 685 ? 17.670 1.485 -0.072 1.00 65.12 685 ASP A N 1
ATOM 5552 C CA . ASP A 1 685 ? 18.769 1.050 0.798 1.00 65.12 685 ASP A CA 1
ATOM 5553 C C . ASP A 1 685 ? 18.320 0.673 2.220 1.00 65.12 685 ASP A C 1
ATOM 5555 O O . ASP A 1 685 ? 18.949 -0.154 2.876 1.00 65.12 685 ASP A O 1
ATOM 5559 N N . LEU A 1 686 ? 17.206 1.241 2.689 1.00 65.88 686 LEU A N 1
ATOM 5560 C CA . LEU A 1 686 ? 16.645 0.969 4.016 1.00 65.88 686 LEU A CA 1
ATOM 5561 C C . LEU A 1 686 ? 15.758 -0.282 4.072 1.00 65.88 686 LEU A C 1
ATOM 5563 O O . LEU A 1 686 ? 15.273 -0.641 5.147 1.00 65.88 686 LEU A O 1
ATOM 5567 N N . PHE A 1 687 ? 15.509 -0.924 2.931 1.00 76.75 687 PHE A N 1
ATOM 5568 C CA . PHE A 1 687 ? 14.538 -2.000 2.808 1.00 76.75 687 PHE A CA 1
ATOM 5569 C C . PHE A 1 687 ? 15.186 -3.286 2.306 1.00 76.75 687 PHE A C 1
ATOM 5571 O O . PHE A 1 687 ? 16.076 -3.273 1.461 1.00 76.75 687 PHE A O 1
ATOM 5578 N N . GLN A 1 688 ? 14.674 -4.426 2.772 1.00 84.44 688 GLN A N 1
ATOM 5579 C CA . GLN A 1 688 ? 15.006 -5.708 2.153 1.00 84.44 688 GLN A CA 1
ATOM 5580 C C . GLN A 1 688 ? 14.241 -5.828 0.831 1.00 84.44 688 GLN A C 1
ATOM 5582 O O . GLN A 1 688 ? 13.034 -6.091 0.831 1.00 84.44 688 GLN A O 1
ATOM 5587 N N . VAL A 1 689 ? 14.939 -5.609 -0.282 1.00 89.50 689 VAL A N 1
ATOM 5588 C CA . VAL A 1 689 ? 14.383 -5.681 -1.639 1.00 89.50 689 VAL A CA 1
ATOM 5589 C C . VAL A 1 689 ? 14.810 -6.986 -2.305 1.00 89.50 689 VAL A C 1
ATOM 5591 O O . VAL A 1 689 ? 15.960 -7.406 -2.171 1.00 89.50 689 VAL A O 1
ATOM 5594 N N . VAL A 1 690 ? 13.881 -7.620 -3.018 1.00 93.50 690 VAL A N 1
ATOM 5595 C CA . VAL A 1 690 ? 14.132 -8.755 -3.908 1.00 93.50 690 VAL A CA 1
ATOM 5596 C C . VAL A 1 690 ? 13.876 -8.321 -5.345 1.00 93.50 690 VAL A C 1
ATOM 5598 O O . VAL A 1 690 ? 12.767 -7.897 -5.675 1.00 93.50 690 VAL A O 1
ATOM 5601 N N . PHE A 1 691 ? 14.882 -8.470 -6.198 1.00 94.62 691 PHE A N 1
ATOM 5602 C CA . PHE A 1 691 ? 14.755 -8.343 -7.646 1.00 94.62 691 PHE A CA 1
ATOM 5603 C C . PHE A 1 691 ? 14.613 -9.731 -8.255 1.00 94.62 691 PHE A C 1
ATOM 5605 O O . PHE A 1 691 ? 15.459 -10.593 -8.022 1.00 94.62 691 PHE A O 1
ATOM 5612 N N . ILE A 1 692 ? 13.555 -9.948 -9.031 1.00 95.75 692 ILE A N 1
ATOM 5613 C CA . ILE A 1 692 ? 13.395 -11.181 -9.806 1.00 95.75 692 ILE A CA 1
ATOM 5614 C C . ILE A 1 692 ? 13.643 -10.830 -11.267 1.00 95.75 692 ILE A C 1
ATOM 5616 O O . ILE A 1 692 ? 12.940 -9.982 -11.804 1.00 95.75 692 ILE A O 1
ATOM 5620 N N . LEU A 1 693 ? 14.642 -11.448 -11.887 1.00 95.19 693 LEU A N 1
ATOM 5621 C CA . LEU A 1 693 ? 15.016 -11.262 -13.285 1.00 95.19 693 LEU A CA 1
ATOM 5622 C C . LEU A 1 693 ? 14.674 -12.546 -14.051 1.00 95.19 693 LEU A C 1
ATOM 5624 O O . LEU A 1 693 ? 15.437 -13.513 -14.046 1.00 95.19 693 LEU A O 1
ATOM 5628 N N . ASP A 1 694 ? 13.488 -12.575 -14.653 1.00 93.19 694 ASP A N 1
ATOM 5629 C CA . ASP A 1 694 ? 12.953 -13.758 -15.327 1.00 93.19 694 ASP A CA 1
ATOM 5630 C C . ASP A 1 694 ? 13.380 -13.815 -16.803 1.00 93.19 694 ASP A C 1
ATOM 5632 O O . ASP A 1 694 ? 13.243 -12.829 -17.537 1.00 93.19 694 ASP A O 1
ATOM 5636 N N . GLY A 1 695 ? 13.873 -14.978 -17.238 1.00 90.25 695 GLY A N 1
ATOM 5637 C CA . GLY A 1 695 ? 14.154 -15.280 -18.646 1.00 90.25 695 GLY A CA 1
ATOM 5638 C C . GLY A 1 695 ? 15.472 -14.720 -19.185 1.00 90.25 695 GLY A C 1
ATOM 5639 O O . GLY A 1 695 ? 15.479 -14.103 -20.247 1.00 90.25 695 GLY A O 1
ATOM 5640 N N . LEU A 1 696 ? 16.594 -14.919 -18.485 1.00 90.94 696 LEU A N 1
ATOM 5641 C CA . LEU A 1 696 ? 17.928 -14.489 -18.951 1.00 90.94 696 LEU A CA 1
ATOM 5642 C C . LEU A 1 696 ? 18.298 -15.067 -20.329 1.00 90.94 696 LEU A C 1
ATOM 5644 O O . LEU A 1 696 ? 19.031 -14.434 -21.080 1.00 90.94 696 LEU A O 1
ATOM 5648 N N . ASP A 1 697 ? 17.750 -16.223 -20.710 1.00 86.12 697 ASP A N 1
ATOM 5649 C CA . ASP A 1 697 ? 17.900 -16.788 -22.054 1.00 86.12 697 ASP A CA 1
ATOM 5650 C C . ASP A 1 697 ? 17.339 -15.892 -23.170 1.00 86.12 697 ASP A C 1
ATOM 5652 O O . ASP A 1 697 ? 17.738 -16.024 -24.325 1.00 86.12 697 ASP A O 1
ATOM 5656 N N . GLU A 1 698 ? 16.460 -14.948 -22.832 1.00 88.06 698 GLU A N 1
ATOM 5657 C CA . GLU A 1 698 ? 15.940 -13.935 -23.748 1.00 88.06 698 GLU A CA 1
ATOM 5658 C C . GLU A 1 698 ? 16.717 -12.608 -23.677 1.00 88.06 698 GLU A C 1
ATOM 5660 O O . GLU A 1 698 ? 16.356 -11.661 -24.379 1.00 88.06 698 GLU A O 1
ATOM 5665 N N . CYS A 1 699 ? 17.762 -12.496 -22.849 1.00 89.12 699 CYS A N 1
ATOM 5666 C CA . CYS A 1 699 ? 18.541 -11.269 -22.692 1.00 89.12 699 CYS A CA 1
ATOM 5667 C C . CYS A 1 699 ? 19.278 -10.892 -23.987 1.00 89.12 699 CYS A C 1
ATOM 5669 O O . CYS A 1 699 ? 19.923 -11.719 -24.628 1.00 89.12 699 CYS A O 1
ATOM 5671 N N . ARG A 1 700 ? 19.180 -9.616 -24.376 1.00 86.50 700 ARG A N 1
ATOM 5672 C CA . ARG A 1 700 ? 19.895 -9.027 -25.526 1.00 86.50 700 ARG A CA 1
ATOM 5673 C C . ARG A 1 700 ? 20.786 -7.851 -25.124 1.00 86.50 700 ARG A C 1
ATOM 5675 O O . ARG A 1 700 ? 21.290 -7.127 -25.993 1.00 86.50 700 ARG A O 1
ATOM 5682 N N . LEU A 1 701 ? 20.903 -7.611 -23.822 1.00 87.00 701 LEU A N 1
ATOM 5683 C CA . LEU A 1 701 ? 21.797 -6.615 -23.249 1.00 87.00 701 LEU A CA 1
ATOM 5684 C C . LEU A 1 701 ? 23.225 -7.196 -23.228 1.00 87.00 701 LEU A C 1
ATOM 5686 O O . LEU A 1 701 ? 23.356 -8.403 -23.029 1.00 87.00 701 LEU A O 1
ATOM 5690 N N . PRO A 1 702 ? 24.272 -6.389 -23.476 1.00 83.81 702 PRO A N 1
ATOM 5691 C CA . PRO A 1 702 ? 25.659 -6.872 -23.520 1.00 83.81 702 PRO A CA 1
ATOM 5692 C C . PRO A 1 702 ? 26.130 -7.597 -22.248 1.00 83.81 702 PRO A C 1
ATOM 5694 O O . PRO A 1 702 ? 26.943 -8.509 -22.335 1.00 83.81 702 PRO A O 1
ATOM 5697 N N . LEU A 1 703 ? 25.604 -7.190 -21.093 1.00 86.88 703 LEU A N 1
ATOM 5698 C CA . LEU A 1 703 ? 25.955 -7.582 -19.732 1.00 86.88 703 LEU A CA 1
ATOM 5699 C C . LEU A 1 703 ? 27.469 -7.683 -19.524 1.00 86.88 703 LEU A C 1
ATOM 5701 O O . LEU A 1 703 ? 27.981 -8.704 -19.070 1.00 86.88 703 LEU A O 1
ATOM 5705 N N . ASP A 1 704 ? 28.198 -6.615 -19.854 1.00 87.69 704 ASP A N 1
ATOM 5706 C CA . ASP A 1 704 ? 29.658 -6.619 -19.767 1.00 87.69 704 ASP A CA 1
ATOM 5707 C C . ASP A 1 704 ? 30.140 -6.438 -18.318 1.00 87.69 704 ASP A C 1
ATOM 5709 O O . ASP A 1 704 ? 30.408 -5.335 -17.838 1.00 87.69 704 ASP A O 1
ATOM 5713 N N . PHE A 1 705 ? 30.259 -7.549 -17.593 1.00 87.88 705 PHE A N 1
ATOM 5714 C CA . PHE A 1 705 ? 30.726 -7.555 -16.206 1.00 87.88 705 PHE A CA 1
ATOM 5715 C C . PHE A 1 705 ? 32.198 -7.148 -16.036 1.00 87.88 705 PHE A C 1
ATOM 5717 O O . PHE A 1 705 ? 32.583 -6.846 -14.904 1.00 87.88 705 PHE A O 1
ATOM 5724 N N . GLN A 1 706 ? 33.007 -7.126 -17.100 1.00 84.19 706 GLN A N 1
ATOM 5725 C CA . GLN A 1 706 ? 34.434 -6.797 -17.021 1.00 84.19 706 GLN A CA 1
ATOM 5726 C C . GLN A 1 706 ? 34.691 -5.311 -17.278 1.00 84.19 706 GLN A C 1
ATOM 5728 O O . GLN A 1 706 ? 35.448 -4.692 -16.533 1.00 84.19 7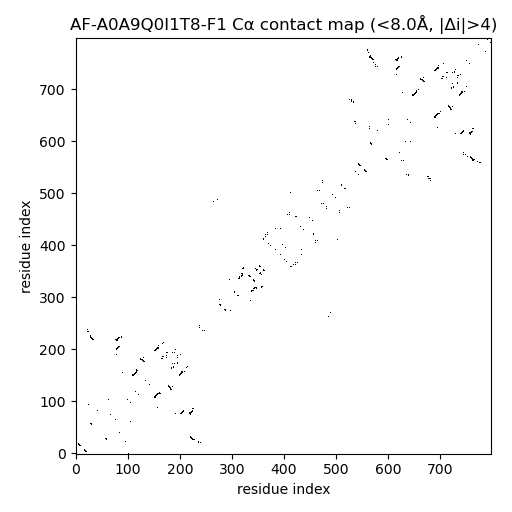06 GLN A O 1
ATOM 5733 N N . ASN A 1 707 ? 34.047 -4.735 -18.297 1.00 85.94 707 ASN A N 1
ATOM 5734 C CA . ASN A 1 707 ? 34.323 -3.365 -18.733 1.00 85.94 707 ASN A CA 1
ATOM 5735 C C . ASN A 1 707 ? 33.312 -2.331 -18.219 1.00 85.94 707 ASN A C 1
ATOM 5737 O O . ASN A 1 707 ? 33.608 -1.135 -18.255 1.00 85.94 707 ASN A O 1
ATOM 5741 N N . ASN A 1 708 ? 32.132 -2.744 -17.734 1.00 88.75 708 ASN A N 1
ATOM 5742 C CA . ASN A 1 708 ? 31.147 -1.776 -17.252 1.00 88.75 708 ASN A CA 1
ATOM 5743 C C . ASN A 1 708 ? 31.649 -1.014 -16.015 1.00 88.75 708 ASN A C 1
ATOM 5745 O O . ASN A 1 708 ? 32.124 -1.641 -15.059 1.00 88.75 708 ASN A O 1
ATOM 5749 N N . PRO A 1 709 ? 31.480 0.325 -15.980 1.00 87.94 709 PRO A N 1
ATOM 5750 C CA . PRO A 1 709 ? 31.919 1.140 -14.858 1.00 87.94 709 PRO A CA 1
ATOM 5751 C C . PRO A 1 709 ? 31.173 0.760 -13.578 1.00 87.94 709 PRO A C 1
ATOM 5753 O O . PRO A 1 709 ? 29.986 0.417 -13.606 1.00 87.94 709 PRO A O 1
ATOM 5756 N N . ILE A 1 710 ? 31.868 0.871 -12.445 1.00 87.38 710 ILE A N 1
ATOM 5757 C CA . ILE A 1 710 ? 31.264 0.684 -11.125 1.00 87.38 710 ILE A CA 1
ATOM 5758 C C . ILE A 1 710 ? 30.246 1.802 -10.895 1.00 87.38 710 ILE A C 1
ATOM 5760 O O . ILE A 1 710 ? 30.578 2.988 -10.949 1.00 87.38 710 ILE A O 1
ATOM 5764 N N . TRP A 1 711 ? 29.004 1.418 -10.620 1.00 85.81 711 TRP A N 1
ATOM 5765 C CA . TRP A 1 711 ? 27.885 2.334 -10.449 1.00 85.81 711 TRP A CA 1
ATOM 5766 C C . TRP A 1 711 ? 27.167 2.071 -9.128 1.00 85.81 711 TRP A C 1
ATOM 5768 O O . TRP A 1 711 ? 26.555 1.024 -8.940 1.00 85.81 711 TRP A O 1
ATOM 5778 N N . THR A 1 712 ? 27.222 3.038 -8.210 1.00 84.00 712 THR A N 1
ATOM 5779 C CA . THR A 1 712 ? 26.684 2.903 -6.842 1.00 84.00 712 THR A CA 1
ATOM 5780 C C . THR A 1 712 ? 25.500 3.832 -6.556 1.00 84.00 712 THR A C 1
ATOM 5782 O O . THR A 1 712 ? 24.758 3.617 -5.597 1.00 84.00 712 THR A O 1
ATOM 5785 N N . ASP A 1 713 ? 25.290 4.860 -7.385 1.00 80.25 713 ASP A N 1
ATOM 5786 C CA . ASP A 1 713 ? 24.256 5.875 -7.175 1.00 80.25 713 ASP A CA 1
ATOM 5787 C C . ASP A 1 713 ? 22.934 5.480 -7.848 1.00 80.25 713 ASP A C 1
ATOM 5789 O O . ASP A 1 713 ? 22.826 5.393 -9.071 1.00 80.25 713 ASP A O 1
ATOM 5793 N N . VAL A 1 714 ? 21.895 5.286 -7.034 1.00 82.69 714 VAL A N 1
ATOM 5794 C CA . VAL A 1 714 ? 20.550 4.894 -7.488 1.00 82.69 714 VAL A CA 1
ATOM 5795 C C . VAL A 1 714 ? 19.787 6.012 -8.207 1.00 82.69 714 VAL A C 1
ATOM 5797 O O . VAL A 1 714 ? 18.757 5.733 -8.824 1.00 82.69 714 VAL A O 1
ATOM 5800 N N . THR A 1 715 ? 20.249 7.264 -8.110 1.00 82.88 715 THR A N 1
ATOM 5801 C CA . THR A 1 715 ? 19.570 8.454 -8.654 1.00 82.88 715 THR A CA 1
ATOM 5802 C C . THR A 1 715 ? 20.153 8.952 -9.969 1.00 82.88 715 THR A C 1
ATOM 5804 O O . THR A 1 715 ? 19.468 9.669 -10.694 1.00 82.88 715 THR A O 1
ATOM 5807 N N . LYS A 1 716 ? 21.387 8.565 -10.303 1.00 86.19 716 LYS A N 1
ATOM 5808 C CA . LYS A 1 716 ? 22.034 8.967 -11.554 1.00 86.19 716 LYS A CA 1
ATOM 5809 C C . LYS A 1 716 ? 21.675 8.015 -12.684 1.00 86.19 716 LYS A C 1
ATOM 5811 O O . LYS A 1 716 ? 21.670 6.799 -12.491 1.00 86.19 716 LYS A O 1
ATOM 5816 N N . SER A 1 717 ? 21.395 8.582 -13.852 1.00 89.69 717 SER A N 1
ATOM 5817 C CA . SER A 1 717 ? 21.014 7.825 -15.040 1.00 89.69 717 SER A CA 1
ATOM 5818 C C . SER A 1 717 ? 22.226 7.184 -15.713 1.00 89.69 717 SER A C 1
ATOM 5820 O O . SER A 1 717 ? 23.295 7.784 -15.787 1.00 89.69 717 SER A O 1
ATOM 5822 N N . THR A 1 718 ? 22.056 5.942 -16.156 1.00 91.50 718 THR A N 1
ATOM 5823 C CA . THR A 1 718 ? 23.034 5.162 -16.923 1.00 91.50 718 THR A CA 1
ATOM 5824 C C . THR A 1 718 ? 22.294 4.124 -17.772 1.00 91.50 718 THR A C 1
ATOM 5826 O O . THR A 1 718 ? 21.063 4.041 -17.725 1.00 91.50 718 THR A O 1
ATOM 5829 N N . SER A 1 719 ? 22.999 3.337 -18.580 1.00 91.44 719 SER A N 1
ATOM 5830 C CA . SER A 1 719 ? 22.359 2.301 -19.392 1.00 91.44 719 SER A CA 1
ATOM 5831 C C . SER A 1 719 ? 21.772 1.186 -18.513 1.00 91.44 719 SER A C 1
ATOM 5833 O O . SER A 1 719 ? 22.291 0.859 -17.442 1.00 91.44 719 SER A O 1
ATOM 5835 N N . VAL A 1 720 ? 20.684 0.558 -18.975 1.00 91.44 720 VAL A N 1
ATOM 5836 C CA . VAL A 1 720 ? 20.066 -0.584 -18.269 1.00 91.44 720 VAL A CA 1
ATOM 5837 C C . VAL A 1 720 ? 21.066 -1.732 -18.087 1.00 91.44 720 VAL A C 1
ATOM 5839 O O . VAL A 1 720 ? 21.038 -2.424 -17.074 1.00 91.44 720 VAL A O 1
ATOM 5842 N N . ASP A 1 721 ? 21.989 -1.886 -19.032 1.00 91.62 721 ASP A N 1
ATOM 5843 C CA . ASP A 1 721 ? 23.083 -2.848 -18.969 1.00 91.62 721 ASP A CA 1
ATOM 5844 C C . ASP A 1 721 ? 24.018 -2.625 -17.766 1.00 91.62 721 ASP A C 1
ATOM 5846 O O . ASP A 1 721 ? 24.257 -3.532 -16.960 1.00 91.62 721 ASP A O 1
ATOM 5850 N N . ILE A 1 722 ? 24.479 -1.382 -17.590 1.00 91.25 722 ILE A N 1
ATOM 5851 C CA . ILE A 1 722 ? 25.335 -0.978 -16.469 1.00 91.25 722 ILE A CA 1
ATOM 5852 C C . ILE A 1 722 ? 24.566 -1.118 -15.149 1.00 91.25 722 ILE A C 1
ATOM 5854 O O . ILE A 1 722 ? 25.124 -1.608 -14.167 1.00 91.25 722 ILE A O 1
ATOM 5858 N N . LEU A 1 723 ? 23.276 -0.761 -15.111 1.00 92.62 723 LEU A N 1
ATOM 5859 C CA . LEU A 1 723 ? 22.447 -0.944 -13.915 1.00 92.62 723 LEU A CA 1
ATOM 5860 C C . LEU A 1 723 ? 22.346 -2.416 -13.495 1.00 92.62 723 LEU A C 1
ATOM 5862 O O . LEU A 1 723 ? 22.523 -2.722 -12.317 1.00 92.62 723 LEU A O 1
ATOM 5866 N N . LEU A 1 724 ? 22.054 -3.325 -14.431 1.00 92.31 724 LEU A N 1
ATOM 5867 C CA . LEU A 1 724 ? 21.873 -4.746 -14.123 1.00 92.31 724 LEU A CA 1
ATOM 5868 C C . LEU A 1 724 ? 23.187 -5.415 -13.723 1.00 92.31 724 LEU A C 1
ATOM 5870 O O . LEU A 1 724 ? 23.210 -6.144 -12.733 1.00 92.31 724 LEU A O 1
ATOM 5874 N N . THR A 1 725 ? 24.280 -5.138 -14.438 1.00 92.56 725 THR A N 1
ATOM 5875 C CA . THR A 1 725 ? 25.607 -5.680 -14.097 1.00 92.56 725 THR A CA 1
ATOM 5876 C C . THR A 1 725 ? 26.053 -5.235 -12.705 1.00 92.56 725 THR A C 1
ATOM 5878 O O . THR A 1 725 ? 26.444 -6.079 -11.902 1.00 92.56 725 THR A O 1
ATOM 5881 N N . ASN A 1 726 ? 25.896 -3.953 -12.358 1.00 92.19 726 ASN A N 1
ATOM 5882 C CA . ASN A 1 726 ? 26.235 -3.446 -11.023 1.00 92.19 726 ASN A CA 1
ATOM 5883 C C . ASN A 1 726 ? 25.272 -3.927 -9.925 1.00 92.19 726 ASN A C 1
ATOM 5885 O O . ASN A 1 726 ? 25.698 -4.146 -8.791 1.00 92.19 726 ASN A O 1
ATOM 5889 N N . LEU A 1 727 ? 23.988 -4.136 -10.237 1.00 91.88 727 LEU A N 1
ATOM 5890 C CA . LEU A 1 727 ? 23.029 -4.734 -9.302 1.00 91.88 727 LEU A CA 1
ATOM 5891 C C . LEU A 1 727 ? 23.419 -6.183 -8.974 1.00 91.88 727 LEU A C 1
ATOM 5893 O O . LEU A 1 727 ? 23.459 -6.550 -7.799 1.00 91.88 727 LEU A O 1
ATOM 5897 N N . ILE A 1 728 ? 23.743 -6.979 -10.002 1.00 91.06 728 ILE A N 1
ATOM 5898 C CA . ILE A 1 728 ? 24.132 -8.394 -9.892 1.00 91.06 728 ILE A CA 1
ATOM 5899 C C . ILE A 1 728 ? 25.496 -8.554 -9.210 1.00 91.06 728 ILE A C 1
ATOM 5901 O O . ILE A 1 728 ? 25.606 -9.375 -8.300 1.00 91.06 728 ILE A O 1
ATOM 5905 N N . ARG A 1 729 ? 26.506 -7.756 -9.595 1.00 87.19 729 ARG A N 1
ATOM 5906 C CA . ARG A 1 729 ? 27.837 -7.743 -8.954 1.00 87.19 729 ARG A CA 1
ATOM 5907 C C . ARG A 1 729 ? 27.748 -7.312 -7.493 1.00 87.19 729 ARG A C 1
ATOM 5909 O O . ARG A 1 729 ? 28.450 -7.822 -6.626 1.00 87.19 729 ARG A O 1
ATOM 5916 N N . GLY A 1 730 ? 26.820 -6.403 -7.226 1.00 86.12 730 GLY A N 1
ATOM 5917 C CA . GLY A 1 730 ? 26.441 -5.988 -5.895 1.00 86.12 730 GLY A CA 1
ATOM 5918 C C . GLY A 1 730 ? 26.946 -4.628 -5.451 1.00 86.12 730 GLY A C 1
ATOM 5919 O O . GLY A 1 730 ? 26.726 -4.271 -4.292 1.00 86.12 730 GLY A O 1
ATOM 5920 N N . ASP A 1 731 ? 27.527 -3.876 -6.383 1.00 86.88 731 ASP A N 1
ATOM 5921 C CA . ASP A 1 731 ? 27.936 -2.480 -6.231 1.00 86.88 731 ASP A CA 1
ATOM 5922 C C . ASP A 1 731 ? 26.719 -1.554 -6.069 1.00 86.88 731 ASP A C 1
ATOM 5924 O O . ASP A 1 731 ? 26.743 -0.598 -5.290 1.00 86.88 731 ASP A O 1
ATOM 5928 N N . LEU A 1 732 ? 25.618 -1.875 -6.759 1.00 85.94 732 LEU A N 1
ATOM 5929 C CA . LEU A 1 732 ? 24.346 -1.165 -6.667 1.00 85.94 732 LEU A CA 1
ATOM 5930 C C . LEU A 1 732 ? 23.384 -1.923 -5.740 1.00 85.94 732 LEU A C 1
ATOM 5932 O O . LEU A 1 732 ? 23.102 -3.103 -5.943 1.00 85.94 732 LEU A O 1
ATOM 5936 N N . LEU A 1 733 ? 22.865 -1.235 -4.716 1.00 85.94 733 LEU A N 1
ATOM 5937 C CA . LEU A 1 733 ? 22.042 -1.807 -3.635 1.00 85.94 733 LEU A CA 1
ATOM 5938 C C . LEU A 1 733 ?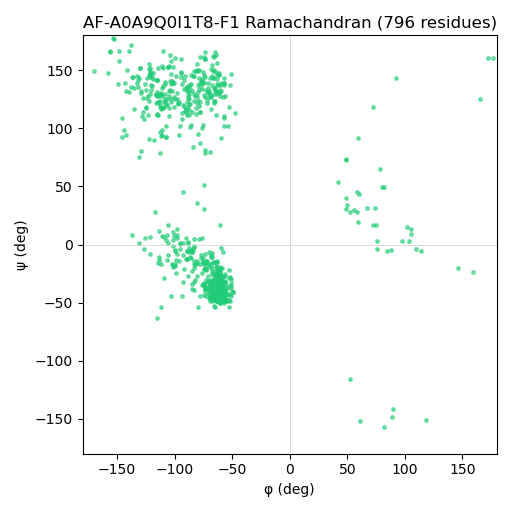 22.644 -3.083 -3.002 1.00 85.94 733 LEU A C 1
ATOM 5940 O O . LEU A 1 733 ? 22.105 -4.176 -3.185 1.00 85.94 733 LEU A O 1
ATOM 5944 N N . PRO A 1 734 ? 23.713 -2.969 -2.191 1.00 83.88 734 PRO A N 1
ATOM 5945 C CA . PRO A 1 734 ? 24.410 -4.130 -1.636 1.00 83.88 734 PRO A CA 1
ATOM 5946 C C . PRO A 1 734 ? 23.547 -5.094 -0.798 1.00 83.88 734 PRO A C 1
ATOM 5948 O O . PRO A 1 734 ? 23.815 -6.289 -0.720 1.00 83.88 734 PRO A O 1
ATOM 5951 N N . SER A 1 735 ? 22.487 -4.581 -0.176 1.00 83.19 735 SER A N 1
ATOM 5952 C CA . SER A 1 735 ? 21.573 -5.365 0.667 1.00 83.19 735 SER A CA 1
ATOM 5953 C C . SER A 1 735 ? 20.465 -6.082 -0.119 1.00 83.19 735 SER A C 1
ATOM 5955 O O . SER A 1 735 ? 19.670 -6.820 0.471 1.00 83.19 735 SER A O 1
ATOM 5957 N N . ALA A 1 736 ? 20.350 -5.842 -1.431 1.00 89.19 736 ALA A N 1
ATOM 5958 C CA . ALA A 1 736 ? 19.298 -6.426 -2.254 1.00 89.19 736 ALA A CA 1
ATOM 5959 C C . ALA A 1 736 ? 19.579 -7.900 -2.570 1.00 89.19 736 ALA A C 1
ATOM 5961 O O . ALA A 1 736 ? 20.707 -8.295 -2.859 1.00 89.19 736 ALA A O 1
ATOM 5962 N N . ARG A 1 737 ? 18.519 -8.710 -2.551 1.00 92.12 737 ARG A N 1
ATOM 5963 C CA . ARG A 1 737 ? 18.546 -10.108 -2.991 1.00 92.12 737 ARG A CA 1
ATOM 5964 C C . ARG A 1 737 ? 18.110 -10.193 -4.448 1.00 92.12 737 ARG A C 1
ATOM 5966 O O . ARG A 1 737 ? 17.224 -9.451 -4.873 1.00 92.12 737 ARG A O 1
ATOM 5973 N N . ILE A 1 738 ? 18.711 -11.101 -5.203 1.00 94.81 738 ILE A N 1
ATOM 5974 C CA . ILE A 1 738 ? 18.497 -11.229 -6.644 1.00 94.81 738 ILE A CA 1
ATOM 5975 C C . ILE A 1 738 ? 18.164 -12.677 -6.960 1.00 94.81 738 ILE A C 1
ATOM 5977 O O . ILE A 1 738 ? 18.854 -13.592 -6.516 1.00 94.81 738 ILE A O 1
ATOM 5981 N N . TRP A 1 739 ? 17.110 -12.883 -7.739 1.00 95.69 739 TRP A N 1
ATOM 5982 C CA . TRP A 1 739 ? 16.730 -14.192 -8.242 1.00 95.69 739 TRP A CA 1
ATOM 5983 C C . TRP A 1 739 ? 16.614 -14.158 -9.756 1.00 95.69 739 TRP A C 1
ATOM 5985 O O . TRP A 1 739 ? 15.798 -13.423 -10.304 1.00 95.69 739 TRP A O 1
ATOM 5995 N N . ILE A 1 740 ? 17.446 -14.945 -10.426 1.00 95.00 740 ILE A N 1
ATOM 5996 C CA . ILE A 1 740 ? 17.567 -14.979 -11.880 1.00 95.00 740 ILE A CA 1
ATOM 5997 C C . ILE A 1 740 ? 17.077 -16.332 -12.374 1.00 95.00 740 ILE A C 1
ATOM 5999 O O . ILE A 1 740 ? 17.530 -17.359 -11.872 1.00 95.00 740 ILE A O 1
ATOM 6003 N N . THR A 1 741 ? 16.183 -16.360 -13.361 1.00 93.25 741 THR A N 1
ATOM 6004 C CA . THR A 1 741 ? 15.771 -17.612 -14.013 1.00 93.25 741 THR A CA 1
ATOM 6005 C C . THR A 1 741 ? 16.331 -17.687 -15.427 1.00 93.25 741 THR A C 1
ATOM 6007 O O . THR A 1 741 ? 16.379 -16.691 -16.151 1.00 93.25 741 THR A O 1
ATOM 6010 N N . THR A 1 742 ? 16.785 -18.871 -15.833 1.00 90.94 742 THR A N 1
ATOM 6011 C CA . THR A 1 742 ? 17.400 -19.055 -17.152 1.00 90.94 742 THR A CA 1
ATOM 6012 C C . THR A 1 742 ? 17.315 -20.496 -17.643 1.00 90.94 742 THR A C 1
ATOM 6014 O O . THR A 1 742 ? 17.012 -21.424 -16.883 1.00 90.94 742 THR A O 1
ATOM 6017 N N . ARG A 1 743 ? 17.582 -20.708 -18.932 1.00 87.56 743 ARG A N 1
ATOM 6018 C CA . ARG A 1 743 ? 17.926 -22.037 -19.451 1.00 87.56 743 ARG A CA 1
ATOM 6019 C C . ARG A 1 743 ? 19.394 -22.340 -19.152 1.00 87.56 743 ARG A C 1
ATOM 6021 O O . ARG A 1 743 ? 20.207 -21.419 -19.186 1.00 87.56 743 ARG A O 1
ATOM 6028 N N . PRO A 1 744 ? 19.767 -23.615 -18.942 1.00 82.00 744 PRO A N 1
ATOM 6029 C CA . PRO A 1 744 ? 21.157 -23.996 -18.684 1.00 82.00 744 PRO A CA 1
ATOM 6030 C C . PRO A 1 744 ? 22.150 -23.404 -19.697 1.00 82.00 744 PRO A C 1
ATOM 6032 O O . PRO A 1 744 ? 23.184 -22.881 -19.301 1.00 82.00 744 PRO A O 1
ATOM 6035 N N . ALA A 1 745 ? 21.789 -23.383 -20.985 1.00 80.12 745 ALA A N 1
ATOM 6036 C CA . ALA A 1 745 ? 22.636 -22.864 -22.061 1.00 80.12 745 ALA A CA 1
ATOM 6037 C C . ALA A 1 745 ? 22.955 -21.358 -21.972 1.00 80.12 745 ALA A C 1
ATOM 6039 O O . ALA A 1 745 ? 23.942 -20.924 -22.553 1.00 80.12 745 ALA A O 1
ATOM 6040 N N . ALA A 1 746 ? 22.134 -20.569 -21.273 1.00 84.44 746 ALA A N 1
ATOM 6041 C CA . ALA A 1 746 ? 22.314 -19.124 -21.120 1.00 84.44 746 ALA A CA 1
ATOM 6042 C C . ALA A 1 746 ? 22.818 -18.726 -19.721 1.00 84.44 746 ALA A C 1
ATOM 6044 O O . ALA A 1 746 ? 22.978 -17.543 -19.432 1.00 84.44 746 ALA A O 1
ATOM 6045 N N . ALA A 1 747 ? 23.063 -19.694 -18.832 1.00 85.44 747 ALA A N 1
ATOM 6046 C CA . ALA A 1 747 ? 23.553 -19.432 -17.479 1.00 85.44 747 ALA A CA 1
ATOM 6047 C C . ALA A 1 747 ? 24.969 -18.830 -17.461 1.00 85.44 747 ALA A C 1
ATOM 6049 O O . ALA A 1 747 ? 25.302 -18.058 -16.566 1.00 85.44 747 ALA A O 1
ATOM 6050 N N . ASN A 1 748 ? 25.780 -19.140 -18.475 1.00 83.00 748 ASN A N 1
ATOM 6051 C CA . ASN A 1 748 ? 27.148 -18.646 -18.640 1.00 83.00 748 ASN A CA 1
ATOM 6052 C C . ASN A 1 748 ? 27.248 -17.141 -18.951 1.00 83.00 748 ASN A C 1
ATOM 6054 O O . ASN A 1 748 ? 28.352 -16.606 -18.929 1.00 83.00 748 ASN A O 1
ATOM 6058 N N . GLN A 1 749 ? 26.131 -16.458 -19.227 1.00 85.06 749 GLN A N 1
ATOM 6059 C CA . GLN A 1 749 ? 26.114 -15.000 -19.395 1.00 85.06 749 GLN A CA 1
ATOM 6060 C C . GLN A 1 749 ? 26.419 -14.253 -18.089 1.00 85.06 749 GLN A C 1
ATOM 6062 O O . GLN A 1 749 ? 26.783 -13.082 -18.125 1.00 85.06 749 GLN A O 1
ATOM 6067 N N . ILE A 1 750 ? 26.260 -14.910 -16.934 1.00 88.38 750 ILE A N 1
ATOM 6068 C CA . ILE A 1 750 ? 26.563 -14.329 -15.626 1.00 88.38 750 ILE A CA 1
ATOM 6069 C C . ILE A 1 750 ? 27.796 -15.029 -15.045 1.00 88.38 750 ILE A C 1
ATOM 6071 O O . ILE A 1 750 ? 27.800 -16.260 -14.948 1.00 88.38 750 ILE A O 1
ATOM 6075 N N . PRO A 1 751 ? 28.829 -14.279 -14.620 1.00 86.25 751 PRO A N 1
ATOM 6076 C CA . PRO A 1 751 ? 30.001 -14.851 -13.967 1.00 86.25 751 PRO A CA 1
ATOM 6077 C C . PRO A 1 751 ? 29.632 -15.661 -12.718 1.00 86.25 751 PRO A C 1
ATOM 6079 O O . PRO A 1 751 ? 28.835 -15.216 -11.889 1.00 86.25 751 PRO A O 1
ATOM 6082 N N . ALA A 1 752 ? 30.252 -16.833 -12.547 1.00 83.75 752 ALA A N 1
ATOM 6083 C CA . ALA A 1 752 ? 29.986 -17.721 -11.408 1.00 83.75 752 ALA A CA 1
ATOM 6084 C C . ALA A 1 752 ? 30.286 -17.056 -10.050 1.00 83.75 752 ALA A C 1
ATOM 6086 O O . ALA A 1 752 ? 29.614 -17.332 -9.063 1.00 83.75 752 ALA A O 1
ATOM 6087 N N . GLU A 1 753 ? 31.246 -16.131 -10.015 1.00 83.25 753 GLU A N 1
ATOM 6088 C CA . GLU A 1 753 ? 31.595 -15.319 -8.841 1.00 83.25 753 GLU A CA 1
ATOM 6089 C C . GLU A 1 753 ? 30.464 -14.392 -8.365 1.00 83.25 753 GLU A C 1
ATOM 6091 O O . GLU A 1 753 ? 30.402 -14.055 -7.186 1.00 83.25 753 GLU A O 1
ATOM 6096 N N . CYS A 1 754 ? 29.536 -14.008 -9.250 1.00 85.69 754 CYS A N 1
ATOM 6097 C CA . CYS A 1 754 ? 28.382 -13.176 -8.898 1.00 85.69 754 CYS A CA 1
ATOM 6098 C C . CYS A 1 754 ? 27.190 -13.992 -8.362 1.00 85.69 754 CYS A C 1
ATOM 6100 O O . CYS A 1 754 ? 26.171 -13.414 -7.973 1.00 85.69 754 CYS A O 1
ATOM 6102 N N . VAL A 1 755 ? 27.274 -15.327 -8.367 1.00 86.62 755 VAL A N 1
ATOM 6103 C CA . VAL A 1 755 ? 26.155 -16.230 -8.071 1.00 86.62 755 VAL A CA 1
ATOM 6104 C C . VAL A 1 755 ? 26.455 -17.008 -6.796 1.00 86.62 755 VAL A C 1
ATOM 6106 O O . VAL A 1 755 ? 27.336 -17.859 -6.762 1.00 86.62 755 VAL A O 1
ATOM 6109 N N . GLY A 1 756 ? 25.688 -16.736 -5.739 1.00 83.31 756 GLY A N 1
ATOM 6110 C CA . GLY A 1 756 ? 25.879 -17.388 -4.441 1.00 83.31 756 GLY A CA 1
ATOM 6111 C C . GLY A 1 756 ? 25.261 -18.784 -4.354 1.00 83.31 756 GLY A C 1
ATOM 6112 O O . GLY A 1 756 ? 25.723 -19.605 -3.571 1.00 83.31 756 GLY A O 1
ATOM 6113 N N . MET A 1 757 ? 24.210 -19.062 -5.131 1.00 85.94 757 MET A N 1
ATOM 6114 C CA . MET A 1 757 ? 23.555 -20.374 -5.163 1.00 85.94 757 MET A CA 1
ATOM 6115 C C . MET A 1 757 ? 22.965 -20.660 -6.545 1.00 85.94 757 MET A C 1
ATOM 6117 O O . MET A 1 757 ? 22.325 -19.792 -7.145 1.00 85.94 757 MET A O 1
ATOM 6121 N N . VAL A 1 758 ? 23.131 -21.895 -7.024 1.00 86.44 758 VAL A N 1
ATOM 6122 C CA . VAL A 1 758 ? 22.503 -22.387 -8.257 1.00 86.44 758 VAL A CA 1
ATOM 6123 C C . VAL A 1 758 ? 21.464 -23.441 -7.895 1.00 86.44 758 VAL A C 1
ATOM 6125 O O . VAL A 1 758 ? 21.737 -24.378 -7.153 1.00 86.44 758 VAL A O 1
ATOM 6128 N N . THR A 1 759 ? 20.261 -23.292 -8.431 1.00 88.19 759 THR A N 1
ATOM 6129 C CA . THR A 1 759 ? 19.141 -24.220 -8.250 1.00 88.19 759 THR A CA 1
ATOM 6130 C C . THR A 1 759 ? 18.672 -24.745 -9.602 1.00 88.19 759 THR A C 1
ATOM 6132 O O . THR A 1 759 ? 18.815 -24.079 -10.632 1.00 88.19 759 THR A O 1
ATOM 6135 N N . GLU A 1 760 ? 18.111 -25.947 -9.616 1.00 86.81 760 GLU A N 1
ATOM 6136 C CA . GLU A 1 760 ? 17.565 -26.599 -10.802 1.00 86.81 760 GLU A CA 1
ATOM 6137 C C . GLU A 1 760 ? 16.084 -26.925 -10.583 1.00 86.81 760 GLU A C 1
ATOM 6139 O O . GLU A 1 760 ? 15.714 -27.520 -9.572 1.00 86.81 760 GLU A O 1
ATOM 6144 N N . VAL A 1 761 ? 15.232 -26.540 -11.536 1.00 86.00 761 VAL A N 1
ATOM 6145 C CA . VAL A 1 761 ? 13.817 -26.936 -11.574 1.00 86.00 761 VAL A CA 1
ATOM 6146 C C . VAL A 1 761 ? 13.693 -28.182 -12.438 1.00 86.00 761 VAL A C 1
ATOM 6148 O O . VAL A 1 761 ? 13.874 -28.107 -13.655 1.00 86.00 761 VAL A O 1
ATOM 6151 N N . ARG A 1 762 ? 13.328 -29.310 -11.822 1.00 79.69 762 ARG A N 1
ATOM 6152 C CA . ARG A 1 762 ? 13.144 -30.595 -12.522 1.00 79.69 762 ARG A CA 1
ATOM 6153 C C . ARG A 1 762 ? 11.699 -30.886 -12.930 1.00 79.69 762 ARG A C 1
ATOM 6155 O O . ARG A 1 762 ? 11.441 -31.876 -13.603 1.00 79.69 762 ARG A O 1
ATOM 6162 N N . GLY A 1 763 ? 10.757 -30.017 -12.566 1.00 80.31 763 GLY A N 1
ATOM 6163 C CA . GLY A 1 763 ? 9.340 -30.178 -12.899 1.00 80.31 763 GLY A CA 1
ATOM 6164 C C . GLY A 1 763 ? 8.572 -30.963 -11.835 1.00 80.31 763 GLY A C 1
ATOM 6165 O O . GLY A 1 763 ? 8.785 -30.756 -10.640 1.00 80.31 763 GLY A O 1
ATOM 6166 N N . PHE A 1 764 ? 7.647 -31.823 -12.266 1.00 80.19 764 PHE A N 1
ATOM 6167 C CA . PHE A 1 764 ? 6.796 -32.619 -11.379 1.00 80.19 764 PHE A CA 1
ATOM 6168 C C . PHE A 1 764 ? 7.332 -34.040 -11.191 1.00 80.19 764 PHE A C 1
ATOM 6170 O O . PHE A 1 764 ? 7.551 -34.766 -12.158 1.00 80.19 764 PHE A O 1
ATOM 6177 N N . THR A 1 765 ? 7.434 -34.461 -9.934 1.00 79.31 765 THR A N 1
ATOM 6178 C CA . THR A 1 765 ? 7.508 -35.879 -9.550 1.00 79.31 765 THR A CA 1
ATOM 6179 C C . THR A 1 765 ? 6.187 -36.591 -9.860 1.00 79.31 765 THR A C 1
ATOM 6181 O O . THR A 1 765 ? 5.153 -35.938 -10.001 1.00 79.31 765 THR A O 1
ATOM 6184 N N . ASP A 1 766 ? 6.170 -37.925 -9.925 1.00 77.31 766 ASP A N 1
ATOM 6185 C CA . ASP A 1 766 ? 4.935 -38.671 -10.224 1.00 77.31 766 ASP A CA 1
ATOM 6186 C C . ASP A 1 766 ? 3.747 -38.316 -9.305 1.00 77.31 766 ASP A C 1
ATOM 6188 O O . ASP A 1 766 ? 2.651 -38.090 -9.826 1.00 77.31 766 ASP A O 1
ATOM 6192 N N . PRO A 1 767 ? 3.921 -38.152 -7.974 1.00 79.50 767 PRO A N 1
ATOM 6193 C CA . PRO A 1 767 ? 2.841 -37.672 -7.111 1.00 79.50 767 PRO A CA 1
ATOM 6194 C C . PRO A 1 767 ? 2.351 -36.260 -7.472 1.00 79.50 767 PRO A C 1
ATOM 6196 O O . PRO A 1 767 ? 1.147 -36.003 -7.453 1.00 79.50 767 PRO A O 1
ATOM 6199 N N . GLN A 1 768 ? 3.262 -35.353 -7.842 1.00 81.56 768 GLN A N 1
ATOM 6200 C CA . GLN A 1 768 ? 2.929 -33.985 -8.258 1.00 81.56 768 GLN A CA 1
ATOM 6201 C C . GLN A 1 768 ? 2.233 -33.961 -9.628 1.00 81.56 768 GLN A C 1
ATOM 6203 O O . GLN A 1 768 ? 1.304 -33.180 -9.821 1.00 81.56 768 GLN A O 1
ATOM 6208 N N . LYS A 1 769 ? 2.608 -34.847 -10.567 1.00 81.00 769 LYS A N 1
ATOM 6209 C CA . LYS A 1 769 ? 1.903 -35.011 -11.852 1.00 81.00 769 LYS A CA 1
ATOM 6210 C C . LYS A 1 769 ? 0.433 -35.370 -11.590 1.00 81.00 769 LYS A C 1
ATOM 6212 O O . LYS A 1 769 ? -0.463 -34.746 -12.155 1.00 81.00 769 LYS A O 1
ATOM 6217 N N . GLU A 1 770 ? 0.165 -36.326 -10.697 1.00 82.00 770 GLU A N 1
ATOM 6218 C CA . GLU A 1 770 ? -1.212 -36.683 -10.327 1.00 82.00 770 GLU A CA 1
ATOM 6219 C C . GLU A 1 770 ? -1.968 -35.540 -9.642 1.00 82.00 770 GLU A C 1
ATOM 6221 O O . GLU A 1 770 ? -3.133 -35.300 -9.960 1.00 82.00 770 GLU A O 1
ATOM 6226 N N . GLU A 1 771 ? -1.328 -34.843 -8.699 1.00 83.12 771 GLU A N 1
ATOM 6227 C CA . GLU A 1 771 ? -1.917 -33.687 -8.017 1.00 83.12 771 GLU A CA 1
ATOM 6228 C C . GLU A 1 771 ? -2.329 -32.601 -9.018 1.00 83.12 771 GLU A C 1
ATOM 6230 O O . GLU A 1 771 ? -3.451 -32.093 -8.948 1.00 83.12 771 GLU A O 1
ATOM 6235 N N . TYR A 1 772 ? -1.467 -32.309 -9.994 1.00 81.81 772 TYR A N 1
ATOM 6236 C CA . TYR A 1 772 ? -1.755 -31.363 -11.064 1.00 81.81 772 TYR A CA 1
ATOM 6237 C C . TYR A 1 772 ? -2.992 -31.777 -11.872 1.00 81.81 772 TYR A C 1
ATOM 6239 O O . TYR A 1 772 ? -3.898 -30.964 -12.061 1.00 81.81 772 TYR A O 1
ATOM 6247 N N . PHE A 1 773 ? -3.093 -33.042 -12.299 1.00 78.88 773 PHE A N 1
ATOM 6248 C CA . PHE A 1 773 ? -4.263 -33.517 -13.048 1.00 78.88 773 PHE A CA 1
ATOM 6249 C C . PHE A 1 773 ? -5.555 -33.477 -12.222 1.00 78.88 773 PHE A C 1
ATOM 6251 O O . PHE A 1 773 ? -6.592 -33.081 -12.756 1.00 78.88 773 PHE A O 1
ATOM 6258 N N . ARG A 1 774 ? -5.504 -33.808 -10.925 1.00 81.31 774 ARG A N 1
ATOM 6259 C CA . ARG A 1 774 ? -6.667 -33.689 -10.024 1.00 81.31 774 ARG A CA 1
ATOM 6260 C C . ARG A 1 774 ? -7.106 -32.236 -9.840 1.00 81.31 774 ARG A C 1
ATOM 6262 O O . ARG A 1 774 ? -8.293 -31.939 -9.902 1.00 81.31 774 ARG A O 1
ATOM 6269 N N . LYS A 1 775 ? -6.161 -31.306 -9.678 1.00 79.31 775 LYS A N 1
ATOM 6270 C CA . LYS A 1 775 ? -6.462 -29.864 -9.613 1.00 79.31 775 LYS A CA 1
ATOM 6271 C C . LYS A 1 775 ? -7.036 -29.339 -10.930 1.00 79.31 775 LYS A C 1
ATOM 6273 O O . LYS A 1 775 ? -7.951 -28.515 -10.931 1.00 79.31 775 LYS A O 1
ATOM 6278 N N . ARG A 1 776 ? -6.521 -29.834 -12.058 1.00 74.31 776 ARG A N 1
ATOM 6279 C CA . ARG A 1 776 ? -6.901 -29.380 -13.399 1.00 74.31 776 ARG A CA 1
ATOM 6280 C C . ARG A 1 776 ? -8.279 -29.865 -13.842 1.00 74.31 776 ARG A C 1
ATOM 6282 O O . ARG A 1 776 ? -8.984 -29.132 -14.545 1.00 74.31 776 ARG A O 1
ATOM 6289 N N . PHE A 1 777 ? -8.649 -31.084 -13.464 1.00 77.62 777 PHE A N 1
ATOM 6290 C CA . PHE A 1 777 ? -9.932 -31.701 -13.779 1.00 77.62 777 PHE A CA 1
ATOM 6291 C C . PHE A 1 777 ? -10.733 -31.870 -12.490 1.00 77.62 777 PHE A C 1
ATOM 6293 O O . PHE A 1 777 ? -10.568 -32.845 -11.769 1.00 77.62 777 PHE A O 1
ATOM 6300 N N . ARG A 1 778 ? -11.633 -30.915 -12.218 1.00 71.00 778 ARG A N 1
ATOM 6301 C CA . ARG A 1 778 ? -12.455 -30.886 -10.990 1.00 71.00 778 ARG A CA 1
ATOM 6302 C C . ARG A 1 778 ? -13.341 -32.128 -10.806 1.00 71.00 778 ARG A C 1
ATOM 6304 O O . ARG A 1 778 ? -13.804 -32.389 -9.702 1.00 71.00 778 ARG A O 1
ATOM 6311 N N . GLU A 1 779 ? -13.600 -32.867 -11.881 1.00 79.31 779 GLU A N 1
ATOM 6312 C CA . GLU A 1 779 ? -14.336 -34.128 -11.858 1.00 79.31 779 GLU A CA 1
ATOM 6313 C C . GLU A 1 779 ? -13.388 -35.296 -11.547 1.00 79.31 779 GLU A C 1
ATOM 6315 O O . GLU A 1 779 ? -12.681 -35.790 -12.427 1.00 79.31 779 GLU A O 1
ATOM 6320 N N . GLU A 1 780 ? -13.417 -35.779 -10.303 1.00 79.12 780 GLU A N 1
ATOM 6321 C CA . GLU A 1 780 ? -12.611 -36.921 -9.831 1.00 79.12 780 GLU A CA 1
ATOM 6322 C C . GLU A 1 780 ? -12.661 -38.176 -10.731 1.00 79.12 780 GLU A C 1
ATOM 6324 O O . GLU A 1 780 ? -11.604 -38.771 -10.978 1.00 79.12 780 GLU A O 1
ATOM 6329 N N . PRO A 1 781 ? -13.819 -38.590 -11.294 1.00 81.44 781 PRO A N 1
ATOM 6330 C CA . PRO A 1 781 ? -13.871 -39.751 -12.185 1.00 81.44 781 PRO A CA 1
ATOM 6331 C C . PRO A 1 781 ? -13.090 -39.525 -13.486 1.00 81.44 781 PRO A C 1
ATOM 6333 O O . PRO A 1 781 ? -12.414 -40.429 -13.980 1.00 81.44 781 PRO A O 1
ATOM 6336 N N . LEU A 1 782 ? -13.156 -38.307 -14.030 1.00 79.81 782 LEU A N 1
ATOM 6337 C CA . LEU A 1 782 ? -12.460 -37.920 -15.252 1.00 79.81 782 LEU A CA 1
ATOM 6338 C C . LEU A 1 782 ? -10.954 -37.785 -15.002 1.00 79.81 782 LEU A C 1
ATOM 6340 O O . LEU A 1 782 ? -10.161 -38.322 -15.775 1.00 79.81 782 LEU A O 1
ATOM 6344 N N . ALA A 1 783 ? -10.561 -37.141 -13.898 1.00 81.12 783 ALA A N 1
ATOM 6345 C CA . ALA A 1 783 ? -9.166 -37.019 -13.481 1.00 81.12 783 ALA A CA 1
ATOM 6346 C C . ALA A 1 783 ? -8.523 -38.401 -13.290 1.00 81.12 783 ALA A C 1
ATOM 6348 O O . ALA A 1 783 ? -7.462 -38.679 -13.848 1.00 81.12 783 ALA A O 1
ATOM 6349 N N . SER A 1 784 ? -9.207 -39.301 -12.578 1.00 81.88 784 SER A N 1
ATOM 6350 C CA . SER A 1 784 ? -8.740 -40.670 -12.333 1.00 81.88 784 SER A CA 1
ATOM 6351 C C . SER A 1 784 ? -8.591 -41.469 -13.629 1.00 81.88 784 SER A C 1
ATOM 6353 O O . SER A 1 784 ? -7.585 -42.157 -13.821 1.00 81.88 784 SER A O 1
ATOM 6355 N N . LYS A 1 785 ? -9.542 -41.332 -14.564 1.00 84.06 785 LYS A N 1
ATOM 6356 C CA . LYS A 1 785 ? -9.473 -41.986 -15.877 1.00 84.06 785 LYS A CA 1
ATOM 6357 C C . LYS A 1 785 ? -8.285 -41.472 -16.700 1.00 84.06 785 LYS A C 1
ATOM 6359 O O . LYS A 1 785 ? -7.529 -42.278 -17.240 1.00 84.06 785 LYS A O 1
ATOM 6364 N N . ILE A 1 786 ? -8.066 -40.156 -16.743 1.00 81.06 786 ILE A N 1
ATOM 6365 C CA . ILE A 1 786 ? -6.929 -39.534 -17.446 1.00 81.06 786 ILE A CA 1
ATOM 6366 C C . ILE A 1 786 ? -5.596 -39.998 -16.849 1.00 81.06 786 ILE A C 1
ATOM 6368 O O . ILE A 1 786 ? -4.726 -40.446 -17.592 1.00 81.06 786 ILE A O 1
ATOM 6372 N N . ILE A 1 787 ? -5.455 -39.966 -15.519 1.00 82.25 787 ILE A N 1
ATOM 6373 C CA . ILE A 1 787 ? -4.247 -40.438 -14.825 1.00 82.25 787 ILE A CA 1
ATOM 6374 C C . ILE A 1 787 ? -3.978 -41.907 -15.171 1.00 82.25 787 ILE A C 1
ATOM 6376 O O . ILE A 1 787 ? -2.840 -42.264 -15.473 1.00 82.25 787 ILE A O 1
ATOM 6380 N N . SER A 1 788 ? -5.014 -42.754 -15.186 1.00 82.69 788 SER A N 1
ATOM 6381 C CA . SER A 1 788 ? -4.857 -44.168 -15.543 1.00 82.69 788 SER A CA 1
ATOM 6382 C C . SER A 1 788 ? -4.366 -44.359 -16.985 1.00 82.69 788 SER A C 1
ATOM 6384 O O . SER A 1 788 ? -3.410 -45.099 -17.203 1.00 82.69 788 SER A O 1
ATOM 6386 N N . HIS A 1 789 ? -4.925 -43.624 -17.954 1.00 80.00 789 HIS A N 1
ATOM 6387 C CA . HIS A 1 789 ? -4.488 -43.677 -19.351 1.00 80.00 789 HIS A CA 1
ATOM 6388 C C . HIS A 1 789 ? -3.051 -43.168 -19.544 1.00 80.00 789 HIS A C 1
ATOM 6390 O O . HIS A 1 789 ? -2.281 -43.771 -20.295 1.00 80.00 789 HIS A O 1
ATOM 6396 N N . ILE A 1 790 ? -2.655 -42.100 -18.843 1.00 79.12 790 ILE A N 1
ATOM 6397 C CA . ILE A 1 790 ? -1.282 -41.576 -18.899 1.00 79.12 790 ILE A CA 1
ATOM 6398 C C . ILE A 1 790 ? -0.294 -42.607 -18.347 1.00 79.12 790 ILE A C 1
ATOM 6400 O O . ILE A 1 790 ? 0.711 -42.879 -18.996 1.00 79.12 790 ILE A O 1
ATOM 6404 N N . LYS A 1 791 ? -0.613 -43.251 -17.216 1.00 77.50 791 LYS A N 1
ATOM 6405 C CA . LYS A 1 791 ? 0.218 -44.319 -16.635 1.00 77.50 791 LYS A CA 1
ATOM 6406 C C . LYS A 1 791 ? 0.362 -45.535 -17.553 1.00 77.50 791 LYS A C 1
ATOM 6408 O O . LYS A 1 791 ? 1.412 -46.167 -17.557 1.00 77.50 791 LYS A O 1
ATOM 6413 N N . THR A 1 792 ? -0.665 -45.862 -18.344 1.00 76.25 792 THR A N 1
ATOM 6414 C CA . THR A 1 792 ? -0.581 -46.957 -19.330 1.00 76.25 792 THR A CA 1
ATOM 6415 C C . THR A 1 792 ? 0.263 -46.610 -20.559 1.00 76.25 792 THR A C 1
ATOM 6417 O O . THR A 1 792 ? 0.742 -47.511 -21.244 1.00 76.25 792 THR A O 1
ATOM 6420 N N . SER A 1 793 ? 0.471 -45.320 -20.847 1.00 70.12 793 SER A N 1
ATOM 6421 C CA . SER A 1 793 ? 1.237 -44.866 -22.008 1.00 70.12 793 SER A CA 1
ATOM 6422 C C . SER A 1 793 ? 2.694 -44.594 -21.642 1.00 70.12 793 SER A C 1
ATOM 6424 O O . SER A 1 793 ? 3.047 -43.546 -21.101 1.00 70.12 793 SER A O 1
ATOM 6426 N N . ARG A 1 794 ? 3.573 -45.536 -21.994 1.00 60.28 794 ARG A N 1
ATOM 6427 C CA . ARG A 1 794 ? 5.005 -45.482 -21.663 1.00 60.28 794 ARG A CA 1
ATOM 6428 C C . ARG A 1 794 ? 5.744 -44.288 -22.280 1.00 60.28 794 ARG A C 1
ATOM 6430 O O . ARG A 1 794 ? 6.770 -43.901 -21.747 1.00 60.28 794 ARG A O 1
ATOM 6437 N N . SER A 1 795 ? 5.242 -43.710 -23.373 1.00 57.81 795 SER A N 1
ATOM 6438 C CA . SER A 1 795 ? 5.829 -42.531 -24.030 1.00 57.81 795 SER A CA 1
ATOM 6439 C C . SER A 1 795 ? 5.393 -41.199 -23.414 1.00 57.81 795 SER A C 1
ATOM 6441 O O . SER A 1 795 ? 6.101 -40.210 -23.564 1.00 57.81 795 SER A O 1
ATOM 6443 N N . ILE A 1 796 ? 4.246 -41.163 -22.726 1.00 59.25 796 ILE A N 1
ATOM 6444 C CA . ILE A 1 796 ? 3.690 -39.951 -22.093 1.00 59.25 796 ILE A CA 1
ATOM 6445 C C . ILE A 1 796 ? 4.022 -39.915 -20.593 1.00 59.25 796 ILE A C 1
ATOM 6447 O O . ILE A 1 796 ? 4.054 -38.846 -19.990 1.00 59.25 796 ILE A O 1
ATOM 6451 N N . HIS A 1 797 ? 4.273 -41.074 -19.978 1.00 54.59 797 HIS A N 1
ATOM 6452 C CA . HIS A 1 797 ? 4.581 -41.182 -18.552 1.00 54.59 797 HIS A CA 1
ATOM 6453 C C . HIS A 1 797 ? 6.002 -40.714 -18.169 1.00 54.59 797 HIS A C 1
ATOM 6455 O O . HIS A 1 797 ? 6.232 -40.463 -16.985 1.00 54.59 797 HIS A O 1
ATOM 6461 N N . ILE A 1 798 ? 6.915 -40.583 -19.147 1.00 48.53 798 ILE A N 1
ATOM 6462 C CA . ILE A 1 798 ? 8.325 -40.175 -18.957 1.00 48.53 798 ILE A CA 1
ATOM 6463 C C . ILE A 1 798 ? 8.425 -38.812 -18.257 1.00 48.53 798 ILE A C 1
ATOM 6465 O O . ILE A 1 798 ? 7.591 -37.913 -18.522 1.00 48.53 798 ILE A O 1
#

InterPro domains:
  IPR007111 NACHT nucleoside triphosphatase [PF05729] (77-243)
  IPR007111 NACHT nucleoside triphosphatase [PF05729] (614-780)
  IPR007111 NACHT nucleoside triphosphatase [PS50837] (77-209)
  IPR007111 NACHT nucleoside triphosphatase [PS50837] (614-746)
  IPR027417 P-loop containing nucleoside triphosphate hydrolase [G3DSA:3.40.50.300] (1-223)
  IPR027417 P-loop containing nucleoside triphosphate hydrolase [G3DSA:3.40.50.300] (524-755)
  IPR029495 NACHT-associated domain [PF14484] (2-67)
  IPR029495 NACHT-associated domain [PF14484] (534-604)
  IPR029495 NACHT-associated domain [SM01288] (1-67)
  IPR029495 NACHT-associated domain [SM01288] (532-604)
  IPR051261 NOD-like receptor [PTHR24106] (511-798)

Foldseek 3Di:
DVVLQFDDDDPDDPDDTDGLVLQDFWFWKFFDDPDDLDPDDPVVVVVVVVPDDDDPTDTDGLLCQQPDDVPDPHTWQAEEEAEDPPQCLVVSLSVSQVCVVVVNGDPQAPEEAEDELVNLVVQQPPWDQLVRVCCVVPVVCVPPDDPLVGAYEYEYEELVPHPHQLDLPPQDQDADRHDIDGSSSVVSNVLQCSYNVNYGYYYYYYSNRPVSDDPNSHPTYMYGPHDDLVSVLVSLCSVDVDNVVSVVVNVVVVVPPDPDDDDLDDPPDDDDDDDQWDDDDPDIDGDDPDPVVSLVSLAVVLVVCVVVVHHDPLVPDEAEAADPDDDDPDDDWHDHPRDTHHYDQWDADPNAIQGNPRARPVRQVVLLVQLVVQLVVCLVVQLPDPPDDLQRSLVVSCVTNVCSNCPPLLQHDDDPVSLVVSQVSVLVSLCSSVVHDVVVVDDPVVSCVVNVHDRPVVVSLVSNLLVVLVLLPDPCPDPSVCVLSDDDPDDDFDPDDGDDDSNNVNVVSCVVVVHDPVCSSLVSLLVQLLLLQLVVLLVVLQWDDDPDDDPDDTDGLVLQDFWFFKFFDDLPPLPDDDLVVVLVVLVPDDPPPTDTDTLLCQQPDDVPDPHGWQEEEEAEDPPQCLVSSLSVSSNCVSVVNGDPQASEEAEDELVNLVVQQPPWDQLQRVSCVVRVSCVSPDDPLVGAYEYEYEELVPHPHQLPLPPQDQDADRHDIDGSSSVVSNVLQCSYSVNYGYYYYYYSVRPVSDDSVSHRTYMYGSHDDLVSVLVSLCSVDVDPVVSVVVNVVQVVDPVNVD

Radius of gyration: 34.64 Å; Cα contacts (8 Å, |Δi|>4): 1018; chains: 1; bounding box: 74×91×98 Å

Solvent-accessible surface area (backbone atoms only — not comparable to full-atom values): 47067 Å² total; per-residue (Å²): 96,81,83,57,42,50,46,81,68,81,96,59,70,94,83,72,70,47,53,45,83,62,46,68,58,80,64,42,30,33,71,52,78,91,84,76,84,72,94,68,58,77,72,54,57,61,55,51,70,75,66,64,78,86,69,93,72,59,75,52,54,83,86,46,70,59,49,54,53,98,92,46,97,61,55,54,45,27,37,39,39,28,31,63,88,90,54,44,70,68,59,50,55,41,48,54,54,41,36,42,64,69,70,76,41,61,86,81,52,73,42,80,49,79,42,42,26,67,64,53,51,76,42,61,92,42,69,38,14,58,57,53,49,46,36,70,80,37,62,89,49,76,81,71,90,66,71,84,83,42,42,33,35,41,32,40,39,41,50,61,60,51,78,58,78,56,48,83,81,78,50,69,93,48,62,64,51,80,53,65,40,44,51,35,48,53,50,37,19,39,57,69,36,58,22,61,70,72,43,31,38,39,38,30,27,33,65,89,40,50,76,69,52,61,69,91,50,43,71,39,44,35,38,49,77,25,65,50,76,71,40,49,48,51,30,42,45,47,65,30,92,48,66,70,60,25,52,51,52,47,54,54,56,76,70,53,92,67,96,71,84,90,64,98,78,59,95,74,86,77,84,87,81,82,76,47,71,50,78,55,94,91,48,74,47,78,47,63,96,46,72,70,58,37,44,52,52,48,48,50,48,50,55,53,35,47,75,72,76,42,78,83,60,54,91,80,42,72,42,72,64,72,70,93,70,79,81,64,97,65,78,85,87,44,62,53,97,89,41,78,43,52,76,41,68,56,50,76,55,99,88,42,53,50,39,28,85,74,52,53,65,68,35,54,51,51,21,50,52,53,17,49,52,53,46,57,74,39,34,68,79,47,42,64,32,84,92,53,58,67,69,59,41,47,51,53,41,48,69,50,30,46,49,49,45,51,60,73,42,55,76,57,69,80,52,73,70,54,50,50,55,53,37,54,52,53,50,56,52,52,32,55,52,71,69,56,54,86,87,71,69,72,52,68,70,56,59,29,60,79,62,75,51,78,57,55,66,60,51,42,45,51,45,30,52,54,48,48,37,52,39,71,72,44,61,81,85,42,63,69,35,39,59,73,70,52,74,77,92,70,85,77,84,71,90,74,96,65,82,85,46,58,69,55,52,51,53,52,47,31,56,76,69,70,50,56,79,87,48,44,68,57,56,36,44,39,56,50,29,45,52,47,42,25,51,50,47,35,65,63,46,41,51,43,75,81,75,84,83,64,92,87,68,68,47,52,41,82,65,53,65,59,80,60,45,26,34,77,47,72,82,85,68,70,80,82,73,58,75,69,52,54,54,55,52,59,74,69,55,67,81,86,82,59,70,76,48,51,81,81,46,71,70,52,52,56,98,92,49,96,62,52,56,47,25,36,38,37,29,32,65,89,90,52,45,70,70,58,52,55,41,48,48,51,33,36,41,41,74,65,75,39,61,84,82,52,64,42,79,51,78,44,42,26,66,65,52,49,79,39,63,92,42,70,37,14,59,54,53,51,47,32,69,81,34,65,52,44,74,73,62,88,66,69,84,85,42,42,34,34,40,32,43,38,41,49,60,59,51,78,61,86,48,54,77,83,78,50,70,92,47,63,63,52,79,56,65,38,42,51,44,46,52,50,39,21,40,56,70,33,61,22,57,69,77,43,31,37,39,36,31,28,33,52,91,41,49,77,70,52,64,68,90,48,46,65,40,38,32,37,47,77,22,62,51,74,72,41,49,51,51,33,44,45,48,70,32,84,49,62,71,59,24,51,50,52,52,52,54,39,69,71,33,76,86,70,58,109

Mean predicted aligned error: 20.25 Å

pLDDT: mean 78.24, std 14.92, range [27.09, 97.62]

Secondary structure (DSSP, 8-state):
-HHHHEE--SS--TT-PEEHHHH----EEEEE-TT------HHHHHHHHTT-----PPBPPGGGTTSPPTT-SS--SEEEEE--TTSSHHHHHHHHHHHHHTTSS-TT-SEEEEEEHHHHGGGTTSEE-HHHHHHHH-GGGTT---STTS-EEEEEE-GGG--S---TTTSPP---TTS-EEHHHHHHHHHHTSS-TT-EEEEEE-GGGGGGS-GGG-SEEEEEEE--HHHHHHHHHHH-S-HHHHHHHHHHHHH--------SS--S-PPP----EEEETTEEEE--SSHHHHHHHHHHHHHHHHHTT----TTT-EE----SS---SSPPP-EETTEEPEE-SEEEETTEEEETT--SHHHHHHHHHHHHHHHHHHIIIIIT-TTS-HHHHHHHIIIIIIHHHTTTGGG----HHHHHHHHHHHHHHHHHHHT--GGG---HHHHHHHHTPPPHHHHHHHHHHHHHHHHHHS-TTSHHHHHHH---SS--PPSSSPPPPHHHHHHHHHHHTT--GGGHHHHHHHHHHHHHHHHHHHHHHSEE--SS--TT-PEEHHHH----EEEEE-TT-TTS--HHHHHHHHHHS-TTSS-BPPGGGTTSPPTT-SS--SEEEEE--TTSSHHHHHHHHHHHHHHTSS-TT-SEEEEEEHHHHHTTTTSEE-HHHHHHHH-GGGTT---STTS-EEEEEE-GGG--S---TTTSPP---SSS-EEHHHHHHHHHHTSSSTT-EEEEEE-GGGGGGS-GGG-SEEEEEEE--HHHHHHHHHHH-S-HHHHHHHHHHHHH-TTT--

Organism: NCBI:txid630683

Nearest PDB structures (foldseek):
  5irm-assembly1_C  TM=8.621E-01  e=7.310E-14  Oryctolagus cuniculus
  5irl-assembly1_A  TM=8.298E-01  e=3.090E-14  Oryctolagus cuniculus
  5irn-assembly1_A  TM=8.723E-01  e=1.563E-13  Oryctolagus cuniculus
  5irm-assembly1_A  TM=8.367E-01  e=5.269E-13  Oryctolagus cuniculus
  8ej4-assembly1_C  TM=8.037E-01  e=3.019E-13  Homo sapiens

Sequence (798 aa):
MQKFRRVFEGIAKAGQSTDLNDFYTELFITQRVSGEVNKEHEVRLIETASRKPAKEETPIKLEDIFKPLPGQDQPSRTIMTTGVAGIGKTILTHKFTLDWAEGKANHDIHFTLPFTFRELNLLKEKEFSLMELLHHFFIQTKGILRYDLFQVVFILDGLDECRLPLDFQNNPIWTDVSKSTSVDVLLTNLIRGDLLPSARIWITTRPAAANQIPAECVDMVTEVRGFTDPQKEEYFRKRFREETLASTIISHIKRSRGLHIMRLQATTKLQRERVIELQYADDCALVSHNPQDLQSVLTAAVRAYSRMGLTVNTIKTEVVCQWSANIPSTPPAFTAAGEQLSVVPSFRYLGSILSEDNTIDNEVQNRIKQASAAFGRLRRRVFQNKNLHLRTKVCVYQAICITTLLYSCEAWVTYSRHIRALEQFHIRCLQRILGITWRDRVPLSEVLSKTNCRTIEATITQHQLRWLGHVVRMPSNRLPRRVLYGQLHRGRRSAGGQKKRYKDQLKTALKTCKIRPEALEEVAADVQCQHNIKSHLMQKFRRVFEGIAKAGQSTDLNDFYTELFITERISGEVNKEHEVRLIETASRKPAKEETPIKCEDIFKPLPGQDQPSRTIMTTGVAGIGKTILTHKFTLDWAEGKANHDIHFTLPFTFRELNLLKEKEFSLMELLHHFFIQTKGIRRYDLFQVVFILDGLDECRLPLDFQNNPIWTDVTKSTSVDILLTNLIRGDLLPSARIWITTRPAAANQIPAECVGMVTEVRGFTDPQKEEYFRKRFREEPLASKIISHIKTSRSIHI